Protein 3ENO (pdb70)

Secondary structure (DSSP, 8-state):
-----EEEEEE-SSSEEEEEEEESS---EEEEEE---SS-S--HHHHHHHHHHHHHHHHHHHHHHHT--GGG--EEEEE-SSS-HHHHHHHHHHHHHHHHHHT---EEEPHHHHHHHHHHHHHT-SS-EEEEESSS-EEEEEE-SSBEEEEEEBSS--HHHHHHHHHTTTT--S-HHHHHHTTGGG--S-------EETTEE--HHHHHHHHHHHHTT--HHHHHHHHHHHHHHHHHHHHHHHHHHHT-SEEEEESSGGG-HHHHHHHHHHHHHHTSEEE---TTTTS--THHHHHHHHHHHHTT----GGG----TT--GGGSB----/-----EEEEE-SSSEEEEEEE-SS---EEEEEE---TT-S--HHHHHHHHHHHHHHHHHHHHHHHT--GGG--EEEEE-SSS-HHHHHHHHHHHHHHHHHHT---EEEPHHHHHHHHHHHHHT-SS-EEEEESSS-EEEEEE-SSBEEEEEEBSS--HHHHHHHHHTTTT--S-HHHHHHTTSTT--S-------EETTEE--HHHHHHHHHHHHT---HHHHHHHHHHHHHHHHHHHHHHHHHHH--SEEEEESSGGG-HHHHHHHHHHHHHHTSEE----TTTTS--SHHHHHHHHHHHHTT----GGG----TT--GGGSB----/-EEEEEEEE-SSHHHHHHHHHHHHHHHHH-S--SSEEEEEE-SSEEEEEEEESSHHHHHHHHHHHHHHHHHHHHHH-/-EEEEEEEE-SSHHHHHHHHHHHHHHHHH----SEEEEEEE-SSEEEEEEEESSHHHHHHHHHHHHHHHHHHHHH-/-EEEEEEEE-SSHHHHHHHHHHHHHHHHH----SEEEEEEE-SSEEEEEEEESSHHHHHHHHHHHHHHHHHHHHHH-/--SEEEEEEEE-SSHHHHHHHHHHHHHHHHH----SSEEEEEEETTEEEEEEEESSHHHHHHHHHHHHHHHHHHHHHH-

InterPro domains:
  IPR000905 Gcp-like domain [PF00814] (30-291)
  IPR000905 Gcp-like domain [PTHR11735] (1-324)
  IPR009220 Probable bifunctional tRNA threonylcarbamoyladenosine biosynthesis protein [MF_01447] (1-529)
  IPR009220 Probable bifunctional tRNA threonylcarbamoyladenosine biosynthesis protein [PIRSF036401] (1-529)
  IPR011009 Protein kinase-like domain superfamily [SSF56112] (348-482)
  IPR017861 Kae1/TsaD family [PR00789] (4-17)
  IPR017861 Kae1/TsaD family [PR00789] (72-92)
  IPR017861 Kae1/TsaD family [PR00789] (93-112)
  IPR017861 Kae1/TsaD family [PR00789] (125-137)
  IPR017861 Kae1/TsaD family [PR00789] (147-168)
  IPR017861 Kae1/TsaD family [PR00789] (248-257)
  IPR017861 Kae1/TsaD family [TIGR00329] (4-291)
  IPR018934 RIO-type domain [PF01163] (365-464)
  IPR022495 Serine/threonine-protein kinase Bud32 [TIGR03724] (337-529)
  IPR034680 tRNA N6-adenosine threonylcarbamoyltransferase Kae1, archaeal/eukaryotic [MF_01446] (1-325)
  IPR043129 ATPase, nucleotide binding domain [SSF53067] (1-294)

Radius of gyration: 32.82 Å; Cα contacts (8 Å, |Δi|>4): 2128; chains: 6; bounding box: 67×71×100 Å

CATH classification: 3.30.420.40 (+1 more: 3.30.420.40)

B-factor: mean 84.42, std 15.6, range [34.81, 147.45]

Structure (mmCIF, N/CA/C/O backbone):
data_3ENO
#
_entry.id   3ENO
#
_cell.length_a   66.560
_cell.length_b   66.560
_cell.length_c   435.559
_cell.angle_alpha   90.00
_cell.angle_beta   90.00
_cell.angle_gamma   120.00
#
_symmetry.space_group_name_H-M   'P 65'
#
loop_
_entity.id
_entity.type
_entity.pdbx_description
1 polymer 'Putative O-sialoglycoprotein endopeptidase'
2 polymer 'uncharacterized protein PF2011'
3 non-polymer 'MAGNESIUM ION'
#
loop_
_atom_site.group_PDB
_atom_site.id
_atom_site.type_symbol
_atom_site.label_atom_id
_atom_site.label_alt_id
_atom_site.label_comp_id
_atom_site.label_asym_id
_atom_site.label_entity_id
_atom_site.label_seq_id
_atom_site.pdbx_PDB_ins_code
_atom_site.Cartn_x
_atom_site.Cartn_y
_atom_site.Cartn_z
_atom_site.occupancy
_atom_site.B_iso_or_equiv
_atom_site.auth_seq_id
_atom_site.auth_comp_id
_atom_site.auth_asym_id
_atom_site.auth_atom_id
_atom_site.pdbx_PDB_model_num
ATOM 1 N N . ALA A 1 2 ? -31.954 53.277 87.355 1.00 92.80 -3 ALA A N 1
ATOM 2 C CA . ALA A 1 2 ? -32.789 52.085 87.305 1.00 94.46 -3 ALA A CA 1
ATOM 3 C C . ALA A 1 2 ? -32.670 51.393 85.953 1.00 94.00 -3 ALA A C 1
ATOM 4 O O . ALA A 1 2 ? -32.097 51.943 85.016 1.00 95.99 -3 ALA A O 1
ATOM 6 N N . MET A 1 3 ? -33.210 50.183 85.855 1.00 97.88 -2 MET A N 1
ATOM 7 C CA . MET A 1 3 ? -33.280 49.495 84.572 1.00 102.11 -2 MET A CA 1
ATOM 8 C C . MET A 1 3 ? -34.488 49.994 83.788 1.00 105.82 -2 MET A C 1
ATOM 9 O O . MET A 1 3 ? -35.629 49.646 84.095 1.00 103.33 -2 MET A O 1
ATOM 14 N N . ASP A 1 4 ? -34.225 50.813 82.776 1.00 102.40 -1 ASP A N 1
ATOM 15 C CA . ASP A 1 4 ? -35.272 51.416 81.963 1.00 103.58 -1 ASP A CA 1
ATOM 16 C C . ASP A 1 4 ? -36.228 50.338 81.466 1.00 106.26 -1 ASP A C 1
ATOM 17 O O . ASP A 1 4 ? -35.833 49.180 81.329 1.00 105.07 -1 ASP A O 1
ATOM 22 N N . PRO A 1 5 ? -37.497 50.706 81.208 1.00 110.46 0 PRO A N 1
ATOM 23 C CA . PRO A 1 5 ? -38.424 49.758 80.580 1.00 99.75 0 PRO A CA 1
ATOM 24 C C . PRO A 1 5 ? -37.811 49.118 79.329 1.00 92.98 0 PRO A C 1
ATOM 25 O O . PRO A 1 5 ? -37.588 49.785 78.319 1.00 87.52 0 PRO A O 1
ATOM 29 N N . MET A 1 6 ? -37.540 47.819 79.424 1.00 81.02 1 MET A N 1
ATOM 30 C CA . MET A 1 6 ? -36.834 47.064 78.394 1.00 71.91 1 MET A CA 1
ATOM 31 C C . MET A 1 6 ? -37.682 46.861 77.128 1.00 76.34 1 MET A C 1
ATOM 32 O O . MET A 1 6 ? -38.746 46.247 77.186 1.00 75.61 1 MET A O 1
ATOM 37 N N . ILE A 1 7 ? -37.192 47.356 75.988 1.00 75.07 2 ILE A N 1
ATOM 38 C CA . ILE A 1 7 ? -37.958 47.354 74.735 1.00 62.65 2 ILE A CA 1
ATOM 39 C C . ILE A 1 7 ? -37.468 46.341 73.706 1.00 65.11 2 ILE A C 1
ATOM 40 O O . ILE A 1 7 ? -36.265 46.223 73.461 1.00 70.18 2 ILE A O 1
ATOM 45 N N . VAL A 1 8 ? -38.413 45.633 73.089 1.00 65.01 3 VAL A N 1
ATOM 46 C CA . VAL A 1 8 ? -38.102 44.659 72.044 1.00 62.93 3 VAL A CA 1
ATOM 47 C C . VAL A 1 8 ? -38.844 44.938 70.731 1.00 64.95 3 VAL A C 1
ATOM 48 O O . VAL A 1 8 ? -39.903 45.572 70.724 1.00 69.45 3 VAL A O 1
ATOM 52 N N . LEU A 1 9 ? -38.273 44.468 69.624 1.00 58.36 4 LEU A N 1
ATOM 53 C CA . LEU A 1 9 ? -38.931 44.520 68.320 1.00 64.70 4 LEU A CA 1
ATOM 54 C C . LEU A 1 9 ? -39.020 43.120 67.709 1.00 68.78 4 LEU A C 1
ATOM 55 O O . LEU A 1 9 ? -38.013 42.418 67.608 1.00 64.86 4 LEU A O 1
ATOM 60 N N . GLY A 1 10 ? -40.221 42.724 67.292 1.00 67.60 5 GLY A N 1
ATOM 61 C CA . GLY A 1 10 ? -40.442 41.383 66.780 1.00 64.80 5 GLY A CA 1
ATOM 62 C C . GLY A 1 10 ? -40.710 41.284 65.289 1.00 65.40 5 GLY A C 1
ATOM 63 O O . GLY A 1 10 ? -41.458 42.079 64.722 1.00 59.93 5 GLY A O 1
ATOM 64 N N . LEU A 1 11 ? -40.093 40.291 64.655 1.00 62.10 6 LEU A N 1
ATOM 65 C CA . LEU A 1 11 ? -40.313 40.026 63.239 1.00 62.53 6 LEU A CA 1
ATOM 66 C C . LEU A 1 11 ? -40.894 38.638 62.979 1.00 64.56 6 LEU A C 1
ATOM 6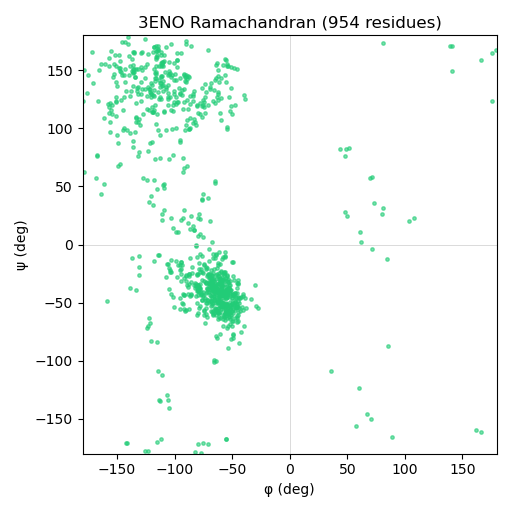7 O O . LEU A 1 11 ? -40.247 37.621 63.224 1.00 66.75 6 LEU A O 1
ATOM 72 N N . GLU A 1 12 ? -42.122 38.613 62.477 1.00 65.49 7 GLU A N 1
ATOM 73 C CA . GLU A 1 12 ? -42.786 37.371 62.112 1.00 62.48 7 GLU A CA 1
ATOM 74 C C . GLU A 1 12 ? -42.817 37.230 60.602 1.00 65.06 7 GLU A C 1
ATOM 75 O O . GLU A 1 12 ? -43.207 38.155 59.896 1.00 66.66 7 GLU A O 1
ATOM 81 N N . GLY A 1 13 ? -42.396 36.069 60.114 1.00 67.97 8 GLY A N 1
ATOM 82 C CA . GLY A 1 13 ? -42.401 35.792 58.690 1.00 69.63 8 GLY A CA 1
ATOM 83 C C . GLY A 1 13 ? -42.155 34.328 58.379 1.00 74.61 8 GLY A C 1
ATOM 84 O O . GLY A 1 13 ? -41.213 33.995 57.657 1.00 73.01 8 GLY A O 1
ATOM 85 N N . THR A 1 14 ? -42.998 33.453 58.923 1.00 76.57 9 THR A N 1
ATOM 86 C CA . THR A 1 14 ? -42.867 32.015 58.701 1.00 70.14 9 THR A CA 1
ATOM 87 C C . THR A 1 14 ? -43.618 31.567 57.456 1.00 72.67 9 THR A C 1
ATOM 88 O O . THR A 1 14 ? -43.115 30.759 56.672 1.00 66.95 9 THR A O 1
ATOM 92 N N . ALA A 1 15 ? -44.830 32.093 57.287 1.00 78.52 10 ALA A N 1
ATOM 93 C CA . ALA A 1 15 ? -45.684 31.728 56.158 1.00 75.43 10 ALA A CA 1
ATOM 94 C C . ALA A 1 15 ? -45.932 32.896 55.205 1.00 73.09 10 ALA A C 1
ATOM 95 O O . ALA A 1 15 ? -45.032 33.320 54.480 1.00 69.76 10 ALA A O 1
ATOM 97 N N . HIS A 1 16 ? -47.158 33.410 55.208 1.00 79.38 11 HIS A N 1
ATOM 98 C CA . HIS A 1 16 ? -47.550 34.448 54.257 1.00 78.08 11 HIS A CA 1
ATOM 99 C C . HIS A 1 16 ? -47.603 35.832 54.897 1.00 75.76 11 HIS A C 1
ATOM 100 O O . HIS A 1 16 ? -47.478 36.850 54.213 1.00 74.06 11 HIS A O 1
ATOM 107 N N . THR A 1 17 ? -47.781 35.865 56.212 1.00 73.79 12 THR A N 1
ATOM 108 C CA . THR A 1 17 ? -47.800 37.126 56.932 1.00 73.72 12 THR A CA 1
ATOM 109 C C . THR A 1 17 ? -46.391 37.588 57.262 1.00 70.99 12 THR A C 1
ATOM 110 O O . THR A 1 17 ? -45.622 36.863 57.895 1.00 68.62 12 THR A O 1
ATOM 114 N N . ILE A 1 18 ? -46.057 38.795 56.814 1.00 69.59 13 ILE A N 1
ATOM 115 C CA . ILE A 1 18 ? -44.857 39.481 57.284 1.00 68.04 13 ILE A CA 1
ATOM 116 C C . ILE A 1 18 ? -45.257 40.667 58.164 1.00 67.04 13 ILE A C 1
ATOM 117 O O . ILE A 1 18 ? -45.873 41.626 57.700 1.00 62.60 13 ILE A O 1
ATOM 122 N N . SER A 1 19 ? -44.918 40.582 59.447 1.00 65.90 14 SER A N 1
ATOM 123 C CA . SER A 1 19 ? -45.304 41.603 60.410 1.00 64.26 14 SER A CA 1
ATOM 124 C C . SER A 1 19 ? -44.151 41.960 61.332 1.00 69.98 14 SER A C 1
ATOM 125 O O . SER A 1 19 ? -43.245 41.159 61.546 1.00 69.44 14 SER A O 1
ATOM 128 N N . CYS A 1 20 ? -44.196 43.175 61.871 1.00 74.18 15 CYS A N 1
ATOM 129 C CA . CYS A 1 20 ? -43.195 43.653 62.823 1.00 68.94 15 CYS A CA 1
ATOM 130 C C . CYS A 1 20 ? -43.849 44.317 64.030 1.00 67.97 15 CYS A C 1
ATOM 131 O O . CYS A 1 20 ? -44.590 45.290 63.891 1.00 67.16 15 CYS A O 1
ATOM 134 N N . GLY A 1 21 ? -43.565 43.786 65.215 1.00 68.39 16 GLY A N 1
ATOM 135 C CA . GLY A 1 21 ? -44.097 44.337 66.449 1.00 66.77 16 GLY A CA 1
ATOM 136 C C . GLY A 1 21 ? -43.049 45.026 67.303 1.00 67.77 16 GLY A C 1
ATOM 137 O O . GLY A 1 21 ? -41.850 44.841 67.101 1.00 70.90 16 GLY A O 1
ATOM 138 N N . ILE A 1 22 ? -43.510 45.834 68.253 1.00 69.17 17 ILE A N 1
ATOM 139 C CA . ILE A 1 22 ? -42.637 46.497 69.221 1.00 65.49 17 ILE A CA 1
ATOM 140 C C . ILE A 1 22 ? -43.355 46.625 70.554 1.00 62.51 17 ILE A C 1
ATOM 141 O O . ILE A 1 22 ? -44.442 47.192 70.636 1.00 60.87 17 ILE A O 1
ATOM 146 N N . ILE A 1 23 ? -42.734 46.099 71.600 1.00 66.02 18 ILE A N 1
ATOM 147 C CA . ILE A 1 23 ? -43.335 46.101 72.921 1.00 66.62 18 ILE A CA 1
ATOM 148 C C . ILE A 1 23 ? -42.284 46.396 73.966 1.00 63.19 18 ILE A C 1
ATOM 149 O O . ILE A 1 23 ? -41.091 46.462 73.667 1.00 61.38 18 ILE A O 1
ATOM 154 N N . ASP A 1 24 ? -42.745 46.573 75.197 1.00 62.05 19 ASP A N 1
ATOM 155 C CA . ASP A 1 24 ? -41.878 46.489 76.358 1.00 65.13 19 ASP A CA 1
ATOM 156 C C . ASP A 1 24 ? -42.674 45.800 77.465 1.00 65.59 19 ASP A C 1
ATOM 157 O O . ASP A 1 24 ? -43.767 45.290 77.207 1.00 58.75 19 ASP A O 1
ATOM 162 N N . GLU A 1 25 ? -42.135 45.783 78.683 1.00 72.72 20 GLU A N 1
ATOM 163 C CA . GLU A 1 25 ? -42.754 45.043 79.788 1.00 71.88 20 GLU A CA 1
ATOM 164 C C . GLU A 1 25 ? -44.244 45.305 79.922 1.00 65.72 20 GLU A C 1
ATOM 165 O O . GLU A 1 25 ? -45.029 44.390 80.163 1.00 68.05 20 GLU A O 1
ATOM 171 N N . SER A 1 26 ? -44.628 46.563 79.770 1.00 63.29 21 SER A N 1
ATOM 172 C CA . SER A 1 26 ? -45.974 46.977 80.104 1.00 64.23 21 SER A CA 1
ATOM 173 C C . SER A 1 26 ? -46.730 47.430 78.861 1.00 69.86 21 SER A C 1
ATOM 174 O O . SER A 1 26 ? -47.941 47.653 78.908 1.00 79.01 21 SER A O 1
ATOM 177 N N . ARG A 1 27 ? -46.027 47.553 77.740 1.00 66.85 22 ARG A N 1
ATOM 178 C CA . ARG A 1 27 ? -46.638 48.153 76.559 1.00 69.85 22 ARG A CA 1
ATOM 179 C C . ARG A 1 27 ? -46.540 47.395 75.238 1.00 66.94 22 ARG A C 1
ATOM 180 O O . ARG A 1 27 ? -45.752 46.466 75.075 1.00 65.87 22 ARG A O 1
ATOM 188 N N . ILE A 1 28 ? -47.368 47.834 74.297 1.00 70.33 23 ILE A N 1
ATOM 189 C CA . ILE A 1 28 ? -47.473 47.229 72.981 1.00 71.13 23 ILE A CA 1
ATOM 190 C C . ILE A 1 28 ? -47.306 48.337 71.941 1.00 66.05 23 ILE A C 1
ATOM 191 O O . ILE A 1 28 ? -48.158 48.546 71.082 1.00 65.12 23 ILE A O 1
ATOM 196 N N . LEU A 1 29 ? -46.179 49.034 72.027 1.00 69.19 24 LEU A N 1
ATOM 197 C CA . LEU A 1 29 ? -45.975 50.304 71.330 1.00 71.22 24 LEU A CA 1
ATOM 198 C C . LEU A 1 29 ? -46.348 50.350 69.843 1.00 67.10 24 LEU A C 1
ATOM 199 O O . LEU A 1 29 ? -46.730 51.403 69.332 1.00 66.46 24 LEU A O 1
ATOM 204 N N . ALA A 1 30 ? -46.231 49.226 69.144 1.00 67.71 25 ALA A N 1
ATOM 205 C CA . ALA A 1 30 ? -46.460 49.227 67.705 1.00 63.12 25 ALA A CA 1
ATOM 206 C C . ALA A 1 30 ? -46.663 47.829 67.146 1.00 61.25 25 ALA A C 1
ATOM 207 O O . ALA A 1 30 ? -46.205 46.851 67.727 1.00 58.02 25 ALA A O 1
ATOM 209 N N . MET A 1 31 ? -47.351 47.744 66.010 1.00 71.86 26 MET A N 1
ATOM 210 C CA . MET A 1 31 ? -47.469 46.478 65.277 1.00 78.22 26 MET A CA 1
ATOM 211 C C . MET A 1 31 ? -48.384 46.500 64.042 1.00 75.12 26 MET A C 1
ATOM 212 O O . MET A 1 31 ? -49.572 46.822 64.135 1.00 66.59 26 MET A O 1
ATOM 217 N N . GLU A 1 32 ? -47.822 46.137 62.891 1.00 72.43 27 GLU A N 1
ATOM 218 C CA . GLU A 1 32 ? -48.609 45.960 61.674 1.00 79.34 27 GLU A CA 1
ATOM 219 C C . GLU A 1 32 ? -48.014 44.870 60.787 1.00 73.67 27 GLU A C 1
ATOM 220 O O . GLU A 1 32 ? -46.808 44.614 60.819 1.00 69.14 27 GLU A O 1
ATOM 226 N N . SER A 1 33 ? -48.873 44.229 59.999 1.00 69.17 28 SER A N 1
ATOM 227 C CA . SER A 1 33 ? -48.446 43.140 59.128 1.00 68.88 28 SER A CA 1
ATOM 228 C C . SER A 1 33 ? -48.691 43.445 57.659 1.00 64.26 28 SER A C 1
ATOM 229 O O . SER A 1 33 ? -49.433 44.363 57.307 1.00 67.23 28 SER A O 1
ATOM 232 N N . SER A 1 34 ? -48.067 42.653 56.801 1.00 60.52 29 SER A N 1
ATOM 233 C CA . SER A 1 34 ? -48.374 42.701 55.388 1.00 67.52 29 SER A CA 1
ATOM 234 C C . SER A 1 34 ? -48.613 41.272 54.933 1.00 72.60 29 SER A C 1
ATOM 235 O O . SER A 1 34 ? -47.675 40.490 54.771 1.00 71.85 29 SER A O 1
ATOM 238 N N . MET A 1 35 ? -49.881 40.926 54.754 1.00 73.15 30 MET A N 1
ATOM 239 C CA . MET A 1 35 ? -50.241 39.573 54.375 1.00 75.07 30 MET A CA 1
ATOM 240 C C . MET A 1 35 ? -50.106 39.398 52.872 1.00 83.52 30 MET A C 1
ATOM 241 O O . MET A 1 35 ? -50.565 40.240 52.094 1.00 89.14 30 MET A O 1
ATOM 246 N N . TYR A 1 36 ? -49.454 38.315 52.463 1.00 83.33 31 TYR A N 1
ATOM 247 C CA . TYR A 1 36 ? -49.415 37.960 51.057 1.00 79.10 31 TYR A CA 1
ATOM 248 C C . TYR A 1 36 ? -50.731 37.290 50.715 1.00 84.67 31 TYR A C 1
ATOM 249 O O . TYR A 1 36 ? -51.032 36.207 51.212 1.00 82.39 31 TYR A O 1
ATOM 258 N N . ARG A 1 37 ? -51.519 37.954 49.878 1.00 92.84 32 ARG A N 1
ATOM 259 C CA . ARG A 1 37 ? -52.828 37.450 49.488 1.00 95.46 32 ARG A CA 1
ATOM 260 C C . ARG A 1 37 ? -52.790 36.828 48.097 1.00 97.64 32 ARG A C 1
ATOM 261 O O . ARG A 1 37 ? -52.815 37.538 47.091 1.00 97.05 32 ARG A O 1
ATOM 269 N N . PRO A 1 38 ? -52.711 35.491 48.040 1.00 101.34 33 PRO A N 1
ATOM 270 C CA . PRO A 1 38 ? -52.731 34.761 46.773 1.00 104.34 33 PRO A CA 1
ATOM 271 C C . PRO A 1 38 ? -54.168 34.484 46.367 1.00 111.65 33 PRO A C 1
ATOM 272 O O . PRO A 1 38 ? -54.776 33.550 46.892 1.00 110.96 33 PRO A O 1
ATOM 276 N N . LYS A 1 39 ? -54.708 35.287 45.457 1.00 118.94 34 LYS A N 1
ATOM 277 C CA . LYS A 1 39 ? -56.073 35.083 44.985 1.00 123.27 34 LYS A CA 1
ATOM 278 C C . LYS A 1 39 ? -56.326 33.610 44.667 1.00 124.04 34 LYS A C 1
ATOM 279 O O . LYS A 1 39 ? -57.435 33.104 44.853 1.00 121.48 34 LYS A O 1
ATOM 285 N N . THR A 1 40 ? -55.282 32.930 44.198 1.00 123.36 35 THR A N 1
ATOM 286 C CA . THR A 1 40 ? -55.344 31.502 43.906 1.00 121.36 35 THR A CA 1
ATOM 287 C C . THR A 1 40 ? -55.837 30.688 45.101 1.00 120.23 35 THR A C 1
ATOM 288 O O . THR A 1 40 ? -57.036 30.446 45.249 1.00 120.24 35 THR A O 1
ATOM 292 N N . GLY A 1 41 ? -54.904 30.264 45.946 1.00 116.68 36 GLY A N 1
ATOM 293 C CA . GLY A 1 41 ? -55.225 29.435 47.090 1.00 115.94 36 GLY A CA 1
ATOM 294 C C . GLY A 1 41 ? -54.174 28.369 47.309 1.00 115.77 36 GLY A C 1
ATOM 295 O O . GLY A 1 41 ? -53.546 27.899 46.360 1.00 116.44 36 GLY A O 1
ATOM 296 N N . GLY A 1 42 ? -53.979 27.988 48.567 1.00 121.56 37 GLY A N 1
ATOM 297 C CA . GLY A 1 42 ? -52.989 26.985 48.917 1.00 121.85 37 GLY A CA 1
ATOM 298 C C . GLY A 1 42 ? -51.584 27.552 49.004 1.00 118.08 37 GLY A C 1
ATOM 299 O O . GLY A 1 42 ? -51.347 28.715 48.675 1.00 117.02 37 GLY A O 1
ATOM 300 N N . ILE A 1 43 ? -50.647 26.721 49.446 1.00 107.61 38 ILE A N 1
ATOM 301 C CA . ILE A 1 43 ? -49.259 27.136 49.605 1.00 103.14 38 ILE A CA 1
ATOM 302 C C . ILE A 1 43 ? -48.668 27.707 48.308 1.00 107.31 38 ILE A C 1
ATOM 303 O O . ILE A 1 43 ? -48.930 27.205 47.211 1.00 111.26 38 ILE A O 1
ATOM 308 N N . ARG A 1 44 ? -47.879 28.768 48.444 1.00 102.63 39 ARG A N 1
ATOM 309 C CA . ARG A 1 44 ? -47.169 29.358 47.311 1.00 104.39 39 ARG A CA 1
ATOM 310 C C . ARG A 1 44 ? -45.845 29.980 47.750 1.00 99.23 39 ARG A C 1
ATOM 311 O O . ARG A 1 44 ? -45.673 31.196 47.680 1.00 96.21 39 ARG A O 1
ATOM 319 N N . PRO A 1 45 ? -44.895 29.129 48.174 1.00 103.47 40 PRO A N 1
ATOM 320 C CA . PRO A 1 45 ? -43.642 29.470 48.867 1.00 96.25 40 PRO A CA 1
ATOM 321 C C . PRO A 1 45 ? -42.810 30.555 48.189 1.00 87.72 40 PRO A C 1
ATOM 322 O O . PRO A 1 45 ? -42.577 31.607 48.786 1.00 80.86 40 PRO A O 1
ATOM 326 N N . LEU A 1 46 ? -42.358 30.288 46.968 1.00 87.67 41 LEU A N 1
ATOM 327 C CA . LEU A 1 46 ? -41.506 31.223 46.238 1.00 81.61 41 LEU A CA 1
ATOM 328 C C . LEU A 1 46 ? -42.174 32.585 46.040 1.00 80.04 41 LEU A C 1
ATOM 329 O O . LEU A 1 46 ? -41.507 33.615 46.058 1.00 71.78 41 LEU A O 1
ATOM 334 N N . ASP A 1 47 ? -43.491 32.582 45.852 1.00 86.40 42 ASP A N 1
ATOM 335 C CA . ASP A 1 47 ? -44.249 33.820 45.703 1.00 85.08 42 ASP A CA 1
ATOM 336 C C . ASP A 1 47 ? -44.312 34.581 47.024 1.00 83.59 42 ASP A C 1
ATOM 337 O O . ASP A 1 47 ? -44.297 35.813 47.049 1.00 76.77 42 ASP A O 1
ATOM 342 N N . ALA A 1 48 ? -44.389 33.833 48.120 1.00 83.13 43 ALA A N 1
ATOM 343 C CA . ALA A 1 48 ? -44.522 34.422 49.444 1.00 72.48 43 ALA A CA 1
ATOM 344 C C . ALA A 1 48 ? -43.291 35.240 49.796 1.00 72.80 43 ALA A C 1
ATOM 345 O O . ALA A 1 48 ? -43.392 36.426 50.112 1.00 74.43 43 ALA A O 1
ATOM 347 N N . ALA A 1 49 ? -42.127 34.601 49.736 1.00 70.52 44 ALA A N 1
ATOM 348 C CA . ALA A 1 49 ? -40.871 35.260 50.071 1.00 63.49 44 ALA A CA 1
ATOM 349 C C . ALA A 1 49 ? -40.739 36.586 49.332 1.00 68.73 44 ALA A C 1
ATOM 350 O O . ALA A 1 49 ? -40.378 37.601 49.922 1.00 68.11 44 ALA A O 1
ATOM 352 N N . VAL A 1 50 ? -41.040 36.569 48.038 1.00 69.95 45 VAL A N 1
ATOM 353 C CA . VAL A 1 50 ? -40.922 37.759 47.210 1.00 70.76 45 VAL A CA 1
ATOM 354 C C . VAL A 1 50 ? -41.868 38.851 47.695 1.00 66.21 45 VAL A C 1
ATOM 355 O O . VAL A 1 50 ? -41.508 40.029 47.724 1.00 61.77 45 VAL A O 1
ATOM 359 N N . HIS A 1 51 ? -43.081 38.464 48.076 1.00 66.87 46 HIS A N 1
ATOM 360 C CA . HIS A 1 51 ? -44.001 39.426 48.662 1.00 67.79 46 HIS A CA 1
ATOM 361 C C . HIS A 1 51 ? -43.256 40.116 49.780 1.00 70.90 46 HIS A C 1
ATOM 362 O O . HIS A 1 51 ? -42.936 41.301 49.688 1.00 74.78 46 HIS A O 1
ATOM 369 N N . HIS A 1 52 ? -42.969 39.346 50.827 1.00 69.41 47 HIS A N 1
ATOM 370 C CA . HIS A 1 52 ? -42.196 39.818 51.969 1.00 70.16 47 HIS A CA 1
ATOM 371 C C . HIS A 1 52 ? -41.046 40.707 51.529 1.00 64.49 47 HIS A C 1
ATOM 372 O O . HIS A 1 52 ? -41.062 41.912 51.759 1.00 60.91 47 HIS A O 1
ATOM 379 N N . SER A 1 53 ? -40.058 40.087 50.891 1.00 67.12 48 SER A N 1
ATOM 380 C CA . SER A 1 53 ? -38.857 40.762 50.406 1.00 66.50 48 SER A CA 1
ATOM 381 C C . SER A 1 53 ? -39.068 42.225 50.001 1.00 66.03 48 SER A C 1
ATOM 382 O O . SER A 1 53 ? -38.178 43.052 50.196 1.00 69.98 48 SER A O 1
ATOM 385 N N . GLU A 1 54 ? -40.236 42.545 49.449 1.00 66.71 49 GLU A N 1
ATOM 386 C CA . GLU A 1 54 ? -40.502 43.903 48.970 1.00 72.42 49 GLU A CA 1
ATOM 387 C C . GLU A 1 54 ? -41.218 44.814 49.980 1.00 75.54 49 GLU A C 1
ATOM 388 O O . GLU A 1 54 ? -41.166 46.038 49.857 1.00 79.13 49 GLU A O 1
ATOM 394 N N . VAL A 1 55 ? -41.892 44.230 50.967 1.00 75.34 50 VAL A N 1
ATOM 395 C CA . VAL A 1 55 ? -42.639 45.028 51.944 1.00 74.25 50 VAL A CA 1
ATOM 396 C C . VAL A 1 55 ? -42.067 44.947 53.359 1.00 71.41 50 VAL A C 1
ATOM 397 O O . VAL A 1 55 ? -42.501 45.677 54.251 1.00 72.03 50 VAL A O 1
ATOM 401 N N . ILE A 1 56 ? -41.109 44.049 53.567 1.00 72.79 51 ILE A N 1
ATOM 402 C CA . ILE A 1 56 ? -40.456 43.926 54.865 1.00 72.09 51 ILE A CA 1
ATOM 403 C C . ILE A 1 56 ? -39.836 45.282 55.179 1.00 73.49 51 ILE A C 1
ATOM 404 O O . ILE A 1 56 ? -39.809 45.731 56.331 1.00 71.81 51 ILE A O 1
ATOM 409 N N . ASP A 1 57 ? -39.367 45.943 54.128 1.00 78.78 52 ASP A N 1
ATOM 410 C CA . ASP A 1 57 ? -38.779 47.261 54.246 1.00 80.97 52 ASP A CA 1
ATOM 411 C C . ASP A 1 57 ? -39.733 48.179 55.002 1.00 78.23 52 ASP A C 1
ATOM 412 O O . ASP A 1 57 ? -39.380 48.741 56.035 1.00 74.84 52 ASP A O 1
ATOM 417 N N . THR A 1 58 ? -40.956 48.283 54.493 1.00 80.45 53 THR A N 1
ATOM 418 C CA . THR A 1 58 ? -41.928 49.256 54.975 1.00 78.67 53 THR A CA 1
ATOM 419 C C . THR A 1 58 ? -42.611 48.882 56.297 1.00 76.68 53 THR A C 1
ATOM 420 O O . THR A 1 58 ? -43.136 49.755 56.987 1.00 76.54 53 THR A O 1
ATOM 424 N N . VAL A 1 59 ? -42.618 47.601 56.654 1.00 71.74 54 VAL A N 1
ATOM 425 C CA . VAL A 1 59 ? -43.271 47.202 57.898 1.00 67.71 54 VAL A CA 1
ATOM 426 C C . VAL A 1 59 ? -42.446 47.591 59.119 1.00 69.43 54 VAL A C 1
ATOM 427 O O . VAL A 1 59 ? -42.918 48.313 59.998 1.00 66.00 54 VAL A O 1
ATOM 431 N N . ILE A 1 60 ? -41.205 47.124 59.164 1.00 73.24 55 ILE A N 1
ATOM 432 C CA . ILE A 1 60 ? -40.343 47.396 60.303 1.00 68.24 55 ILE A CA 1
ATOM 433 C C . ILE A 1 60 ? -40.151 48.897 60.487 1.00 63.99 55 ILE A C 1
ATOM 434 O O . ILE A 1 60 ? -39.845 49.360 61.579 1.00 71.02 55 ILE A O 1
ATOM 439 N N . SER A 1 61 ? -40.342 49.659 59.417 1.00 66.48 56 SER A N 1
ATOM 440 C CA . SER A 1 61 ? -40.073 51.095 59.452 1.00 68.26 56 SER A CA 1
ATOM 441 C C . SER A 1 61 ? -41.315 51.917 59.763 1.00 66.22 56 SER A C 1
ATOM 442 O O . SER A 1 61 ? -41.230 52.983 60.372 1.00 66.94 56 SER A O 1
ATOM 445 N N . ARG A 1 62 ? -42.470 51.428 59.336 1.00 67.47 57 ARG A N 1
ATOM 446 C CA . ARG A 1 62 ? -43.712 52.093 59.675 1.00 69.51 57 ARG A CA 1
ATOM 447 C C . ARG A 1 62 ? -43.947 51.884 61.165 1.00 67.32 57 ARG A C 1
ATOM 448 O O . ARG A 1 62 ? -44.475 52.756 61.858 1.00 65.94 57 ARG A O 1
ATOM 456 N N . ALA A 1 63 ? -43.527 50.716 61.642 1.00 65.00 58 ALA A N 1
ATOM 457 C CA . ALA A 1 63 ? -43.633 50.342 63.049 1.00 66.57 58 ALA A CA 1
ATOM 458 C C . ALA A 1 63 ? -42.951 51.342 63.981 1.00 66.56 58 ALA A C 1
ATOM 459 O O . ALA A 1 63 ? -43.566 51.848 64.915 1.00 66.30 58 ALA A O 1
ATOM 461 N N . LEU A 1 64 ? -41.674 51.608 63.730 1.00 66.02 59 LEU A N 1
ATOM 462 C CA . LEU A 1 64 ? -40.913 52.552 64.536 1.00 64.61 59 LEU A CA 1
ATOM 463 C C . LEU A 1 64 ? -41.711 53.834 64.688 1.00 67.67 59 LEU A C 1
ATOM 464 O O . LEU A 1 64 ? -41.800 54.403 65.777 1.00 70.53 59 LEU A O 1
ATOM 469 N N . GLU A 1 65 ? -42.295 54.277 63.580 1.00 66.42 60 GLU A N 1
ATOM 470 C CA . GLU A 1 65 ? -43.145 55.459 63.571 1.00 71.75 60 GLU A CA 1
ATOM 471 C C . GLU A 1 65 ? -44.341 55.275 64.496 1.00 70.73 60 GLU A C 1
ATOM 472 O O . GLU A 1 65 ? -44.719 56.189 65.230 1.00 72.95 60 GLU A O 1
ATOM 478 N N . LYS A 1 66 ? -44.931 54.085 64.457 1.00 63.71 61 LYS A N 1
ATOM 479 C CA . LYS A 1 66 ? -46.010 53.738 65.370 1.00 66.68 61 LYS A CA 1
ATOM 480 C C . LYS A 1 66 ? -45.580 53.978 66.810 1.00 70.33 61 LYS A C 1
ATOM 481 O O . LYS A 1 66 ? -46.052 54.910 67.463 1.00 69.69 61 LYS A O 1
ATOM 487 N N . ALA A 1 67 ? -44.667 53.138 67.292 1.00 73.53 62 ALA A N 1
ATOM 488 C CA . ALA A 1 67 ? -44.151 53.234 68.653 1.00 72.91 62 ALA A CA 1
ATOM 489 C C . ALA A 1 67 ? -43.694 54.650 68.984 1.00 78.63 62 ALA A C 1
ATOM 490 O O . ALA A 1 67 ? -43.480 54.982 70.153 1.00 81.65 62 ALA A O 1
ATOM 492 N N . LYS A 1 68 ? -43.542 55.475 67.950 1.00 79.09 63 LYS A N 1
ATOM 493 C CA . LYS A 1 68 ? -43.110 56.854 68.121 1.00 81.97 63 LYS A CA 1
ATOM 494 C C . LYS A 1 68 ? -41.893 56.900 69.040 1.00 85.41 63 LYS A C 1
ATOM 495 O O . LYS A 1 68 ? -41.659 57.886 69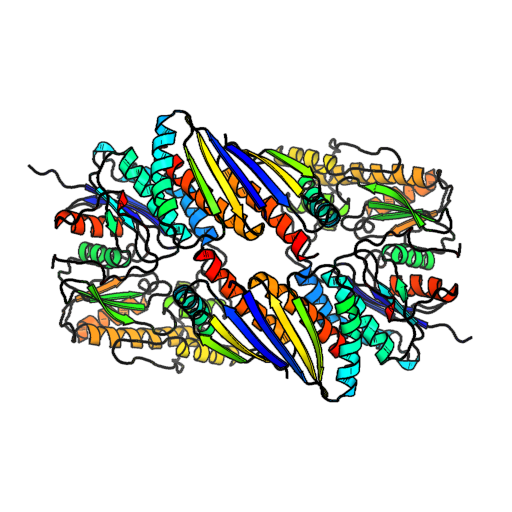.743 1.00 89.58 63 LYS A O 1
ATOM 501 N N . ILE A 1 69 ? -41.126 55.816 69.033 1.00 81.28 64 ILE A N 1
ATOM 502 C CA . ILE A 1 69 ? -39.936 55.716 69.856 1.00 79.40 64 ILE A CA 1
ATOM 503 C C . ILE A 1 69 ? -38.732 55.913 68.956 1.00 82.42 64 ILE A C 1
ATOM 504 O O . ILE A 1 69 ? -38.757 55.538 67.783 1.00 79.68 64 ILE A O 1
ATOM 509 N N . SER A 1 70 ? -37.680 56.509 69.504 1.00 85.26 65 SER A N 1
ATOM 510 C CA . SER A 1 70 ? -36.442 56.705 68.758 1.00 83.36 65 SER A CA 1
ATOM 511 C C . SER A 1 70 ? -35.845 55.347 68.375 1.00 78.96 65 SER A C 1
ATOM 512 O O . SER A 1 70 ? -36.034 54.354 69.080 1.00 79.95 65 SER A O 1
ATOM 515 N N . ILE A 1 71 ? -35.140 55.301 67.251 1.00 71.30 66 ILE A N 1
ATOM 516 C CA . ILE A 1 71 ? -34.586 54.043 66.764 1.00 76.79 66 ILE A CA 1
ATOM 517 C C . ILE A 1 71 ? -33.519 53.487 67.710 1.00 82.98 66 ILE A C 1
ATOM 518 O O . ILE A 1 71 ? -33.335 52.270 67.813 1.00 78.92 66 ILE A O 1
ATOM 523 N N . HIS A 1 72 ? -32.827 54.388 68.403 1.00 87.29 67 HIS A N 1
ATOM 524 C CA . HIS A 1 72 ? -31.852 54.015 69.424 1.00 83.76 67 HIS A CA 1
ATOM 525 C C . HIS A 1 72 ? -32.504 53.239 70.565 1.00 76.26 67 HIS A C 1
ATOM 526 O O . HIS A 1 72 ? -31.841 52.463 71.252 1.00 72.30 67 HIS A O 1
ATOM 533 N N . ASP A 1 73 ? -33.804 53.446 70.758 1.00 77.10 68 ASP A N 1
ATOM 534 C CA . ASP A 1 73 ? -34.498 52.925 71.937 1.00 79.86 68 ASP A CA 1
ATOM 535 C C . ASP A 1 73 ? -34.727 51.415 71.926 1.00 74.48 68 ASP A C 1
ATOM 536 O O . ASP A 1 73 ? -34.944 50.812 72.974 1.00 73.34 68 ASP A O 1
ATOM 541 N N . ILE A 1 74 ? -34.684 50.803 70.749 1.00 72.86 69 ILE A N 1
ATOM 542 C CA . ILE A 1 74 ? -34.865 49.359 70.659 1.00 72.66 69 ILE A CA 1
ATOM 543 C C . ILE A 1 74 ? -33.705 48.639 71.338 1.00 69.19 69 ILE A C 1
ATOM 544 O O . ILE A 1 74 ? -32.540 48.975 71.108 1.00 69.38 69 ILE A O 1
ATOM 549 N N . ASP A 1 75 ? -34.026 47.657 72.176 1.00 66.24 70 ASP A N 1
ATOM 550 C CA . ASP A 1 75 ? -33.008 46.924 72.924 1.00 66.76 70 ASP A CA 1
ATOM 551 C C . ASP A 1 75 ? -32.694 45.581 72.279 1.00 67.25 70 ASP A C 1
ATOM 552 O O . ASP A 1 75 ? -31.540 45.269 71.993 1.00 67.92 70 ASP A O 1
ATOM 557 N N . LEU A 1 76 ? -33.731 44.784 72.058 1.00 64.31 71 LEU A N 1
ATOM 558 C CA . LEU A 1 76 ? -33.555 43.457 71.495 1.00 62.28 71 LEU A CA 1
ATOM 559 C C . LEU A 1 76 ? -34.206 43.372 70.119 1.00 68.09 71 LEU A C 1
ATOM 560 O O . LEU A 1 76 ? -34.985 44.247 69.725 1.00 65.29 71 LEU A O 1
ATOM 565 N N . ILE A 1 77 ? -33.880 42.303 69.398 1.00 71.05 72 ILE A N 1
ATOM 566 C CA . ILE A 1 77 ? -34.441 42.040 68.078 1.00 69.61 72 ILE A CA 1
ATOM 567 C C . ILE A 1 77 ? -34.784 40.560 67.906 1.00 67.55 72 ILE A C 1
ATOM 568 O O . ILE A 1 77 ? -33.924 39.746 67.572 1.00 64.53 72 ILE A O 1
ATOM 573 N N . GLY A 1 78 ? -36.047 40.219 68.141 1.00 67.61 73 GLY A N 1
ATOM 574 C CA . GLY A 1 78 ? -36.498 38.846 68.022 1.00 69.36 73 GLY A CA 1
ATOM 575 C C . GLY A 1 78 ? -37.191 38.577 66.699 1.00 68.64 73 GLY A C 1
ATOM 576 O O . GLY A 1 78 ? -38.191 39.218 66.368 1.00 63.17 73 GLY A O 1
ATOM 577 N N . PHE A 1 79 ? -36.656 37.629 65.936 1.00 67.77 74 PHE A N 1
ATOM 578 C CA . PHE A 1 79 ? -37.302 37.199 64.699 1.00 68.08 74 PHE A CA 1
ATOM 579 C C . PHE A 1 79 ? -37.911 35.811 64.871 1.00 69.39 74 PHE A C 1
ATOM 580 O O . PHE A 1 79 ? -37.668 35.139 65.876 1.00 67.89 74 PHE A O 1
ATOM 588 N N . SER A 1 80 ? -38.706 35.387 63.892 1.00 68.14 75 SER A N 1
ATOM 589 C CA . SER A 1 80 ? -39.326 34.067 63.936 1.00 66.43 75 SER A CA 1
ATOM 590 C C . SER A 1 80 ? -38.497 33.051 63.159 1.00 67.08 75 SER A C 1
ATOM 591 O O . SER A 1 80 ? -38.723 32.844 61.967 1.00 74.65 75 SER A O 1
ATOM 594 N N . MET A 1 81 ? -37.531 32.429 63.830 1.00 65.24 76 MET A N 1
ATOM 595 C CA . MET A 1 81 ? -36.736 31.379 63.207 1.00 71.54 76 MET A CA 1
ATOM 596 C C . MET A 1 81 ? -37.545 30.091 63.178 1.00 72.50 76 MET A C 1
ATOM 597 O O . MET A 1 81 ? -37.149 29.109 62.548 1.00 76.06 76 MET A O 1
ATOM 602 N N . GLY A 1 82 ? -38.691 30.118 63.854 1.00 69.94 77 GLY A N 1
ATOM 603 C CA . GLY A 1 82 ? -39.510 28.938 64.084 1.00 67.57 77 GLY A CA 1
ATOM 604 C C . GLY A 1 82 ? -39.921 28.177 62.842 1.00 75.15 77 GLY A C 1
ATOM 605 O O . GLY A 1 82 ? -39.396 28.417 61.752 1.00 74.67 77 GLY A O 1
ATOM 606 N N . PRO A 1 83 ? -40.874 27.247 63.002 1.00 73.47 78 PRO A N 1
ATOM 607 C CA . PRO A 1 83 ? -41.346 26.376 61.920 1.00 72.04 78 PRO A CA 1
ATOM 608 C C . PRO A 1 83 ? -41.985 27.200 60.802 1.00 77.48 78 PRO A C 1
ATOM 609 O O . PRO A 1 83 ? -42.633 28.212 61.081 1.00 76.81 78 PRO A O 1
ATOM 613 N N . GLY A 1 84 ? -41.815 26.778 59.554 1.00 74.76 79 GLY A N 1
ATOM 614 C CA . GLY A 1 84 ? -42.423 27.502 58.456 1.00 74.14 79 GLY A CA 1
ATOM 615 C C . GLY A 1 84 ? -41.860 27.234 57.074 1.00 72.62 79 GLY A C 1
ATOM 616 O O . GLY A 1 84 ? -41.227 26.207 56.825 1.00 69.19 79 GLY A O 1
ATOM 617 N N . LEU A 1 85 ? -42.107 28.173 56.167 1.00 74.94 80 LEU A N 1
ATOM 618 C CA . LEU A 1 85 ? -41.688 28.026 54.781 1.00 78.76 80 LEU A CA 1
ATOM 619 C C . LEU A 1 85 ? -40.280 28.577 54.586 1.00 78.32 80 LEU A C 1
ATOM 620 O O . LEU A 1 85 ? -39.999 29.733 54.915 1.00 73.17 80 LEU A O 1
ATOM 625 N N . ALA A 1 86 ? -39.399 27.729 54.063 1.00 75.85 81 ALA A N 1
ATOM 626 C CA . ALA A 1 86 ? -37.990 28.075 53.913 1.00 78.16 81 ALA A CA 1
ATOM 627 C C . ALA A 1 86 ? -37.783 29.475 53.331 1.00 76.54 81 ALA A C 1
ATOM 628 O O . ALA A 1 86 ? -37.213 30.336 53.998 1.00 74.37 81 ALA A O 1
ATOM 630 N N . PRO A 1 87 ? -38.262 29.711 52.094 1.00 77.05 82 PRO A N 1
ATOM 631 C CA . PRO A 1 87 ? -38.040 31.009 51.445 1.00 71.26 82 PRO A CA 1
ATOM 632 C C . PRO A 1 87 ? -38.334 32.199 52.367 1.00 70.02 82 PRO A C 1
ATOM 633 O O . PRO A 1 87 ? -37.544 33.146 52.437 1.00 64.03 82 PRO A O 1
ATOM 637 N N . SER A 1 88 ? -39.462 32.137 53.068 1.00 70.79 83 SER A N 1
ATOM 638 C CA . SER A 1 88 ? -39.886 33.210 53.962 1.00 68.00 83 SER A CA 1
ATOM 639 C C . SER A 1 88 ? -38.973 33.339 55.184 1.00 70.90 83 SER A C 1
ATOM 640 O O . SER A 1 88 ? -38.523 34.437 55.523 1.00 64.30 83 SER A O 1
ATOM 643 N N . LEU A 1 89 ? -38.705 32.211 55.841 1.00 72.95 84 LEU A N 1
ATOM 644 C CA . LEU A 1 89 ? -37.880 32.195 57.048 1.00 70.23 84 LEU A CA 1
ATOM 645 C C . LEU A 1 89 ? -36.510 32.835 56.821 1.00 68.12 84 LEU A C 1
ATOM 646 O O . LEU A 1 89 ? -36.032 33.603 57.658 1.00 66.54 84 LEU A O 1
ATOM 651 N N . ARG A 1 90 ? -35.884 32.510 55.693 1.00 71.50 85 ARG A N 1
ATOM 652 C CA . ARG A 1 90 ? -34.566 33.045 55.362 1.00 67.82 85 ARG A CA 1
ATOM 653 C C . ARG A 1 90 ? -34.635 34.544 55.097 1.00 63.96 85 ARG A C 1
ATOM 654 O O . ARG A 1 90 ? -33.701 35.281 55.402 1.00 65.06 85 ARG A O 1
ATOM 662 N N . VAL A 1 91 ? -35.749 34.987 54.526 1.00 64.27 86 VAL A N 1
ATOM 663 C CA . VAL A 1 91 ? -35.969 36.405 54.279 1.00 60.20 86 VAL A CA 1
ATOM 664 C C . VAL A 1 91 ? -36.064 37.141 55.601 1.00 63.71 86 VAL A C 1
ATOM 665 O O . VAL A 1 91 ? -35.442 38.184 55.785 1.00 70.05 86 VAL A O 1
ATOM 669 N N . THR A 1 92 ? -36.845 36.594 56.528 1.00 66.59 87 THR A N 1
ATOM 670 C CA . THR A 1 92 ? -36.981 37.206 57.845 1.00 65.98 87 THR A CA 1
ATOM 671 C C . THR A 1 92 ? -35.636 37.159 58.553 1.00 61.55 87 THR A C 1
ATOM 672 O O . THR A 1 92 ? -35.107 38.189 58.969 1.00 56.81 87 THR A O 1
ATOM 676 N N . ALA A 1 93 ? -35.090 35.950 58.673 1.00 65.66 88 ALA A N 1
ATOM 677 C CA . ALA A 1 93 ? -33.784 35.743 59.288 1.00 66.04 88 ALA A CA 1
ATOM 678 C C . ALA A 1 93 ? -32.783 36.786 58.804 1.00 61.97 88 ALA A C 1
ATOM 679 O O . ALA A 1 93 ? -32.182 37.494 59.610 1.00 57.02 88 ALA A O 1
ATOM 681 N N . THR A 1 94 ? -32.620 36.890 57.489 1.00 62.43 89 THR A N 1
ATOM 682 C CA . THR A 1 94 ? -31.691 37.864 56.913 1.00 66.39 89 THR A CA 1
ATOM 683 C C . THR A 1 94 ? -31.988 39.298 57.347 1.00 64.49 89 THR A C 1
ATOM 684 O O . THR A 1 94 ? -31.134 39.959 57.934 1.00 64.82 89 THR A O 1
ATOM 688 N N . ALA A 1 95 ? -33.197 39.765 57.043 1.00 58.03 90 ALA A N 1
ATOM 689 C CA . ALA A 1 95 ? -33.673 41.084 57.450 1.00 58.92 90 ALA A CA 1
ATOM 690 C C . ALA A 1 95 ? -33.310 41.438 58.894 1.00 64.36 90 ALA A C 1
ATOM 691 O O . ALA A 1 95 ? -32.876 42.555 59.174 1.00 61.00 90 ALA A O 1
ATOM 693 N N . ALA A 1 96 ? -33.505 40.487 59.806 1.00 63.66 91 ALA A N 1
ATOM 694 C CA . ALA A 1 96 ? -33.204 40.697 61.218 1.00 63.45 91 ALA A CA 1
ATOM 695 C C . ALA A 1 96 ? -31.700 40.822 61.433 1.00 63.22 91 ALA A C 1
ATOM 696 O O . ALA A 1 96 ? -31.215 41.822 61.968 1.00 57.59 91 ALA A O 1
ATOM 698 N N . ARG A 1 97 ? -30.967 39.798 61.005 1.00 61.69 92 ARG A N 1
ATOM 699 C CA . ARG A 1 97 ? -29.515 39.805 61.095 1.00 59.12 92 ARG A CA 1
ATOM 700 C C . ARG A 1 97 ? -28.925 41.133 60.649 1.00 60.08 92 ARG A C 1
ATOM 701 O O . ARG A 1 97 ? -27.879 41.544 61.144 1.00 62.50 92 ARG A O 1
ATOM 709 N N . THR A 1 98 ? -29.592 41.803 59.715 1.00 61.83 93 THR A N 1
ATOM 710 C CA . THR A 1 98 ? -29.169 43.142 59.320 1.00 64.57 93 THR A CA 1
ATOM 711 C C . THR A 1 98 ? -29.640 44.237 60.286 1.00 65.12 93 THR A C 1
ATOM 712 O O . THR A 1 98 ? -28.833 45.056 60.729 1.00 63.80 93 THR A O 1
ATOM 716 N N . ILE A 1 99 ? -30.930 44.254 60.622 1.00 65.46 94 ILE A N 1
ATOM 717 C CA . ILE A 1 99 ? -31.440 45.300 61.511 1.00 66.16 94 ILE A CA 1
ATOM 718 C C . ILE A 1 99 ? -30.646 45.321 62.810 1.00 61.83 94 ILE A C 1
ATOM 719 O O . ILE A 1 99 ? -30.348 46.383 63.351 1.00 59.17 94 ILE A O 1
ATOM 724 N N . SER A 1 100 ? -30.311 44.135 63.305 1.00 60.68 95 SER A N 1
ATOM 725 C CA . SER A 1 100 ? -29.549 44.010 64.539 1.00 62.84 95 SER A CA 1
ATOM 726 C C . SER A 1 100 ? -28.254 44.791 64.410 1.00 64.65 95 SER A C 1
ATOM 727 O O . SER A 1 100 ? -27.828 45.475 65.336 1.00 69.89 95 SER A O 1
ATOM 730 N N . VAL A 1 101 ? -27.632 44.678 63.244 1.00 63.34 96 VAL A N 1
ATOM 731 C CA . VAL A 1 101 ? -26.397 45.389 62.964 1.00 62.21 96 VAL A CA 1
ATOM 732 C C . VAL A 1 101 ? -26.684 46.876 62.766 1.00 58.51 96 VAL A C 1
ATOM 733 O O . VAL A 1 101 ? -26.109 47.720 63.443 1.00 53.22 96 VAL A O 1
ATOM 737 N N . LEU A 1 102 ? -27.592 47.186 61.847 1.00 64.01 97 LEU A N 1
ATOM 738 C CA . LEU A 1 102 ? -27.989 48.565 61.563 1.00 64.24 97 LEU A CA 1
ATOM 739 C C . LEU A 1 102 ? -28.264 49.401 62.828 1.00 69.11 97 LEU A C 1
ATOM 740 O O . LEU A 1 102 ? -27.868 50.567 62.896 1.00 69.52 97 LEU A O 1
ATOM 745 N N . THR A 1 103 ? -28.935 48.806 63.818 1.00 65.72 98 THR A N 1
ATOM 746 C CA . THR A 1 103 ? -29.294 49.504 65.055 1.00 67.97 98 THR A CA 1
ATOM 747 C C . THR A 1 103 ? -28.334 49.210 66.214 1.00 64.46 98 THR A C 1
ATOM 748 O O . THR A 1 103 ? -28.355 49.896 67.240 1.00 60.99 98 THR A O 1
ATOM 752 N N . GLY A 1 104 ? -27.510 48.180 66.051 1.00 64.68 99 GLY A N 1
ATOM 753 C CA . GLY A 1 104 ? -26.448 47.879 66.998 1.00 57.48 99 GLY A CA 1
ATOM 754 C C . GLY A 1 104 ? -26.911 47.361 68.345 1.00 64.18 99 GLY A C 1
ATOM 755 O O . GLY A 1 104 ? -26.597 47.944 69.386 1.00 68.97 99 GLY A O 1
ATOM 756 N N . LYS A 1 105 ? -27.656 46.258 68.325 1.00 62.63 100 LYS A N 1
ATOM 757 C CA . LYS A 1 105 ? -28.187 45.637 69.541 1.00 65.61 100 LYS A CA 1
ATOM 758 C C . LYS A 1 105 ? -28.107 44.104 69.432 1.00 63.58 100 LYS A C 1
ATOM 759 O O . LYS A 1 105 ? -27.672 43.576 68.413 1.00 66.82 100 LYS A O 1
ATOM 765 N N . PRO A 1 106 ? -28.522 43.379 70.487 1.00 62.59 101 PRO A N 1
ATOM 766 C CA . PRO A 1 106 ? -28.466 41.908 70.445 1.00 64.19 101 PRO A CA 1
ATOM 767 C C . PRO A 1 106 ? -29.570 41.318 69.571 1.00 66.35 101 PRO A C 1
ATOM 768 O O . PRO A 1 106 ? -30.253 42.066 68.869 1.00 69.73 101 PRO A O 1
ATOM 772 N N . ILE A 1 107 ? -29.741 39.998 69.613 1.00 69.17 102 ILE A N 1
ATOM 773 C CA . ILE A 1 107 ? -30.759 39.334 68.797 1.00 70.26 102 ILE A CA 1
ATOM 774 C C . ILE A 1 107 ? -30.946 37.862 69.156 1.00 72.41 102 ILE A C 1
ATOM 775 O O . ILE A 1 107 ? -29.974 37.146 69.384 1.00 79.12 102 ILE A O 1
ATOM 780 N N . ILE A 1 108 ? -32.197 37.410 69.192 1.00 71.98 103 ILE A N 1
ATOM 781 C CA . ILE A 1 108 ? -32.480 35.991 69.398 1.00 73.82 103 ILE A CA 1
ATOM 782 C C . ILE A 1 108 ? -33.549 35.457 68.448 1.00 70.79 103 ILE A C 1
ATOM 783 O O . ILE A 1 108 ? -34.457 36.180 68.039 1.00 68.62 103 ILE A O 1
ATOM 788 N N . GLY A 1 109 ? -33.422 34.182 68.099 1.00 69.45 104 GLY A N 1
ATOM 789 C CA . GLY A 1 109 ? -34.406 33.510 67.277 1.00 66.65 104 GLY A CA 1
ATOM 790 C C . GLY A 1 109 ? -35.542 32.997 68.136 1.00 76.93 104 GLY A C 1
ATOM 791 O O . GLY A 1 109 ? -35.314 32.339 69.155 1.00 87.09 104 GLY A O 1
ATOM 792 N N . VAL A 1 110 ? -36.770 33.308 67.736 1.00 75.47 105 VAL A N 1
ATOM 793 C CA . VAL A 1 110 ? -37.943 32.872 68.482 1.00 72.77 105 VAL A CA 1
ATOM 794 C C . VAL A 1 110 ? -38.565 31.652 67.808 1.00 65.00 105 VAL A C 1
ATOM 795 O O . VAL A 1 110 ? -38.355 31.422 66.622 1.00 69.40 105 VAL A O 1
ATOM 799 N N . ASN A 1 111 ? -39.299 30.856 68.578 1.00 66.06 106 ASN A N 1
ATOM 800 C CA . ASN A 1 111 ? -40.125 29.799 68.016 1.00 65.86 106 ASN A CA 1
ATOM 801 C C . ASN A 1 111 ? -41.506 30.358 67.693 1.00 63.12 106 ASN A C 1
ATOM 802 O O . ASN A 1 111 ? -42.032 31.183 68.436 1.00 65.83 106 ASN A O 1
ATOM 807 N N . HIS A 1 112 ? -42.094 29.909 66.591 1.00 60.16 107 HIS A N 1
ATOM 808 C CA . HIS A 1 112 ? -43.313 30.534 66.084 1.00 63.03 107 HIS A CA 1
ATOM 809 C C . HIS A 1 112 ? -44.564 30.378 66.958 1.00 62.03 107 HIS A C 1
ATOM 810 O O . HIS A 1 112 ? -45.175 31.380 67.345 1.00 60.66 107 HIS A O 1
ATOM 817 N N . PRO A 1 113 ? -44.966 29.127 67.252 1.00 62.94 108 PRO A N 1
ATOM 818 C CA . PRO A 1 113 ? -46.202 28.909 68.014 1.00 64.70 108 PRO A CA 1
ATOM 819 C C . PRO A 1 113 ? -46.082 29.406 69.458 1.00 64.39 108 PRO A C 1
ATOM 820 O O . PRO A 1 113 ? -47.084 29.751 70.088 1.00 60.77 108 PRO A O 1
ATOM 824 N N . LEU A 1 114 ? -44.856 29.422 69.973 1.00 63.49 109 LEU A N 1
ATOM 825 C CA . LEU A 1 114 ? -44.572 29.978 71.288 1.00 55.87 109 LEU A CA 1
ATOM 826 C C . LEU A 1 114 ? -45.200 31.362 71.381 1.00 56.27 109 LEU A C 1
ATOM 827 O O . LEU A 1 114 ? -45.935 31.664 72.320 1.00 55.01 109 LEU A O 1
ATOM 832 N N . GLY A 1 115 ? -44.900 32.193 70.386 1.00 60.41 110 GLY A N 1
ATOM 833 C CA . GLY A 1 115 ? -45.435 33.537 70.297 1.00 57.72 110 GLY A CA 1
ATOM 834 C C . GLY A 1 115 ? -46.948 33.575 70.390 1.00 57.59 110 GLY A C 1
ATOM 835 O O . GLY A 1 115 ? -47.515 34.490 70.987 1.00 60.05 110 GLY A O 1
ATOM 836 N N . HIS A 1 116 ? -47.606 32.585 69.795 1.00 57.84 111 HIS A N 1
ATOM 837 C CA . HIS A 1 116 ? -49.059 32.496 69.873 1.00 62.43 111 HIS A CA 1
ATOM 838 C C . HIS A 1 116 ? -49.514 32.274 71.314 1.00 59.54 111 HIS A C 1
ATOM 839 O O . HIS A 1 116 ? -50.512 32.842 71.758 1.00 58.87 111 HIS A O 1
ATOM 846 N N . ILE A 1 117 ? -48.781 31.436 72.038 1.00 59.78 112 ILE A N 1
ATOM 847 C CA . ILE A 1 117 ? -49.085 31.184 73.438 1.00 61.98 112 ILE A CA 1
ATOM 848 C C . ILE A 1 117 ? -48.844 32.431 74.265 1.00 63.31 112 ILE A C 1
ATOM 849 O O . ILE A 1 117 ? -49.752 32.943 74.912 1.00 63.52 112 ILE A O 1
ATOM 854 N N . GLU A 1 118 ? -47.608 32.911 74.236 1.00 63.34 113 GLU A N 1
ATOM 855 C CA . GLU A 1 118 ? -47.187 34.009 75.092 1.00 61.93 113 GLU A CA 1
ATOM 856 C C . GLU A 1 118 ? -47.917 35.326 74.836 1.00 58.12 113 GLU A C 1
ATOM 857 O O . GLU A 1 118 ? -48.175 36.082 75.772 1.00 53.64 113 GLU A O 1
ATOM 863 N N . ILE A 1 119 ? -48.246 35.602 73.577 1.00 56.10 114 ILE A N 1
ATOM 864 C CA . ILE A 1 119 ? -48.986 36.818 73.258 1.00 58.64 114 ILE A CA 1
ATOM 865 C C . ILE A 1 119 ? -50.428 36.680 73.728 1.00 60.66 114 ILE A C 1
ATOM 866 O O . ILE A 1 119 ? -51.033 37.647 74.196 1.00 58.57 114 ILE A O 1
ATOM 871 N N . GLY A 1 120 ? -50.975 35.474 73.596 1.00 59.45 115 GLY A N 1
ATOM 872 C CA . GLY A 1 120 ? -52.324 35.198 74.053 1.00 60.62 115 GLY A CA 1
ATOM 873 C C . GLY A 1 120 ? -52.357 35.189 75.565 1.00 66.68 115 GLY A C 1
ATOM 874 O O . GLY A 1 120 ? -53.217 35.809 76.189 1.00 73.24 115 GLY A O 1
ATOM 875 N N . ARG A 1 121 ? -51.402 34.477 76.151 1.00 65.26 116 ARG A N 1
ATOM 876 C CA . ARG A 1 121 ? -51.235 34.440 77.593 1.00 61.53 116 ARG A CA 1
ATOM 877 C C . ARG A 1 121 ? -51.096 35.871 78.113 1.00 62.67 116 ARG A C 1
ATOM 878 O O . ARG A 1 121 ? -51.800 36.269 79.038 1.00 67.26 116 ARG A O 1
ATOM 886 N N . ARG A 1 122 ? -50.193 36.645 77.514 1.00 62.59 117 ARG A N 1
ATOM 887 C CA . ARG A 1 122 ? -50.050 38.054 77.876 1.00 62.49 117 ARG A CA 1
ATOM 888 C C . ARG A 1 122 ? -51.393 38.779 77.841 1.00 62.59 117 ARG A C 1
ATOM 889 O O . ARG A 1 122 ? -51.861 39.296 78.857 1.00 62.13 117 ARG A O 1
ATOM 897 N N . VAL A 1 123 ? -52.006 38.804 76.663 1.00 60.92 118 VAL A N 1
ATOM 898 C CA . VAL A 1 123 ? -53.226 39.575 76.436 1.00 62.78 118 VAL A CA 1
ATOM 899 C C . VAL A 1 123 ? -54.359 39.266 77.421 1.00 63.02 118 VAL A C 1
ATOM 900 O O . VAL A 1 123 ? -55.202 40.123 77.686 1.00 66.38 118 VAL A O 1
ATOM 904 N N . THR A 1 124 ? -54.369 38.060 77.982 1.00 68.26 119 THR A N 1
ATOM 905 C CA . THR A 1 124 ? -55.474 37.635 78.857 1.00 73.77 119 THR A CA 1
ATOM 906 C C . THR A 1 124 ? -55.142 37.628 80.355 1.00 64.52 119 THR A C 1
ATOM 907 O O . THR A 1 124 ? -55.983 37.973 81.185 1.00 60.79 119 THR A O 1
ATOM 911 N N . GLY A 1 125 ? -53.922 37.224 80.691 1.00 65.19 120 GLY A N 1
ATOM 912 C CA . GLY A 1 125 ? -53.492 37.186 82.072 1.00 68.59 120 GLY A CA 1
ATOM 913 C C . GLY A 1 125 ? -53.489 35.774 82.613 1.00 67.35 120 GLY A C 1
ATOM 914 O O . GLY A 1 125 ? -53.524 35.560 83.825 1.00 72.86 120 GLY A O 1
ATOM 915 N N . ALA A 1 126 ? -53.454 34.806 81.706 1.00 62.47 121 ALA A N 1
ATOM 916 C CA . ALA A 1 126 ? -53.409 33.403 82.083 1.00 71.01 121 ALA A CA 1
ATOM 917 C C . ALA A 1 126 ? -52.013 33.058 82.605 1.00 78.62 121 ALA A C 1
ATOM 918 O O . ALA A 1 126 ? -51.009 33.503 82.046 1.00 76.13 121 ALA A O 1
ATOM 920 N N . ILE A 1 127 ? -51.950 32.282 83.685 1.00 80.00 122 ILE A N 1
ATOM 921 C CA . ILE A 1 127 ? -50.673 31.954 84.321 1.00 81.02 122 ILE A CA 1
ATOM 922 C C . ILE A 1 127 ? -50.026 30.697 83.747 1.00 81.43 122 ILE A C 1
ATOM 923 O O . ILE A 1 127 ? -48.804 30.602 83.652 1.00 82.63 122 ILE A O 1
ATOM 928 N N . ASP A 1 128 ? -50.848 29.732 83.365 1.00 80.31 123 ASP A N 1
ATOM 929 C CA . ASP A 1 128 ? -50.338 28.487 82.816 1.00 80.69 123 ASP A CA 1
ATOM 930 C C . ASP A 1 128 ? -51.490 27.719 82.185 1.00 85.76 123 ASP A C 1
ATOM 931 O O . ASP A 1 128 ? -51.994 26.754 82.762 1.00 87.33 123 ASP A O 1
ATOM 936 N N . PRO A 1 129 ? -51.917 28.158 80.992 1.00 84.08 124 PRO A N 1
ATOM 937 C CA . PRO A 1 129 ? -53.103 27.630 80.320 1.00 84.62 124 PRO A CA 1
ATOM 938 C C . PRO A 1 129 ? -52.770 26.460 79.412 1.00 86.56 124 PRO A C 1
ATOM 939 O O . PRO A 1 129 ? -51.598 26.135 79.204 1.00 84.38 124 PRO A O 1
ATOM 943 N N . VAL A 1 130 ? -53.812 25.833 78.879 1.00 87.26 125 VAL A N 1
ATOM 944 C CA . VAL A 1 130 ? -53.657 24.878 77.794 1.00 80.92 125 VAL A CA 1
ATOM 945 C C . VAL A 1 130 ? -53.991 25.616 76.505 1.00 75.92 125 VAL A C 1
ATOM 946 O O . VAL A 1 130 ? -54.901 26.443 76.478 1.00 77.76 125 VAL A O 1
ATOM 950 N N . MET A 1 131 ? -53.248 25.323 75.444 1.00 73.68 126 MET A N 1
ATOM 951 C CA . MET A 1 131 ? -53.385 26.042 74.178 1.00 69.01 126 MET A CA 1
ATOM 952 C C . MET A 1 131 ? -53.994 25.191 73.068 1.00 72.24 126 MET A C 1
ATOM 953 O O . MET A 1 131 ? -53.693 24.001 72.926 1.00 70.25 126 MET A O 1
ATOM 958 N N . LEU A 1 132 ? -54.855 25.823 72.281 1.00 71.54 127 LEU A N 1
ATOM 959 C CA . LEU A 1 132 ? -55.462 25.186 71.124 1.00 70.81 127 LEU A CA 1
ATOM 960 C C . LEU A 1 132 ? -54.961 25.851 69.842 1.00 77.92 127 LEU A C 1
ATOM 961 O O . LEU A 1 132 ? -55.504 26.868 69.402 1.00 78.97 127 LEU A O 1
ATOM 966 N N . TYR A 1 133 ? -53.914 25.277 69.255 1.00 75.14 128 TYR A N 1
ATOM 967 C CA . TYR A 1 133 ? -53.323 25.816 68.033 1.00 75.35 128 TYR A CA 1
ATOM 968 C C . TYR A 1 133 ? -54.044 25.270 66.808 1.00 75.59 128 TYR A C 1
ATOM 969 O O . TYR A 1 133 ? -53.919 24.091 66.475 1.00 74.39 128 TYR A O 1
ATOM 978 N N . VAL A 1 134 ? -54.808 26.131 66.145 1.00 79.69 129 VAL A N 1
ATOM 979 C CA . VAL A 1 134 ? -55.567 25.725 64.968 1.00 81.96 129 VAL A CA 1
ATOM 980 C C . VAL A 1 134 ? -55.348 26.688 63.806 1.00 80.82 129 VAL A C 1
ATOM 981 O O . VAL A 1 134 ? -56.179 27.556 63.540 1.00 81.98 129 VAL A O 1
ATOM 985 N N . SER A 1 135 ? -54.225 26.537 63.113 1.00 80.83 130 SER A N 1
ATOM 986 C CA . SER A 1 135 ? -53.923 27.423 62.000 1.00 83.85 130 SER A CA 1
ATOM 987 C C . SER A 1 135 ? -54.112 26.705 60.663 1.00 81.93 130 SER A C 1
ATOM 988 O O . SER A 1 135 ? -55.119 26.026 60.456 1.00 77.95 130 SER A O 1
ATOM 991 N N . GLY A 1 136 ? -53.140 26.857 59.766 1.00 85.99 131 GLY A N 1
ATOM 992 C CA . GLY A 1 136 ? -53.260 26.347 58.412 1.00 86.82 131 GLY A CA 1
ATOM 993 C C . GLY A 1 136 ? -53.360 24.837 58.339 1.00 81.68 131 GLY A C 1
ATOM 994 O O . GLY A 1 136 ? -54.440 24.271 58.147 1.00 72.73 131 GLY A O 1
ATOM 995 N N . GLY A 1 137 ? -52.214 24.183 58.476 1.00 79.77 132 GLY A N 1
ATOM 996 C CA . GLY A 1 137 ? -52.161 22.735 58.486 1.00 78.00 132 GLY A CA 1
ATOM 997 C C . GLY A 1 137 ? -51.791 22.264 59.872 1.00 80.37 132 GLY A C 1
ATOM 998 O O . GLY A 1 137 ? -51.304 21.146 60.053 1.00 79.30 132 GLY A O 1
ATOM 999 N N . ASN A 1 138 ? -52.014 23.135 60.853 1.00 82.01 133 ASN A N 1
ATOM 1000 C CA . ASN A 1 138 ? -51.711 22.822 62.244 1.00 81.66 133 ASN A CA 1
ATOM 1001 C C . ASN A 1 138 ? -52.957 22.631 63.085 1.00 78.12 133 ASN A C 1
ATOM 1002 O O . ASN A 1 138 ? -53.731 23.564 63.289 1.00 79.96 133 ASN A O 1
ATOM 1007 N N . THR A 1 139 ? -53.150 21.413 63.568 1.00 75.92 134 THR A N 1
ATOM 1008 C CA . THR A 1 139 ? -54.080 21.186 64.658 1.00 74.53 134 THR A CA 1
ATOM 1009 C C . THR A 1 139 ? -53.261 20.671 65.834 1.00 79.95 134 THR A C 1
ATOM 1010 O O . THR A 1 139 ? -52.820 19.519 65.857 1.00 77.41 134 THR A O 1
ATOM 1014 N N . GLN A 1 140 ? -53.033 21.564 66.791 1.00 80.26 135 GLN A N 1
ATOM 1015 C CA . GLN A 1 140 ? -52.165 21.299 67.921 1.00 71.69 135 GLN A CA 1
ATOM 1016 C C . GLN A 1 140 ? -52.922 21.572 69.209 1.00 71.47 135 GLN A C 1
ATOM 1017 O O . GLN A 1 140 ? -53.730 22.496 69.278 1.00 70.34 135 GLN A O 1
ATOM 1023 N N . VAL A 1 141 ? -52.667 20.757 70.225 1.00 71.06 136 VAL A N 1
ATOM 1024 C CA . VAL A 1 141 ? -53.090 21.081 71.583 1.00 72.76 136 VAL A CA 1
ATOM 1025 C C . VAL A 1 141 ? -51.874 20.970 72.498 1.00 74.09 136 VAL A C 1
ATOM 1026 O O . VAL A 1 141 ? -51.328 19.884 72.703 1.00 76.13 136 VAL A O 1
ATOM 1030 N N . ILE A 1 142 ? -51.431 22.108 73.017 1.00 71.97 137 ILE A N 1
ATOM 1031 C CA . ILE A 1 142 ? -50.138 22.169 73.687 1.00 75.60 137 ILE A CA 1
ATOM 1032 C C . ILE A 1 142 ? -50.241 22.734 75.099 1.00 76.28 137 ILE A C 1
ATOM 1033 O O . ILE A 1 142 ? -51.152 23.503 75.404 1.00 76.75 137 ILE A O 1
ATOM 1038 N N . ALA A 1 143 ? -49.306 22.339 75.960 1.00 76.09 138 ALA A N 1
ATOM 1039 C CA . ALA A 1 143 ? -49.300 22.793 77.349 1.00 79.61 138 ALA A CA 1
ATOM 1040 C C . ALA A 1 143 ? -47.896 22.800 77.947 1.00 79.93 138 ALA A C 1
ATOM 1041 O O . ALA A 1 143 ? -47.064 21.960 77.604 1.00 75.86 138 ALA A O 1
ATOM 1043 N N . HIS A 1 144 ? -47.638 23.751 78.842 1.00 82.14 139 HIS A N 1
ATOM 1044 C CA . HIS A 1 144 ? -46.367 23.787 79.555 1.00 79.13 139 HIS A CA 1
ATOM 1045 C C . HIS A 1 144 ? -46.365 22.763 80.676 1.00 79.76 139 HIS A C 1
ATOM 1046 O O . HIS A 1 144 ? -47.099 22.899 81.654 1.00 80.80 139 HIS A O 1
ATOM 1053 N N . VAL A 1 145 ? -45.534 21.738 80.534 1.00 84.51 140 VAL A N 1
ATOM 1054 C CA . VAL A 1 145 ? -45.480 20.669 81.529 1.00 83.64 140 VAL A CA 1
ATOM 1055 C C . VAL A 1 145 ? -44.079 20.461 82.113 1.00 85.46 140 VAL A C 1
ATOM 1056 O O . VAL A 1 145 ? -43.838 20.769 83.279 1.00 90.47 140 VAL A O 1
ATOM 1060 N N . ASN A 1 146 ? -43.156 19.944 81.313 1.00 80.77 141 ASN A N 1
ATOM 1061 C CA . ASN A 1 146 ? -41.806 19.690 81.810 1.00 87.17 141 ASN A CA 1
ATOM 1062 C C . ASN A 1 146 ? -40.832 20.838 81.565 1.00 89.29 141 ASN A C 1
ATOM 1063 O O . ASN A 1 146 ? -39.832 20.675 80.864 1.00 90.51 141 ASN A O 1
ATOM 1068 N N . GLY A 1 147 ? -41.122 21.994 82.152 1.00 88.57 142 GLY A N 1
ATOM 1069 C CA . GLY A 1 147 ? -40.261 23.156 82.009 1.00 86.65 142 GLY A CA 1
ATOM 1070 C C . GLY A 1 147 ? -40.136 23.597 80.565 1.00 85.96 142 GLY A C 1
ATOM 1071 O O . GLY A 1 147 ? -39.297 24.432 80.225 1.00 88.84 142 GLY A O 1
ATOM 1072 N N . ARG A 1 148 ? -40.979 23.018 79.717 1.00 86.05 143 ARG A N 1
ATOM 1073 C CA . ARG A 1 148 ? -41.028 23.345 78.300 1.00 86.12 143 ARG A CA 1
ATOM 1074 C C . ARG A 1 148 ? -42.431 23.063 77.788 1.00 83.60 143 ARG A C 1
ATOM 1075 O O . ARG A 1 148 ? -43.160 22.253 78.366 1.00 82.82 143 ARG A O 1
ATOM 1083 N N . TYR A 1 149 ? -42.811 23.736 76.709 1.00 83.13 144 TYR A N 1
ATOM 1084 C CA . TYR A 1 149 ? -44.134 23.536 76.131 1.00 81.80 144 TYR A CA 1
ATOM 1085 C C . TYR A 1 149 ? -44.189 22.221 75.365 1.00 85.36 144 TYR A C 1
ATOM 1086 O O . TYR A 1 149 ? -43.445 22.010 74.409 1.00 83.83 144 TYR A O 1
ATOM 1095 N N . ARG A 1 150 ? -45.087 21.345 75.794 1.00 88.00 145 ARG A N 1
ATOM 1096 C CA . ARG A 1 150 ? -45.170 19.994 75.268 1.00 83.23 145 ARG A CA 1
ATOM 1097 C C . ARG A 1 150 ? -46.399 19.835 74.370 1.00 79.40 145 ARG A C 1
ATOM 1098 O O . ARG A 1 150 ? -47.495 20.270 74.727 1.00 79.46 145 ARG A O 1
ATOM 1106 N N . VAL A 1 151 ? -46.218 19.221 73.203 1.00 80.14 146 VAL A N 1
ATOM 1107 C CA . VAL A 1 151 ? -47.346 18.939 72.318 1.00 79.31 146 VAL A CA 1
ATOM 1108 C C . VAL A 1 151 ? -47.990 17.610 72.704 1.00 81.80 146 VAL A C 1
ATOM 1109 O O . VAL A 1 151 ? -47.338 16.564 72.686 1.00 85.16 146 VAL A O 1
ATOM 1113 N N . LEU A 1 152 ? -49.274 17.649 73.045 1.00 73.80 147 LEU A N 1
ATOM 1114 C CA . LEU A 1 152 ? -49.951 16.470 73.581 1.00 74.21 147 LEU A CA 1
ATOM 1115 C C . LEU A 1 152 ? -50.692 15.685 72.498 1.00 76.57 147 LEU A C 1
ATOM 1116 O O . LEU A 1 152 ? -50.485 14.480 72.327 1.00 76.96 147 LEU A O 1
ATOM 1121 N N . GLY A 1 153 ? -51.572 16.373 71.784 1.00 74.93 148 GLY A N 1
ATOM 1122 C CA . GLY A 1 153 ? -52.288 15.765 70.686 1.00 76.21 148 GLY A CA 1
ATOM 1123 C C . GLY A 1 153 ? -52.165 16.590 69.430 1.00 76.50 148 GLY A C 1
ATOM 1124 O O . GLY A 1 153 ? -51.747 17.749 69.481 1.00 76.67 148 GLY A O 1
ATOM 1125 N N . GLU A 1 154 ? -52.529 15.986 68.300 1.00 78.49 149 GLU A N 1
ATOM 1126 C CA . GLU A 1 154 ? -52.477 16.678 67.012 1.00 79.58 149 GLU A CA 1
ATOM 1127 C C . GLU A 1 154 ? -53.112 15.890 65.876 1.00 77.23 149 GLU A C 1
ATOM 1128 O O . GLU A 1 154 ? -53.380 14.692 65.997 1.00 71.99 149 GLU A O 1
ATOM 1134 N N . THR A 1 155 ? -53.351 16.584 64.771 1.00 76.06 150 THR A N 1
ATOM 1135 C CA . THR A 1 155 ? -53.900 15.952 63.590 1.00 71.15 150 THR A CA 1
ATOM 1136 C C . THR A 1 155 ? -52.863 15.017 62.979 1.00 71.63 150 THR A C 1
ATOM 1137 O O . THR A 1 155 ? -51.691 15.371 62.846 1.00 72.27 150 THR A O 1
ATOM 1141 N N . LEU A 1 156 ? -53.300 13.812 62.633 1.00 70.18 151 LEU A N 1
ATOM 1142 C CA . LEU A 1 156 ? -52.406 12.795 62.094 1.00 71.87 151 LEU A CA 1
ATOM 1143 C C . LEU A 1 156 ? -52.436 12.829 60.567 1.00 73.82 151 LEU A C 1
ATOM 1144 O O . LEU A 1 156 ? -51.559 12.279 59.896 1.00 71.70 151 LEU A O 1
ATOM 1149 N N . ASP A 1 157 ? -53.445 13.496 60.025 1.00 71.06 152 ASP A N 1
ATOM 1150 C CA . ASP A 1 157 ? -53.558 13.651 58.590 1.00 71.14 152 ASP A CA 1
ATOM 1151 C C . ASP A 1 157 ? -53.553 15.125 58.201 1.00 78.19 152 ASP A C 1
ATOM 1152 O O . ASP A 1 157 ? -52.514 15.668 57.853 1.00 83.11 152 ASP A O 1
ATOM 1157 N N . ILE A 1 158 ? -54.710 15.776 58.279 1.00 80.22 153 ILE A N 1
ATOM 1158 C CA . ILE A 1 158 ? -54.855 17.137 57.762 1.00 77.12 153 ILE A CA 1
ATOM 1159 C C . ILE A 1 158 ? -55.229 18.184 58.817 1.00 74.20 153 ILE A C 1
ATOM 1160 O O . ILE A 1 158 ? -56.183 18.005 59.576 1.00 72.78 153 ILE A O 1
ATOM 1165 N N . GLY A 1 159 ? -54.465 19.275 58.853 1.00 75.17 154 GLY A N 1
ATOM 1166 C CA . GLY A 1 159 ? -54.796 20.416 59.687 1.00 70.35 154 GLY A CA 1
ATOM 1167 C C . GLY A 1 159 ? -56.215 20.868 59.408 1.00 72.84 154 GLY A C 1
ATOM 1168 O O . GLY A 1 159 ? -56.580 21.111 58.260 1.00 79.12 154 GLY A O 1
ATOM 1169 N N . ILE A 1 160 ? -57.017 20.970 60.460 1.00 72.72 155 ILE A N 1
ATOM 1170 C CA . ILE A 1 160 ? -58.439 21.288 60.335 1.00 72.66 155 ILE A CA 1
ATOM 1171 C C . ILE A 1 160 ? -58.729 22.433 59.360 1.00 77.47 155 ILE A C 1
ATOM 1172 O O . ILE A 1 160 ? -59.750 22.431 58.673 1.00 75.77 155 ILE A O 1
ATOM 1177 N N . GLY A 1 161 ? -57.823 23.405 59.301 1.00 81.02 156 GLY A N 1
ATOM 1178 C CA . GLY A 1 161 ? -58.001 24.574 58.454 1.00 81.04 156 GLY A CA 1
ATOM 1179 C C . GLY A 1 161 ? -58.026 24.271 56.967 1.00 78.01 156 GLY A C 1
ATOM 1180 O O . GLY A 1 161 ? -58.770 24.899 56.216 1.00 78.67 156 GLY A O 1
ATOM 1181 N N . ASN A 1 162 ? -57.209 23.311 56.541 1.00 80.66 157 ASN A N 1
ATOM 1182 C CA . ASN A 1 162 ? -57.142 22.921 55.135 1.00 80.92 157 ASN A CA 1
ATOM 1183 C C . ASN A 1 162 ? -58.340 22.086 54.694 1.00 82.98 157 ASN A C 1
ATOM 1184 O O . ASN A 1 162 ? -58.894 22.305 53.619 1.00 84.08 157 ASN A O 1
ATOM 1189 N N . MET A 1 163 ? -58.737 21.128 55.526 1.00 81.73 158 MET A N 1
ATOM 1190 C CA . MET A 1 163 ? -59.928 20.334 55.250 1.00 82.22 158 MET A CA 1
ATOM 1191 C C . MET A 1 163 ? -61.111 21.267 55.003 1.00 83.04 158 MET A C 1
ATOM 1192 O O . MET A 1 163 ? -61.936 21.025 54.121 1.00 81.08 158 MET A O 1
ATOM 1197 N N . ILE A 1 164 ? -61.182 22.337 55.788 1.00 79.91 159 ILE A N 1
ATOM 1198 C CA . ILE A 1 164 ? -62.190 23.365 55.592 1.00 82.61 159 ILE A CA 1
ATOM 1199 C C . ILE A 1 164 ? -62.093 23.974 54.196 1.00 88.29 159 ILE A C 1
ATOM 1200 O O . ILE A 1 164 ? -63.085 24.049 53.471 1.00 91.58 159 ILE A O 1
ATOM 1205 N N . ASP A 1 165 ? -60.890 24.390 53.817 1.00 88.29 160 ASP A N 1
ATOM 1206 C CA . ASP A 1 165 ? -60.690 25.119 52.568 1.00 90.76 160 ASP A CA 1
ATOM 1207 C C . ASP A 1 165 ? -60.723 24.243 51.315 1.00 92.29 160 ASP A C 1
ATOM 1208 O O . ASP A 1 165 ? -61.112 24.708 50.245 1.00 93.26 160 ASP A O 1
ATOM 1213 N N . LYS A 1 166 ? -60.314 22.984 51.440 1.00 88.32 161 LYS A N 1
ATOM 1214 C CA . LYS A 1 166 ? -60.345 22.073 50.298 1.00 89.03 161 LYS A CA 1
ATOM 1215 C C . LYS A 1 166 ? -61.730 21.468 50.059 1.00 91.01 161 LYS A C 1
ATOM 1216 O O . LYS A 1 166 ? -61.937 20.700 49.117 1.00 91.14 161 LYS A O 1
ATOM 1222 N N . PHE A 1 167 ? -62.680 21.832 50.911 1.00 93.54 162 PHE A N 1
ATOM 1223 C CA . PHE A 1 167 ? -64.076 21.528 50.653 1.00 90.38 162 PHE A CA 1
ATOM 1224 C C . PHE A 1 167 ? -64.698 22.716 49.926 1.00 92.04 162 PHE A C 1
ATOM 1225 O O . PHE A 1 167 ? -65.446 22.546 48.966 1.00 94.83 162 PHE A O 1
ATOM 1233 N N . ALA A 1 168 ? -64.375 23.921 50.385 1.00 88.57 163 ALA A N 1
ATOM 1234 C CA . ALA A 1 168 ? -64.810 25.131 49.704 1.00 89.56 163 ALA A CA 1
ATOM 1235 C C . ALA A 1 168 ? -64.284 25.109 48.283 1.00 92.98 163 ALA A C 1
ATOM 1236 O O . ALA A 1 168 ? -64.993 25.452 47.339 1.00 93.39 163 ALA A O 1
ATOM 1238 N N . ARG A 1 169 ? -63.029 24.699 48.143 1.00 98.22 164 ARG A N 1
ATOM 1239 C CA . ARG A 1 169 ? -62.388 24.618 46.836 1.00 99.78 164 ARG A CA 1
ATOM 1240 C C . ARG A 1 169 ? -62.675 23.288 46.148 1.00 97.97 164 ARG A C 1
ATOM 1241 O O . ARG A 1 169 ? -61.911 22.834 45.296 1.00 103.09 164 ARG A O 1
ATOM 1249 N N . GLU A 1 170 ? -63.782 22.668 46.539 1.00 95.56 165 GLU A N 1
ATOM 1250 C CA . GLU A 1 170 ? -64.311 21.508 45.843 1.00 96.58 165 GLU A CA 1
ATOM 1251 C C . GLU A 1 170 ? -65.817 21.707 45.750 1.00 98.36 165 GLU A C 1
ATOM 1252 O O . GLU A 1 170 ? -66.518 20.994 45.033 1.00 101.38 165 GLU A O 1
ATOM 1258 N N . ALA A 1 171 ? -66.302 22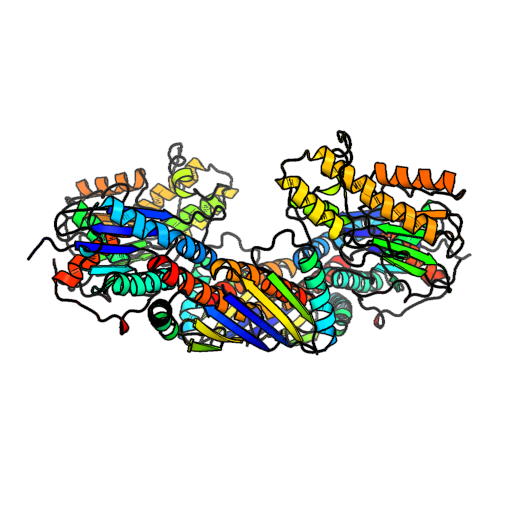.696 46.492 1.00 97.75 166 ALA A N 1
ATOM 1259 C CA . ALA A 1 171 ? -67.697 23.098 46.433 1.00 97.08 166 ALA A CA 1
ATOM 1260 C C . ALA A 1 171 ? -67.792 24.457 45.749 1.00 102.63 166 ALA A C 1
ATOM 1261 O O . ALA A 1 171 ? -68.690 25.245 46.035 1.00 104.95 166 ALA A O 1
ATOM 1263 N N . GLY A 1 172 ? -66.845 24.721 44.853 1.00 99.26 167 GLY A N 1
ATOM 1264 C CA . GLY A 1 172 ? -66.814 25.950 44.081 1.00 95.22 167 GLY A CA 1
ATOM 1265 C C . GLY A 1 172 ? -66.982 27.220 44.895 1.00 101.42 167 GLY A C 1
ATOM 1266 O O . GLY A 1 172 ? -68.074 27.779 44.966 1.00 103.66 167 GLY A O 1
ATOM 1267 N N . ILE A 1 173 ? -65.896 27.686 45.500 1.00 103.30 168 ILE A N 1
ATOM 1268 C CA . ILE A 1 173 ? -65.930 28.909 46.295 1.00 106.77 168 ILE A CA 1
ATOM 1269 C C . ILE A 1 173 ? -64.585 29.624 46.254 1.00 115.06 168 ILE A C 1
ATOM 1270 O O . ILE A 1 173 ? -63.538 28.984 46.366 1.00 113.27 168 ILE A O 1
ATOM 1275 N N . PRO A 1 174 ? -64.608 30.959 46.091 1.00 118.80 169 PRO A N 1
ATOM 1276 C CA . PRO A 1 174 ? -63.385 31.765 46.156 1.00 118.81 169 PRO A CA 1
ATOM 1277 C C . PRO A 1 174 ? -62.542 31.361 47.360 1.00 119.89 169 PRO A C 1
ATOM 1278 O O . PRO A 1 174 ? -63.093 30.909 48.365 1.00 115.57 169 PRO A O 1
ATOM 1282 N N . PHE A 1 175 ? -61.227 31.522 47.263 1.00 119.05 170 PHE A N 1
ATOM 1283 C CA . PHE A 1 175 ? -60.338 31.046 48.322 1.00 118.66 170 PHE A CA 1
ATOM 1284 C C . PHE A 1 175 ? -60.509 31.725 49.694 1.00 118.85 170 PHE A C 1
ATOM 1285 O O . PHE A 1 175 ? -59.903 31.291 50.677 1.00 117.13 170 PHE A O 1
ATOM 1293 N N . PRO A 1 176 ? -61.316 32.798 49.769 1.00 121.35 171 PRO A N 1
ATOM 1294 C CA . PRO A 1 176 ? -61.801 33.174 51.104 1.00 121.18 171 PRO A CA 1
ATOM 1295 C C . PRO A 1 176 ? -62.701 32.070 51.666 1.00 114.63 171 PRO A C 1
ATOM 1296 O O . PRO A 1 176 ? -63.842 32.325 52.054 1.00 109.99 171 PRO A O 1
ATOM 1300 N N . GLY A 1 177 ? -62.169 30.851 51.708 1.00 114.85 172 GLY A N 1
ATOM 1301 C CA . GLY A 1 177 ? -62.935 29.659 52.026 1.00 110.47 172 GLY A CA 1
ATOM 1302 C C . GLY A 1 177 ? -63.561 29.614 53.406 1.00 106.21 172 GLY A C 1
ATOM 1303 O O . GLY A 1 177 ? -64.751 29.334 53.537 1.00 103.82 172 GLY A O 1
ATOM 1304 N N . GLY A 1 178 ? -62.757 29.882 54.431 1.00 107.11 173 GLY A N 1
ATOM 1305 C CA . GLY A 1 178 ? -63.199 29.782 55.811 1.00 100.95 173 GLY A CA 1
ATOM 1306 C C . GLY A 1 178 ? -64.564 30.385 56.081 1.00 103.99 173 GLY A C 1
ATOM 1307 O O . GLY A 1 178 ? -65.569 29.673 56.085 1.00 105.09 173 GLY A O 1
ATOM 1308 N N . PRO A 1 179 ? -64.607 31.705 56.314 1.00 107.44 174 PRO A N 1
ATOM 1309 C CA . PRO A 1 179 ? -65.816 32.465 56.653 1.00 108.09 174 PRO A CA 1
ATOM 1310 C C . PRO A 1 179 ? -66.974 32.237 55.685 1.00 106.82 174 PRO A C 1
ATOM 1311 O O . PRO A 1 179 ? -68.127 32.297 56.106 1.00 104.89 174 PRO A O 1
ATOM 1315 N N . GLU A 1 180 ? -66.677 31.981 54.414 1.00 109.83 175 GLU A N 1
ATOM 1316 C CA . GLU A 1 180 ? -67.722 31.727 53.425 1.00 111.11 175 GLU A CA 1
ATOM 1317 C C . GLU A 1 180 ? -68.549 30.500 53.812 1.00 106.05 175 GLU A C 1
ATOM 1318 O O . GLU A 1 180 ? -69.728 30.405 53.473 1.00 104.96 175 GLU A O 1
ATOM 1324 N N . ILE A 1 181 ? -67.919 29.567 54.523 1.00 104.63 176 ILE A N 1
ATOM 1325 C CA . ILE A 1 181 ? -68.571 28.336 54.969 1.00 98.06 176 ILE A CA 1
ATOM 1326 C C . ILE A 1 181 ? -69.066 28.482 56.401 1.00 99.13 176 ILE A C 1
ATOM 1327 O O . ILE A 1 181 ? -69.899 27.707 56.871 1.00 93.89 176 ILE A O 1
ATOM 1332 N N . GLU A 1 182 ? -68.525 29.480 57.090 1.00 104.10 177 GLU A N 1
ATOM 1333 C CA . GLU A 1 182 ? -68.924 29.802 58.452 1.00 102.19 177 GLU A CA 1
ATOM 1334 C C . GLU A 1 182 ? -70.312 30.426 58.436 1.00 103.71 177 GLU A C 1
ATOM 1335 O O . GLU A 1 182 ? -71.255 29.879 59.004 1.00 100.84 177 GLU A O 1
ATOM 1341 N N . LYS A 1 183 ? -70.423 31.578 57.780 1.00 110.57 178 LYS A N 1
ATOM 1342 C CA . LYS A 1 183 ? -71.714 32.206 57.521 1.00 115.93 178 LYS A CA 1
ATOM 1343 C C . LYS A 1 183 ? -72.432 31.457 56.400 1.00 111.33 178 LYS A C 1
ATOM 1344 O O . LYS A 1 183 ? -72.999 32.058 55.487 1.00 113.14 178 LYS A O 1
ATOM 1350 N N . LEU A 1 184 ? -72.383 30.133 56.479 1.00 104.33 179 LEU A N 1
ATOM 1351 C CA . LEU A 1 184 ? -73.051 29.268 55.526 1.00 98.99 179 LEU A CA 1
ATOM 1352 C C . LEU A 1 184 ? -73.665 28.130 56.321 1.00 104.11 179 LEU A C 1
ATOM 1353 O O . LEU A 1 184 ? -74.765 27.663 56.023 1.00 108.84 179 LEU A O 1
ATOM 1358 N N . ALA A 1 185 ? -72.939 27.696 57.347 1.00 103.84 180 ALA A N 1
ATOM 1359 C CA . ALA A 1 185 ? -73.417 26.671 58.262 1.00 100.62 180 ALA A CA 1
ATOM 1360 C C . ALA A 1 185 ? -74.543 27.222 59.130 1.00 100.14 180 ALA A C 1
ATOM 1361 O O . ALA A 1 185 ? -75.136 26.502 59.930 1.00 100.38 180 ALA A O 1
ATOM 1363 N N . MET A 1 186 ? -74.829 28.509 58.968 1.00 99.51 181 MET A N 1
ATOM 1364 C CA . MET A 1 186 ? -75.921 29.146 59.687 1.00 102.70 181 MET A CA 1
ATOM 1365 C C . MET A 1 186 ? -77.255 28.536 59.261 1.00 104.75 181 MET A C 1
ATOM 1366 O O . MET A 1 186 ? -78.006 28.016 60.087 1.00 102.40 181 MET A O 1
ATOM 1371 N N . LYS A 1 187 ? -77.534 28.593 57.961 1.00 108.88 182 LYS A N 1
ATOM 1372 C CA . LYS A 1 187 ? -78.791 28.095 57.406 1.00 107.33 182 LYS A CA 1
ATOM 1373 C C . LYS A 1 187 ? -78.810 26.566 57.287 1.00 108.14 182 LYS A C 1
ATOM 1374 O O . LYS A 1 187 ? -79.571 25.999 56.504 1.00 112.25 182 LYS A O 1
ATOM 1380 N N . GLY A 1 188 ? -77.973 25.897 58.072 1.00 106.49 183 GLY A N 1
ATOM 1381 C CA . GLY A 1 188 ? -77.969 24.445 58.098 1.00 103.68 183 GLY A CA 1
ATOM 1382 C C . GLY A 1 188 ? -79.166 23.937 58.878 1.00 99.94 183 GLY A C 1
ATOM 1383 O O . GLY A 1 188 ? -79.357 24.318 60.032 1.00 100.64 183 GLY A O 1
ATOM 1384 N N . THR A 1 189 ? -79.982 23.090 58.260 1.00 98.50 184 THR A N 1
ATOM 1385 C CA . THR A 1 189 ? -81.181 22.595 58.937 1.00 104.05 184 THR A CA 1
ATOM 1386 C C . THR A 1 189 ? -80.946 21.277 59.679 1.00 110.53 184 THR A C 1
ATOM 1387 O O . THR A 1 189 ? -81.274 21.160 60.862 1.00 108.53 184 THR A O 1
ATOM 1391 N N . LYS A 1 190 ? -80.381 20.290 58.988 1.00 112.33 185 LYS A N 1
ATOM 1392 C CA . LYS A 1 190 ? -80.122 18.992 59.606 1.00 107.27 185 LYS A CA 1
ATOM 1393 C C . LYS A 1 190 ? -78.631 18.667 59.695 1.00 103.21 185 LYS A C 1
ATOM 1394 O O . LYS A 1 190 ? -77.804 19.279 59.017 1.00 101.67 185 LYS A O 1
ATOM 1400 N N . LEU A 1 191 ? -78.310 17.696 60.545 1.00 105.03 186 LEU A N 1
ATOM 1401 C CA . LEU A 1 191 ? -76.946 17.227 60.744 1.00 104.28 186 LEU A CA 1
ATOM 1402 C C . LEU A 1 191 ? -76.756 15.900 60.018 1.00 103.17 186 LEU A C 1
ATOM 1403 O O . LEU A 1 191 ? -77.398 14.904 60.354 1.00 103.07 186 LEU A O 1
ATOM 1408 N N . LEU A 1 192 ? -75.879 15.887 59.020 1.00 101.22 187 LEU A N 1
ATOM 1409 C CA . LEU A 1 192 ? -75.537 14.650 58.327 1.00 102.97 187 LEU A CA 1
ATOM 1410 C C . LEU A 1 192 ? -74.487 13.902 59.147 1.00 101.11 187 LEU A C 1
ATOM 1411 O O . LEU A 1 192 ? -74.100 14.357 60.221 1.00 102.34 187 LEU A O 1
ATOM 1416 N N . ASP A 1 193 ? -74.024 12.760 58.654 1.00 99.11 188 ASP A N 1
ATOM 1417 C CA . ASP A 1 193 ? -73.118 11.928 59.445 1.00 98.14 188 ASP A CA 1
ATOM 1418 C C . ASP A 1 193 ? -71.666 11.980 58.976 1.00 97.44 188 ASP A C 1
ATOM 1419 O O . ASP A 1 193 ? -71.370 11.752 57.802 1.00 101.06 188 ASP A O 1
ATOM 1424 N N . LEU A 1 194 ? -70.763 12.272 59.908 1.00 87.24 189 LEU A N 1
ATOM 1425 C CA . LEU A 1 194 ? -69.354 12.452 59.581 1.00 82.80 189 LEU A CA 1
ATOM 1426 C C . LEU A 1 194 ? -68.428 11.666 60.504 1.00 81.27 189 LEU A C 1
ATOM 1427 O O . LEU A 1 194 ? -68.609 11.667 61.721 1.00 79.50 189 LEU A O 1
ATOM 1432 N N . PRO A 1 195 ? -67.422 11.000 59.914 1.00 84.82 190 PRO A N 1
ATOM 1433 C CA . PRO A 1 195 ? -66.469 10.131 60.620 1.00 79.73 190 PRO A CA 1
ATOM 1434 C C . PRO A 1 195 ? -65.771 10.838 61.776 1.00 80.25 190 PRO A C 1
ATOM 1435 O O . PRO A 1 195 ? -64.799 11.568 61.563 1.00 75.16 190 PRO A O 1
ATOM 1439 N N . TYR A 1 196 ? -66.263 10.601 62.989 1.00 83.80 191 TYR A N 1
ATOM 1440 C CA . TYR A 1 196 ? -65.723 11.235 64.187 1.00 75.67 191 TYR A CA 1
ATOM 1441 C C . TYR A 1 196 ? -64.508 10.474 64.705 1.00 72.79 191 TYR A C 1
ATOM 1442 O O . TYR A 1 196 ? -64.636 9.409 65.312 1.00 75.78 191 TYR A O 1
ATOM 1451 N N . SER A 1 197 ? -63.329 11.034 64.469 1.00 72.51 192 SER A N 1
ATOM 1452 C CA . SER A 1 197 ? -62.089 10.352 64.812 1.00 74.65 192 SER A CA 1
ATOM 1453 C C . SER A 1 197 ? -61.211 11.099 65.820 1.00 74.33 192 SER A C 1
ATOM 1454 O O . SER A 1 197 ? -60.338 11.889 65.455 1.00 66.66 192 SER A O 1
ATOM 1457 N N . VAL A 1 198 ? -61.469 10.837 67.096 1.00 77.74 193 VAL A N 1
ATOM 1458 C CA . VAL A 1 198 ? -60.541 11.196 68.158 1.00 77.46 193 VAL A CA 1
ATOM 1459 C C . VAL A 1 198 ? -59.953 9.902 68.724 1.00 77.26 193 VAL A C 1
ATOM 1460 O O . VAL A 1 198 ? -60.638 8.879 68.780 1.00 80.27 193 VAL A O 1
ATOM 1464 N N . LYS A 1 199 ? -58.684 9.941 69.118 1.00 73.36 194 LYS A N 1
ATOM 1465 C CA . LYS A 1 199 ? -58.009 8.757 69.634 1.00 78.33 194 LYS A CA 1
ATOM 1466 C C . LYS A 1 199 ? -56.853 9.212 70.512 1.00 75.45 194 LYS A C 1
ATOM 1467 O O . LYS A 1 199 ? -55.821 9.655 70.012 1.00 76.30 194 LYS A O 1
ATOM 1473 N N . GLY A 1 200 ? -57.021 9.099 71.824 1.00 69.08 195 GLY A N 1
ATOM 1474 C CA . GLY A 1 200 ? -56.131 9.794 72.728 1.00 64.87 195 GLY A CA 1
ATOM 1475 C C . GLY A 1 200 ? -56.420 11.267 72.512 1.00 70.10 195 GLY A C 1
ATOM 1476 O O . GLY A 1 200 ? -57.562 11.631 72.234 1.00 71.16 195 GLY A O 1
ATOM 1477 N N . MET A 1 201 ? -55.407 12.120 72.615 1.00 69.92 196 MET A N 1
ATOM 1478 C CA . MET A 1 201 ? -55.607 13.538 72.336 1.00 65.75 196 MET A CA 1
ATOM 1479 C C . MET A 1 201 ? -55.253 13.890 70.896 1.00 74.46 196 MET A C 1
ATOM 1480 O O . MET A 1 201 ? -54.987 15.050 70.583 1.00 75.53 196 MET A O 1
ATOM 1485 N N . ASP A 1 202 ? -55.252 12.889 70.020 1.00 76.58 197 ASP A N 1
ATOM 1486 C CA . ASP A 1 202 ? -54.968 13.121 68.609 1.00 71.67 197 ASP A CA 1
ATOM 1487 C C . ASP A 1 202 ? -56.214 12.947 67.753 1.00 71.87 197 ASP A C 1
ATOM 1488 O O . ASP A 1 202 ? -57.164 12.271 68.150 1.00 68.17 197 ASP A O 1
ATOM 1493 N N . THR A 1 203 ? -56.190 13.564 66.573 1.00 73.78 198 THR A N 1
ATOM 1494 C CA . THR A 1 203 ? -57.343 13.592 65.674 1.00 74.81 198 THR A CA 1
ATOM 1495 C C . THR A 1 203 ? -56.984 13.315 64.206 1.00 76.72 198 THR A C 1
ATOM 1496 O O . THR A 1 203 ? -55.815 13.348 63.812 1.00 72.53 198 THR A O 1
ATOM 1500 N N . ALA A 1 204 ? -58.015 13.032 63.413 1.00 74.92 199 ALA A N 1
ATOM 1501 C CA . ALA A 1 204 ? -57.883 12.803 61.978 1.00 69.85 199 ALA A CA 1
ATOM 1502 C C . ALA A 1 204 ? -58.996 13.552 61.263 1.00 72.06 199 ALA A C 1
ATOM 1503 O O . ALA A 1 204 ? -60.089 13.710 61.802 1.00 73.87 199 ALA A O 1
ATOM 1505 N N . PHE A 1 205 ? -58.727 14.012 60.049 1.00 75.33 200 PHE A N 1
ATOM 1506 C CA . PHE A 1 205 ? -59.703 14.832 59.344 1.00 78.25 200 PHE A CA 1
ATOM 1507 C C . PHE A 1 205 ? -59.980 14.396 57.910 1.00 82.94 200 PHE A C 1
ATOM 1508 O O . PHE A 1 205 ? -61.008 14.768 57.341 1.00 83.04 200 PHE A O 1
ATOM 1516 N N . SER A 1 206 ? -59.075 13.614 57.328 1.00 79.27 201 SER A N 1
ATOM 1517 C CA . SER A 1 206 ? -59.303 13.086 55.989 1.00 78.45 201 SER A CA 1
ATOM 1518 C C . SER A 1 206 ? -60.680 12.452 55.923 1.00 77.07 201 SER A C 1
ATOM 1519 O O . SER A 1 206 ? -61.437 12.675 54.974 1.00 79.79 201 SER A O 1
ATOM 1522 N N . GLY A 1 207 ? -60.996 11.659 56.940 1.00 76.25 202 GLY A N 1
ATOM 1523 C CA . GLY A 1 207 ? -62.273 10.982 57.004 1.00 76.15 202 GLY A CA 1
ATOM 1524 C C . GLY A 1 207 ? -63.430 11.931 56.796 1.00 74.78 202 GLY A C 1
ATOM 1525 O O . GLY A 1 207 ? -64.293 11.684 55.961 1.00 81.13 202 GLY A O 1
ATOM 1526 N N . ILE A 1 208 ? -63.446 13.019 57.556 1.00 75.16 203 ILE A N 1
ATOM 1527 C CA . ILE A 1 208 ? -64.531 13.989 57.476 1.00 76.79 203 ILE A CA 1
ATOM 1528 C C . ILE A 1 208 ? -64.715 14.489 56.049 1.00 85.90 203 ILE A C 1
ATOM 1529 O O . ILE A 1 208 ? -65.828 14.490 55.519 1.00 90.22 203 ILE A O 1
ATOM 1534 N N . LEU A 1 209 ? -63.615 14.910 55.432 1.00 86.69 204 LEU A N 1
ATOM 1535 C CA . LEU A 1 209 ? -63.650 15.512 54.102 1.00 83.34 204 LEU A CA 1
ATOM 1536 C C . LEU A 1 209 ? -64.298 14.615 53.058 1.00 85.69 204 LEU A C 1
ATOM 1537 O O . LEU A 1 209 ? -65.289 14.998 52.435 1.00 86.05 204 LEU A O 1
ATOM 1542 N N . THR A 1 210 ? -63.723 13.429 52.860 1.00 88.00 205 THR A N 1
ATOM 1543 C CA . THR A 1 210 ? -64.173 12.517 51.807 1.00 85.98 205 THR A CA 1
ATOM 1544 C C . THR A 1 210 ? -65.648 12.164 51.969 1.00 85.63 205 THR A C 1
ATOM 1545 O O . THR A 1 210 ? -66.409 12.172 51.000 1.00 81.31 205 THR A O 1
ATOM 1549 N N . ALA A 1 211 ? -66.041 11.859 53.202 1.00 87.06 206 ALA A N 1
ATOM 1550 C CA . ALA A 1 211 ? -67.428 11.547 53.513 1.00 85.74 206 ALA A CA 1
ATOM 1551 C C . ALA A 1 211 ? -68.320 12.754 53.244 1.00 89.06 206 ALA A C 1
ATOM 1552 O O . ALA A 1 211 ? -69.510 12.603 52.983 1.00 93.49 206 ALA A O 1
ATOM 1554 N N . ALA A 1 212 ? -67.734 13.948 53.303 1.00 86.74 207 ALA A N 1
ATOM 1555 C CA . ALA A 1 212 ? -68.456 15.189 53.031 1.00 86.47 207 ALA A CA 1
ATOM 1556 C C . ALA A 1 212 ? -68.590 15.450 51.532 1.00 90.81 207 ALA A C 1
ATOM 1557 O O . ALA A 1 212 ? -69.628 15.915 51.062 1.00 90.42 207 ALA A O 1
ATOM 1559 N N . LEU A 1 213 ? -67.528 15.161 50.788 1.00 91.65 208 LEU A N 1
ATOM 1560 C CA . LEU A 1 213 ? -67.553 15.311 49.340 1.00 90.85 208 LEU A CA 1
ATOM 1561 C C . LEU A 1 213 ? -68.511 14.302 48.720 1.00 98.88 208 LEU A C 1
ATOM 1562 O O . LEU A 1 213 ? -69.222 14.613 47.764 1.00 105.51 208 LEU A O 1
ATOM 1567 N N . GLN A 1 214 ? -68.528 13.090 49.268 1.00 97.62 209 GLN A N 1
ATOM 1568 C CA . GLN A 1 214 ? -69.417 12.045 48.773 1.00 97.39 209 GLN A CA 1
ATOM 1569 C C . GLN A 1 214 ? -70.877 12.406 49.001 1.00 99.42 209 GLN A C 1
ATOM 1570 O O . GLN A 1 214 ? -71.746 12.049 48.206 1.00 100.52 209 GLN A O 1
ATOM 1576 N N . TYR A 1 215 ? -71.137 13.118 50.092 1.00 97.45 210 TYR A N 1
ATOM 1577 C CA . TYR A 1 215 ? -72.469 13.634 50.370 1.00 96.10 210 TYR A CA 1
ATOM 1578 C C . TYR A 1 215 ? -72.801 14.750 49.391 1.00 97.82 210 TYR A C 1
ATOM 1579 O O . TYR A 1 215 ? -73.956 14.948 49.019 1.00 98.60 210 TYR A O 1
ATOM 1588 N N . LEU A 1 216 ? -71.775 15.485 48.981 1.00 98.56 211 LEU A N 1
ATOM 1589 C CA . LEU A 1 216 ? -71.965 16.647 48.124 1.00 104.58 211 LEU A CA 1
ATOM 1590 C C . LEU A 1 216 ? -72.564 16.239 46.782 1.00 108.98 211 LEU A C 1
ATOM 1591 O O . LEU A 1 216 ? -73.643 16.708 46.405 1.00 106.72 211 LEU A O 1
ATOM 1596 N N . LYS A 1 217 ? -71.858 15.364 46.067 1.00 106.76 212 LYS A N 1
ATOM 1597 C CA . LYS A 1 217 ? -72.302 14.905 44.757 1.00 107.71 212 LYS A CA 1
ATOM 1598 C C . LYS A 1 217 ? -73.627 14.171 44.864 1.00 106.02 212 LYS A C 1
ATOM 1599 O O . LYS A 1 217 ? -74.401 14.133 43.910 1.00 106.31 212 LYS A O 1
ATOM 1605 N N . THR A 1 218 ? -73.880 13.579 46.025 1.00 106.41 213 THR A N 1
ATOM 1606 C CA . THR A 1 218 ? -75.159 12.931 46.278 1.00 108.97 213 THR A CA 1
ATOM 1607 C C . THR A 1 218 ? -76.277 13.947 46.053 1.00 108.84 213 THR A C 1
ATOM 1608 O O . THR A 1 218 ? -77.464 13.602 46.022 1.00 107.57 213 THR A O 1
ATOM 1612 N N . GLY A 1 219 ? -75.887 15.209 45.883 1.00 107.88 214 GLY A N 1
ATOM 1613 C CA . GLY A 1 219 ? -76.837 16.304 45.762 1.00 107.65 214 GLY A CA 1
ATOM 1614 C C . GLY A 1 219 ? -77.530 16.708 47.048 1.00 107.15 214 GLY A C 1
ATOM 1615 O O . GLY A 1 219 ? -78.693 17.050 47.048 1.00 102.85 214 GLY A O 1
ATOM 1616 N N . GLN A 1 220 ? -76.810 16.647 48.159 1.00 109.85 215 GLN A N 1
ATOM 1617 C CA . GLN A 1 220 ? -77.349 17.100 49.436 1.00 106.42 215 GLN A CA 1
ATOM 1618 C C . GLN A 1 220 ? -77.322 18.606 49.470 1.00 103.68 215 GLN A C 1
ATOM 1619 O O . GLN A 1 220 ? -76.925 19.248 48.498 1.00 106.43 215 GLN A O 1
ATOM 1625 N N . ALA A 1 221 ? -77.774 19.174 50.576 1.00 99.29 216 ALA A N 1
ATOM 1626 C CA . ALA A 1 221 ? -77.620 20.606 50.771 1.00 104.88 216 ALA A CA 1
ATOM 1627 C C . ALA A 1 221 ? -76.146 20.896 51.019 1.00 106.03 216 ALA A C 1
ATOM 1628 O O . ALA A 1 221 ? -75.342 19.978 51.223 1.00 104.49 216 ALA A O 1
ATOM 1630 N N . ILE A 1 222 ? -75.774 22.169 50.968 1.00 108.44 217 ILE A N 1
ATOM 1631 C CA . ILE A 1 222 ? -74.398 22.569 51.258 1.00 102.11 217 ILE A CA 1
ATOM 1632 C C . ILE A 1 222 ? -74.370 23.151 52.653 1.00 101.38 217 ILE A C 1
ATOM 1633 O O . ILE A 1 222 ? -73.463 22.871 53.433 1.00 95.84 217 ILE A O 1
ATOM 1638 N N . GLU A 1 223 ? -75.374 23.972 52.956 1.00 105.52 218 GLU A N 1
ATOM 1639 C CA . GLU A 1 223 ? -75.518 24.558 54.279 1.00 104.59 218 GLU A CA 1
ATOM 1640 C C . GLU A 1 223 ? -75.608 23.442 55.302 1.00 101.58 218 GLU A C 1
ATOM 1641 O O . GLU A 1 223 ? -75.192 23.604 56.445 1.00 98.15 218 GLU A O 1
ATOM 1647 N N . ASP A 1 224 ? -76.167 22.311 54.881 1.00 101.33 219 ASP A N 1
ATOM 1648 C CA . ASP A 1 224 ? -76.257 21.138 55.741 1.00 102.32 219 ASP A CA 1
ATOM 1649 C C . ASP A 1 224 ? -74.891 20.487 55.913 1.00 95.24 219 ASP A C 1
ATOM 1650 O O . ASP A 1 224 ? -74.462 20.220 57.034 1.00 92.98 219 ASP A O 1
ATOM 1655 N N . ILE A 1 225 ? -74.209 20.234 54.801 1.00 97.46 220 ILE A N 1
ATOM 1656 C CA . ILE A 1 225 ? -72.869 19.659 54.859 1.00 97.48 220 ILE A CA 1
ATOM 1657 C C . ILE A 1 225 ? -71.932 20.597 55.615 1.00 96.92 220 ILE A C 1
ATOM 1658 O O . ILE A 1 225 ? -71.269 20.193 56.573 1.00 93.83 220 ILE A O 1
ATOM 1663 N N . SER A 1 226 ? -71.891 21.854 55.179 1.00 96.80 221 SER A N 1
ATOM 1664 C CA . SER A 1 226 ? -71.070 22.871 55.824 1.00 94.01 221 SER A CA 1
ATOM 1665 C C . SER A 1 226 ? -71.380 22.961 57.317 1.00 93.87 221 SER A C 1
ATOM 1666 O O . SER A 1 226 ? -70.472 23.078 58.136 1.00 90.89 221 SER A O 1
ATOM 1669 N N . TYR A 1 227 ? -72.665 22.902 57.664 1.00 98.19 222 TYR A N 1
ATOM 1670 C CA . TYR A 1 227 ? -73.083 22.949 59.061 1.00 90.30 222 TYR A CA 1
ATOM 1671 C C . TYR A 1 227 ? -72.617 21.723 59.830 1.00 85.53 222 TYR A C 1
ATOM 1672 O O . TYR A 1 227 ? -72.130 21.833 60.951 1.00 88.07 222 TYR A O 1
ATOM 1681 N N . SER A 1 228 ? -72.778 20.553 59.226 1.00 82.99 223 SER A N 1
ATOM 1682 C CA . SER A 1 228 ? -72.446 19.300 59.890 1.00 86.92 223 SER A CA 1
ATOM 1683 C C . SER A 1 228 ? -70.955 19.162 60.176 1.00 84.57 223 SER A C 1
ATOM 1684 O O . SER A 1 228 ? -70.562 18.669 61.234 1.00 80.72 223 SER A O 1
ATOM 1687 N N . ILE A 1 229 ? -70.134 19.597 59.225 1.00 86.46 224 ILE A N 1
ATOM 1688 C CA . ILE A 1 229 ? -68.683 19.489 59.336 1.00 80.96 224 ILE A CA 1
ATOM 1689 C C . ILE A 1 229 ? -68.130 20.253 60.528 1.00 80.68 224 ILE A C 1
ATOM 1690 O O . ILE A 1 229 ? -67.217 19.781 61.204 1.00 80.01 224 ILE A O 1
ATOM 1695 N N . GLN A 1 230 ? -68.683 21.434 60.783 1.00 84.60 225 GLN A N 1
ATOM 1696 C CA . GLN A 1 230 ? -68.259 22.239 61.923 1.00 84.36 225 GLN A CA 1
ATOM 1697 C C . GLN A 1 230 ? -68.548 21.516 63.232 1.00 79.98 225 GLN A C 1
ATOM 1698 O O . GLN A 1 230 ? -67.645 21.271 64.029 1.00 76.60 225 GLN A O 1
ATOM 1704 N N . GLU A 1 231 ? -69.813 21.169 63.434 1.00 82.96 226 GLU A N 1
ATOM 1705 C CA . GLU A 1 231 ? -70.263 20.554 64.675 1.00 81.00 226 GLU A CA 1
ATOM 1706 C C . GLU A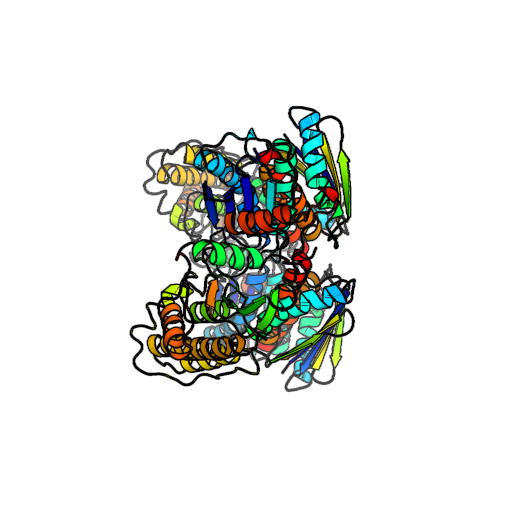 1 231 ? -69.560 19.226 64.922 1.00 77.16 226 GLU A C 1
ATOM 1707 O O . GLU A 1 231 ? -69.337 18.838 66.067 1.00 76.89 226 GLU A O 1
ATOM 1713 N N . THR A 1 232 ? -69.219 18.533 63.841 1.00 73.13 227 THR A N 1
ATOM 1714 C CA . THR A 1 232 ? -68.569 17.231 63.938 1.00 73.84 227 THR A CA 1
ATOM 1715 C C . THR A 1 232 ? -67.090 17.344 64.294 1.00 72.54 227 THR A C 1
ATOM 1716 O O . THR A 1 232 ? -66.584 16.590 65.125 1.00 67.42 227 THR A O 1
ATOM 1720 N N . ALA A 1 233 ? -66.397 18.286 63.662 1.00 75.63 228 ALA A N 1
ATOM 1721 C CA . ALA A 1 233 ? -64.969 18.470 63.909 1.00 71.42 228 ALA A CA 1
ATOM 1722 C C . ALA A 1 233 ? -64.695 19.249 65.192 1.00 71.78 228 ALA A C 1
ATOM 1723 O O . ALA A 1 233 ? -63.765 18.924 65.928 1.00 66.24 228 ALA A O 1
ATOM 1725 N N . PHE A 1 234 ? -65.496 20.279 65.454 1.00 76.24 229 PHE A N 1
ATOM 1726 C CA . PHE A 1 234 ? -65.337 21.062 66.675 1.00 69.11 229 PHE A CA 1
ATOM 1727 C C . PHE A 1 234 ? -65.669 20.186 67.860 1.00 68.06 229 PHE A C 1
ATOM 1728 O O . PHE A 1 234 ? -65.127 20.359 68.948 1.00 74.60 229 PHE A O 1
ATOM 1736 N N . ALA A 1 235 ? -66.581 19.246 67.642 1.00 69.71 230 ALA A N 1
ATOM 1737 C CA . ALA A 1 235 ? -66.884 18.231 68.640 1.00 70.54 230 ALA A CA 1
ATOM 1738 C C . ALA A 1 235 ? -65.597 17.490 68.994 1.00 74.53 230 ALA A C 1
ATOM 1739 O O . ALA A 1 235 ? -65.329 17.203 70.164 1.00 72.01 230 ALA A O 1
ATOM 1741 N N . MET A 1 236 ? -64.795 17.203 67.969 1.00 73.87 231 MET A N 1
ATOM 1742 C CA . MET A 1 236 ? -63.541 16.467 68.124 1.00 66.47 231 MET A CA 1
ATOM 1743 C C . MET A 1 236 ? -62.465 17.258 68.868 1.00 67.60 231 MET A C 1
ATOM 1744 O O . MET A 1 236 ? -61.598 16.675 69.521 1.00 65.84 231 MET A O 1
ATOM 1749 N N . LEU A 1 237 ? -62.522 18.583 68.757 1.00 70.03 232 LEU A N 1
ATOM 1750 C CA . LEU A 1 237 ? -61.586 19.461 69.459 1.00 62.40 232 LEU A CA 1
ATOM 1751 C C . LEU A 1 237 ? -62.040 19.691 70.899 1.00 67.50 232 LEU A C 1
ATOM 1752 O O . LEU A 1 237 ? -61.224 19.782 71.812 1.00 70.96 232 LEU A O 1
ATOM 1757 N N . VAL A 1 238 ? -63.349 19.798 71.096 1.00 65.78 233 VAL A N 1
ATOM 1758 C CA . VAL A 1 238 ? -63.894 20.056 72.417 1.00 65.41 233 VAL A CA 1
ATOM 1759 C C . VAL A 1 238 ? -63.570 18.896 73.349 1.00 72.01 233 VAL A C 1
ATOM 1760 O O . VAL A 1 238 ? -63.281 19.086 74.529 1.00 73.01 233 VAL A O 1
ATOM 1764 N N . GLU A 1 239 ? -63.614 17.688 72.805 1.00 71.84 234 GLU A N 1
ATOM 1765 C CA . GLU A 1 239 ? -63.283 16.497 73.563 1.00 70.19 234 GLU A CA 1
ATOM 1766 C C . GLU A 1 239 ? -61.800 16.484 73.906 1.00 68.57 234 GLU A C 1
ATOM 1767 O O . GLU A 1 239 ? -61.429 16.414 75.080 1.00 71.67 234 GLU A O 1
ATOM 1773 N N . VAL A 1 240 ? -60.959 16.541 72.876 1.00 67.79 235 VAL A N 1
ATOM 1774 C CA . VAL A 1 240 ? -59.509 16.553 73.057 1.00 66.55 235 VAL A CA 1
ATOM 1775 C C . VAL A 1 240 ? -59.083 17.603 74.070 1.00 71.10 235 VAL A C 1
ATOM 1776 O O . VAL A 1 240 ? -58.327 17.305 74.994 1.00 74.44 235 VAL A O 1
ATOM 1780 N N . LEU A 1 241 ? -59.572 18.829 73.896 1.00 70.28 236 LEU A N 1
ATOM 1781 C CA . LEU A 1 241 ? -59.330 19.895 74.865 1.00 69.96 236 LEU A CA 1
ATOM 1782 C C . LEU A 1 241 ? -59.656 19.438 76.279 1.00 74.02 236 LEU A C 1
ATOM 1783 O O . LEU A 1 241 ? -58.757 19.278 77.103 1.00 74.63 236 LEU A O 1
ATOM 1788 N N . GLU A 1 242 ? -60.946 19.247 76.553 1.00 74.41 237 GLU A N 1
ATOM 1789 C CA . GLU A 1 242 ? -61.394 18.764 77.851 1.00 72.69 237 GLU A CA 1
ATOM 1790 C C . GLU A 1 242 ? -60.372 17.805 78.428 1.00 75.09 237 GLU A C 1
ATOM 1791 O O . GLU A 1 242 ? -60.002 17.906 79.598 1.00 79.48 237 GLU A O 1
ATOM 1797 N N . ARG A 1 243 ? -59.921 16.872 77.594 1.00 73.52 238 ARG A N 1
ATOM 1798 C CA . ARG A 1 243 ? -58.966 15.853 78.014 1.00 74.08 238 ARG A CA 1
ATOM 1799 C C . ARG A 1 243 ? -57.587 16.437 78.339 1.00 72.93 238 ARG A C 1
ATOM 1800 O O . ARG A 1 243 ? -57.029 16.157 79.398 1.00 76.45 238 ARG A O 1
ATOM 1808 N N . ALA A 1 244 ? -57.049 17.247 77.432 1.00 71.45 239 ALA A N 1
ATOM 1809 C CA . ALA A 1 244 ? -55.750 17.885 77.621 1.00 69.57 239 ALA A CA 1
ATOM 1810 C C . ALA A 1 244 ? -55.685 18.603 78.951 1.00 74.98 239 ALA A C 1
ATOM 1811 O O . ALA A 1 244 ? -54.669 18.570 79.651 1.00 77.65 239 ALA A O 1
ATOM 1813 N N . LEU A 1 245 ? -56.771 19.280 79.288 1.00 76.99 240 LEU A N 1
ATOM 1814 C CA . LEU A 1 245 ? -56.855 19.973 80.557 1.00 75.34 240 LEU A CA 1
ATOM 1815 C C . LEU A 1 245 ? -56.651 18.967 81.661 1.00 81.46 240 LEU A C 1
ATOM 1816 O O . LEU A 1 245 ? -55.609 18.952 82.312 1.00 82.45 240 LEU A O 1
ATOM 1821 N N . TYR A 1 246 ? -57.645 18.099 81.835 1.00 86.92 241 TYR A N 1
ATOM 1822 C CA . TYR A 1 246 ? -57.626 17.119 82.911 1.00 88.73 241 TYR A CA 1
ATOM 1823 C C . TYR A 1 246 ? -56.683 15.967 82.603 1.00 80.37 241 TYR A C 1
ATOM 1824 O O . TYR A 1 246 ? -56.975 14.816 82.906 1.00 80.74 241 TYR A O 1
ATOM 1833 N N . VAL A 1 247 ? -55.554 16.300 81.982 1.00 77.13 242 VAL A N 1
ATOM 1834 C CA . VAL A 1 247 ? -54.411 15.403 81.896 1.00 75.82 242 VAL A CA 1
ATOM 1835 C C . VAL A 1 247 ? -53.224 16.114 82.520 1.00 82.10 242 VAL A C 1
ATOM 1836 O O . VAL A 1 247 ? -52.691 15.676 83.539 1.00 91.10 242 VAL A O 1
ATOM 1840 N N . SER A 1 248 ? -52.822 17.225 81.910 1.00 80.98 243 SER A N 1
ATOM 1841 C CA . SER A 1 248 ? -51.776 18.069 82.473 1.00 83.06 243 SER A CA 1
ATOM 1842 C C . SER A 1 248 ? -52.334 18.955 83.592 1.00 89.66 243 SER A C 1
ATOM 1843 O O . SER A 1 248 ? -51.643 19.836 84.100 1.00 90.78 243 SER A O 1
ATOM 1846 N N . GLY A 1 249 ? -53.590 18.706 83.964 1.00 91.55 244 GLY A N 1
ATOM 1847 C CA . GLY A 1 249 ? -54.228 19.356 85.099 1.00 86.35 244 GLY A CA 1
ATOM 1848 C C . GLY A 1 249 ? -54.088 20.865 85.194 1.00 88.62 244 GLY A C 1
ATOM 1849 O O . GLY A 1 249 ? -53.310 21.367 86.008 1.00 90.53 244 GLY A O 1
ATOM 1850 N N . LYS A 1 250 ? -54.850 21.588 84.375 1.00 86.43 245 LYS A N 1
ATOM 1851 C CA . LYS A 1 250 ? -54.830 23.052 84.385 1.00 90.34 245 LYS A CA 1
ATOM 1852 C C . LYS A 1 250 ? -56.244 23.641 84.303 1.00 91.02 245 LYS A C 1
ATOM 1853 O O . LYS A 1 250 ? -57.202 22.931 83.983 1.00 85.26 245 LYS A O 1
ATOM 1859 N N . ASP A 1 251 ? -56.370 24.935 84.596 1.00 93.27 246 ASP A N 1
ATOM 1860 C CA . ASP A 1 251 ? -57.686 25.576 84.669 1.00 94.43 246 ASP A CA 1
ATOM 1861 C C . ASP A 1 251 ? -57.866 26.769 83.721 1.00 95.04 246 ASP A C 1
ATOM 1862 O O . ASP A 1 251 ? -58.536 27.747 84.065 1.00 95.91 246 ASP A O 1
ATOM 1867 N N . GLU A 1 252 ? -57.284 26.687 82.528 1.00 90.46 247 GLU A N 1
ATOM 1868 C CA . GLU A 1 252 ? -57.414 27.778 81.564 1.00 87.36 247 GLU A CA 1
ATOM 1869 C C . GLU A 1 252 ? -57.113 27.373 80.115 1.00 87.49 247 GLU A C 1
ATOM 1870 O O . GLU A 1 252 ? -56.388 26.409 79.866 1.00 88.06 247 GLU A O 1
ATOM 1876 N N . ILE A 1 253 ? -57.686 28.119 79.170 1.00 87.27 248 ILE A N 1
ATOM 1877 C CA . ILE A 1 253 ? -57.605 27.803 77.740 1.00 81.58 248 ILE A CA 1
ATOM 1878 C C . ILE A 1 253 ? -57.216 29.003 76.874 1.00 80.80 248 ILE A C 1
ATOM 1879 O O . ILE A 1 253 ? -57.512 30.145 77.216 1.00 79.92 248 ILE A O 1
ATOM 1884 N N . LEU A 1 254 ? -56.559 28.730 75.747 1.00 79.48 249 LEU A N 1
ATOM 1885 C CA . LEU A 1 254 ? -56.267 29.758 74.746 1.00 79.15 249 LEU A CA 1
ATOM 1886 C C . LEU A 1 254 ? -56.391 29.237 73.312 1.00 77.16 249 LEU A C 1
ATOM 1887 O O . LEU A 1 254 ? -55.853 28.183 72.974 1.00 73.69 249 LEU A O 1
ATOM 1892 N N . MET A 1 255 ? -57.092 29.998 72.473 1.00 79.99 250 MET A N 1
ATOM 1893 C CA . MET A 1 255 ? -57.270 29.657 71.059 1.00 73.89 250 MET A CA 1
ATOM 1894 C C . MET A 1 255 ? -56.425 30.542 70.150 1.00 81.96 250 MET A C 1
ATOM 1895 O O . MET A 1 255 ? -56.583 31.765 70.131 1.00 88.34 250 MET A O 1
ATOM 1900 N N . ALA A 1 256 ? -55.541 29.917 69.384 1.00 75.72 251 ALA A N 1
ATOM 1901 C CA . ALA A 1 256 ? -54.691 30.651 68.459 1.00 74.48 251 ALA A CA 1
ATOM 1902 C C . ALA A 1 256 ? -54.746 30.063 67.051 1.00 81.44 251 ALA A C 1
ATOM 1903 O O . ALA A 1 256 ? -54.582 28.857 66.866 1.00 80.38 251 ALA A O 1
ATOM 1905 N N . GLY A 1 257 ? -54.985 30.920 66.063 1.00 80.54 252 GLY A N 1
ATOM 1906 C CA . GLY A 1 257 ? -54.944 30.502 64.675 1.00 79.40 252 GLY A CA 1
ATOM 1907 C C . GLY A 1 257 ? -56.039 31.099 63.816 1.00 80.88 252 GLY A C 1
ATOM 1908 O O . GLY A 1 257 ? -56.967 31.731 64.323 1.00 79.54 252 GLY A O 1
ATOM 1909 N N . GLY A 1 258 ? -55.924 30.892 62.507 1.00 81.45 253 GLY A N 1
ATOM 1910 C CA . GLY A 1 258 ? -56.907 31.386 61.558 1.00 83.78 253 GLY A CA 1
ATOM 1911 C C . GLY A 1 258 ? -58.229 30.660 61.703 1.00 80.34 253 GLY A C 1
ATOM 1912 O O . GLY A 1 258 ? -59.300 31.224 61.470 1.00 82.79 253 GLY A O 1
ATOM 1913 N N . VAL A 1 259 ? -58.146 29.394 62.091 1.00 77.97 254 VAL A N 1
ATOM 1914 C CA . VAL A 1 259 ? -59.326 28.596 62.392 1.00 79.99 254 VAL A CA 1
ATOM 1915 C C . VAL A 1 259 ? -60.010 29.140 63.643 1.00 82.97 254 VAL A C 1
ATOM 1916 O O . VAL A 1 259 ? -61.239 29.153 63.739 1.00 80.98 254 VAL A O 1
ATOM 1920 N N . ALA A 1 260 ? -59.194 29.600 64.589 1.00 86.16 255 ALA A N 1
ATOM 1921 C CA . ALA A 1 260 ? -59.667 30.044 65.899 1.00 86.44 255 ALA A CA 1
ATOM 1922 C C . ALA A 1 260 ? -60.518 31.311 65.839 1.00 85.87 255 ALA A C 1
ATOM 1923 O O . ALA A 1 260 ? -60.956 31.824 66.872 1.00 85.15 255 ALA A O 1
ATOM 1925 N N . LEU A 1 261 ? -60.753 31.809 64.630 1.00 80.31 256 LEU A N 1
ATOM 1926 C CA . LEU A 1 261 ? -61.564 33.005 64.453 1.00 89.37 256 LEU A CA 1
ATOM 1927 C C . LEU A 1 261 ? -63.008 32.648 64.115 1.00 96.65 256 LEU A C 1
ATOM 1928 O O . LEU A 1 261 ? -63.799 33.514 63.742 1.00 103.54 256 LEU A O 1
ATOM 1933 N N . ASN A 1 262 ? -63.349 31.371 64.254 1.00 90.63 257 ASN A N 1
ATOM 1934 C CA . ASN A 1 262 ? -64.697 30.911 63.945 1.00 89.78 257 ASN A CA 1
ATOM 1935 C C . ASN A 1 262 ? -65.697 31.186 65.067 1.00 93.37 257 ASN A C 1
ATOM 1936 O O . ASN A 1 262 ? -65.540 30.708 66.190 1.00 91.50 257 ASN A O 1
ATOM 1941 N N . ARG A 1 263 ? -66.732 31.954 64.737 1.00 99.91 258 ARG A N 1
ATOM 1942 C CA . ARG A 1 263 ? -67.754 32.379 65.695 1.00 103.10 258 ARG A CA 1
ATOM 1943 C C . ARG A 1 263 ? -68.381 31.235 66.489 1.00 97.44 258 ARG A C 1
ATOM 1944 O O . ARG A 1 263 ? -68.662 31.382 67.681 1.00 92.90 258 ARG A O 1
ATOM 1952 N N . ARG A 1 264 ? -68.610 30.105 65.823 1.00 97.04 259 ARG A N 1
ATOM 1953 C CA . ARG A 1 264 ? -69.228 28.943 66.458 1.00 90.50 259 ARG A CA 1
ATOM 1954 C C . ARG A 1 264 ? -68.221 28.127 67.258 1.00 87.40 259 ARG A C 1
ATOM 1955 O O . ARG A 1 264 ? -68.562 27.545 68.287 1.00 85.05 259 ARG A O 1
ATOM 1963 N N . LEU A 1 265 ? -66.983 28.076 66.776 1.00 85.57 260 LEU A N 1
ATOM 1964 C CA . LEU A 1 265 ? -65.918 27.407 67.516 1.00 86.53 260 LEU A CA 1
ATOM 1965 C C . LEU A 1 265 ? -65.671 28.074 68.867 1.00 85.64 260 LEU A C 1
ATOM 1966 O O . LEU A 1 265 ? -65.503 27.393 69.880 1.00 84.64 260 LEU A O 1
ATOM 1971 N N . ARG A 1 266 ? -65.642 29.404 68.873 1.00 84.45 261 ARG A N 1
ATOM 1972 C CA . ARG A 1 266 ? -65.500 30.152 70.116 1.00 85.70 261 ARG A CA 1
ATOM 1973 C C . ARG A 1 266 ? -66.594 29.741 71.096 1.00 83.52 261 ARG A C 1
ATOM 1974 O O . ARG A 1 266 ? -66.329 29.505 72.270 1.00 81.12 261 ARG A O 1
ATOM 1982 N N . ASP A 1 267 ? -67.821 29.638 70.592 1.00 87.31 262 ASP A N 1
ATOM 1983 C CA . ASP A 1 267 ? -68.968 29.229 71.400 1.00 83.05 262 ASP A CA 1
ATOM 1984 C C . ASP A 1 267 ? -68.803 27.846 72.011 1.00 82.78 262 ASP A C 1
ATOM 1985 O O . ASP A 1 267 ? -68.961 27.669 73.219 1.00 83.93 262 ASP A O 1
ATOM 1990 N N . MET A 1 268 ? -68.497 26.867 71.168 1.00 82.64 263 MET A N 1
ATOM 1991 C CA . MET A 1 268 ? -68.355 25.484 71.612 1.00 82.91 263 MET A CA 1
ATOM 1992 C C . MET A 1 268 ? -67.243 25.320 72.645 1.00 87.52 263 MET A C 1
ATOM 1993 O O . MET A 1 268 ? -67.175 24.302 73.338 1.00 85.23 263 MET A O 1
ATOM 1998 N N . VAL A 1 269 ? -66.370 26.322 72.737 1.00 92.57 264 VAL A N 1
ATOM 1999 C CA . VAL A 1 269 ? -65.273 26.315 73.707 1.00 90.39 264 VAL A CA 1
ATOM 2000 C C . VAL A 1 269 ? -65.685 26.963 75.026 1.00 86.44 264 VAL A C 1
ATOM 2001 O O . VAL A 1 269 ? -65.598 26.335 76.083 1.00 85.78 264 VAL A O 1
ATOM 2005 N N . THR A 1 270 ? -66.137 28.213 74.963 1.00 84.79 265 THR A N 1
ATOM 2006 C CA . THR A 1 270 ? -66.581 28.913 76.164 1.00 90.01 265 THR A CA 1
ATOM 2007 C C . THR A 1 270 ? -67.707 28.140 76.840 1.00 91.91 265 THR A C 1
ATOM 2008 O O . THR A 1 270 ? -67.928 28.267 78.045 1.00 90.97 265 THR A O 1
ATOM 2012 N N . ASN A 1 271 ? -68.421 27.345 76.050 1.00 88.19 266 ASN A N 1
ATOM 2013 C CA . ASN A 1 271 ? -69.468 26.480 76.577 1.00 90.89 266 ASN A CA 1
ATOM 2014 C C . ASN A 1 271 ? -68.860 25.344 77.393 1.00 87.81 266 ASN A C 1
ATOM 2015 O O . ASN A 1 271 ? -69.280 25.088 78.521 1.00 85.45 266 ASN A O 1
ATOM 2020 N N . MET A 1 272 ? -67.870 24.665 76.821 1.00 85.20 267 MET A N 1
ATOM 2021 C CA . MET A 1 272 ? -67.151 23.630 77.552 1.00 83.31 267 MET A CA 1
ATOM 2022 C C . MET A 1 272 ? -66.554 24.218 78.823 1.00 87.72 267 MET A C 1
ATOM 2023 O O . MET A 1 272 ? -66.398 23.522 79.826 1.00 84.13 267 MET A O 1
ATOM 2028 N N . ALA A 1 273 ? -66.223 25.506 78.779 1.00 91.55 268 ALA A N 1
ATOM 2029 C CA . ALA A 1 273 ? -65.659 26.179 79.941 1.00 92.18 268 ALA A CA 1
ATOM 2030 C C . ALA A 1 273 ? -66.563 26.015 81.158 1.00 89.43 268 ALA A C 1
ATOM 2031 O O . ALA A 1 273 ? -66.141 25.467 82.175 1.00 90.50 268 ALA A O 1
ATOM 2033 N N . ARG A 1 274 ? -67.804 26.479 81.048 1.00 87.85 269 ARG A N 1
ATOM 2034 C CA . ARG A 1 274 ? -68.764 26.352 82.140 1.00 89.95 269 ARG A CA 1
ATOM 2035 C C . ARG A 1 274 ? -68.819 24.920 82.680 1.00 89.87 269 ARG A C 1
ATOM 2036 O O . ARG A 1 274 ? -68.857 24.705 83.893 1.00 87.96 269 ARG A O 1
ATOM 2044 N N . GLU A 1 275 ? -68.807 23.946 81.778 1.00 88.94 270 GLU A N 1
ATOM 2045 C CA . GLU A 1 275 ? -68.963 22.549 82.167 1.00 85.74 270 GLU A CA 1
ATOM 2046 C C . GLU A 1 275 ? -67.673 21.920 82.685 1.00 82.20 270 GLU A C 1
ATOM 2047 O O . GLU A 1 275 ? -67.691 20.815 83.219 1.00 73.54 270 GLU A O 1
ATOM 2053 N N . ALA A 1 276 ? -66.556 22.619 82.518 1.00 87.94 271 ALA A N 1
ATOM 2054 C CA . ALA A 1 276 ? -65.271 22.121 82.994 1.00 88.80 271 ALA A CA 1
ATOM 2055 C C . ALA A 1 276 ? -64.849 22.873 84.250 1.00 96.87 271 ALA A C 1
ATOM 2056 O O . ALA A 1 276 ? -64.023 22.394 85.027 1.00 103.21 271 ALA A O 1
ATOM 2058 N N . GLY A 1 277 ? -65.431 24.055 84.441 1.00 95.31 272 GLY A N 1
ATOM 2059 C CA . GLY A 1 277 ? -65.184 24.861 85.624 1.00 98.71 272 GLY A CA 1
ATOM 2060 C C . GLY A 1 277 ? -63.886 25.640 85.559 1.00 102.41 272 GLY A C 1
ATOM 2061 O O . GLY A 1 277 ? -63.300 25.973 86.591 1.00 107.72 272 GLY A O 1
ATOM 2062 N N . ILE A 1 278 ? -63.437 25.935 84.342 1.00 104.32 273 ILE A N 1
ATOM 2063 C CA . ILE A 1 278 ? -62.152 26.602 84.144 1.00 105.65 273 ILE A CA 1
ATOM 2064 C C . ILE A 1 278 ? -62.205 27.672 83.047 1.00 100.41 273 ILE A C 1
ATOM 2065 O O . ILE A 1 278 ? -62.927 27.529 82.061 1.00 88.51 273 ILE A O 1
ATOM 2070 N N . ARG A 1 279 ? -61.433 28.742 83.237 1.00 101.62 274 ARG A N 1
ATOM 2071 C CA . ARG A 1 279 ? -61.531 29.950 82.414 1.00 95.40 274 ARG A CA 1
ATOM 2072 C C . ARG A 1 279 ? -61.210 29.767 80.932 1.00 94.86 274 ARG A C 1
ATOM 2073 O O . ARG A 1 279 ? -60.170 29.215 80.575 1.00 88.50 274 ARG A O 1
ATOM 2081 N N . SER A 1 280 ? -62.112 30.258 80.082 1.00 100.43 275 SER A N 1
ATOM 2082 C CA . SER A 1 280 ? -61.926 30.245 78.629 1.00 96.59 275 SER A CA 1
ATOM 2083 C C . SER A 1 280 ? -61.577 31.636 78.104 1.00 99.00 275 SER A C 1
ATOM 2084 O O . SER A 1 280 ? -62.409 32.303 77.487 1.00 102.39 275 SER A O 1
ATOM 2087 N N . TYR A 1 281 ? -60.345 32.069 78.355 1.00 96.83 276 TYR A N 1
ATOM 2088 C CA . TYR A 1 281 ? -59.859 33.350 77.852 1.00 93.06 276 TYR A CA 1
ATOM 2089 C C . TYR A 1 281 ? -59.917 33.393 76.330 1.00 95.08 276 TYR A C 1
ATOM 2090 O O . TYR A 1 281 ? -59.111 32.749 75.659 1.00 97.70 276 TYR A O 1
ATOM 2099 N N . LEU A 1 282 ? -60.860 34.152 75.783 1.00 99.22 277 LEU A N 1
ATOM 2100 C CA . LEU A 1 282 ? -60.910 34.355 74.338 1.00 104.27 277 LEU A CA 1
ATOM 2101 C C . LEU A 1 282 ? -60.030 35.533 73.939 1.00 107.52 277 LEU A C 1
ATOM 2102 O O . LEU A 1 282 ? -60.424 36.694 74.065 1.00 104.99 277 LEU A O 1
ATOM 2107 N N . THR A 1 283 ? -58.831 35.214 73.460 1.00 109.06 278 THR A N 1
ATOM 2108 C CA . THR A 1 283 ? -57.831 36.215 73.103 1.00 108.82 278 THR A CA 1
ATOM 2109 C C . THR A 1 283 ? -58.364 37.246 72.115 1.00 111.25 278 THR A C 1
ATOM 2110 O O . THR A 1 283 ? -59.280 36.963 71.342 1.00 112.31 278 THR A O 1
ATOM 2114 N N . ASP A 1 284 ? -57.779 38.441 72.150 1.00 108.14 279 ASP A N 1
ATOM 2115 C CA . ASP A 1 284 ? -58.121 39.500 71.204 1.00 104.65 279 ASP A CA 1
ATOM 2116 C C . ASP A 1 284 ? -58.344 38.928 69.803 1.00 103.33 279 ASP A C 1
ATOM 2117 O O . ASP A 1 284 ? -57.486 38.234 69.251 1.00 98.66 279 ASP A O 1
ATOM 2122 N N . ARG A 1 285 ? -59.514 39.222 69.246 1.00 99.73 280 ARG A N 1
ATOM 2123 C CA . ARG A 1 285 ? -59.937 38.673 67.964 1.00 101.40 280 ARG A CA 1
ATOM 2124 C C . ARG A 1 285 ? -58.967 38.941 66.814 1.00 98.88 280 ARG A C 1
ATOM 2125 O O . ARG A 1 285 ? -59.106 38.366 65.736 1.00 100.63 280 ARG A O 1
ATOM 2133 N N . GLU A 1 286 ? -57.988 39.810 67.039 1.00 97.30 281 GLU A N 1
ATOM 2134 C CA . GLU A 1 286 ? -57.052 40.178 65.980 1.00 97.76 281 GLU A CA 1
ATOM 2135 C C . GLU A 1 286 ? -55.687 39.507 66.117 1.00 92.55 281 GLU A C 1
ATOM 2136 O O . GLU A 1 286 ? -54.965 39.360 65.134 1.00 85.37 281 GLU A O 1
ATOM 2142 N N . TYR A 1 287 ? -55.329 39.107 67.333 1.00 89.43 282 TYR A N 1
ATOM 2143 C CA . TYR A 1 287 ? -54.028 38.486 67.570 1.00 85.50 282 TYR A CA 1
ATOM 2144 C C . TYR A 1 287 ? -54.038 36.994 67.240 1.00 85.41 282 TYR A C 1
ATOM 2145 O O . TYR A 1 287 ? -53.106 36.258 67.574 1.00 80.51 282 TYR A O 1
ATOM 2154 N N . CYS A 1 288 ? -55.095 36.556 66.566 1.00 87.48 283 CYS A N 1
ATOM 2155 C CA . CYS A 1 288 ? -55.271 35.142 66.263 1.00 86.18 283 CYS A CA 1
ATOM 2156 C C . CYS A 1 288 ? -54.536 34.727 64.990 1.00 82.76 283 CYS A C 1
ATOM 2157 O O . CYS A 1 288 ? -54.192 33.559 64.814 1.00 78.84 283 CYS A O 1
ATOM 2160 N N . MET A 1 289 ? -54.296 35.689 64.108 1.00 79.91 284 MET A N 1
ATOM 2161 C CA . MET A 1 289 ? -53.498 35.441 62.918 1.00 78.83 284 MET A CA 1
ATOM 2162 C C . MET A 1 289 ? -52.037 35.725 63.227 1.00 78.11 284 MET A C 1
ATOM 2163 O O . MET A 1 289 ? -51.697 36.173 64.322 1.00 77.27 284 MET A O 1
ATOM 2168 N N . ASP A 1 290 ? -51.176 35.451 62.254 1.00 80.96 285 ASP A N 1
ATOM 2169 C CA . ASP A 1 290 ? -49.742 35.695 62.385 1.00 75.56 285 ASP A CA 1
ATOM 2170 C C . ASP A 1 290 ? -49.417 37.175 62.575 1.00 74.56 285 ASP A C 1
ATOM 2171 O O . ASP A 1 290 ? -49.803 38.013 61.755 1.00 77.60 285 ASP A O 1
ATOM 2176 N N . ASN A 1 291 ? -48.701 37.490 63.651 1.00 70.56 286 ASN A N 1
ATOM 2177 C CA . ASN A 1 291 ? -48.255 38.861 63.910 1.00 69.80 286 ASN A CA 1
ATOM 2178 C C . ASN A 1 291 ? -46.804 38.925 64.383 1.00 64.96 286 ASN A C 1
ATOM 2179 O O . ASN A 1 291 ? -46.321 38.016 65.057 1.00 67.98 286 ASN A O 1
ATOM 2184 N N . GLY A 1 292 ? -46.110 40.000 64.031 1.00 63.14 287 GLY A N 1
ATOM 2185 C CA . GLY A 1 292 ? -44.702 40.114 64.357 1.00 64.15 287 GLY A CA 1
ATOM 2186 C C . GLY A 1 292 ? -44.466 40.297 65.839 1.00 66.23 287 GLY A C 1
ATOM 2187 O O . GLY A 1 292 ? -43.410 39.948 66.361 1.00 64.24 287 GLY A O 1
ATOM 2188 N N . ILE A 1 293 ? -45.473 40.831 66.519 1.00 66.99 288 ILE A N 1
ATOM 2189 C CA . ILE A 1 293 ? -45.333 41.268 67.900 1.00 61.06 288 ILE A CA 1
ATOM 2190 C C . ILE A 1 293 ? -45.400 40.115 68.895 1.00 62.15 288 ILE A C 1
ATOM 2191 O O . ILE A 1 293 ? -44.865 40.214 70.001 1.00 66.08 288 ILE A O 1
ATOM 2196 N N . MET A 1 294 ? -46.063 39.029 68.501 1.00 59.78 289 MET A N 1
ATOM 2197 C CA . MET A 1 294 ? -46.158 37.831 69.335 1.00 57.17 289 MET A CA 1
ATOM 2198 C C . MET A 1 294 ? -44.780 37.193 69.418 1.00 57.40 289 MET A C 1
ATOM 2199 O O . MET A 1 294 ? -44.474 36.445 70.351 1.00 53.10 289 MET A O 1
ATOM 2204 N N . ILE A 1 295 ? -43.951 37.517 68.429 1.00 62.73 290 ILE A N 1
ATOM 2205 C CA . ILE A 1 295 ? -42.545 37.135 68.424 1.00 65.03 290 ILE A CA 1
ATOM 2206 C C . ILE A 1 295 ? -41.796 37.953 69.471 1.00 66.28 290 ILE A C 1
ATOM 2207 O O . ILE A 1 295 ? -41.072 37.400 70.304 1.00 62.36 290 ILE A O 1
ATOM 2212 N N . ALA A 1 296 ? -41.983 39.272 69.421 1.00 61.96 291 ALA A N 1
ATOM 2213 C CA . ALA A 1 296 ? -41.352 40.187 70.367 1.00 60.60 291 ALA A CA 1
ATOM 2214 C C . ALA A 1 296 ? -41.622 39.775 71.809 1.00 62.20 291 ALA A C 1
ATOM 2215 O O . ALA A 1 296 ? -40.756 39.906 72.675 1.00 64.55 291 ALA A O 1
ATOM 2217 N N . GLN A 1 297 ? -42.830 39.278 72.053 1.00 57.92 292 GLN A N 1
ATOM 2218 C CA . GLN A 1 297 ? -43.249 38.892 73.388 1.00 53.32 292 GLN A CA 1
ATOM 2219 C C . GLN A 1 297 ? -42.545 37.633 73.865 1.00 56.99 292 GLN A C 1
ATOM 2220 O O . GLN A 1 297 ? -42.197 37.510 75.034 1.00 60.70 292 GLN A O 1
ATOM 2226 N N . ALA A 1 298 ? -42.339 36.691 72.954 1.00 66.24 293 ALA A N 1
ATOM 2227 C CA . ALA A 1 298 ? -41.714 35.417 73.305 1.00 69.95 293 ALA A CA 1
ATOM 2228 C C . ALA A 1 298 ? -40.206 35.580 73.418 1.00 71.31 293 ALA A C 1
ATOM 2229 O O . ALA A 1 298 ? -39.522 34.778 74.055 1.00 69.14 293 ALA A O 1
ATOM 2231 N N . ALA A 1 299 ? -39.694 36.626 72.782 1.00 73.70 294 ALA A N 1
ATOM 2232 C CA . ALA A 1 299 ? -38.283 36.958 72.867 1.00 72.88 294 ALA A CA 1
ATOM 2233 C C . ALA A 1 299 ? -38.025 37.648 74.196 1.00 66.89 294 ALA A C 1
ATOM 2234 O O . ALA A 1 299 ? -37.145 37.243 74.956 1.00 68.25 294 ALA A O 1
ATOM 2236 N N . LEU A 1 300 ? -38.803 38.694 74.463 1.00 68.67 295 LEU A N 1
ATOM 2237 C CA . LEU A 1 300 ? -38.723 39.406 75.733 1.00 72.75 295 LEU A CA 1
ATOM 2238 C C . LEU A 1 300 ? -38.493 38.408 76.852 1.00 68.05 295 LEU A C 1
ATOM 2239 O O . LEU A 1 300 ? -37.527 38.516 77.605 1.00 66.77 295 LEU A O 1
ATOM 2244 N N . LEU A 1 301 ? -39.379 37.422 76.933 1.00 68.13 296 LEU A N 1
ATOM 2245 C CA . LEU A 1 301 ? -39.327 36.414 77.981 1.00 66.02 296 LEU A CA 1
ATOM 2246 C C . LEU A 1 301 ? -38.032 35.614 77.962 1.00 65.95 296 LEU A C 1
ATOM 2247 O O . LEU A 1 301 ? -37.439 35.367 79.008 1.00 67.11 296 LEU A O 1
ATOM 2252 N N . MET A 1 302 ? -37.589 35.219 76.773 1.00 69.34 297 MET A N 1
ATOM 2253 C CA . MET A 1 302 ? -36.335 34.480 76.652 1.00 72.46 297 MET A CA 1
ATOM 2254 C C . MET A 1 302 ? -35.163 35.296 77.205 1.00 71.52 297 MET A C 1
ATOM 2255 O O . MET A 1 302 ? -34.439 34.840 78.091 1.00 69.95 297 MET A O 1
ATOM 2260 N N . TYR A 1 303 ? -34.985 36.506 76.685 1.00 72.41 298 TYR A N 1
ATOM 2261 C CA . TYR A 1 303 ? -33.873 37.356 77.100 1.00 77.94 298 TYR A CA 1
ATOM 2262 C C . TYR A 1 303 ? -33.915 37.646 78.594 1.00 73.62 298 TYR A C 1
ATOM 2263 O O . TYR A 1 303 ? -32.888 37.608 79.271 1.00 72.86 298 TYR A O 1
ATOM 2272 N N . LYS A 1 304 ? -35.104 37.948 79.103 1.00 72.86 299 LYS A N 1
ATOM 2273 C CA . LYS A 1 304 ? -35.255 38.286 80.512 1.00 74.85 299 LYS A CA 1
ATOM 2274 C C . LYS A 1 304 ? -34.837 37.140 81.427 1.00 75.58 299 LYS A C 1
ATOM 2275 O O . LYS A 1 304 ? -34.370 37.365 82.547 1.00 70.79 299 LYS A O 1
ATOM 2281 N N . SER A 1 305 ? -34.992 35.912 80.948 1.00 75.14 300 SER A N 1
ATOM 2282 C CA . SER A 1 305 ? -34.533 34.763 81.714 1.00 76.78 300 SER A CA 1
ATOM 2283 C C . SER A 1 305 ? -33.107 34.382 81.317 1.00 77.61 300 SER A C 1
ATOM 2284 O O . SER A 1 305 ? -32.682 33.242 81.503 1.00 81.65 300 SER A O 1
ATOM 2287 N N . GLY A 1 306 ? -32.375 35.347 80.764 1.00 77.33 301 GLY A N 1
ATOM 2288 C CA . GLY A 1 306 ? -30.950 35.191 80.523 1.00 77.03 301 GLY A CA 1
ATOM 2289 C C . GLY A 1 306 ? -30.554 34.488 79.240 1.00 73.91 301 GLY A C 1
ATOM 2290 O O . GLY A 1 306 ? -29.384 34.515 78.850 1.00 79.71 301 GLY A O 1
ATOM 2291 N N . VAL A 1 307 ? -31.513 33.849 78.579 1.00 78.63 302 VAL A N 1
ATOM 2292 C CA . VAL A 1 307 ? -31.209 33.163 77.327 1.00 84.11 302 VAL A CA 1
ATOM 2293 C C . VAL A 1 307 ? -30.785 34.158 76.254 1.00 86.10 302 VAL A C 1
ATOM 2294 O O . VAL A 1 307 ? -31.532 35.079 75.913 1.00 83.79 302 VAL A O 1
ATOM 2298 N N . ARG A 1 308 ? -29.582 33.963 75.723 1.00 94.34 303 ARG A N 1
ATOM 2299 C CA . ARG A 1 308 ? -29.049 34.845 74.692 1.00 99.50 303 ARG A CA 1
ATOM 2300 C C . ARG A 1 308 ? -28.305 34.064 73.614 1.00 97.73 303 ARG A C 1
ATOM 2301 O O . ARG A 1 308 ? -27.912 32.915 73.825 1.00 98.79 303 ARG A O 1
ATOM 2309 N N . MET A 1 309 ? -28.104 34.689 72.458 1.00 89.74 304 MET A N 1
ATOM 2310 C CA . MET A 1 309 ? -27.357 34.037 71.387 1.00 99.19 304 MET A CA 1
ATOM 2311 C C . MET A 1 309 ? -26.703 35.025 70.425 1.00 101.22 304 MET A C 1
ATOM 2312 O O . MET A 1 309 ? -27.380 35.783 69.731 1.00 97.44 304 MET A O 1
ATOM 2317 N N . SER A 1 310 ? -25.375 35.011 70.397 1.00 101.54 305 SER A N 1
ATOM 2318 C CA . SER A 1 310 ? -24.627 35.823 69.451 1.00 94.84 305 SER A CA 1
ATOM 2319 C C . SER A 1 310 ? -25.121 35.535 68.037 1.00 96.18 305 SER A C 1
ATOM 2320 O O . SER A 1 310 ? -25.635 34.449 67.760 1.00 97.20 305 SER A O 1
ATOM 2323 N N . VAL A 1 311 ? -24.963 36.508 67.148 1.00 93.98 306 VAL A N 1
ATOM 2324 C CA . VAL A 1 311 ? -25.556 36.438 65.815 1.00 88.43 306 VAL A CA 1
ATOM 2325 C C . VAL A 1 311 ? -25.244 35.156 65.045 1.00 90.49 306 VAL A C 1
ATOM 2326 O O . VAL A 1 311 ? -26.132 34.576 64.427 1.00 92.78 306 VAL A O 1
ATOM 2330 N N . GLU A 1 312 ? -23.990 34.715 65.082 1.00 94.22 307 GLU A N 1
ATOM 2331 C CA . GLU A 1 312 ? -23.565 33.577 64.262 1.00 99.07 307 GLU A CA 1
ATOM 2332 C C . GLU A 1 312 ? -24.396 32.310 64.482 1.00 101.29 307 GLU A C 1
ATOM 2333 O O . GLU A 1 312 ? -24.665 31.562 63.537 1.00 101.92 307 GLU A O 1
ATOM 2339 N N . GLU A 1 313 ? -24.802 32.079 65.725 1.00 97.13 308 GLU A N 1
ATOM 2340 C CA . GLU A 1 313 ? -25.532 30.869 66.079 1.00 95.27 308 GLU A CA 1
ATOM 2341 C C . GLU A 1 313 ? -26.886 30.810 65.378 1.00 94.16 308 GLU A C 1
ATOM 2342 O O . GLU A 1 313 ? -27.401 29.730 65.086 1.00 92.93 308 GLU A O 1
ATOM 2348 N N . THR A 1 314 ? -27.452 31.981 65.107 1.00 91.60 309 THR A N 1
ATOM 2349 C CA . THR A 1 314 ? -28.791 32.073 64.536 1.00 90.87 309 THR A CA 1
ATOM 2350 C C . THR A 1 314 ? -28.878 31.484 63.137 1.00 91.67 309 THR A C 1
ATOM 2351 O O . THR A 1 314 ? -27.963 31.630 62.322 1.00 93.25 309 THR A O 1
ATOM 2355 N N . ALA A 1 315 ? -29.998 30.824 62.871 1.00 88.69 310 ALA A N 1
ATOM 2356 C CA . ALA A 1 315 ? -30.289 30.265 61.559 1.00 85.23 310 ALA A CA 1
ATOM 2357 C C . ALA A 1 315 ? -31.700 29.699 61.587 1.00 82.95 310 ALA A C 1
ATOM 2358 O O . ALA A 1 315 ? -32.150 29.194 62.615 1.00 87.98 310 ALA A O 1
ATOM 2360 N N . VAL A 1 316 ? -32.400 29.794 60.465 1.00 77.24 311 VAL A N 1
ATOM 2361 C CA . VAL A 1 316 ? -33.766 29.299 60.378 1.00 79.05 311 VAL A CA 1
ATOM 2362 C C . VAL A 1 316 ? -33.883 27.827 60.763 1.00 79.56 311 VAL A C 1
ATOM 2363 O O . VAL A 1 316 ? -32.907 27.074 60.719 1.00 80.36 311 VAL A O 1
ATOM 2367 N N . ASN A 1 317 ? -35.092 27.427 61.136 1.00 75.76 312 ASN A N 1
ATOM 2368 C CA . ASN A 1 317 ? -35.409 26.019 61.321 1.00 74.68 312 ASN A CA 1
ATOM 2369 C C . ASN A 1 317 ? -36.877 25.735 61.026 1.00 76.18 312 ASN A C 1
ATOM 2370 O O . ASN A 1 317 ? -37.734 25.879 61.900 1.00 71.09 312 ASN A O 1
ATOM 2375 N N . PRO A 1 318 ? -37.166 25.325 59.781 1.00 81.13 313 PRO A N 1
ATOM 2376 C CA . PRO A 1 318 ? -38.525 25.039 59.298 1.00 79.06 313 PRO A CA 1
ATOM 2377 C C . PRO A 1 318 ? -39.159 23.888 60.066 1.00 79.06 313 PRO A C 1
ATOM 2378 O O . PRO A 1 318 ? -40.373 23.695 60.016 1.00 74.65 313 PRO A O 1
ATOM 2382 N N . ARG A 1 319 ? -38.328 23.131 60.774 1.00 82.54 314 ARG A N 1
ATOM 2383 C CA . ARG A 1 319 ? -38.796 21.989 61.546 1.00 82.03 314 ARG A CA 1
ATOM 2384 C C . ARG A 1 319 ? -38.581 22.188 63.040 1.00 81.92 314 ARG A C 1
ATOM 2385 O O . ARG A 1 319 ? -38.093 21.294 63.728 1.00 87.64 314 ARG A O 1
ATOM 2393 N N . PHE A 1 320 ? -38.969 23.358 63.537 1.00 76.97 315 PHE A N 1
ATOM 2394 C CA . PHE A 1 320 ? -38.671 23.759 64.910 1.00 78.73 315 PHE A CA 1
ATOM 2395 C C . PHE A 1 320 ? -39.725 23.295 65.925 1.00 78.11 315 PHE A C 1
ATOM 2396 O O . PHE A 1 320 ? -40.781 23.913 66.073 1.00 74.37 315 PHE A O 1
ATOM 2404 N N . ARG A 1 321 ? -39.427 22.204 66.626 1.00 80.69 316 ARG A N 1
ATOM 2405 C CA . ARG A 1 321 ? -40.294 21.724 67.699 1.00 82.11 316 ARG A CA 1
ATOM 2406 C C . ARG A 1 321 ? -40.415 22.767 68.808 1.00 82.21 316 ARG A C 1
ATOM 2407 O O . ARG A 1 321 ? -39.430 23.404 69.178 1.00 82.67 316 ARG A O 1
ATOM 2415 N N . ILE A 1 322 ? -41.619 22.929 69.344 1.00 81.49 317 ILE A N 1
ATOM 2416 C CA . ILE A 1 322 ? -41.860 23.910 70.394 1.00 73.56 317 ILE A CA 1
ATOM 2417 C C . ILE A 1 322 ? -41.301 23.408 71.719 1.00 80.49 317 ILE A C 1
ATOM 2418 O O . ILE A 1 322 ? -40.976 24.197 72.607 1.00 85.50 317 ILE A O 1
ATOM 2423 N N . ASP A 1 323 ? -41.189 22.089 71.844 1.00 83.40 318 ASP A N 1
ATOM 2424 C CA . ASP A 1 323 ? -40.616 21.483 73.036 1.00 87.68 318 ASP A CA 1
ATOM 2425 C C . ASP A 1 323 ? -39.101 21.386 72.910 1.00 89.37 318 ASP A C 1
ATOM 2426 O O . ASP A 1 323 ? -38.445 20.689 73.684 1.00 92.04 318 ASP A O 1
ATOM 2431 N N . GLU A 1 324 ? -38.553 22.086 71.923 1.00 90.85 319 GLU A N 1
ATOM 2432 C CA . GLU A 1 324 ? -37.111 22.137 71.734 1.00 92.14 319 GLU A CA 1
ATOM 2433 C C . GLU A 1 324 ? -36.561 23.311 72.532 1.00 95.53 319 GLU A C 1
ATOM 2434 O O . GLU A 1 324 ? -35.399 23.317 72.943 1.00 97.21 319 GLU A O 1
ATOM 2440 N N . VAL A 1 325 ? -37.422 24.301 72.753 1.00 93.24 320 VAL A N 1
ATOM 2441 C CA . VAL A 1 325 ? -37.070 25.505 73.499 1.00 95.12 320 VAL A CA 1
ATOM 2442 C C . VAL A 1 325 ? -37.458 25.396 74.973 1.00 95.75 320 VAL A C 1
ATOM 2443 O O . VAL A 1 325 ? -38.597 25.058 75.304 1.00 97.42 320 VAL A O 1
ATOM 2447 N N . ASP A 1 326 ? -36.506 25.683 75.856 1.00 93.03 321 ASP A N 1
ATOM 2448 C CA . ASP A 1 326 ? -36.791 25.718 77.284 1.00 88.83 321 ASP A CA 1
ATOM 2449 C C . ASP A 1 326 ? -37.593 26.958 77.639 1.00 84.88 321 ASP A C 1
ATOM 2450 O O . ASP A 1 326 ? -37.200 28.077 77.312 1.00 88.89 321 ASP A O 1
ATOM 2455 N N . ALA A 1 327 ? -38.718 26.753 78.312 1.00 78.61 322 ALA A N 1
ATOM 2456 C CA . ALA A 1 327 ? -39.564 27.860 78.734 1.00 80.03 322 ALA A CA 1
ATOM 2457 C C . ALA A 1 327 ? -39.650 27.916 80.253 1.00 76.15 322 ALA A C 1
ATOM 2458 O O . ALA A 1 327 ? -40.678 27.567 80.832 1.00 77.94 322 ALA A O 1
ATOM 2460 N N . PRO A 1 328 ? -38.566 28.359 80.905 1.00 78.50 323 PRO A N 1
ATOM 2461 C CA . PRO A 1 328 ? -38.466 28.330 82.368 1.00 83.92 323 PRO A CA 1
ATOM 2462 C C . PRO A 1 328 ? -39.014 29.594 83.032 1.00 83.32 323 PRO A C 1
ATOM 2463 O O . PRO A 1 328 ? -38.226 30.341 83.609 1.00 82.67 323 PRO A O 1
ATOM 2467 N N . TRP A 1 329 ? -40.322 29.831 82.965 1.00 82.14 324 TRP A N 1
ATOM 2468 C CA . TRP A 1 329 ? -40.885 31.046 83.554 1.00 83.36 324 TRP A CA 1
ATOM 2469 C C . TRP A 1 329 ? -42.390 30.981 83.807 1.00 86.45 324 TRP A C 1
ATOM 2470 O O . TRP A 1 329 ? -43.133 31.875 83.398 1.00 90.18 324 TRP A O 1
ATOM 2481 N N . ILE A 1 330 ? -42.834 29.935 84.498 1.00 82.87 325 ILE A N 1
ATOM 2482 C CA . ILE A 1 330 ? -44.249 29.791 84.823 1.00 85.60 325 ILE A CA 1
ATOM 2483 C C . ILE A 1 330 ? -44.454 29.340 86.274 1.00 88.38 325 ILE A C 1
ATOM 2484 O O . ILE A 1 330 ? -45.585 29.252 86.766 1.00 81.64 325 ILE A O 1
ATOM 2489 N N . MET B 1 3 ? -59.320 4.059 -13.525 1.00 81.09 -2 MET B N 1
ATOM 2490 C CA . MET B 1 3 ? -59.246 4.011 -12.071 1.00 89.65 -2 MET B CA 1
ATOM 2491 C C . MET B 1 3 ? -60.386 4.784 -11.408 1.00 103.46 -2 MET B C 1
ATOM 2492 O O . MET B 1 3 ? -60.747 5.880 -11.842 1.00 103.64 -2 MET B O 1
ATOM 2494 N N . ASP B 1 4 ? -60.947 4.195 -10.356 1.00 101.97 -1 ASP B N 1
ATOM 2495 C CA . ASP B 1 4 ? -62.042 4.791 -9.601 1.00 104.34 -1 ASP B CA 1
ATOM 2496 C C . ASP B 1 4 ? -61.619 6.170 -9.110 1.00 107.68 -1 ASP B C 1
ATOM 2497 O O . ASP B 1 4 ? -60.426 6.466 -9.052 1.00 106.57 -1 ASP B O 1
ATOM 2502 N N . PRO B 1 5 ? -62.593 7.032 -8.771 1.00 113.38 0 PRO B N 1
ATOM 2503 C CA . PRO B 1 5 ? -62.255 8.295 -8.104 1.00 107.35 0 PRO B CA 1
ATOM 2504 C C . PRO B 1 5 ? -61.377 8.062 -6.869 1.00 97.62 0 PRO B C 1
ATOM 2505 O O . PRO B 1 5 ? -61.811 7.443 -5.898 1.00 95.98 0 PRO B O 1
ATOM 2509 N N . MET B 1 6 ? -60.146 8.562 -6.926 1.00 85.58 1 MET B N 1
ATOM 2510 C CA . MET B 1 6 ? -59.132 8.314 -5.900 1.00 78.11 1 MET B CA 1
ATOM 2511 C C . MET B 1 6 ? -59.385 9.117 -4.612 1.00 77.33 1 MET B C 1
ATOM 2512 O O . MET B 1 6 ? -59.375 10.346 -4.632 1.00 77.69 1 MET B O 1
ATOM 2517 N N . ILE B 1 7 ? -59.601 8.412 -3.497 1.00 75.72 2 ILE B N 1
ATOM 2518 C CA . ILE B 1 7 ? -60.003 9.036 -2.229 1.00 66.96 2 ILE B CA 1
ATOM 2519 C C . ILE B 1 7 ? -58.891 9.144 -1.189 1.00 63.32 2 ILE B C 1
ATOM 2520 O O . ILE B 1 7 ? -58.258 8.147 -0.837 1.00 61.21 2 ILE B O 1
ATOM 2525 N N . VAL B 1 8 ? -58.685 10.358 -0.680 1.00 65.08 3 VAL B N 1
ATOM 2526 C CA . VAL B 1 8 ? -57.706 10.608 0.380 1.00 60.50 3 VAL B CA 1
ATOM 2527 C C . VAL B 1 8 ? -58.325 11.144 1.683 1.00 63.32 3 VAL B C 1
ATOM 2528 O O . VAL B 1 8 ? -59.358 11.818 1.664 1.00 66.03 3 VAL B O 1
ATOM 2532 N N . LEU B 1 9 ? -57.680 10.831 2.808 1.00 59.71 4 LEU B N 1
ATOM 2533 C CA . LEU B 1 9 ? -58.052 11.362 4.120 1.00 59.69 4 LEU B CA 1
ATOM 2534 C C . LEU B 1 9 ? -56.877 12.126 4.728 1.00 62.63 4 LEU B C 1
ATOM 2535 O O . LEU B 1 9 ? -55.766 11.603 4.807 1.00 55.47 4 LEU B O 1
ATOM 2540 N N . GLY B 1 10 ? -57.131 13.354 5.174 1.00 65.06 5 GLY B N 1
ATOM 2541 C CA . GLY B 1 10 ? -56.076 14.213 5.676 1.00 59.59 5 GLY B CA 1
ATOM 2542 C C . GLY B 1 10 ? -56.112 14.509 7.163 1.00 61.81 5 GLY B C 1
ATOM 2543 O O . GLY B 1 10 ? -57.175 14.749 7.740 1.00 55.15 5 GLY B O 1
ATOM 2544 N N . LEU B 1 11 ? -54.931 14.498 7.777 1.00 57.55 6 LEU B N 1
ATOM 2545 C CA . LEU B 1 11 ? -54.785 14.870 9.175 1.00 55.24 6 LEU B CA 1
ATOM 2546 C C . LEU B 1 11 ? -53.900 16.101 9.369 1.00 59.04 6 LEU B C 1
ATOM 2547 O O . LEU B 1 11 ? -52.729 16.108 8.995 1.00 59.89 6 LEU B O 1
ATOM 2552 N N . GLU B 1 12 ? -54.479 17.143 9.955 1.00 61.52 7 GLU B N 1
ATOM 2553 C CA . GLU B 1 12 ? -53.738 18.343 10.300 1.00 58.14 7 GLU B CA 1
ATOM 2554 C C . GLU B 1 12 ? -53.626 18.439 11.809 1.00 53.67 7 GLU B C 1
ATOM 2555 O O . GLU B 1 12 ? -54.591 18.186 12.520 1.00 56.62 7 GLU B O 1
ATOM 2561 N N . GLY B 1 13 ? -52.440 18.793 12.288 1.00 57.16 8 GLY B N 1
ATOM 2562 C CA . GLY B 1 13 ? -52.206 18.941 13.710 1.00 60.55 8 GLY B CA 1
ATOM 2563 C C . GLY B 1 13 ? -50.789 19.386 14.009 1.00 64.93 8 GLY B C 1
ATOM 2564 O O . GLY B 1 13 ? -50.029 18.669 14.658 1.00 67.83 8 GLY B O 1
ATOM 2565 N N . THR B 1 14 ? -50.434 20.573 13.525 1.00 65.62 9 THR B N 1
ATOM 2566 C CA . THR B 1 14 ? -49.116 21.144 13.776 1.00 63.80 9 THR B CA 1
ATOM 2567 C C . THR B 1 14 ? -49.157 22.022 15.016 1.00 72.96 9 THR B C 1
ATOM 2568 O O . THR B 1 14 ? -48.253 21.976 15.855 1.00 66.62 9 THR B O 1
ATOM 2572 N N . ALA B 1 15 ? -50.214 22.825 15.120 1.00 77.59 10 ALA B N 1
ATOM 2573 C CA . ALA B 1 15 ? -50.380 23.744 16.243 1.00 71.89 10 ALA B CA 1
ATOM 2574 C C . ALA B 1 15 ? -51.531 23.338 17.162 1.00 75.33 10 ALA B C 1
ATOM 2575 O O . ALA B 1 15 ? -51.459 22.315 17.844 1.00 75.40 10 ALA B O 1
ATOM 2577 N N . HIS B 1 16 ? -52.590 24.140 17.181 1.00 79.88 11 HIS B N 1
ATOM 2578 C CA . HIS B 1 16 ? -53.667 23.953 18.152 1.00 77.75 11 HIS B CA 1
ATOM 2579 C C . HIS B 1 16 ? -54.911 23.350 17.524 1.00 74.94 11 HIS B C 1
ATOM 2580 O O . HIS B 1 16 ? -55.791 22.844 18.219 1.00 75.27 11 HIS B O 1
ATOM 2587 N N . THR B 1 17 ? -54.978 23.403 16.201 1.00 77.58 12 THR B N 1
ATOM 2588 C CA . THR B 1 17 ? -56.091 22.795 15.493 1.00 74.95 12 THR B CA 1
ATOM 2589 C C . THR B 1 17 ? -55.764 21.372 15.077 1.00 67.64 12 THR B C 1
ATOM 2590 O O . THR B 1 17 ? -54.843 21.135 14.297 1.00 59.62 12 THR B O 1
ATOM 2594 N N . ILE B 1 18 ? -56.515 20.428 15.632 1.00 68.62 13 ILE B N 1
ATOM 2595 C CA . ILE B 1 18 ? -56.557 19.071 15.106 1.00 64.61 13 ILE B CA 1
ATOM 2596 C C . ILE B 1 18 ? -57.794 18.939 14.218 1.00 59.44 13 ILE B C 1
ATOM 2597 O O . ILE B 1 18 ? -58.917 19.197 14.649 1.00 55.81 13 ILE B O 1
ATOM 2602 N N . SER B 1 19 ? -57.574 18.565 12.964 1.00 60.07 14 SER B N 1
ATOM 2603 C CA . SER B 1 19 ? -58.659 18.451 12.008 1.00 58.44 14 SER B CA 1
ATOM 2604 C C . SER B 1 19 ? -58.424 17.279 11.073 1.00 66.63 14 SER B C 1
ATOM 2605 O O . SER B 1 19 ? -57.280 16.910 10.799 1.00 62.34 14 SER B O 1
ATOM 2608 N N . CYS B 1 20 ? -59.519 16.704 10.584 1.00 71.60 15 CYS B N 1
ATOM 2609 C CA . CYS B 1 20 ? -59.463 15.577 9.664 1.00 63.50 15 CYS B CA 1
ATOM 2610 C C . CYS B 1 20 ? -60.336 15.835 8.440 1.00 61.24 15 CYS B C 1
ATOM 2611 O O . CYS B 1 20 ? -61.534 16.088 8.564 1.00 58.86 15 CYS B O 1
ATOM 2614 N N . GLY B 1 21 ? -59.728 15.763 7.259 1.00 65.66 16 GLY B N 1
ATOM 2615 C CA . GLY B 1 21 ? -60.448 15.966 6.012 1.00 66.49 16 GLY B CA 1
ATOM 2616 C C . GLY B 1 21 ? -60.517 14.746 5.109 1.00 64.99 16 GLY B C 1
ATOM 2617 O O . GLY B 1 21 ? -59.734 13.808 5.249 1.00 65.69 16 GLY B O 1
ATOM 2618 N N . ILE B 1 22 ? -61.466 14.765 4.177 1.00 66.71 17 ILE B N 1
ATOM 2619 C CA . ILE B 1 22 ? -61.608 13.706 3.180 1.00 65.11 17 ILE B CA 1
ATOM 2620 C C . ILE B 1 22 ? -62.041 14.288 1.840 1.00 64.67 17 ILE B C 1
ATOM 2621 O O . ILE B 1 22 ? -63.031 15.015 1.754 1.00 62.87 17 ILE B O 1
ATOM 2626 N N . ILE B 1 23 ? -61.294 13.961 0.794 1.00 69.31 18 ILE B N 1
ATOM 2627 C CA . ILE B 1 23 ? -61.580 14.473 -0.538 1.00 70.13 18 ILE B CA 1
ATOM 2628 C C . ILE B 1 23 ? -61.237 13.440 -1.589 1.00 66.13 18 ILE B C 1
ATOM 2629 O O . ILE B 1 23 ? -60.679 12.383 -1.292 1.00 63.39 18 ILE B O 1
ATOM 2634 N N . ASP B 1 24 ? -61.574 13.769 -2.827 1.00 65.09 19 ASP B N 1
ATOM 2635 C CA . ASP B 1 24 ? -61.069 13.049 -3.982 1.00 69.48 19 ASP B CA 1
ATOM 2636 C C . ASP B 1 24 ? -60.827 14.088 -5.070 1.00 67.98 19 ASP B C 1
ATOM 2637 O O . ASP B 1 24 ? -60.896 15.287 -4.799 1.00 65.86 19 ASP B O 1
ATOM 2642 N N . GLU B 1 25 ? -60.544 13.643 -6.289 1.00 73.65 20 GLU B N 1
ATOM 2643 C CA . GLU B 1 25 ? -60.266 14.571 -7.382 1.00 77.36 20 GLU B CA 1
ATOM 2644 C C . GLU B 1 25 ? -61.275 15.710 -7.411 1.00 74.61 20 GLU B C 1
ATOM 2645 O O . GLU B 1 25 ? -60.908 16.886 -7.474 1.00 72.99 20 GLU B O 1
ATOM 2651 N N . SER B 1 26 ? -62.549 15.348 -7.342 1.00 70.30 21 SER B N 1
ATOM 2652 C CA . SER B 1 26 ? -63.625 16.277 -7.633 1.00 67.86 21 SER B CA 1
ATOM 2653 C C . SER B 1 26 ? -64.369 16.738 -6.381 1.00 68.66 21 SER B C 1
ATOM 2654 O O . SER B 1 26 ? -65.077 17.748 -6.408 1.00 70.78 21 SER B O 1
ATOM 2657 N N . ARG B 1 27 ? -64.199 16.014 -5.280 1.00 70.03 22 ARG B N 1
ATOM 2658 C CA . ARG B 1 27 ? -65.023 16.263 -4.101 1.00 74.53 22 ARG B CA 1
ATOM 2659 C C . ARG B 1 27 ? -64.325 16.595 -2.785 1.00 71.62 22 ARG B C 1
ATOM 2660 O O . ARG B 1 27 ? -63.127 16.374 -2.610 1.00 68.62 22 ARG B O 1
ATOM 2668 N N . ILE B 1 28 ? -65.123 17.126 -1.865 1.00 73.83 23 ILE B N 1
ATOM 2669 C CA . ILE B 1 28 ? -64.673 17.492 -0.532 1.00 76.69 23 ILE B CA 1
ATOM 2670 C C . ILE B 1 28 ? -65.542 16.761 0.501 1.00 70.64 23 ILE B C 1
ATOM 2671 O O . ILE B 1 28 ? -66.141 17.371 1.382 1.00 70.02 23 ILE B O 1
ATOM 2676 N N . LEU B 1 29 ? -65.581 15.438 0.385 1.00 72.43 24 LEU B N 1
ATOM 2677 C CA . LEU B 1 29 ? -66.540 14.608 1.116 1.00 69.45 24 LEU B CA 1
ATOM 2678 C C . LEU B 1 29 ? -66.747 14.928 2.604 1.00 66.67 24 LEU B C 1
ATOM 2679 O O . LEU B 1 29 ? -67.853 14.765 3.120 1.00 69.37 24 LEU B O 1
ATOM 2684 N N . ALA B 1 30 ? -65.703 15.375 3.295 1.00 66.21 25 ALA B N 1
ATOM 2685 C CA . ALA B 1 30 ? -65.807 15.569 4.740 1.00 64.54 25 ALA B CA 1
ATOM 2686 C C . ALA B 1 30 ? -64.675 16.398 5.336 1.00 62.68 25 ALA B C 1
ATOM 2687 O O . ALA B 1 30 ? -63.559 16.386 4.829 1.00 58.76 25 ALA B O 1
ATOM 2689 N N . MET B 1 31 ? -64.970 17.110 6.423 1.00 73.09 26 MET B N 1
ATOM 2690 C CA . MET B 1 31 ? -63.926 17.816 7.179 1.00 79.47 26 MET B CA 1
ATOM 2691 C C . MET B 1 31 ? -64.380 18.606 8.419 1.00 75.06 26 MET B C 1
ATOM 2692 O O . MET B 1 31 ? -65.216 19.509 8.329 1.00 71.56 26 MET B O 1
ATOM 2697 N N . GLU B 1 32 ? -63.793 18.283 9.570 1.00 67.66 27 GLU B N 1
ATOM 2698 C CA . GLU B 1 32 ? -64.041 19.046 10.791 1.00 74.64 27 GLU B CA 1
ATOM 2699 C C . GLU B 1 32 ? -62.823 19.096 11.713 1.00 66.18 27 GLU B C 1
ATOM 2700 O O . GLU B 1 32 ? -62.009 18.172 11.741 1.00 60.75 27 GLU B O 1
ATOM 2706 N N . SER B 1 33 ? -62.711 20.190 12.461 1.00 63.15 28 SER B N 1
ATOM 2707 C CA . SER B 1 33 ? -61.590 20.391 13.377 1.00 65.54 28 SER B CA 1
ATOM 2708 C C . SER B 1 33 ? -62.025 20.426 14.837 1.00 59.28 28 SER B C 1
ATOM 2709 O O . SER B 1 33 ? -63.208 20.554 15.154 1.00 54.67 28 SER B O 1
ATOM 2712 N N . SER B 1 34 ? -61.043 20.323 15.722 1.00 57.90 29 SER B N 1
ATOM 2713 C CA . SER B 1 34 ? -61.255 20.590 17.131 1.00 64.22 29 SER B CA 1
ATOM 2714 C C . SER B 1 34 ? -60.135 21.506 17.591 1.00 69.82 29 SER B C 1
ATOM 2715 O O . SER B 1 34 ? -58.989 21.080 17.746 1.00 68.10 29 SER B O 1
ATOM 2718 N N . MET B 1 35 ? -60.467 22.775 17.787 1.00 72.68 30 MET B N 1
ATOM 2719 C CA . MET B 1 35 ? -59.469 23.770 18.137 1.00 75.88 30 MET B CA 1
ATOM 2720 C C . MET B 1 35 ? -59.207 23.771 19.634 1.00 80.36 30 MET B C 1
ATOM 2721 O O . MET B 1 35 ? -60.141 23.852 20.432 1.00 85.93 30 MET B O 1
ATOM 2726 N N . TYR B 1 36 ? -57.938 23.665 20.018 1.00 83.63 31 TYR B N 1
ATOM 2727 C CA . TYR B 1 36 ? -57.576 23.795 21.421 1.00 79.71 31 TYR B CA 1
ATOM 2728 C C . TYR B 1 36 ? -57.628 25.263 21.782 1.00 86.83 31 TYR B C 1
ATOM 2729 O O . TYR B 1 36 ? -56.800 26.051 21.331 1.00 88.59 31 TYR B O 1
ATOM 2738 N N . ARG B 1 37 ? -58.619 25.622 22.589 1.00 92.21 32 ARG B N 1
ATOM 2739 C CA . ARG B 1 37 ? -58.827 27.005 22.990 1.00 93.51 32 ARG B CA 1
ATOM 2740 C C . ARG B 1 37 ? -58.254 27.280 24.379 1.00 100.07 32 ARG B C 1
ATOM 2741 O O . ARG B 1 37 ? -58.866 26.936 25.392 1.00 101.07 32 ARG B O 1
ATOM 2749 N N . PRO B 1 38 ? -57.062 27.894 24.426 1.00 101.51 33 PRO B N 1
ATOM 2750 C CA . PRO B 1 38 ? -56.421 28.291 25.682 1.00 104.20 33 PRO B CA 1
ATOM 2751 C C . PRO B 1 38 ? -56.860 29.698 26.080 1.00 112.19 33 PRO B C 1
ATOM 2752 O O . PRO B 1 38 ? -56.419 30.657 25.449 1.00 111.16 33 PRO B O 1
ATOM 2756 N N . LYS B 1 39 ? -57.704 29.819 27.101 1.00 121.29 34 LYS B N 1
ATOM 2757 C CA . LYS B 1 39 ? -58.177 31.122 27.553 1.00 125.04 34 LYS B CA 1
ATOM 2758 C C . LYS B 1 39 ? -56.987 31.992 27.961 1.00 123.88 34 LYS B C 1
ATOM 2759 O O . LYS B 1 39 ? -57.121 33.212 28.139 1.00 120.59 34 LYS B O 1
ATOM 2765 N N . THR B 1 40 ? -55.826 31.356 28.077 1.00 124.96 35 THR B N 1
ATOM 2766 C CA . THR B 1 40 ? -54.618 32.017 28.518 1.00 122.31 35 THR B CA 1
ATOM 2767 C C . THR B 1 40 ? -53.917 32.770 27.381 1.00 117.73 35 THR B C 1
ATOM 2768 O O . THR B 1 40 ? -53.357 33.855 27.595 1.00 116.35 35 THR B O 1
ATOM 2772 N N . GLY B 1 41 ? -54.025 32.217 26.174 1.00 114.52 36 GLY B N 1
ATOM 2773 C CA . GLY B 1 41 ? -53.416 32.800 24.995 1.00 114.34 36 GLY B CA 1
ATOM 2774 C C . GLY B 1 41 ? -52.003 32.288 24.802 1.00 115.16 36 GLY B C 1
ATOM 2775 O O . GLY B 1 41 ? -51.619 31.316 25.425 1.00 115.26 36 GLY B O 1
ATOM 2776 N N . GLY B 1 42 ? -51.224 32.936 23.943 1.00 117.57 37 GLY B N 1
ATOM 2777 C CA . GLY B 1 42 ? -49.847 32.535 23.702 1.00 117.43 37 GLY B CA 1
ATOM 2778 C C . GLY B 1 42 ? -49.686 31.098 23.238 1.00 114.07 37 GLY B C 1
ATOM 2779 O O . GLY B 1 42 ? -50.589 30.496 22.649 1.00 112.04 37 GLY B O 1
ATOM 2780 N N . ILE B 1 43 ? -48.502 30.553 23.482 1.00 109.14 38 ILE B N 1
ATOM 2781 C CA . ILE B 1 43 ? -48.209 29.178 23.106 1.00 104.47 38 ILE B CA 1
ATOM 2782 C C . ILE B 1 43 ? -48.323 28.285 24.343 1.00 106.43 38 ILE B C 1
ATOM 2783 O O . ILE B 1 43 ? -47.938 28.676 25.449 1.00 107.44 38 ILE B O 1
ATOM 2788 N N . ARG B 1 44 ? -48.862 27.086 24.149 1.00 104.50 39 ARG B N 1
ATOM 2789 C CA . ARG B 1 44 ? -49.019 26.121 25.237 1.00 105.38 39 ARG B CA 1
ATOM 2790 C C . ARG B 1 44 ? -48.889 24.680 24.747 1.00 99.29 39 ARG B C 1
ATOM 2791 O O . ARG B 1 44 ? -49.865 23.928 24.749 1.00 97.07 39 ARG B O 1
ATOM 2799 N N . PRO B 1 45 ? -47.665 24.291 24.349 1.00 101.92 40 PRO B N 1
ATOM 2800 C CA . PRO B 1 45 ? -47.338 23.059 23.613 1.00 95.83 40 PRO B CA 1
ATOM 2801 C C . PRO B 1 45 ? -47.856 21.786 24.272 1.00 89.13 40 PRO B C 1
ATOM 2802 O O . PRO B 1 45 ? -48.628 21.047 23.659 1.00 82.60 40 PRO B O 1
ATOM 2806 N N . LEU B 1 46 ? -47.411 21.532 25.498 1.00 91.54 41 LEU B N 1
ATOM 2807 C CA . LEU B 1 46 ? -47.821 20.346 26.240 1.00 87.65 41 LEU B CA 1
ATOM 2808 C C . LEU B 1 46 ? -49.343 20.248 26.380 1.00 83.71 41 LEU B C 1
ATOM 2809 O O . LEU B 1 46 ? -49.908 19.164 26.264 1.00 78.43 41 LEU B O 1
ATOM 2814 N N . ASP B 1 47 ? -49.997 21.382 26.619 1.00 86.01 42 ASP B N 1
ATOM 2815 C CA . ASP B 1 47 ? -51.451 21.422 26.750 1.00 86.33 42 ASP B CA 1
ATOM 2816 C C . ASP B 1 47 ? -52.156 21.093 25.435 1.00 84.27 42 ASP B C 1
ATOM 2817 O O . ASP B 1 47 ? -53.195 20.433 25.420 1.00 77.87 42 ASP B O 1
ATOM 2822 N N . ALA B 1 48 ? -51.589 21.573 24.334 1.00 85.02 43 ALA B N 1
ATOM 2823 C CA . ALA B 1 48 ? -52.166 21.348 23.018 1.00 76.85 43 ALA B CA 1
ATOM 2824 C C . ALA B 1 48 ? -52.191 19.859 22.701 1.00 77.69 43 ALA B C 1
ATOM 2825 O O . ALA B 1 48 ? -53.222 19.315 22.308 1.00 75.98 43 ALA B O 1
ATOM 2827 N N . ALA B 1 49 ? -51.051 19.203 22.887 1.00 77.09 44 ALA B N 1
ATOM 2828 C CA . ALA B 1 49 ? -50.924 17.783 22.578 1.00 70.29 44 ALA B CA 1
ATOM 2829 C C . ALA B 1 49 ? -51.942 16.936 23.337 1.00 70.81 44 ALA B C 1
ATOM 2830 O O . ALA B 1 49 ? -52.490 15.980 22.792 1.00 71.38 44 ALA B O 1
ATOM 2832 N N . VAL B 1 50 ? -52.185 17.284 24.596 1.00 68.09 45 VAL B N 1
ATOM 2833 C CA . VAL B 1 50 ? -53.168 16.570 25.399 1.00 70.38 45 VAL B CA 1
ATOM 2834 C C . VAL B 1 50 ? -54.546 16.772 24.789 1.00 66.31 45 VAL B C 1
ATOM 2835 O O . VAL B 1 50 ? -55.362 15.856 24.744 1.00 67.89 45 VAL B O 1
ATOM 2839 N N . HIS B 1 51 ? -54.798 17.984 24.314 1.00 63.73 46 HIS B N 1
ATOM 2840 C CA . HIS B 1 51 ? -56.041 18.273 23.623 1.00 67.82 46 HIS B CA 1
ATOM 2841 C C . HIS B 1 51 ? -56.178 17.300 22.467 1.00 72.29 46 HIS B C 1
ATOM 2842 O O . HIS B 1 51 ? -57.081 16.456 22.464 1.00 77.04 46 HIS B O 1
ATOM 2849 N N . HIS B 1 52 ? -55.270 17.407 21.496 1.00 68.58 47 HIS B N 1
ATOM 2850 C CA . HIS B 1 52 ? -55.285 16.508 20.348 1.00 69.45 47 HIS B CA 1
ATOM 2851 C C . HIS B 1 52 ? -55.393 15.055 20.799 1.00 69.51 47 HIS B C 1
ATOM 2852 O O . HIS B 1 52 ? -56.126 14.270 20.210 1.00 71.35 47 HIS B O 1
ATOM 2859 N N . SER B 1 53 ? -54.653 14.701 21.842 1.00 71.05 48 SER B N 1
ATOM 2860 C CA . SER B 1 53 ? -54.625 13.328 22.342 1.00 70.74 48 SER B CA 1
ATOM 2861 C C . SER B 1 53 ? -56.016 12.776 22.640 1.00 72.06 48 SER B C 1
ATOM 2862 O O . SER B 1 53 ? -56.262 11.581 22.479 1.00 78.62 48 SER B O 1
ATOM 2865 N N . GLU B 1 54 ? -56.927 13.644 23.067 1.00 68.87 49 GLU B N 1
ATOM 2866 C CA . GLU B 1 54 ? -58.231 13.187 23.533 1.00 76.89 49 GLU B CA 1
ATOM 2867 C C . GLU B 1 54 ? -59.386 13.387 22.542 1.00 75.75 49 GLU B C 1
ATOM 2868 O O . GLU B 1 54 ? -60.465 12.826 22.729 1.00 78.44 49 GLU B O 1
ATOM 2874 N N . VAL B 1 55 ? -59.176 14.177 21.495 1.00 72.27 50 VAL B N 1
ATOM 2875 C CA . VAL B 1 55 ? -60.247 14.419 20.525 1.00 75.99 50 VAL B CA 1
ATOM 2876 C C . VAL B 1 55 ? -59.915 13.941 19.111 1.00 69.72 50 VAL B C 1
ATOM 2877 O O . VAL B 1 55 ? -60.798 13.851 18.259 1.00 67.09 50 VAL B O 1
ATOM 2881 N N . ILE B 1 56 ? -58.644 13.642 18.865 1.00 71.01 51 ILE B N 1
ATOM 2882 C CA . ILE B 1 56 ? -58.218 13.125 17.569 1.00 70.90 51 ILE B CA 1
ATOM 2883 C C . ILE B 1 56 ? -59.052 11.891 17.235 1.00 69.10 51 ILE B C 1
ATOM 2884 O O . ILE B 1 56 ? -59.281 11.564 16.068 1.00 67.24 51 ILE B O 1
ATOM 2889 N N . ASP B 1 57 ? -59.523 11.226 18.283 1.00 76.15 52 ASP B N 1
ATOM 2890 C CA . ASP B 1 57 ? -60.311 10.013 18.153 1.00 75.64 52 ASP B CA 1
ATOM 2891 C C . ASP B 1 57 ? -61.642 10.320 17.482 1.00 70.12 52 ASP B C 1
ATOM 2892 O O . ASP B 1 57 ? -62.071 9.614 16.577 1.00 66.08 52 ASP B O 1
ATOM 2897 N N . THR B 1 58 ? -62.269 11.403 17.925 1.00 73.32 53 THR B N 1
ATOM 2898 C CA . THR B 1 58 ? -63.614 11.764 17.500 1.00 72.67 53 THR B CA 1
ATOM 2899 C C . THR B 1 58 ? -63.650 12.561 16.195 1.00 71.09 53 THR B C 1
ATOM 2900 O O . THR B 1 58 ? -64.689 12.632 15.540 1.00 70.99 53 THR B O 1
ATOM 2904 N N . VAL B 1 59 ? -62.532 13.172 15.817 1.00 68.42 54 VAL B N 1
ATOM 2905 C CA . VAL B 1 59 ? -62.494 13.882 14.544 1.00 62.77 54 VAL B CA 1
ATOM 2906 C C . VAL B 1 59 ? -62.437 12.895 13.384 1.00 65.65 54 VAL B C 1
ATOM 2907 O O . VAL B 1 59 ? -63.341 12.847 12.549 1.00 66.87 54 VAL B O 1
ATOM 2911 N N . ILE B 1 60 ? -61.386 12.084 13.348 1.00 67.16 55 ILE B N 1
ATOM 2912 C CA . ILE B 1 60 ? -61.170 11.191 12.221 1.00 66.25 55 ILE B CA 1
ATOM 2913 C C . ILE B 1 60 ? -62.370 10.276 11.997 1.00 63.23 55 ILE B C 1
ATOM 2914 O O . ILE B 1 60 ? -62.585 9.792 10.890 1.00 66.57 55 ILE B O 1
ATOM 2919 N N . SER B 1 61 ? -63.159 10.044 13.041 1.00 62.89 56 SER B N 1
ATOM 2920 C CA . SER B 1 61 ? -64.267 9.096 12.935 1.00 64.54 56 SER B CA 1
ATOM 2921 C C . SER B 1 61 ? -65.599 9.783 12.674 1.00 66.19 56 SER B C 1
ATOM 2922 O O . SER B 1 61 ? -66.506 9.196 12.083 1.00 67.65 56 SER B O 1
ATOM 2925 N N . ARG B 1 62 ? -65.724 11.023 13.120 1.00 64.24 57 ARG B N 1
ATOM 2926 C CA . ARG B 1 62 ? -66.910 11.789 12.802 1.00 66.37 57 ARG B CA 1
ATOM 2927 C C . ARG B 1 62 ? -66.836 12.153 11.322 1.00 67.46 57 ARG B C 1
ATOM 2928 O O . ARG B 1 62 ? -67.859 12.324 10.656 1.00 67.62 57 ARG B O 1
ATOM 2936 N N . ALA B 1 63 ? -65.608 12.234 10.816 1.00 66.72 58 ALA B N 1
ATOM 2937 C CA . ALA B 1 63 ? -65.335 12.570 9.420 1.00 66.42 58 ALA B CA 1
ATOM 2938 C C . ALA B 1 63 ? -65.779 11.484 8.437 1.00 60.46 58 ALA B C 1
ATOM 2939 O O . ALA B 1 63 ? -66.234 11.784 7.337 1.00 59.43 58 ALA B O 1
ATOM 2941 N N . LEU B 1 64 ? -65.620 10.225 8.831 1.00 60.27 59 LEU B N 1
ATOM 2942 C CA . LEU B 1 64 ? -65.990 9.109 7.974 1.00 61.97 59 LEU B CA 1
ATOM 2943 C C . LEU B 1 64 ? -67.497 9.118 7.783 1.00 68.13 59 LEU B C 1
ATOM 2944 O O . LEU B 1 64 ? -68.002 8.879 6.683 1.00 70.90 59 LEU B O 1
ATOM 2949 N N . GLU B 1 65 ? -68.208 9.392 8.871 1.00 65.42 60 GLU B N 1
ATOM 2950 C CA . GLU B 1 65 ? -69.654 9.539 8.831 1.00 65.75 60 GLU B CA 1
ATOM 2951 C C . GLU B 1 65 ? -70.034 10.645 7.851 1.00 70.33 60 GLU B C 1
ATOM 2952 O O . GLU B 1 65 ? -70.882 10.451 6.975 1.00 71.22 60 GLU B O 1
ATOM 2958 N N . LYS B 1 66 ? -69.395 11.801 8.002 1.00 64.53 61 LYS B N 1
ATOM 2959 C CA . LYS B 1 66 ? -69.560 12.907 7.066 1.00 66.12 61 LYS B CA 1
ATOM 2960 C C . LYS B 1 66 ? -69.564 12.399 5.628 1.00 69.10 61 LYS B C 1
ATOM 2961 O O . LYS B 1 66 ? -70.613 12.315 4.990 1.00 72.13 61 LYS B O 1
ATOM 2967 N N . ALA B 1 67 ? -68.380 12.048 5.132 1.00 71.13 62 ALA B N 1
ATOM 2968 C CA . ALA B 1 67 ? -68.213 11.565 3.767 1.00 71.70 62 ALA B CA 1
ATOM 2969 C C . ALA B 1 67 ? -69.210 10.465 3.430 1.00 78.49 62 ALA B C 1
ATOM 2970 O O . ALA B 1 67 ? -69.397 10.125 2.260 1.00 80.31 62 ALA B O 1
ATOM 2972 N N . LYS B 1 68 ? -69.839 9.907 4.461 1.00 81.63 63 LYS B N 1
ATOM 2973 C CA . LYS B 1 68 ? -70.816 8.840 4.286 1.00 84.09 63 LYS B CA 1
ATOM 2974 C C . LYS B 1 68 ? -70.241 7.745 3.392 1.00 81.71 63 LYS B C 1
ATOM 2975 O O . LYS B 1 68 ? -70.974 6.993 2.748 1.00 80.38 63 LYS B O 1
ATOM 2981 N N . ILE B 1 69 ? -68.914 7.673 3.358 1.00 80.35 64 ILE B N 1
ATOM 2982 C CA . ILE B 1 69 ? -68.213 6.689 2.554 1.00 80.38 64 ILE B CA 1
ATOM 2983 C C . ILE B 1 69 ? -67.740 5.582 3.483 1.00 83.89 64 ILE B C 1
ATOM 2984 O O . ILE B 1 69 ? -67.407 5.839 4.642 1.00 81.64 64 ILE B O 1
ATOM 2989 N N . SER B 1 70 ? -67.719 4.350 2.985 1.00 85.54 65 SER B N 1
ATOM 2990 C CA . SER B 1 70 ? -67.256 3.224 3.793 1.00 85.91 65 SER B CA 1
ATOM 2991 C C . SER B 1 70 ? -65.780 3.390 4.167 1.00 79.16 65 SER B C 1
ATOM 2992 O O . SER B 1 70 ? -65.028 4.093 3.492 1.00 79.15 65 SER B O 1
ATOM 2995 N N . ILE B 1 71 ? -65.377 2.741 5.252 1.00 76.54 66 ILE B N 1
ATOM 2996 C CA . ILE B 1 71 ? -64.017 2.875 5.761 1.00 77.88 66 ILE B CA 1
ATOM 2997 C C . ILE B 1 71 ? -62.990 2.178 4.863 1.00 80.62 66 ILE B C 1
ATOM 2998 O O . ILE B 1 71 ? -61.815 2.553 4.837 1.00 73.88 66 ILE B O 1
ATOM 3003 N N . HIS B 1 72 ? -63.444 1.162 4.131 1.00 86.23 67 HIS B N 1
ATOM 3004 C CA . HIS B 1 72 ? -62.623 0.501 3.119 1.00 82.09 67 HIS B CA 1
ATOM 3005 C C . HIS B 1 72 ? -62.262 1.467 1.995 1.00 74.38 67 HIS B C 1
ATOM 3006 O O . HIS B 1 72 ? -61.241 1.302 1.331 1.00 67.16 67 HIS B O 1
ATOM 3013 N N . ASP B 1 73 ? -63.107 2.476 1.793 1.00 77.49 68 ASP B N 1
ATOM 3014 C CA . ASP B 1 73 ? -63.005 3.354 0.625 1.00 79.47 68 ASP B CA 1
ATOM 3015 C C . ASP B 1 73 ? -61.818 4.317 0.649 1.00 70.31 68 ASP B C 1
ATOM 3016 O O . ASP B 1 73 ? -61.408 4.825 -0.395 1.00 70.49 68 ASP B O 1
ATOM 3021 N N . ILE B 1 74 ? -61.268 4.569 1.831 1.00 65.49 69 ILE B N 1
ATOM 3022 C CA . ILE B 1 74 ? -60.098 5.435 1.932 1.00 67.29 69 ILE B CA 1
ATOM 3023 C C . ILE B 1 74 ? -58.887 4.782 1.274 1.00 64.15 69 ILE B C 1
ATOM 3024 O O . ILE B 1 74 ? -58.509 3.660 1.623 1.00 61.75 69 ILE B O 1
ATOM 3029 N N . ASP B 1 75 ? -58.291 5.486 0.316 1.00 64.40 70 ASP B N 1
ATOM 3030 C CA . ASP B 1 75 ? -57.139 4.971 -0.412 1.00 61.41 70 ASP B CA 1
ATOM 3031 C C . ASP B 1 75 ? -55.841 5.397 0.255 1.00 57.90 70 ASP B C 1
ATOM 3032 O O . ASP B 1 75 ? -55.000 4.572 0.595 1.00 57.15 70 ASP B O 1
ATOM 3037 N N . LEU B 1 76 ? -55.686 6.702 0.437 1.00 58.46 71 LEU B N 1
ATOM 3038 C CA . LEU B 1 76 ? -54.451 7.256 0.965 1.00 54.55 71 LEU B CA 1
ATOM 3039 C C . LEU B 1 76 ? -54.698 7.897 2.323 1.00 60.84 71 LEU B C 1
ATOM 3040 O O . LEU B 1 76 ? -55.845 8.096 2.735 1.00 58.02 71 LEU B O 1
ATOM 3045 N N . ILE B 1 77 ? -53.604 8.218 3.008 1.00 65.79 72 ILE B N 1
ATOM 3046 C CA . ILE B 1 77 ? -53.646 8.918 4.286 1.00 62.67 72 ILE B CA 1
ATOM 3047 C C . ILE B 1 77 ? -52.475 9.893 4.407 1.00 54.20 72 ILE B C 1
ATOM 3048 O O . ILE B 1 77 ? -51.353 9.492 4.702 1.00 51.25 72 ILE B O 1
ATOM 3053 N N . GLY B 1 78 ? -52.744 11.172 4.167 1.00 53.71 73 GLY B N 1
ATOM 3054 C CA . GLY B 1 78 ? -51.734 12.204 4.310 1.00 53.33 73 GLY B CA 1
ATOM 3055 C C . GLY B 1 78 ? -51.887 12.967 5.615 1.00 54.67 73 GLY B C 1
ATOM 3056 O O . GLY B 1 78 ? -52.928 13.583 5.864 1.00 52.71 73 GLY B O 1
ATOM 3057 N N . PHE B 1 79 ? -50.854 12.921 6.453 1.00 55.83 74 PHE B N 1
ATOM 3058 C CA . PHE B 1 79 ? -50.841 13.684 7.698 1.00 56.45 74 PHE B CA 1
ATOM 3059 C C . PHE B 1 79 ? -49.947 14.913 7.564 1.00 59.12 74 PHE B C 1
ATOM 3060 O O . PHE B 1 79 ? -49.252 15.076 6.558 1.00 57.08 74 PHE B O 1
ATOM 3068 N N . SER B 1 80 ? -49.963 15.774 8.577 1.00 59.92 75 SER B N 1
ATOM 3069 C CA . SER B 1 80 ? -49.130 16.971 8.560 1.00 57.43 75 SER B CA 1
ATOM 3070 C C . SER B 1 80 ? -47.829 16.721 9.308 1.00 57.78 75 SER B C 1
ATOM 3071 O O . SER B 1 80 ? -47.755 16.933 10.514 1.00 66.42 75 SER B O 1
ATOM 3074 N N . MET B 1 81 ? -46.811 16.254 8.596 1.00 51.97 76 MET B N 1
ATOM 3075 C CA . MET B 1 81 ? -45.504 16.058 9.195 1.00 59.81 76 MET B CA 1
ATOM 3076 C C . MET B 1 81 ? -44.793 17.399 9.299 1.00 67.07 76 MET B C 1
ATOM 3077 O O . MET B 1 81 ? -43.821 17.543 10.042 1.00 68.97 76 MET B O 1
ATOM 3082 N N . GLY B 1 82 ? -45.304 18.379 8.554 1.00 68.76 77 GLY B N 1
ATOM 3083 C CA . GLY B 1 82 ? -44.643 19.657 8.341 1.00 62.96 77 GLY B CA 1
ATOM 3084 C C . GLY B 1 82 ? -44.279 20.420 9.593 1.00 68.05 77 GLY B C 1
ATOM 3085 O O . GLY B 1 82 ? -44.334 19.872 10.696 1.00 69.00 77 GLY B O 1
ATOM 3086 N N . PRO B 1 83 ? -43.910 21.699 9.428 1.00 69.88 78 PRO B N 1
ATOM 3087 C CA . PRO B 1 83 ? -43.443 22.560 10.521 1.00 66.32 78 PRO B CA 1
ATOM 3088 C C . PRO B 1 83 ? -44.515 22.705 11.601 1.00 66.94 78 PRO B C 1
ATOM 3089 O O . PRO B 1 83 ? -45.701 22.775 11.270 1.00 67.17 78 PRO B O 1
ATOM 3093 N N . GLY B 1 84 ? -44.108 22.757 12.866 1.00 65.24 79 GLY B N 1
ATOM 3094 C CA . GLY B 1 84 ? -45.064 22.888 13.949 1.00 66.63 79 GLY B CA 1
ATOM 3095 C C . GLY B 1 84 ? -44.525 22.606 15.340 1.00 68.81 79 GLY B C 1
ATOM 3096 O O . GLY B 1 84 ? -43.316 22.629 15.571 1.00 66.46 79 GLY B O 1
ATOM 3097 N N . LEU B 1 85 ? -45.438 22.344 16.271 1.00 72.80 80 LEU B N 1
ATOM 3098 C CA . LEU B 1 85 ? -45.072 22.085 17.658 1.00 74.81 80 LEU B CA 1
ATOM 3099 C C . LEU B 1 85 ? -44.881 20.588 17.886 1.00 74.82 80 LEU B C 1
ATOM 3100 O O . LEU B 1 85 ? -45.789 19.789 17.639 1.00 71.89 80 LEU B O 1
ATOM 3105 N N . ALA B 1 86 ? -43.688 20.221 18.346 1.00 73.28 81 ALA B N 1
ATOM 3106 C CA . ALA B 1 86 ? -43.321 18.819 18.528 1.00 73.66 81 ALA B CA 1
ATOM 3107 C C . ALA B 1 86 ? -44.435 17.983 19.159 1.00 72.79 81 ALA B C 1
ATOM 3108 O O . ALA B 1 86 ? -44.877 17.002 18.566 1.00 71.68 81 ALA B O 1
ATOM 3110 N N . PRO B 1 87 ? -44.905 18.380 20.355 1.00 72.79 82 PRO B N 1
ATOM 3111 C CA . PRO B 1 87 ? -45.949 17.607 21.043 1.00 71.73 82 PRO B CA 1
ATOM 3112 C C . PRO B 1 87 ? -47.196 17.349 20.181 1.00 66.66 82 PRO B C 1
ATOM 3113 O O . PRO B 1 87 ? -47.869 16.330 20.356 1.00 64.11 82 PRO B O 1
ATOM 3117 N N . SER B 1 88 ? -47.492 18.268 19.265 1.00 67.39 83 SER B N 1
ATOM 3118 C CA . SER B 1 88 ? -48.628 18.120 18.356 1.00 68.71 83 SER B CA 1
ATOM 3119 C C . SER B 1 88 ? -48.309 17.169 17.200 1.00 68.79 83 SER B C 1
ATOM 3120 O O . SER B 1 88 ? -49.028 16.193 16.967 1.00 63.36 83 SER B O 1
ATOM 3123 N N . LEU B 1 89 ? -47.227 17.467 16.481 1.00 69.29 84 LEU B N 1
ATOM 3124 C CA . LEU B 1 89 ? -46.810 16.668 15.330 1.00 66.38 84 LEU B CA 1
ATOM 3125 C C . LEU B 1 89 ? -46.712 15.176 15.656 1.00 64.20 84 LEU B C 1
ATOM 3126 O O . LEU B 1 89 ? -47.246 14.340 14.927 1.00 63.29 84 LEU B O 1
ATOM 3131 N N . ARG B 1 90 ? -46.020 14.848 16.746 1.00 66.55 85 ARG B N 1
ATOM 3132 C CA . ARG B 1 90 ? -45.824 13.458 17.148 1.00 66.85 85 ARG B CA 1
ATOM 3133 C C . ARG B 1 90 ? -47.159 12.747 17.318 1.00 63.62 85 ARG B C 1
ATOM 3134 O O . ARG B 1 90 ? -47.324 11.594 16.921 1.00 62.81 85 ARG B O 1
ATOM 3142 N N . VAL B 1 91 ? -48.108 13.454 17.920 1.00 64.60 86 VAL B N 1
ATOM 3143 C CA . VAL B 1 91 ? -49.449 12.934 18.139 1.00 62.05 86 VAL B CA 1
ATOM 3144 C C . VAL B 1 91 ? -50.138 12.609 16.815 1.00 63.98 86 VAL B C 1
ATOM 3145 O O . VAL B 1 91 ? -50.750 11.554 16.672 1.00 65.66 86 VAL B O 1
ATOM 3149 N N . THR B 1 92 ? -50.026 13.516 15.846 1.00 66.02 87 THR B N 1
ATOM 3150 C CA . THR B 1 92 ? -50.690 13.347 14.553 1.00 62.65 87 THR B CA 1
ATOM 3151 C C . THR B 1 92 ? -49.969 12.310 13.699 1.00 60.73 87 THR B C 1
ATOM 3152 O O . THR B 1 92 ? -50.602 11.502 13.018 1.00 53.33 87 THR B O 1
ATOM 3156 N N . ALA B 1 93 ? -48.640 12.359 13.728 1.00 65.61 88 ALA B N 1
ATOM 3157 C CA . ALA B 1 93 ? -47.822 11.345 13.081 1.00 63.91 88 ALA B CA 1
ATOM 3158 C C . ALA B 1 93 ? -48.272 9.971 13.563 1.00 60.24 88 ALA B C 1
ATOM 3159 O O . ALA B 1 93 ? -48.709 9.143 12.769 1.00 54.00 88 ALA B O 1
ATOM 3161 N N . THR B 1 94 ? -48.187 9.746 14.871 1.00 62.31 89 THR B N 1
ATOM 3162 C CA . THR B 1 94 ? -48.611 8.479 15.472 1.00 61.46 89 THR B CA 1
ATOM 3163 C C . THR B 1 94 ? -50.008 8.035 15.033 1.00 58.41 89 THR B C 1
ATOM 3164 O O . THR B 1 94 ? -50.154 7.008 14.373 1.00 59.94 89 THR B O 1
ATOM 3168 N N . ALA B 1 95 ? -51.025 8.804 15.414 1.00 54.14 90 ALA B N 1
ATOM 3169 C CA . ALA B 1 95 ? -52.407 8.527 15.022 1.00 54.24 90 ALA B CA 1
ATOM 3170 C C . ALA B 1 95 ? -52.531 8.075 13.565 1.00 64.54 90 ALA B C 1
ATOM 3171 O O . ALA B 1 95 ? -53.265 7.134 13.262 1.00 61.19 90 ALA B O 1
ATOM 3173 N N . ALA B 1 96 ? -51.819 8.755 12.667 1.00 63.74 91 ALA B N 1
ATOM 3174 C CA . ALA B 1 96 ? -51.859 8.420 11.248 1.00 59.30 91 ALA B CA 1
ATOM 3175 C C . ALA B 1 96 ? -51.210 7.062 11.000 1.00 60.51 91 ALA B C 1
ATOM 3176 O O . ALA B 1 96 ? -51.806 6.184 10.372 1.00 59.55 91 ALA B O 1
ATOM 3178 N N . ARG B 1 97 ? -49.988 6.897 11.501 1.00 59.40 92 ARG B N 1
ATOM 3179 C CA . ARG B 1 97 ? -49.273 5.628 11.409 1.00 55.68 92 ARG B CA 1
ATOM 3180 C C . ARG B 1 97 ? -50.130 4.454 11.864 1.00 53.72 92 ARG B C 1
ATOM 3181 O O . ARG B 1 97 ? -49.924 3.326 11.426 1.00 51.67 92 ARG B O 1
ATOM 3189 N N . THR B 1 98 ? -51.087 4.717 12.747 1.00 56.87 93 THR B N 1
ATOM 3190 C CA . THR B 1 98 ? -52.012 3.672 13.171 1.00 59.40 93 THR B CA 1
ATOM 3191 C C . THR B 1 98 ? -53.249 3.556 12.275 1.00 56.86 93 THR B C 1
ATOM 3192 O O . THR B 1 98 ? -53.739 2.456 12.039 1.00 55.44 93 THR B O 1
ATOM 3196 N N . ILE B 1 99 ? -53.753 4.682 11.777 1.00 57.82 94 ILE B N 1
ATOM 3197 C CA . ILE B 1 99 ? -54.899 4.644 10.869 1.00 61.81 94 ILE B CA 1
ATOM 3198 C C . ILE B 1 99 ? -54.516 3.977 9.551 1.00 57.06 94 ILE B C 1
ATOM 3199 O O . ILE B 1 99 ? -55.304 3.236 8.966 1.00 55.55 94 ILE B O 1
ATOM 3204 N N . SER B 1 100 ? -53.302 4.250 9.088 1.00 52.20 95 SER B N 1
ATOM 3205 C CA . SER B 1 100 ? -52.807 3.651 7.861 1.00 54.62 95 SER B CA 1
ATOM 3206 C C . SER B 1 100 ? -52.933 2.141 7.954 1.00 60.19 95 SER B C 1
ATOM 3207 O O . SER B 1 100 ? -53.378 1.481 7.020 1.00 66.77 95 SER B O 1
ATOM 3210 N N . VAL B 1 101 ? -52.532 1.607 9.100 1.00 58.42 96 VAL B N 1
ATOM 3211 C CA . VAL B 1 101 ? -52.549 0.175 9.341 1.00 52.78 96 VAL B CA 1
ATOM 3212 C C . VAL B 1 101 ? -53.966 -0.315 9.609 1.00 54.87 96 VAL B C 1
ATOM 3213 O O . VAL B 1 101 ? -54.408 -1.301 9.032 1.00 51.33 96 VAL B O 1
ATOM 3217 N N . LEU B 1 102 ? -54.677 0.384 10.484 1.00 64.65 97 LEU B N 1
ATOM 3218 C CA . LEU B 1 102 ? -56.051 0.027 10.829 1.00 64.13 97 LEU B CA 1
ATOM 3219 C C . LEU B 1 102 ? -56.911 -0.210 9.580 1.00 67.70 97 LEU B C 1
ATOM 3220 O O . LEU B 1 102 ? -57.678 -1.175 9.520 1.00 73.66 97 LEU B O 1
ATOM 3225 N N . THR B 1 103 ? -56.769 0.671 8.591 1.00 65.95 98 THR B N 1
ATOM 3226 C CA . THR B 1 103 ? -57.531 0.594 7.345 1.00 70.34 98 THR B CA 1
ATOM 3227 C C . THR B 1 103 ? -56.775 -0.156 6.236 1.00 64.09 98 THR B C 1
ATOM 3228 O O . THR B 1 103 ? -57.362 -0.541 5.221 1.00 56.19 98 THR B O 1
ATOM 3232 N N . GLY B 1 104 ? -55.473 -0.347 6.437 1.00 64.53 99 GLY B N 1
ATOM 3233 C CA . GLY B 1 104 ? -54.646 -1.121 5.526 1.00 60.60 99 GLY B CA 1
ATOM 3234 C C . GLY B 1 104 ? -54.374 -0.446 4.197 1.00 70.60 99 GLY B C 1
ATOM 3235 O O . GLY B 1 104 ? -54.685 -0.997 3.138 1.00 74.64 99 GLY B O 1
ATOM 3236 N N . LYS B 1 105 ? -53.785 0.747 4.254 1.00 66.88 100 LYS B N 1
ATOM 3237 C CA . LYS B 1 105 ? -53.545 1.571 3.067 1.00 67.79 100 LYS B CA 1
ATOM 3238 C C . LYS B 1 105 ? -52.204 2.320 3.160 1.00 64.96 100 LYS B C 1
ATOM 3239 O O . LYS B 1 105 ? -51.534 2.267 4.188 1.00 63.95 100 LYS B O 1
ATOM 3245 N N . PRO B 1 106 ? -51.806 3.019 2.079 1.00 63.99 101 PRO B N 1
ATOM 3246 C CA . PRO B 1 106 ? -50.531 3.759 2.038 1.00 65.80 101 PRO B CA 1
ATOM 3247 C C . PRO B 1 106 ? -50.538 5.004 2.927 1.00 65.37 101 PRO B C 1
ATOM 3248 O O . PRO B 1 106 ? -51.480 5.191 3.694 1.00 68.12 101 PRO B O 1
ATOM 3252 N N . ILE B 1 107 ? -49.505 5.839 2.827 1.00 65.87 102 ILE B N 1
ATOM 3253 C CA . ILE B 1 107 ? -49.401 7.031 3.675 1.00 67.10 102 ILE B CA 1
ATOM 3254 C C . ILE B 1 107 ? -48.196 7.923 3.351 1.00 69.28 102 ILE B C 1
ATOM 3255 O O . ILE B 1 107 ? -47.064 7.446 3.266 1.00 75.79 102 ILE B O 1
ATOM 3260 N N . ILE B 1 108 ? -48.439 9.221 3.191 1.00 64.45 103 ILE B N 1
ATOM 3261 C CA . ILE B 1 108 ? -47.349 10.177 3.004 1.00 68.55 103 ILE B CA 1
ATOM 3262 C C . ILE B 1 108 ? -47.438 11.353 3.970 1.00 67.71 103 ILE B C 1
ATOM 3263 O O . ILE B 1 108 ? -48.523 11.745 4.395 1.00 65.08 103 ILE B O 1
ATOM 3268 N N . GLY B 1 109 ? -46.283 11.906 4.320 1.00 63.81 104 GLY B N 1
ATOM 3269 C CA . GLY B 1 109 ? -46.229 13.099 5.141 1.00 58.94 104 GLY B CA 1
ATOM 3270 C C . GLY B 1 109 ? -46.317 14.345 4.280 1.00 58.98 104 GLY B C 1
ATOM 3271 O O . GLY B 1 109 ? -45.569 14.494 3.312 1.00 67.86 104 GLY B O 1
ATOM 3272 N N . VAL B 1 110 ? -47.241 15.238 4.619 1.00 55.16 105 VAL B N 1
ATOM 3273 C CA . VAL B 1 110 ? -47.413 16.476 3.865 1.00 55.80 105 VAL B CA 1
ATOM 3274 C C . VAL B 1 110 ? -46.689 17.633 4.555 1.00 52.38 105 VAL B C 1
ATOM 3275 O O . VAL B 1 110 ? -46.394 17.565 5.743 1.00 57.94 105 VAL B O 1
ATOM 3279 N N . ASN B 1 111 ? -46.391 18.683 3.801 1.00 55.82 106 ASN B N 1
ATOM 3280 C CA . ASN B 1 111 ? -45.848 19.911 4.367 1.00 58.17 106 ASN B CA 1
ATOM 3281 C C . ASN B 1 111 ? -46.982 20.896 4.666 1.00 57.66 106 ASN B C 1
ATOM 3282 O O . ASN B 1 111 ? -47.859 21.099 3.831 1.00 61.41 106 ASN B O 1
ATOM 3287 N N . HIS B 1 112 ? -46.971 21.494 5.858 1.00 56.89 107 HIS B N 1
ATOM 3288 C CA . HIS B 1 112 ? -48.124 22.261 6.344 1.00 57.98 107 HIS B CA 1
ATOM 3289 C C . HIS B 1 112 ? -48.572 23.411 5.439 1.00 61.73 107 HIS B C 1
ATOM 3290 O O . HIS B 1 112 ? -49.705 23.404 4.953 1.00 64.50 107 HIS B O 1
ATOM 3297 N N . PRO B 1 113 ? -47.695 24.408 5.223 1.00 62.68 108 PRO B N 1
ATOM 3298 C CA . PRO B 1 113 ? -48.095 25.588 4.446 1.00 65.81 108 PRO B CA 1
ATOM 3299 C C . PRO B 1 113 ? -48.560 25.211 3.041 1.00 64.75 108 PRO B C 1
ATOM 3300 O O . PRO B 1 113 ? -49.518 25.788 2.526 1.00 62.34 108 PRO B O 1
ATOM 3304 N N . LEU B 1 114 ? -47.865 24.257 2.429 1.00 62.00 109 LEU B N 1
ATOM 3305 C CA . LEU B 1 114 ? -48.253 23.709 1.137 1.00 58.42 109 LEU B CA 1
ATOM 3306 C C . LEU B 1 114 ? -49.753 23.421 1.127 1.00 61.23 109 LEU B C 1
ATOM 3307 O O . LEU B 1 114 ? -50.455 23.745 0.165 1.00 62.13 109 LEU B O 1
ATOM 3312 N N . GLY B 1 115 ? -50.234 22.811 2.208 1.00 60.52 110 GLY B N 1
ATOM 3313 C CA . GLY B 1 115 ? -51.645 22.517 2.366 1.00 59.47 110 GLY B CA 1
ATOM 3314 C C . GLY B 1 115 ? -52.497 23.760 2.202 1.00 61.60 110 GLY B C 1
ATOM 3315 O O . GLY B 1 115 ? -53.580 23.704 1.621 1.00 65.12 110 GLY B O 1
ATOM 3316 N N . HIS B 1 116 ? -52.005 24.886 2.711 1.00 59.92 111 HIS B N 1
ATOM 3317 C CA . HIS B 1 116 ? -52.724 26.151 2.591 1.00 64.70 111 HIS B CA 1
ATOM 3318 C C . HIS B 1 116 ? -52.763 26.626 1.138 1.00 63.91 111 HIS B C 1
ATOM 3319 O O . HIS B 1 116 ? -53.786 27.123 0.662 1.00 60.15 111 HIS B O 1
ATOM 3326 N N . ILE B 1 117 ? -51.640 26.465 0.444 1.00 65.71 112 ILE B N 1
ATOM 3327 C CA . ILE B 1 117 ? -51.537 26.840 -0.962 1.00 62.48 112 ILE B CA 1
ATOM 3328 C C . ILE B 1 117 ? -52.489 26.026 -1.801 1.00 62.29 112 ILE B C 1
ATOM 3329 O O . ILE B 1 117 ? -53.341 26.566 -2.498 1.00 62.55 112 ILE B O 1
ATOM 3334 N N . GLU B 1 118 ? -52.322 24.711 -1.729 1.00 61.97 113 GLU B N 1
ATOM 3335 C CA . GLU B 1 118 ? -53.018 23.797 -2.620 1.00 63.13 113 GLU B CA 1
ATOM 3336 C C . GLU B 1 118 ? -54.520 23.746 -2.399 1.00 59.78 113 GLU B C 1
ATOM 3337 O O . GLU B 1 118 ? -55.278 23.534 -3.343 1.00 56.22 113 GLU B O 1
ATOM 3343 N N . ILE B 1 119 ? -54.949 23.944 -1.158 1.00 59.45 114 ILE B N 1
ATOM 3344 C CA . ILE B 1 119 ? -56.374 23.972 -0.865 1.00 57.98 114 ILE B CA 1
ATOM 3345 C C . ILE B 1 119 ? -56.968 25.281 -1.372 1.00 63.23 114 ILE B C 1
ATOM 3346 O O . ILE B 1 119 ? -58.013 25.288 -2.022 1.00 59.87 114 ILE B O 1
ATOM 3351 N N . GLY B 1 120 ? -56.288 26.388 -1.080 1.00 63.40 115 GLY B N 1
ATOM 3352 C CA . GLY B 1 120 ? -56.693 27.687 -1.583 1.00 63.96 115 GLY B CA 1
ATOM 3353 C C . GLY B 1 120 ? -56.656 27.710 -3.098 1.00 67.46 115 GLY B C 1
ATOM 3354 O O . GLY B 1 120 ? -57.593 28.166 -3.752 1.00 74.45 115 GLY B O 1
ATOM 3355 N N . ARG B 1 121 ? -55.562 27.207 -3.658 1.00 64.39 116 ARG B N 1
ATOM 3356 C CA . ARG B 1 121 ? -55.418 27.093 -5.101 1.00 64.63 116 ARG B CA 1
ATOM 3357 C C . ARG B 1 121 ? -56.586 26.293 -5.677 1.00 66.46 116 ARG B C 1
ATOM 3358 O O . ARG B 1 121 ? -57.254 26.738 -6.607 1.00 69.60 116 ARG B O 1
ATOM 3366 N N . ARG B 1 122 ? -56.830 25.113 -5.114 1.00 65.15 117 ARG B N 1
ATOM 3367 C CA . ARG B 1 122 ? -57.961 24.285 -5.523 1.00 67.23 117 ARG B CA 1
ATOM 3368 C C . ARG B 1 122 ? -59.283 25.053 -5.477 1.00 67.24 117 ARG B C 1
ATOM 3369 O O . ARG B 1 122 ? -59.985 25.170 -6.484 1.00 62.90 117 ARG B O 1
ATOM 3377 N N . VAL B 1 123 ? -59.606 25.580 -4.300 1.00 66.15 118 VAL B N 1
ATOM 3378 C CA . VAL B 1 123 ? -60.888 26.235 -4.059 1.00 66.88 118 VAL B CA 1
ATOM 3379 C C . VAL B 1 123 ? -61.181 27.399 -5.014 1.00 66.50 118 VAL B C 1
ATOM 3380 O O . VAL B 1 123 ? -62.343 27.718 -5.271 1.00 69.69 118 VAL B O 1
ATOM 3384 N N . THR B 1 124 ? -60.134 28.025 -5.546 1.00 69.66 119 THR B N 1
ATOM 3385 C CA . THR B 1 124 ? -60.306 29.218 -6.381 1.00 75.71 119 THR B CA 1
ATOM 3386 C C . THR B 1 124 ? -60.194 28.949 -7.883 1.00 71.78 119 THR B C 1
ATOM 3387 O O . THR B 1 124 ? -61.000 29.444 -8.674 1.00 69.20 119 THR B O 1
ATOM 3391 N N . GLY B 1 125 ? -59.191 28.172 -8.270 1.00 71.16 120 GLY B N 1
ATOM 3392 C CA . GLY B 1 125 ? -58.966 27.885 -9.669 1.00 72.65 120 GLY B CA 1
ATOM 3393 C C . GLY B 1 125 ? -57.740 28.617 -10.166 1.00 72.91 120 GLY B C 1
ATOM 3394 O O . GLY B 1 125 ? -57.594 28.878 -11.361 1.00 79.55 120 GLY B O 1
ATOM 3395 N N . ALA B 1 126 ? -56.857 28.956 -9.236 1.00 67.22 121 ALA B N 1
ATOM 3396 C CA . ALA B 1 126 ? -55.600 29.601 -9.576 1.00 73.68 121 ALA B CA 1
ATOM 3397 C C . ALA B 1 126 ? -54.640 28.560 -10.148 1.00 77.41 121 ALA B C 1
ATOM 3398 O O . ALA B 1 126 ? -54.521 27.461 -9.609 1.00 75.48 121 ALA B O 1
ATOM 3400 N N . ILE B 1 127 ? -53.965 28.898 -11.244 1.00 76.61 122 ILE B N 1
ATOM 3401 C CA . ILE B 1 127 ? -53.052 27.957 -11.896 1.00 76.83 122 ILE B CA 1
ATOM 3402 C C . ILE B 1 127 ? -51.638 28.016 -11.318 1.00 75.27 122 ILE B C 1
ATOM 3403 O O . ILE B 1 127 ? -50.947 27.004 -11.235 1.00 74.10 122 ILE B O 1
ATOM 3408 N N . ASP B 1 128 ? -51.218 29.203 -10.906 1.00 74.45 123 ASP B N 1
ATOM 3409 C CA . ASP B 1 128 ? -49.881 29.387 -10.366 1.00 73.25 123 ASP B CA 1
ATOM 3410 C C . ASP B 1 128 ? -49.804 30.755 -9.699 1.00 79.68 123 ASP B C 1
ATOM 3411 O O . ASP B 1 128 ? -49.249 31.699 -10.266 1.00 77.57 123 ASP B O 1
ATOM 3416 N N . PRO B 1 129 ? -50.370 30.866 -8.485 1.00 83.18 124 PRO B N 1
ATOM 3417 C CA . PRO B 1 129 ? -50.533 32.143 -7.786 1.00 82.97 124 PRO B CA 1
ATOM 3418 C C . PRO B 1 129 ? -49.391 32.435 -6.827 1.00 85.28 124 PRO B C 1
ATOM 3419 O O . PRO B 1 129 ? -48.613 31.538 -6.487 1.00 80.95 124 PRO B O 1
ATOM 3423 N N . VAL B 1 130 ? -49.298 33.692 -6.401 1.00 85.79 125 VAL B N 1
ATOM 3424 C CA . VAL B 1 130 ? -48.404 34.063 -5.315 1.00 76.43 125 VAL B CA 1
ATOM 3425 C C . VAL B 1 130 ? -49.197 33.943 -4.025 1.00 75.38 125 VAL B C 1
ATOM 3426 O O . VAL B 1 130 ? -50.391 34.238 -3.998 1.00 77.96 125 VAL B O 1
ATOM 3430 N N . MET B 1 131 ? -48.535 33.509 -2.958 1.00 72.77 126 MET B N 1
ATOM 3431 C CA . MET B 1 131 ? -49.219 33.175 -1.714 1.00 66.78 126 MET B CA 1
ATOM 3432 C C . MET B 1 131 ? -48.776 34.043 -0.540 1.00 71.95 126 MET B C 1
ATOM 3433 O O . MET B 1 131 ? -47.585 34.251 -0.311 1.00 71.89 126 MET B O 1
ATOM 3438 N N . LEU B 1 132 ? -49.757 34.551 0.197 1.00 72.23 127 LEU B N 1
ATOM 3439 C CA . LEU B 1 132 ? -49.502 35.357 1.382 1.00 70.16 127 LEU B CA 1
ATOM 3440 C C . LEU B 1 132 ? -49.839 34.570 2.646 1.00 78.30 127 LEU B C 1
ATOM 3441 O O . LEU B 1 132 ? -51.000 34.482 3.048 1.00 79.44 127 LEU B O 1
ATOM 3446 N N . TYR B 1 133 ? -48.814 33.993 3.265 1.00 76.71 128 TYR B N 1
ATOM 3447 C CA . TYR B 1 133 ? -48.994 33.203 4.478 1.00 75.74 128 TYR B CA 1
ATOM 3448 C C . TYR B 1 133 ? -48.881 34.084 5.715 1.00 76.13 128 TYR B C 1
ATOM 3449 O O . TYR B 1 133 ? -47.786 34.469 6.116 1.00 76.04 128 TYR B O 1
ATOM 3458 N N . VAL B 1 134 ? -50.024 34.409 6.310 1.00 81.53 129 VAL B N 1
ATOM 3459 C CA . VAL B 1 134 ? -50.051 35.247 7.503 1.00 78.89 129 VAL B CA 1
ATOM 3460 C C . VAL B 1 134 ? -50.753 34.545 8.658 1.00 78.58 129 VAL B C 1
ATOM 3461 O O . VAL B 1 134 ? -51.928 34.794 8.926 1.00 79.29 129 VAL B O 1
ATOM 3465 N N . SER B 1 135 ? -50.036 33.659 9.338 1.00 81.06 130 SER B N 1
ATOM 3466 C CA . SER B 1 135 ? -50.618 32.952 10.466 1.00 80.93 130 SER B CA 1
ATOM 3467 C C . SER B 1 135 ? -50.074 33.522 11.773 1.00 80.92 130 SER B C 1
ATOM 3468 O O . SER B 1 135 ? -49.904 34.738 11.901 1.00 78.66 130 SER B O 1
ATOM 3471 N N . GLY B 1 136 ? -49.798 32.645 12.735 1.00 85.99 131 GLY B N 1
ATOM 3472 C CA . GLY B 1 136 ? -49.366 33.069 14.054 1.00 82.85 131 GLY B CA 1
ATOM 3473 C C . GLY B 1 136 ? -48.041 33.803 14.047 1.00 72.48 131 GLY B C 1
ATOM 3474 O O . GLY B 1 136 ? -47.986 35.034 14.101 1.00 67.19 131 GLY B O 1
ATOM 3475 N N . GLY B 1 137 ? -46.962 33.034 13.992 1.00 66.20 132 GLY B N 1
ATOM 3476 C CA . GLY B 1 137 ? -45.629 33.599 13.960 1.00 70.74 132 GLY B CA 1
ATOM 3477 C C . GLY B 1 137 ? -45.052 33.558 12.565 1.00 72.63 132 GLY B C 1
ATOM 3478 O O . GLY B 1 137 ? -43.834 33.591 12.386 1.00 66.53 132 GLY B O 1
ATOM 3479 N N . ASN B 1 138 ? -45.937 33.481 11.574 1.00 77.11 133 ASN B N 1
ATOM 3480 C CA . ASN B 1 138 ? -45.529 33.377 10.175 1.00 77.62 133 ASN B CA 1
ATOM 3481 C C . ASN B 1 138 ? -46.015 34.529 9.316 1.00 74.22 133 ASN B C 1
ATOM 3482 O O . ASN B 1 138 ? -47.212 34.685 9.096 1.00 75.50 133 ASN B O 1
ATOM 3487 N N . THR B 1 139 ? -45.079 35.330 8.825 1.00 73.15 134 THR B N 1
ATOM 3488 C CA . THR B 1 139 ? -45.378 36.257 7.745 1.00 72.20 134 THR B CA 1
ATOM 3489 C C . THR B 1 139 ? -44.575 35.801 6.531 1.00 79.02 134 THR B C 1
ATOM 3490 O O . THR B 1 139 ? -43.378 36.072 6.417 1.00 79.16 134 THR B O 1
ATOM 3494 N N . GLN B 1 140 ? -45.248 35.075 5.645 1.00 77.80 135 GLN B N 1
ATOM 3495 C CA . GLN B 1 140 ? -44.603 34.436 4.515 1.00 66.86 135 GLN B CA 1
ATOM 3496 C C . GLN B 1 140 ? -45.187 34.965 3.215 1.00 70.66 135 GLN B C 1
ATOM 3497 O O . GLN B 1 140 ? -46.397 35.146 3.100 1.00 71.35 135 GLN B O 1
ATOM 3503 N N . VAL B 1 141 ? -44.319 35.230 2.245 1.00 70.82 136 VAL B N 1
ATOM 3504 C CA . VAL B 1 141 ? -44.754 35.418 0.864 1.00 71.94 136 VAL B CA 1
ATOM 3505 C C . VAL B 1 141 ? -44.018 34.401 -0.008 1.00 72.64 136 VAL B C 1
ATOM 3506 O O . VAL B 1 141 ? -42.791 34.422 -0.113 1.00 72.52 136 VAL B O 1
ATOM 3510 N N . ILE B 1 142 ? -44.774 33.488 -0.604 1.00 69.92 137 ILE B N 1
ATOM 3511 C CA . ILE B 1 142 ? -44.180 32.329 -1.254 1.00 70.72 137 ILE B CA 1
ATOM 3512 C C . ILE B 1 142 ? -44.781 32.093 -2.630 1.00 70.53 137 ILE B C 1
ATOM 3513 O O . ILE B 1 142 ? -45.937 32.427 -2.872 1.00 74.82 137 ILE B O 1
ATOM 3518 N N . ALA B 1 143 ? -43.989 31.519 -3.530 1.00 69.53 138 ALA B N 1
ATOM 3519 C CA . ALA B 1 143 ? -44.441 31.287 -4.900 1.00 75.83 138 ALA B CA 1
ATOM 3520 C C . ALA B 1 143 ? -43.718 30.120 -5.560 1.00 76.63 138 ALA B C 1
ATOM 3521 O O . ALA B 1 143 ? -42.529 29.905 -5.329 1.00 75.13 138 ALA B O 1
ATOM 3523 N N . HIS B 1 144 ? -44.440 29.369 -6.385 1.00 75.40 139 HIS B N 1
ATOM 3524 C CA . HIS B 1 144 ? -43.822 28.265 -7.102 1.00 76.95 139 HIS B CA 1
ATOM 3525 C C . HIS B 1 144 ? -42.947 28.787 -8.230 1.00 81.32 139 HIS B C 1
ATOM 3526 O O . HIS B 1 144 ? -43.446 29.360 -9.200 1.00 82.52 139 HIS B O 1
ATOM 3533 N N . VAL B 1 145 ? -41.640 28.581 -8.104 1.00 81.95 140 VAL B N 1
ATOM 3534 C CA . VAL B 1 145 ? -40.694 29.071 -9.105 1.00 82.16 140 VAL B CA 1
ATOM 3535 C C . VAL B 1 145 ? -39.815 27.965 -9.695 1.00 85.26 140 VAL B C 1
ATOM 3536 O O . VAL B 1 145 ? -39.985 27.579 -10.852 1.00 87.37 140 VAL B O 1
ATOM 3540 N N . ASN B 1 146 ? -38.872 27.460 -8.909 1.00 84.98 141 ASN B N 1
ATOM 3541 C CA . ASN B 1 146 ? -37.989 26.402 -9.393 1.00 92.52 141 ASN B CA 1
ATOM 3542 C C . ASN B 1 146 ? -38.510 25.000 -9.091 1.00 91.78 141 ASN B C 1
ATOM 3543 O O . ASN B 1 146 ? -37.903 24.257 -8.319 1.00 94.16 141 ASN B O 1
ATOM 3548 N N . GLY B 1 147 ? -39.635 24.644 -9.705 1.00 88.15 142 GLY B N 1
ATOM 3549 C CA . GLY B 1 147 ? -40.216 23.323 -9.538 1.00 82.73 142 GLY B CA 1
ATOM 3550 C C . GLY B 1 147 ? -40.616 23.028 -8.107 1.00 83.06 142 GLY B C 1
ATOM 3551 O O . GLY B 1 147 ? -41.083 21.932 -7.793 1.00 87.16 142 GLY B O 1
ATOM 3552 N N . ARG B 1 148 ? -40.428 24.017 -7.239 1.00 82.30 143 ARG B N 1
ATOM 3553 C CA . ARG B 1 148 ? -40.755 23.900 -5.825 1.00 81.58 143 ARG B CA 1
ATOM 3554 C C . ARG B 1 148 ? -41.200 25.258 -5.309 1.00 80.43 143 ARG B C 1
ATOM 3555 O O . ARG B 1 148 ? -40.870 26.294 -5.893 1.00 78.61 143 ARG B O 1
ATOM 3563 N N . TYR B 1 149 ? -41.949 25.253 -4.212 1.00 83.11 144 TYR B N 1
ATOM 3564 C CA . TYR B 1 149 ? -42.435 26.499 -3.631 1.00 78.43 144 TYR B CA 1
ATOM 3565 C C . TYR B 1 149 ? -41.327 27.189 -2.850 1.00 79.24 144 TYR B C 1
ATOM 3566 O O . TYR B 1 149 ? -40.765 26.634 -1.909 1.00 75.18 144 TYR B O 1
ATOM 3575 N N . ARG B 1 150 ? -41.030 28.415 -3.256 1.00 85.02 145 ARG B N 1
ATOM 3576 C CA . ARG B 1 150 ? -39.899 29.159 -2.739 1.00 79.39 145 ARG B CA 1
ATOM 3577 C C . ARG B 1 150 ? -40.382 30.256 -1.789 1.00 71.13 145 ARG B C 1
ATOM 3578 O O . ARG B 1 150 ? -41.368 30.935 -2.070 1.00 69.29 145 ARG B O 1
ATOM 3586 N N . VAL B 1 151 ? -39.699 30.419 -0.660 1.00 71.62 146 VAL B N 1
ATOM 3587 C CA . VAL B 1 151 ? -40.005 31.522 0.249 1.00 75.33 146 VAL B CA 1
ATOM 3588 C C . VAL B 1 151 ? -39.191 32.753 -0.148 1.00 75.78 146 VAL B C 1
ATOM 3589 O O . VAL B 1 151 ? -37.959 32.745 -0.090 1.00 73.69 146 VAL B O 1
ATOM 3593 N N . LEU B 1 152 ? -39.885 33.814 -0.546 1.00 69.47 147 LEU B N 1
ATOM 3594 C CA . LEU B 1 152 ? -39.222 34.992 -1.099 1.00 71.24 147 LEU B CA 1
ATOM 3595 C C . LEU B 1 152 ? -38.883 36.016 -0.020 1.00 71.73 147 LEU B C 1
ATOM 3596 O O . LEU B 1 152 ? -37.726 36.413 0.148 1.00 69.76 147 LEU B O 1
ATOM 3601 N N . GLY B 1 153 ? -39.908 36.452 0.699 1.00 74.76 148 GLY B N 1
ATOM 3602 C CA . GLY B 1 153 ? -39.717 37.360 1.808 1.00 77.83 148 GLY B CA 1
ATOM 3603 C C . GLY B 1 153 ? -40.335 36.796 3.061 1.00 76.50 148 GLY B C 1
ATOM 3604 O O . GLY B 1 153 ? -40.954 35.730 3.028 1.00 75.32 148 GLY B O 1
ATOM 3605 N N . GLU B 1 154 ? -40.167 37.518 4.165 1.00 78.86 149 GLU B N 1
ATOM 3606 C CA . GLU B 1 154 ? -40.719 37.093 5.448 1.00 82.29 149 GLU B CA 1
ATOM 3607 C C . GLU B 1 154 ? -40.330 38.012 6.597 1.00 81.29 149 GLU B C 1
ATOM 3608 O O . GLU B 1 154 ? -39.413 38.826 6.478 1.00 79.40 149 GLU B O 1
ATOM 3614 N N . THR B 1 155 ? -41.041 37.878 7.708 1.00 74.22 150 THR B N 1
ATOM 3615 C CA . THR B 1 155 ? -40.745 38.681 8.874 1.00 67.47 150 THR B CA 1
ATOM 3616 C C . THR B 1 155 ? -39.406 38.255 9.453 1.00 68.49 150 THR B C 1
ATOM 3617 O O . THR B 1 155 ? -39.085 37.068 9.490 1.00 72.34 150 THR B O 1
ATOM 3621 N N . LEU B 1 156 ? -38.615 39.234 9.876 1.00 68.45 151 LEU B N 1
ATOM 3622 C CA . LEU B 1 156 ? -37.294 38.968 10.436 1.00 71.40 151 LEU B CA 1
ATOM 3623 C C . LEU B 1 156 ? -37.388 38.908 11.961 1.00 71.17 151 LEU B C 1
ATOM 3624 O O . LEU B 1 156 ? -36.550 38.299 12.630 1.00 69.49 151 LEU B O 1
ATOM 3629 N N . ASP B 1 157 ? -38.430 39.529 12.501 1.00 68.77 152 ASP B N 1
ATOM 3630 C CA . ASP B 1 157 ? -38.635 39.546 13.937 1.00 70.86 152 ASP B CA 1
ATOM 3631 C C . ASP B 1 157 ? -39.909 38.809 14.340 1.00 76.48 152 ASP B C 1
ATOM 3632 O O . ASP B 1 157 ? -39.864 37.638 14.699 1.00 77.07 152 ASP B O 1
ATOM 3637 N N . ILE B 1 158 ? -41.044 39.496 14.271 1.00 79.49 153 ILE B N 1
ATOM 3638 C CA . ILE B 1 158 ? -42.296 38.967 14.805 1.00 75.89 153 ILE B CA 1
ATOM 3639 C C . ILE B 1 158 ? -43.395 38.774 13.760 1.00 75.42 153 ILE B C 1
ATOM 3640 O O . ILE B 1 158 ? -43.720 39.694 13.006 1.00 72.81 153 ILE B O 1
ATOM 3645 N N . GLY B 1 159 ? -43.962 37.568 13.727 1.00 74.80 154 GLY B N 1
ATOM 3646 C CA . GLY B 1 159 ? -45.120 37.282 12.901 1.00 68.71 154 GLY B CA 1
ATOM 3647 C C . GLY B 1 159 ? -46.197 38.321 13.137 1.00 71.10 154 GLY B C 1
ATOM 3648 O O . GLY B 1 159 ? -46.487 38.678 14.278 1.00 78.37 154 GLY B O 1
ATOM 3649 N N . ILE B 1 160 ? -46.789 38.813 12.058 1.00 72.50 155 ILE B N 1
ATOM 3650 C CA . ILE B 1 160 ? -47.749 39.908 12.147 1.00 74.62 155 ILE B CA 1
ATOM 3651 C C . ILE B 1 160 ? -48.899 39.616 13.113 1.00 75.72 155 ILE B C 1
ATOM 3652 O O . ILE B 1 160 ? -49.387 40.511 13.802 1.00 71.48 155 ILE B O 1
ATOM 3657 N N . GLY B 1 161 ? -49.322 38.357 13.161 1.00 79.39 156 GLY B N 1
ATOM 3658 C CA . GLY B 1 161 ? -50.434 37.951 14.004 1.00 78.36 156 GLY B CA 1
ATOM 3659 C C . GLY B 1 161 ? -50.147 38.039 15.490 1.00 75.57 156 GLY B C 1
ATOM 3660 O O . GLY B 1 161 ? -51.063 38.188 16.294 1.00 77.82 156 GLY B O 1
ATOM 3661 N N . ASN B 1 162 ? -48.872 37.938 15.854 1.00 76.86 157 ASN B N 1
ATOM 3662 C CA . ASN B 1 162 ? -48.457 38.056 17.247 1.00 75.52 157 ASN B CA 1
ATOM 3663 C C . ASN B 1 162 ? -48.349 39.510 17.689 1.00 79.00 157 ASN B C 1
ATOM 3664 O O . ASN B 1 162 ? -48.812 39.878 18.767 1.00 81.66 157 ASN B O 1
ATOM 3669 N N . MET B 1 163 ? -47.741 40.333 16.843 1.00 80.32 158 MET B N 1
ATOM 3670 C CA . MET B 1 163 ? -47.631 41.762 17.110 1.00 83.29 158 MET B CA 1
ATOM 3671 C C . MET B 1 163 ? -49.019 42.354 17.365 1.00 79.41 158 MET B C 1
ATOM 3672 O O . MET B 1 163 ? -49.198 43.209 18.234 1.00 73.96 158 MET B O 1
ATOM 3677 N N . ILE B 1 164 ? -49.996 41.878 16.602 1.00 78.52 159 ILE B N 1
ATOM 3678 C CA . ILE B 1 164 ? -51.392 42.219 16.824 1.00 81.57 159 ILE B CA 1
ATOM 3679 C C . ILE B 1 164 ? -51.851 41.809 18.223 1.00 85.71 159 ILE B C 1
ATOM 3680 O O . ILE B 1 164 ? -52.380 42.625 18.977 1.00 90.83 159 ILE B O 1
ATOM 3685 N N . ASP B 1 165 ? -51.630 40.543 18.569 1.00 84.44 160 ASP B N 1
ATOM 3686 C CA . ASP B 1 165 ? -52.144 39.980 19.816 1.00 88.81 160 ASP B CA 1
ATOM 3687 C C . ASP B 1 165 ? -51.417 40.457 21.077 1.00 90.11 160 ASP B C 1
ATOM 3688 O O . ASP B 1 165 ? -52.030 40.576 22.137 1.00 92.93 160 ASP B O 1
ATOM 3693 N N . LYS B 1 166 ? -50.117 40.722 20.974 1.00 86.34 161 LYS B N 1
ATOM 3694 C CA . LYS B 1 166 ? -49.353 41.174 22.136 1.00 87.77 161 LYS B CA 1
ATOM 3695 C C . LYS B 1 166 ? -49.521 42.671 22.401 1.00 92.77 161 LYS B C 1
ATOM 3696 O O . LYS B 1 166 ? -48.959 43.219 23.353 1.00 94.88 161 LYS B O 1
ATOM 3702 N N . PHE B 1 167 ? -50.311 43.320 21.557 1.00 92.78 162 PHE B N 1
ATOM 3703 C CA . PHE B 1 167 ? -50.729 44.688 21.805 1.00 91.66 162 PHE B CA 1
ATOM 3704 C C . PHE B 1 167 ? -52.057 44.654 22.556 1.00 92.44 162 PHE B C 1
ATOM 3705 O O . PHE B 1 167 ? -52.257 45.390 23.520 1.00 95.07 162 PHE B O 1
ATOM 3713 N N . ALA B 1 168 ? -52.956 43.780 22.112 1.00 88.36 163 ALA B N 1
ATOM 3714 C CA . ALA B 1 168 ? -54.221 43.565 22.797 1.00 89.64 163 ALA B CA 1
ATOM 3715 C C . ALA B 1 168 ? -53.952 43.090 24.209 1.00 93.69 163 ALA B C 1
ATOM 3716 O O . ALA B 1 168 ? -54.659 43.454 25.146 1.00 95.56 163 ALA B O 1
ATOM 3718 N N . ARG B 1 169 ? -52.923 42.262 24.351 1.00 97.11 164 ARG B N 1
ATOM 3719 C CA . ARG B 1 169 ? -52.539 41.734 25.654 1.00 99.51 164 ARG B CA 1
ATOM 3720 C C . ARG B 1 169 ? -51.556 42.659 26.363 1.00 101.63 164 ARG B C 1
ATOM 3721 O O . ARG B 1 169 ? -50.861 42.254 27.296 1.00 107.45 164 ARG B O 1
ATOM 3729 N N . GLU B 1 170 ? -51.504 43.904 25.904 1.00 98.00 165 GLU B N 1
ATOM 3730 C CA . GLU B 1 170 ? -50.781 44.956 26.598 1.00 96.37 165 GLU B CA 1
ATOM 3731 C C . GLU B 1 170 ? -51.716 46.152 26.708 1.00 97.24 165 GLU B C 1
ATOM 3732 O O . GLU B 1 170 ? -51.435 47.124 27.408 1.00 98.04 165 GLU B O 1
ATOM 3738 N N . ALA B 1 171 ? -52.835 46.064 25.999 1.00 99.51 166 ALA B N 1
ATOM 3739 C CA . ALA B 1 171 ? -53.876 47.075 26.062 1.00 97.75 166 ALA B CA 1
ATOM 3740 C C . ALA B 1 171 ? -55.097 46.479 26.751 1.00 103.30 166 ALA B C 1
ATOM 3741 O O . ALA B 1 171 ? -56.225 46.907 26.516 1.00 107.15 166 ALA B O 1
ATOM 3743 N N . GLY B 1 172 ? -54.857 45.478 27.593 1.00 97.74 167 GLY B N 1
ATOM 3744 C CA . GLY B 1 172 ? -55.910 44.841 28.361 1.00 98.68 167 GLY B CA 1
ATOM 3745 C C . GLY B 1 172 ? -57.104 44.388 27.542 1.00 105.00 167 GLY B C 1
ATOM 3746 O O . GLY B 1 172 ? -58.112 45.087 27.459 1.00 106.57 167 GLY B O 1
ATOM 3747 N N . ILE B 1 173 ? -56.995 43.207 26.944 1.00 105.67 168 ILE B N 1
ATOM 3748 C CA . ILE B 1 173 ? -58.081 42.638 26.156 1.00 108.04 168 ILE B CA 1
ATOM 3749 C C . ILE B 1 173 ? -58.014 41.117 26.200 1.00 116.05 168 ILE B C 1
ATOM 3750 O O . ILE B 1 173 ? -56.925 40.542 26.155 1.00 114.34 168 ILE B O 1
ATOM 3755 N N . PRO B 1 174 ? -59.181 40.458 26.298 1.00 119.17 169 PRO B N 1
ATOM 3756 C CA . PRO B 1 174 ? -59.258 38.996 26.242 1.00 118.15 169 PRO B CA 1
ATOM 3757 C C . PRO B 1 174 ? -58.455 38.465 25.061 1.00 118.27 169 PRO B C 1
ATOM 3758 O O . PRO B 1 174 ? -58.308 39.165 24.057 1.00 114.69 169 PRO B O 1
ATOM 3762 N N . PHE B 1 175 ? -57.947 37.242 25.170 1.00 116.84 170 PHE B N 1
ATOM 3763 C CA . PHE B 1 175 ? -57.090 36.702 24.118 1.00 117.61 170 PHE B CA 1
ATOM 3764 C C . PHE B 1 175 ? -57.755 36.511 22.743 1.00 117.67 170 PHE B C 1
ATOM 3765 O O . PHE B 1 175 ? -57.071 36.205 21.763 1.00 115.28 170 PHE B O 1
ATOM 3773 N N . PRO B 1 176 ? -59.088 36.670 22.661 1.00 120.26 171 PRO B N 1
ATOM 3774 C CA . PRO B 1 176 ? -59.652 36.881 21.320 1.00 120.12 171 PRO B CA 1
ATOM 3775 C C . PRO B 1 176 ? -59.145 38.202 20.733 1.00 115.25 171 PRO B C 1
ATOM 3776 O O . PRO B 1 176 ? -59.936 39.035 20.288 1.00 112.34 171 PRO B O 1
ATOM 3780 N N . GLY B 1 177 ? -57.824 38.369 20.730 1.00 115.86 172 GLY B N 1
ATOM 3781 C CA . GLY B 1 177 ? -57.177 39.635 20.426 1.00 112.78 172 GLY B CA 1
ATOM 3782 C C . GLY B 1 177 ? -57.409 40.220 19.047 1.00 106.05 172 GLY B C 1
ATOM 3783 O O . GLY B 1 177 ? -57.667 41.415 18.916 1.00 101.17 172 GLY B O 1
ATOM 3784 N N . GLY B 1 178 ? -57.306 39.382 18.021 1.00 109.52 173 GLY B N 1
ATOM 3785 C CA . GLY B 1 178 ? -57.425 39.828 16.644 1.00 105.88 173 GLY B CA 1
ATOM 3786 C C . GLY B 1 178 ? -58.639 40.697 16.372 1.00 107.79 173 GLY B C 1
ATOM 3787 O O . GLY B 1 178 ? -58.528 41.923 16.320 1.00 106.61 173 GLY B O 1
ATOM 3788 N N . PRO B 1 179 ? -59.810 40.062 16.196 1.00 112.06 174 PRO B N 1
ATOM 3789 C CA . PRO B 1 179 ? -61.080 40.713 15.851 1.00 111.33 174 PRO B CA 1
ATOM 3790 C C . PRO B 1 179 ? -61.466 41.835 16.812 1.00 107.82 174 PRO B C 1
ATOM 3791 O O . PRO B 1 179 ? -62.108 42.796 16.390 1.00 105.08 174 PRO B O 1
ATOM 3795 N N . GLU B 1 180 ? -61.084 41.714 18.079 1.00 107.78 175 GLU B N 1
ATOM 3796 C CA . GLU B 1 180 ? -61.388 42.746 19.063 1.00 110.56 175 GLU B CA 1
ATOM 3797 C C . GLU B 1 180 ? -60.764 44.079 18.657 1.00 107.26 175 GLU B C 1
ATOM 3798 O O . GLU B 1 180 ? -61.302 45.145 18.956 1.00 106.59 175 GLU B O 1
ATOM 3804 N N . ILE B 1 181 ? -59.625 44.005 17.972 1.00 106.16 176 ILE B N 1
ATOM 3805 C CA . ILE B 1 181 ? -58.889 45.188 17.534 1.00 99.71 176 ILE B CA 1
ATOM 3806 C C . ILE B 1 181 ? -59.249 45.551 16.100 1.00 101.17 176 ILE B C 1
ATOM 3807 O O . ILE B 1 181 ? -58.996 46.665 15.638 1.00 96.18 176 ILE B O 1
ATOM 3812 N N . GLU B 1 182 ? -59.832 44.588 15.397 1.00 105.22 177 GLU B N 1
ATOM 3813 C CA . GLU B 1 182 ? -60.283 44.785 14.030 1.00 101.42 177 GLU B CA 1
ATOM 3814 C C . GLU B 1 182 ? -61.531 45.654 14.033 1.00 103.62 177 GLU B C 1
ATOM 3815 O O . GLU B 1 182 ? -61.549 46.733 13.444 1.00 101.47 177 GLU B O 1
ATOM 3821 N N . LYS B 1 183 ? -62.573 45.175 14.705 1.00 109.97 178 LYS B N 1
ATOM 3822 C CA . LYS B 1 183 ? -63.781 45.964 14.922 1.00 114.85 178 LYS B CA 1
ATOM 3823 C C . LYS B 1 183 ? -63.532 46.999 16.016 1.00 111.31 178 LYS B C 1
ATOM 3824 O O . LYS B 1 183 ? -64.395 47.262 16.855 1.00 114.28 178 LYS B O 1
ATOM 3830 N N . LEU B 1 184 ? -62.336 47.573 15.999 1.00 105.78 179 LEU B N 1
ATOM 3831 C CA . LEU B 1 184 ? -61.955 48.605 16.946 1.00 100.92 179 LEU B CA 1
ATOM 3832 C C . LEU B 1 184 ? -61.292 49.719 16.154 1.00 104.31 179 LEU B C 1
ATOM 3833 O O . LEU B 1 184 ? -61.496 50.903 16.427 1.00 107.25 179 LEU B O 1
ATOM 3838 N N . ALA B 1 185 ? -60.500 49.320 15.164 1.00 103.38 180 ALA B N 1
ATOM 3839 C CA . ALA B 1 185 ? -59.844 50.259 14.264 1.00 99.35 180 ALA B CA 1
ATOM 3840 C C . ALA B 1 185 ? -60.881 50.983 13.410 1.00 102.39 180 ALA B C 1
ATOM 3841 O O . ALA B 1 185 ? -60.560 51.922 12.682 1.00 102.03 180 ALA B O 1
ATOM 3843 N N . MET B 1 186 ? -62.128 50.538 13.505 1.00 102.83 181 MET B N 1
ATOM 3844 C CA . MET B 1 186 ? -63.228 51.186 12.808 1.00 103.72 181 MET B CA 1
ATOM 3845 C C . MET B 1 186 ? -63.327 52.647 13.237 1.00 102.90 181 MET B C 1
ATOM 3846 O O . MET B 1 186 ? -63.124 53.558 12.435 1.00 99.52 181 MET B O 1
ATOM 3851 N N . LYS B 1 187 ? -63.627 52.856 14.516 1.00 106.47 182 LYS B N 1
ATOM 3852 C CA . LYS B 1 187 ? -63.798 54.195 15.074 1.00 107.09 182 LYS B CA 1
ATOM 3853 C C . LYS B 1 187 ? -62.478 54.972 15.152 1.00 107.99 182 LYS B C 1
ATOM 3854 O O . LYS B 1 187 ? -62.355 55.939 15.903 1.00 108.59 182 LYS B O 1
ATOM 3860 N N . GLY B 1 188 ? -61.489 54.553 14.369 1.00 106.12 183 GLY B N 1
ATOM 3861 C CA . GLY B 1 188 ? -60.220 55.259 14.317 1.00 102.37 183 GLY B CA 1
ATOM 3862 C C . GLY B 1 188 ? -60.364 56.551 13.539 1.00 100.14 183 GLY B C 1
ATOM 3863 O O . GLY B 1 188 ? -60.772 56.532 12.380 1.00 103.83 183 GLY B O 1
ATOM 3864 N N . THR B 1 189 ? -60.043 57.678 14.168 1.00 99.92 184 THR B N 1
ATOM 3865 C CA . THR B 1 189 ? -60.210 58.973 13.504 1.00 105.02 184 THR B CA 1
ATOM 3866 C C . THR B 1 189 ? -58.944 59.459 12.795 1.00 110.81 184 THR B C 1
ATOM 3867 O O . THR B 1 189 ? -58.992 59.839 11.623 1.00 107.21 184 THR B O 1
ATOM 3871 N N . LYS B 1 190 ? -57.816 59.452 13.503 1.00 111.84 185 LYS B N 1
ATOM 3872 C CA . LYS B 1 190 ? -56.554 59.883 12.908 1.00 107.06 185 LYS B CA 1
ATOM 3873 C C . LYS B 1 190 ? -55.515 58.765 12.833 1.00 104.76 185 LYS B C 1
ATOM 3874 O O . LYS B 1 190 ? -55.600 57.765 13.549 1.00 100.88 185 LYS B O 1
ATOM 3880 N N . LEU B 1 191 ? -54.537 58.959 11.951 1.00 107.58 186 LEU B N 1
ATOM 3881 C CA . LEU B 1 191 ? -53.442 58.020 11.750 1.00 105.11 186 LEU B CA 1
ATOM 3882 C C . LEU B 1 191 ? -52.187 58.529 12.454 1.00 104.95 186 LEU B C 1
ATOM 3883 O O . LEU B 1 191 ? -51.634 59.568 12.085 1.00 103.11 186 LEU B O 1
ATOM 3888 N N . LEU B 1 192 ? -51.739 57.794 13.466 1.00 103.35 187 LEU B N 1
ATOM 3889 C CA . LEU B 1 192 ? -50.501 58.127 14.158 1.00 101.59 187 LEU B CA 1
ATOM 3890 C C . LEU B 1 192 ? -49.323 57.624 13.325 1.00 100.52 187 LEU B C 1
ATOM 3891 O O . LEU B 1 192 ? -49.510 57.188 12.191 1.00 100.81 187 LEU B O 1
ATOM 3896 N N . ASP B 1 193 ? -48.115 57.679 13.874 1.00 100.38 188 ASP B N 1
ATOM 3897 C CA . ASP B 1 193 ? -46.935 57.317 13.092 1.00 98.21 188 ASP B CA 1
ATOM 3898 C C . ASP B 1 193 ? -46.239 56.045 13.581 1.00 97.15 188 ASP B C 1
ATOM 3899 O O . ASP B 1 193 ? -45.889 55.923 14.756 1.00 96.40 188 ASP B O 1
ATOM 3904 N N . LEU B 1 194 ? -46.040 55.104 12.661 1.00 90.01 189 LEU B N 1
ATOM 3905 C CA . LEU B 1 194 ? -45.479 53.801 12.996 1.00 82.88 189 LEU B CA 1
ATOM 3906 C C . LEU B 1 194 ? -44.364 53.398 12.043 1.00 82.37 189 LEU B C 1
ATOM 3907 O O . LEU B 1 194 ? -44.500 53.534 10.826 1.00 81.23 189 LEU B O 1
ATOM 3912 N N . PRO B 1 195 ? -43.257 52.885 12.602 1.00 87.13 190 PRO B N 1
ATOM 3913 C CA . PRO B 1 195 ? -42.037 52.521 11.867 1.00 85.93 190 PRO B CA 1
ATOM 3914 C C . PRO B 1 195 ? -42.305 51.561 10.709 1.00 85.40 190 PRO B C 1
ATOM 3915 O O . PRO B 1 195 ? -42.457 50.354 10.919 1.00 86.19 190 PRO B O 1
ATOM 3919 N N . TYR B 1 196 ? -42.346 52.102 9.496 1.00 86.54 191 TYR B N 1
ATOM 3920 C CA . TYR B 1 196 ? -42.630 51.317 8.301 1.00 82.01 191 TYR B CA 1
ATOM 3921 C C . TYR B 1 196 ? -41.361 50.630 7.812 1.00 81.74 191 TYR B C 1
ATOM 3922 O O . TYR B 1 196 ? -40.458 51.271 7.273 1.00 83.83 191 TYR B O 1
ATOM 3931 N N . SER B 1 197 ? -41.297 49.318 7.996 1.00 80.89 192 SER B N 1
ATOM 3932 C CA . SER B 1 197 ? -40.076 48.586 7.689 1.00 84.80 192 SER B CA 1
ATOM 3933 C C . SER B 1 197 ? -40.254 47.475 6.652 1.00 84.66 192 SER B C 1
ATOM 3934 O O . SER B 1 197 ? -40.501 46.317 6.986 1.00 76.62 192 SER B O 1
ATOM 3937 N N . VAL B 1 198 ? -40.127 47.852 5.386 1.00 84.97 193 VAL B N 1
ATOM 3938 C CA . VAL B 1 198 ? -39.959 46.883 4.314 1.00 81.90 193 VAL B CA 1
ATOM 3939 C C . VAL B 1 198 ? -38.543 47.034 3.753 1.00 83.24 193 VAL B C 1
ATOM 3940 O O . VAL B 1 198 ? -38.000 48.140 3.718 1.00 85.18 193 VAL B O 1
ATOM 3944 N N . LYS B 1 199 ? -37.942 45.921 3.346 1.00 79.35 194 LYS B N 1
ATOM 3945 C CA . LYS B 1 199 ? -36.578 45.926 2.832 1.00 77.75 194 LYS B CA 1
ATOM 3946 C C . LYS B 1 199 ? -36.399 44.714 1.932 1.00 76.00 194 LYS B C 1
ATOM 3947 O O . LYS B 1 199 ? -36.122 43.614 2.406 1.00 77.93 194 LYS B O 1
ATOM 3953 N N . GLY B 1 200 ? -36.553 44.917 0.629 1.00 71.64 195 GLY B N 1
ATOM 3954 C CA . GLY B 1 200 ? -36.703 43.798 -0.277 1.00 68.17 195 GLY B CA 1
ATOM 3955 C C . GLY B 1 200 ? -38.078 43.220 -0.004 1.00 74.99 195 GLY B C 1
ATOM 3956 O O . GLY B 1 200 ? -38.979 43.948 0.412 1.00 75.34 195 GLY B O 1
ATOM 3957 N N . MET B 1 201 ? -38.252 41.920 -0.215 1.00 76.07 196 MET B N 1
ATOM 3958 C CA . MET B 1 201 ? -39.546 41.295 0.041 1.00 68.99 196 MET B CA 1
ATOM 3959 C C . MET B 1 201 ? -39.721 40.908 1.505 1.00 78.05 196 MET B C 1
ATOM 3960 O O . MET B 1 201 ? -40.614 40.131 1.844 1.00 78.79 196 MET B O 1
ATOM 3965 N N . ASP B 1 202 ? -38.879 41.460 2.373 1.00 81.31 197 ASP B N 1
ATOM 3966 C CA . ASP B 1 202 ? -38.926 41.114 3.788 1.00 78.03 197 ASP B CA 1
ATOM 3967 C C . ASP B 1 202 ? -39.435 42.251 4.659 1.00 75.69 197 ASP B C 1
ATOM 3968 O O . ASP B 1 202 ? -39.363 43.421 4.280 1.00 72.15 197 ASP B O 1
ATOM 3973 N N . THR B 1 203 ? -39.943 41.885 5.834 1.00 75.03 198 THR B N 1
ATOM 3974 C CA . THR B 1 203 ? -40.543 42.841 6.762 1.00 78.55 198 THR B CA 1
ATOM 3975 C C . THR B 1 203 ? -40.106 42.648 8.218 1.00 75.52 198 THR B C 1
ATOM 3976 O O . THR B 1 203 ? -39.545 41.615 8.592 1.00 72.17 198 THR B O 1
ATOM 3980 N N . ALA B 1 204 ? -40.369 43.673 9.022 1.00 72.22 199 ALA B N 1
ATOM 3981 C CA . ALA B 1 204 ? -40.098 43.659 10.450 1.00 73.14 199 ALA B CA 1
ATOM 3982 C C . ALA B 1 204 ? -41.311 44.252 11.150 1.00 77.49 199 ALA B C 1
ATOM 3983 O O . ALA B 1 204 ? -42.010 45.090 10.578 1.00 81.06 199 ALA B O 1
ATOM 3985 N N . PHE B 1 205 ? -41.568 43.824 12.380 1.00 76.64 200 PHE B N 1
ATOM 3986 C CA . PHE B 1 205 ? -42.767 44.271 13.076 1.00 76.03 200 PHE B CA 1
ATOM 3987 C C . PHE B 1 205 ? -42.509 44.762 14.492 1.00 83.66 200 PHE B C 1
ATOM 3988 O O . PHE B 1 205 ? -43.269 45.582 15.006 1.00 85.55 200 PHE B O 1
ATOM 3996 N N . SER B 1 206 ? -41.448 44.267 15.123 1.00 81.36 201 SER B N 1
ATOM 3997 C CA . SER B 1 206 ? -41.089 44.736 16.456 1.00 79.10 201 SER B CA 1
ATOM 3998 C C . SER B 1 206 ? -41.217 46.250 16.516 1.00 77.39 201 SER B C 1
ATOM 3999 O O . SER B 1 206 ? -41.784 46.800 17.462 1.00 80.43 201 SER B O 1
ATOM 4002 N N . GLY B 1 207 ? -40.689 46.914 15.493 1.00 80.17 202 GLY B N 1
ATOM 4003 C CA . GLY B 1 207 ? -40.715 48.361 15.418 1.00 82.62 202 GLY B CA 1
ATOM 4004 C C . GLY B 1 207 ? -42.095 48.925 15.660 1.00 82.25 202 GLY B C 1
ATOM 4005 O O . GLY B 1 207 ? -42.288 49.735 16.564 1.00 86.16 202 GLY B O 1
ATOM 4006 N N . ILE B 1 208 ? -43.056 48.492 14.852 1.00 82.05 203 ILE B N 1
ATOM 4007 C CA . ILE B 1 208 ? -44.437 48.948 14.979 1.00 81.14 203 ILE B CA 1
ATOM 4008 C C . ILE B 1 208 ? -44.932 48.846 16.421 1.00 90.06 203 ILE B C 1
ATOM 4009 O O . ILE B 1 208 ? -45.336 49.844 17.020 1.00 92.74 203 ILE B O 1
ATOM 4014 N N . LEU B 1 209 ? -44.900 47.633 16.968 1.00 90.24 204 LEU B N 1
ATOM 4015 C CA . LEU B 1 209 ? -45.366 47.373 18.330 1.00 85.11 204 LEU B CA 1
ATOM 4016 C C . LEU B 1 209 ? -44.870 48.392 19.352 1.00 87.18 204 LEU B C 1
ATOM 4017 O O . LEU B 1 209 ? -45.669 49.095 19.972 1.00 87.96 204 LEU B O 1
ATOM 4022 N N . THR B 1 210 ? -43.552 48.454 19.533 1.00 88.80 205 THR B N 1
ATOM 4023 C CA . THR B 1 210 ? -42.955 49.294 20.573 1.00 89.61 205 THR B CA 1
ATOM 4024 C C . THR B 1 210 ? -43.371 50.755 20.434 1.00 87.22 205 THR B C 1
ATOM 4025 O O . THR B 1 210 ? -43.710 51.412 21.420 1.00 80.69 205 THR B O 1
ATOM 4029 N N . ALA B 1 211 ? -43.345 51.253 19.202 1.00 88.28 206 ALA B N 1
ATOM 4030 C CA . ALA B 1 211 ? -43.745 52.624 18.922 1.00 87.33 206 ALA B CA 1
ATOM 4031 C C . ALA B 1 211 ? -45.249 52.786 19.101 1.00 89.90 206 ALA B C 1
ATOM 4032 O O . ALA B 1 211 ? -45.753 53.902 19.170 1.00 95.18 206 ALA B O 1
ATOM 4034 N N . ALA B 1 212 ? -45.959 51.664 19.172 1.00 88.32 207 ALA B N 1
ATOM 4035 C CA . ALA B 1 212 ? -47.397 51.672 19.421 1.00 90.04 207 ALA B CA 1
ATOM 4036 C C . ALA B 1 212 ? -47.685 51.705 20.921 1.00 93.17 207 ALA B C 1
ATOM 4037 O O . ALA B 1 212 ? -48.562 52.437 21.384 1.00 90.32 207 ALA B O 1
ATOM 4039 N N . LEU B 1 213 ? -46.941 50.904 21.676 1.00 93.55 208 LEU B N 1
ATOM 4040 C CA . LEU B 1 213 ? -47.082 50.870 23.126 1.00 93.76 208 LEU B CA 1
ATOM 4041 C C . LEU B 1 213 ? -46.697 52.209 23.740 1.00 98.71 208 LEU B C 1
ATOM 4042 O O . LEU B 1 213 ? -47.348 52.689 24.666 1.00 100.97 208 LEU B O 1
ATOM 4047 N N . GLN B 1 214 ? -45.630 52.808 23.223 1.00 100.17 209 GLN B N 1
ATOM 4048 C CA . GLN B 1 214 ? -45.171 54.098 23.722 1.00 99.20 209 GLN B CA 1
ATOM 4049 C C . GLN B 1 214 ? -46.215 55.179 23.485 1.00 99.32 209 GLN B C 1
ATOM 4050 O O . GLN B 1 214 ? -46.361 56.099 24.289 1.00 100.75 209 GLN B O 1
ATOM 4056 N N . TYR B 1 215 ? -46.941 55.057 22.380 1.00 97.02 210 TYR B N 1
ATOM 4057 C CA . TYR B 1 215 ? -48.069 55.934 22.103 1.00 95.80 210 TYR B CA 1
ATOM 4058 C C . TYR B 1 215 ? -49.194 55.645 23.086 1.00 95.50 210 TYR B C 1
ATOM 4059 O O . TYR B 1 215 ? -49.944 56.538 23.474 1.00 95.00 210 TYR B O 1
ATOM 4068 N N . LEU B 1 216 ? -49.310 54.382 23.477 1.00 97.16 211 LEU B N 1
ATOM 4069 C CA . LEU B 1 216 ? -50.410 53.948 24.325 1.00 101.14 211 LEU B CA 1
ATOM 4070 C C . LEU B 1 216 ? -50.393 54.673 25.667 1.00 106.00 211 LEU B C 1
ATOM 4071 O O . LEU B 1 216 ? -51.387 55.291 26.057 1.00 103.38 211 LEU B O 1
ATOM 4076 N N . LYS B 1 217 ? -49.260 54.593 26.364 1.00 106.48 212 LYS B N 1
ATOM 4077 C CA . LYS B 1 217 ? -49.116 55.192 27.688 1.00 106.62 212 LYS B CA 1
ATOM 4078 C C . LYS B 1 217 ? -49.166 56.710 27.613 1.00 104.44 212 LYS B C 1
ATOM 4079 O O . LYS B 1 217 ? -49.569 57.377 28.566 1.00 107.60 212 LYS B O 1
ATOM 4085 N N . THR B 1 218 ? -48.744 57.253 26.476 1.00 103.32 213 THR B N 1
ATOM 4086 C CA . THR B 1 218 ? -48.963 58.662 26.185 1.00 102.08 213 THR B CA 1
ATOM 4087 C C . THR B 1 218 ? -50.463 58.920 26.275 1.00 101.45 213 THR B C 1
ATOM 4088 O O . THR B 1 218 ? -50.926 60.058 26.206 1.00 99.58 213 THR B O 1
ATOM 4092 N N . GLY B 1 219 ? -51.217 57.841 26.445 1.00 103.48 214 GLY B N 1
ATOM 4093 C CA . GLY B 1 219 ? -52.661 57.910 26.448 1.00 103.68 214 GLY B CA 1
ATOM 4094 C C . GLY B 1 219 ? -53.156 57.826 25.021 1.00 100.30 214 GLY B C 1
ATOM 4095 O O . GLY B 1 219 ? -53.447 56.738 24.519 1.00 97.63 214 GLY B O 1
ATOM 4096 N N . GLN B 1 220 ? -53.229 58.983 24.367 1.00 100.03 215 GLN B N 1
ATOM 4097 C CA . GLN B 1 220 ? -53.683 59.072 22.986 1.00 100.59 215 GLN B CA 1
ATOM 4098 C C . GLN B 1 220 ? -55.106 58.556 22.869 1.00 97.07 215 GLN B C 1
ATOM 4099 O O . GLN B 1 220 ? -56.020 59.041 23.537 1.00 96.87 215 GLN B O 1
ATOM 4105 N N . ALA B 1 221 ? -55.274 57.565 22.002 1.00 90.55 216 ALA B N 1
ATOM 4106 C CA . ALA B 1 221 ? -56.525 56.839 21.858 1.00 96.77 216 ALA B CA 1
ATOM 4107 C C . ALA B 1 221 ? -56.170 55.416 21.454 1.00 100.39 216 ALA B C 1
ATOM 4108 O O . ALA B 1 221 ? -55.046 55.160 21.026 1.00 102.33 216 ALA B O 1
ATOM 4110 N N . ILE B 1 222 ? -57.112 54.490 21.594 1.00 104.30 217 ILE B N 1
ATOM 4111 C CA . ILE B 1 222 ? -56.852 53.095 21.253 1.00 100.84 217 ILE B CA 1
ATOM 4112 C C . ILE B 1 222 ? -57.314 52.802 19.834 1.00 98.49 217 ILE B C 1
ATOM 4113 O O . ILE B 1 222 ? -56.605 52.166 19.057 1.00 93.28 217 ILE B O 1
ATOM 4118 N N . GLU B 1 223 ? -58.520 53.262 19.519 1.00 102.20 218 GLU B N 1
ATOM 4119 C CA . GLU B 1 223 ? -59.096 53.111 18.191 1.00 102.61 218 GLU B CA 1
ATOM 4120 C C . GLU B 1 223 ? -58.189 53.765 17.162 1.00 99.46 218 GLU B C 1
ATOM 4121 O O . GLU B 1 223 ? -58.158 53.359 16.001 1.00 95.49 218 GLU B O 1
ATOM 4127 N N . ASP B 1 224 ? -57.454 54.785 17.595 1.00 99.72 219 ASP B N 1
ATOM 4128 C CA . ASP B 1 224 ? -56.497 55.457 16.724 1.00 103.85 219 ASP B CA 1
ATOM 4129 C C . ASP B 1 224 ? -55.229 54.626 16.551 1.00 97.04 219 ASP B C 1
ATOM 4130 O O . ASP B 1 224 ? -54.758 54.431 15.429 1.00 89.58 219 ASP B O 1
ATOM 4135 N N . ILE B 1 225 ? -54.679 54.139 17.662 1.00 97.58 220 ILE B N 1
ATOM 4136 C CA . ILE B 1 225 ? -53.496 53.284 17.606 1.00 96.41 220 ILE B CA 1
ATOM 4137 C C . ILE B 1 225 ? -53.811 51.981 16.878 1.00 95.83 220 ILE B C 1
ATOM 4138 O O . ILE B 1 225 ? -53.088 51.576 15.968 1.00 93.03 220 ILE B O 1
ATOM 4143 N N . SER B 1 226 ? -54.898 51.331 17.287 1.00 96.00 221 SER B N 1
ATOM 4144 C CA . SER B 1 226 ? -55.363 50.114 16.635 1.00 94.30 221 SER B CA 1
ATOM 4145 C C . SER B 1 226 ? -55.600 50.344 15.143 1.00 92.70 221 SER B C 1
ATOM 4146 O O . SER B 1 226 ? -55.226 49.513 14.316 1.00 87.90 221 SER B O 1
ATOM 4149 N N . TYR B 1 227 ? -56.215 51.475 14.805 1.00 95.38 222 TYR B N 1
ATOM 4150 C CA . TYR B 1 227 ? -56.453 51.820 13.408 1.00 89.99 222 TYR B CA 1
ATOM 4151 C C . TYR B 1 227 ? -55.143 52.039 12.661 1.00 84.47 222 TYR B C 1
ATOM 4152 O O . TYR B 1 227 ? -54.986 51.602 11.523 1.00 87.99 222 TYR B O 1
ATOM 4161 N N . SER B 1 228 ? -54.207 52.720 13.309 1.00 81.71 223 SER B N 1
ATOM 4162 C CA . SER B 1 228 ? -52.942 53.082 12.683 1.00 86.10 223 SER B CA 1
ATOM 4163 C C . SER B 1 228 ? -52.055 51.879 12.379 1.00 84.47 223 SER B C 1
ATOM 4164 O O . SER B 1 228 ? -51.365 51.849 11.358 1.00 83.83 223 SER B O 1
ATOM 4167 N N . ILE B 1 229 ? -52.075 50.892 13.270 1.00 85.11 224 ILE B N 1
ATOM 4168 C CA . ILE B 1 229 ? -51.245 49.699 13.126 1.00 79.47 224 ILE B CA 1
ATOM 4169 C C . ILE B 1 229 ? -51.677 48.836 11.951 1.00 79.25 224 ILE B C 1
ATOM 4170 O O . ILE B 1 229 ? -50.840 48.280 11.244 1.00 81.52 224 ILE B O 1
ATOM 4175 N N . GLN B 1 230 ? -52.984 48.727 11.745 1.00 81.01 225 GLN B N 1
ATOM 4176 C CA . GLN B 1 230 ? -53.511 48.011 10.590 1.00 82.53 225 GLN B CA 1
ATOM 4177 C C . GLN B 1 230 ? -53.033 48.664 9.302 1.00 81.79 225 GLN B C 1
ATOM 4178 O O . GLN B 1 230 ? -52.377 48.029 8.477 1.00 83.94 225 GLN B O 1
ATOM 4184 N N . GLU B 1 231 ? -53.359 49.942 9.147 1.00 82.13 226 GLU B N 1
ATOM 4185 C CA . GLU B 1 231 ? -53.049 50.677 7.929 1.00 82.80 226 GLU B CA 1
ATOM 4186 C C . GLU B 1 231 ? -51.545 50.721 7.681 1.00 81.39 226 GLU B C 1
ATOM 4187 O O . GLU B 1 231 ? -51.098 50.704 6.535 1.00 86.65 226 GLU B O 1
ATOM 4193 N N . THR B 1 232 ? -50.768 50.771 8.758 1.00 73.40 227 THR B N 1
ATOM 4194 C CA . THR B 1 232 ? -49.311 50.810 8.648 1.00 77.65 227 THR B CA 1
ATOM 4195 C C . THR B 1 232 ? -48.702 49.451 8.316 1.00 78.42 227 THR B C 1
ATOM 4196 O O . THR B 1 232 ? -47.767 49.365 7.519 1.00 77.66 227 THR B O 1
ATOM 4200 N N . ALA B 1 233 ? -49.227 48.394 8.927 1.00 77.32 228 ALA B N 1
ATOM 4201 C CA . ALA B 1 233 ? -48.684 47.051 8.724 1.00 78.40 228 ALA B CA 1
ATOM 4202 C C . ALA B 1 233 ? -49.152 46.397 7.425 1.00 79.72 228 ALA B C 1
ATOM 4203 O O . ALA B 1 233 ? -48.377 45.712 6.756 1.00 76.50 228 ALA B O 1
ATOM 4205 N N . PHE B 1 234 ? -50.422 46.595 7.079 1.00 77.93 229 PHE B N 1
ATOM 4206 C CA . PHE B 1 234 ? -50.973 46.013 5.861 1.00 72.40 229 PHE B CA 1
ATOM 4207 C C . PHE B 1 234 ? -50.370 46.692 4.646 1.00 74.69 229 PHE B C 1
ATOM 4208 O O . PHE B 1 234 ? -50.269 46.095 3.575 1.00 78.14 229 PHE B O 1
ATOM 4216 N N . ALA B 1 235 ? -49.977 47.949 4.818 1.00 75.28 230 ALA B N 1
ATOM 4217 C CA . ALA B 1 235 ? -49.266 48.677 3.774 1.00 75.00 230 ALA B CA 1
ATOM 4218 C C . ALA B 1 235 ? -47.993 47.917 3.400 1.00 73.10 230 ALA B C 1
ATOM 4219 O O . ALA B 1 235 ? -47.669 47.757 2.222 1.00 63.73 230 ALA B O 1
ATOM 4221 N N . MET B 1 236 ? -47.291 47.444 4.428 1.00 78.39 231 MET B N 1
ATOM 4222 C CA . MET B 1 236 ? -46.035 46.708 4.282 1.00 72.24 231 MET B CA 1
ATOM 4223 C C . MET B 1 236 ? -46.198 45.433 3.454 1.00 72.28 231 MET B C 1
ATOM 4224 O O . MET B 1 236 ? -45.294 45.038 2.714 1.00 67.43 231 MET B O 1
ATOM 4229 N N . LEU B 1 237 ? -47.358 44.794 3.591 1.00 75.64 232 LEU B N 1
ATOM 4230 C CA . LEU B 1 237 ? -47.664 43.553 2.880 1.00 66.27 232 LEU B CA 1
ATOM 4231 C C . LEU B 1 237 ? -48.088 43.827 1.438 1.00 71.76 232 LEU B C 1
ATOM 4232 O O . LEU B 1 237 ? -47.727 43.088 0.525 1.00 74.14 232 LEU B O 1
ATOM 4237 N N . VAL B 1 238 ? -48.868 44.884 1.236 1.00 72.63 233 VAL B N 1
ATOM 4238 C CA . VAL B 1 238 ? -49.334 45.234 -0.098 1.00 67.93 233 VAL B CA 1
ATOM 4239 C C . VAL B 1 238 ? -48.156 45.525 -1.024 1.00 71.01 233 VAL B C 1
ATOM 4240 O O . VAL B 1 238 ? -48.148 45.123 -2.184 1.00 72.04 233 VAL B O 1
ATOM 4244 N N . GLU B 1 239 ? -47.161 46.228 -0.497 1.00 72.15 234 GLU B N 1
ATOM 4245 C CA . GLU B 1 239 ? -45.945 46.525 -1.238 1.00 70.89 234 GLU B CA 1
ATOM 4246 C C . GLU B 1 239 ? -45.152 45.251 -1.504 1.00 70.41 234 GLU B C 1
ATOM 4247 O O . GLU B 1 239 ? -44.735 44.990 -2.634 1.00 68.56 234 GLU B O 1
ATOM 4253 N N . VAL B 1 240 ? -44.932 44.474 -0.446 1.00 72.40 235 VAL B N 1
ATOM 4254 C CA . VAL B 1 240 ? -44.204 43.213 -0.540 1.00 71.49 235 VAL B CA 1
ATOM 4255 C C . VAL B 1 240 ? -44.883 42.257 -1.512 1.00 73.73 235 VAL B C 1
ATOM 4256 O O . VAL B 1 240 ? -44.214 41.565 -2.276 1.00 77.21 235 VAL B O 1
ATOM 4260 N N . LEU B 1 241 ? -46.215 42.231 -1.482 1.00 72.54 236 LEU B N 1
ATOM 4261 C CA . LEU B 1 241 ? -47.007 41.436 -2.420 1.00 72.60 236 LEU B CA 1
ATOM 4262 C C . LEU B 1 241 ? -46.800 41.886 -3.861 1.00 74.03 236 LEU B C 1
ATOM 4263 O O . LEU B 1 241 ? -46.306 41.122 -4.690 1.00 73.39 236 LEU B O 1
ATOM 4268 N N . GLU B 1 242 ? -47.203 43.123 -4.148 1.00 75.78 237 GLU B N 1
ATOM 4269 C CA . GLU B 1 242 ? -47.008 43.721 -5.463 1.00 73.47 237 GLU B CA 1
ATOM 4270 C C . GLU B 1 242 ? -45.658 43.319 -6.019 1.00 70.37 237 GLU B C 1
ATOM 4271 O O . GLU B 1 242 ? -45.540 42.928 -7.178 1.00 71.75 237 GLU B O 1
ATOM 4277 N N . ARG B 1 243 ? -44.641 43.418 -5.170 1.00 69.66 238 ARG B N 1
ATOM 4278 C CA . ARG B 1 243 ? -43.270 43.115 -5.558 1.00 73.42 238 ARG B CA 1
ATOM 4279 C C . ARG B 1 243 ? -43.041 41.631 -5.847 1.00 74.36 238 ARG B C 1
ATOM 4280 O O . ARG B 1 243 ? -42.537 41.280 -6.912 1.00 75.53 238 ARG B O 1
ATOM 4288 N N . ALA B 1 244 ? -43.415 40.766 -4.907 1.00 71.18 239 ALA B N 1
ATOM 4289 C CA . ALA B 1 244 ? -43.269 39.324 -5.089 1.00 66.53 239 ALA B CA 1
ATOM 4290 C C . ALA B 1 244 ? -43.904 38.881 -6.400 1.00 75.01 239 ALA B C 1
ATOM 4291 O O . ALA B 1 244 ? -43.417 37.964 -7.064 1.00 80.88 239 ALA B O 1
ATOM 4293 N N . LEU B 1 245 ? -45.001 39.536 -6.763 1.00 74.02 240 LEU B N 1
ATOM 4294 C CA . LEU B 1 245 ? -45.662 39.283 -8.032 1.00 74.25 240 LEU B CA 1
ATOM 4295 C C . LEU B 1 245 ? -44.720 39.576 -9.177 1.00 78.12 240 LEU B C 1
ATOM 4296 O O . LEU B 1 245 ? -44.162 38.670 -9.787 1.00 79.30 240 LEU B O 1
ATOM 4301 N N . TYR B 1 246 ? -44.551 40.862 -9.459 1.00 84.50 241 TYR B N 1
ATOM 4302 C CA . TYR B 1 246 ? -43.694 41.302 -10.548 1.00 86.60 241 TYR B CA 1
ATOM 4303 C C . TYR B 1 246 ? -42.225 41.082 -10.229 1.00 79.78 241 TYR B C 1
ATOM 4304 O O . TYR B 1 246 ? -41.381 41.922 -10.528 1.00 83.39 241 TYR B O 1
ATOM 4313 N N . VAL B 1 247 ? -41.942 39.947 -9.601 1.00 74.88 242 VAL B N 1
ATOM 4314 C CA . VAL B 1 247 ? -40.589 39.427 -9.481 1.00 73.32 242 VAL B CA 1
ATOM 4315 C C . VAL B 1 247 ? -40.592 38.056 -10.131 1.00 79.08 242 VAL B C 1
ATOM 4316 O O . VAL B 1 247 ? -39.981 37.849 -11.182 1.00 81.20 242 VAL B O 1
ATOM 4320 N N . SER B 1 248 ? -41.301 37.124 -9.500 1.00 81.13 243 SER B N 1
ATOM 4321 C CA . SER B 1 248 ? -41.509 35.795 -10.061 1.00 81.95 243 SER B CA 1
ATOM 4322 C C . SER B 1 248 ? -42.584 35.845 -11.148 1.00 86.00 243 SER B C 1
ATOM 4323 O O . SER B 1 248 ? -43.045 34.809 -11.629 1.00 83.50 243 SER B O 1
ATOM 4326 N N . GLY B 1 249 ? -42.978 37.065 -11.513 1.00 87.46 244 GLY B N 1
ATOM 4327 C CA . GLY B 1 249 ? -43.933 37.312 -12.579 1.00 80.98 244 GLY B CA 1
ATOM 4328 C C . GLY B 1 249 ? -45.149 36.406 -12.605 1.00 80.58 244 GLY B C 1
ATOM 4329 O O . GLY B 1 249 ? -45.181 35.430 -13.357 1.00 83.53 244 GLY B O 1
ATOM 4330 N N . LYS B 1 250 ? -46.155 36.729 -11.796 1.00 79.26 245 LYS B N 1
ATOM 4331 C CA . LYS B 1 250 ? -47.398 35.960 -11.777 1.00 86.02 245 LYS B CA 1
ATOM 4332 C C . LYS B 1 250 ? -48.618 36.884 -11.719 1.00 86.15 245 LYS B C 1
ATOM 4333 O O . LYS B 1 250 ? -48.500 38.051 -11.340 1.00 82.01 245 LYS B O 1
ATOM 4339 N N . ASP B 1 251 ? -49.783 36.365 -12.104 1.00 87.91 246 ASP B N 1
ATOM 4340 C CA . ASP B 1 251 ? -50.990 37.190 -12.185 1.00 89.56 246 ASP B CA 1
ATOM 4341 C C . ASP B 1 251 ? -52.121 36.740 -11.258 1.00 90.47 246 ASP B C 1
ATOM 4342 O O . ASP B 1 251 ? -53.300 36.870 -11.595 1.00 94.16 246 ASP B O 1
ATOM 4347 N N . GLU B 1 252 ? -51.768 36.222 -10.089 1.00 86.13 247 GLU B N 1
ATOM 4348 C CA . GLU B 1 252 ? -52.787 35.798 -9.134 1.00 86.23 247 GLU B CA 1
ATOM 4349 C C . GLU B 1 252 ? -52.298 35.755 -7.679 1.00 87.61 247 GLU B C 1
ATOM 4350 O O . GLU B 1 252 ? -51.107 35.582 -7.416 1.00 87.12 247 GLU B O 1
ATOM 4356 N N . ILE B 1 253 ? -53.234 35.926 -6.747 1.00 85.44 248 ILE B N 1
ATOM 4357 C CA . ILE B 1 253 ? -52.929 36.007 -5.320 1.00 81.23 248 ILE B CA 1
ATOM 4358 C C . ILE B 1 253 ? -53.797 35.065 -4.483 1.00 82.13 248 ILE B C 1
ATOM 4359 O O . ILE B 1 253 ? -54.918 34.735 -4.870 1.00 80.52 248 ILE B O 1
ATOM 4364 N N . LEU B 1 254 ? -53.265 34.634 -3.339 1.00 81.79 249 LEU B N 1
ATOM 4365 C CA . LEU B 1 254 ? -54.027 33.865 -2.355 1.00 80.84 249 LEU B CA 1
ATOM 4366 C C . LEU B 1 254 ? -53.636 34.238 -0.927 1.00 81.11 249 LEU B C 1
ATOM 4367 O O . LEU B 1 254 ? -52.456 34.421 -0.627 1.00 81.67 249 LEU B O 1
ATOM 4372 N N . MET B 1 255 ? -54.632 34.328 -0.048 1.00 83.80 250 MET B N 1
ATOM 4373 C CA . MET B 1 255 ? -54.400 34.637 1.365 1.00 80.25 250 MET B CA 1
ATOM 4374 C C . MET B 1 255 ? -54.756 33.464 2.275 1.00 85.67 250 MET B C 1
ATOM 4375 O O . MET B 1 255 ? -55.879 32.951 2.246 1.00 87.12 250 MET B O 1
ATOM 4380 N N . ALA B 1 256 ? -53.793 33.054 3.092 1.00 81.06 251 ALA B N 1
ATOM 4381 C CA . ALA B 1 256 ? -54.006 31.975 4.043 1.00 73.50 251 ALA B CA 1
ATOM 4382 C C . ALA B 1 256 ? -53.491 32.357 5.422 1.00 78.78 251 ALA B C 1
ATOM 4383 O O . ALA B 1 256 ? -52.371 32.844 5.562 1.00 80.76 251 ALA B O 1
ATOM 4385 N N . GLY B 1 257 ? -54.315 32.133 6.440 1.00 75.48 252 GLY B N 1
ATOM 4386 C CA . GLY B 1 257 ? -53.895 32.346 7.809 1.00 69.75 252 GLY B CA 1
ATOM 4387 C C . GLY B 1 257 ? -54.977 32.953 8.670 1.00 71.36 252 GLY B C 1
ATOM 4388 O O . GLY B 1 257 ? -56.024 33.360 8.171 1.00 69.24 252 GLY B O 1
ATOM 4389 N N . GLY B 1 258 ? -54.723 33.004 9.974 1.00 78.42 253 GLY B N 1
ATOM 4390 C CA . GLY B 1 258 ? -55.647 33.627 10.906 1.00 80.83 253 GLY B CA 1
ATOM 4391 C C . GLY B 1 258 ? -55.669 35.129 10.710 1.00 70.91 253 GLY B C 1
ATOM 4392 O O . GLY B 1 258 ? -56.694 35.785 10.891 1.00 69.72 253 GLY B O 1
ATOM 4393 N N . VAL B 1 259 ? -54.518 35.669 10.330 1.00 70.88 254 VAL B N 1
ATOM 4394 C CA . VAL B 1 259 ? -54.392 37.085 10.013 1.00 75.71 254 VAL B CA 1
ATOM 4395 C C . VAL B 1 259 ? -55.164 37.436 8.741 1.00 78.55 254 VAL B C 1
ATOM 4396 O O . VAL B 1 259 ? -55.664 38.553 8.598 1.00 80.51 254 VAL B O 1
ATOM 4400 N N . ALA B 1 260 ? -55.262 36.471 7.828 1.00 78.78 255 ALA B N 1
ATOM 4401 C CA . ALA B 1 260 ? -55.887 36.688 6.524 1.00 80.81 255 ALA B CA 1
ATOM 4402 C C . ALA B 1 260 ? -57.413 36.748 6.588 1.00 79.68 255 ALA B C 1
ATOM 4403 O O . ALA B 1 260 ? -58.084 36.815 5.556 1.00 81.39 255 ALA B O 1
ATOM 4405 N N . LEU B 1 261 ? -57.953 36.730 7.802 1.00 76.80 256 LEU B N 1
ATOM 4406 C CA . LEU B 1 261 ? -59.395 36.817 7.995 1.00 86.48 256 LEU B CA 1
ATOM 4407 C C . LEU B 1 261 ? -59.813 38.242 8.335 1.00 92.74 256 LEU B C 1
ATOM 4408 O O . LEU B 1 261 ? -60.955 38.486 8.722 1.00 99.78 256 LEU B O 1
ATOM 4413 N N . ASN B 1 262 ? -58.882 39.180 8.192 1.00 87.99 257 ASN B N 1
ATOM 4414 C CA . ASN B 1 262 ? -59.152 40.577 8.509 1.00 87.62 257 ASN B CA 1
ATOM 4415 C C . ASN B 1 262 ? -59.893 41.312 7.396 1.00 92.76 257 ASN B C 1
ATOM 4416 O O . ASN B 1 262 ? -59.391 41.441 6.281 1.00 92.39 257 ASN B O 1
ATOM 4421 N N . ARG B 1 263 ? -61.085 41.804 7.725 1.00 98.55 258 ARG B N 1
ATOM 4422 C CA . ARG B 1 263 ? -61.973 42.472 6.771 1.00 101.67 258 ARG B CA 1
ATOM 4423 C C . ARG B 1 263 ? -61.313 43.589 5.966 1.00 97.84 258 ARG B C 1
ATOM 4424 O O . ARG B 1 263 ? -61.593 43.753 4.775 1.00 90.56 258 ARG B O 1
ATOM 4432 N N . ARG B 1 264 ? -60.449 44.358 6.625 1.00 97.83 259 ARG B N 1
ATOM 4433 C CA . ARG B 1 264 ? -59.760 45.478 5.990 1.00 91.40 259 ARG B CA 1
ATOM 4434 C C . ARG B 1 264 ? -58.574 45.009 5.156 1.00 89.33 259 ARG B C 1
ATOM 4435 O O . ARG B 1 264 ? -58.266 45.593 4.116 1.00 86.09 259 ARG B O 1
ATOM 4443 N N . LEU B 1 265 ? -57.906 43.957 5.621 1.00 88.50 260 LEU B N 1
ATOM 4444 C CA . LEU B 1 265 ? -56.774 43.389 4.893 1.00 87.47 260 LEU B CA 1
ATOM 4445 C C . LEU B 1 265 ? -57.204 42.756 3.573 1.00 86.16 260 LEU B C 1
ATOM 4446 O O . LEU B 1 265 ? -56.461 42.789 2.593 1.00 82.27 260 LEU B O 1
ATOM 4451 N N . ARG B 1 266 ? -58.400 42.170 3.561 1.00 88.89 261 ARG B N 1
ATOM 4452 C CA . ARG B 1 266 ? -58.967 41.619 2.334 1.00 89.25 261 ARG B CA 1
ATOM 4453 C C . ARG B 1 266 ? -59.220 42.755 1.351 1.00 87.26 261 ARG B C 1
ATOM 4454 O O . ARG B 1 266 ? -58.994 42.613 0.151 1.00 87.29 261 ARG B O 1
ATOM 4462 N N . ASP B 1 267 ? -59.682 43.885 1.880 1.00 90.57 262 ASP B N 1
ATOM 4463 C CA . ASP B 1 267 ? -59.921 45.086 1.084 1.00 87.31 262 ASP B CA 1
ATOM 4464 C C . ASP B 1 267 ? -58.642 45.623 0.460 1.00 85.40 262 ASP B C 1
ATOM 4465 O O . ASP B 1 267 ? -58.592 45.891 -0.739 1.00 85.55 262 ASP B O 1
ATOM 4470 N N . MET B 1 268 ? -57.615 45.788 1.286 1.00 84.76 263 MET B N 1
ATOM 4471 C CA . MET B 1 268 ? -56.352 46.362 0.836 1.00 86.31 263 MET B CA 1
ATOM 4472 C C . MET B 1 268 ? -55.663 45.497 -0.219 1.00 89.00 263 MET B C 1
ATOM 4473 O O . MET B 1 268 ? -54.803 45.978 -0.959 1.00 89.54 263 MET B O 1
ATOM 4478 N N . VAL B 1 269 ? -56.041 44.222 -0.281 1.00 90.52 264 VAL B N 1
ATOM 4479 C CA . VAL B 1 269 ? -55.455 43.284 -1.241 1.00 90.38 264 VAL B CA 1
ATOM 4480 C C . VAL B 1 269 ? -56.190 43.306 -2.577 1.00 88.52 264 VAL B C 1
ATOM 4481 O O . VAL B 1 269 ? -55.577 43.519 -3.624 1.00 88.86 264 VAL B O 1
ATOM 4485 N N . THR B 1 270 ? -57.501 43.085 -2.535 1.00 87.32 265 THR B N 1
ATOM 4486 C CA . THR B 1 270 ? -58.318 43.117 -3.744 1.00 90.32 265 THR B CA 1
ATOM 4487 C C . THR B 1 270 ? -58.226 44.481 -4.418 1.00 90.78 265 THR B C 1
ATOM 4488 O O . THR B 1 270 ? -58.463 44.611 -5.620 1.00 87.68 265 THR B O 1
ATOM 4492 N N . ASN B 1 271 ? -57.889 45.496 -3.629 1.00 89.88 266 ASN B N 1
ATOM 4493 C CA . ASN B 1 271 ? -57.706 46.846 -4.142 1.00 90.49 266 ASN B CA 1
ATOM 4494 C C . ASN B 1 271 ? -56.425 46.929 -4.957 1.00 88.39 266 ASN B C 1
ATOM 4495 O O . ASN B 1 271 ? -56.416 47.460 -6.066 1.00 88.22 266 ASN B O 1
ATOM 4500 N N . MET B 1 272 ? -55.339 46.405 -4.399 1.00 86.40 267 MET B N 1
ATOM 4501 C CA . MET B 1 272 ? -54.086 46.330 -5.132 1.00 85.12 267 MET B CA 1
ATOM 4502 C C . MET B 1 272 ? -54.288 45.512 -6.398 1.00 87.04 267 MET B C 1
ATOM 4503 O O . MET B 1 272 ? -53.627 45.747 -7.410 1.00 83.76 267 MET B O 1
ATOM 4508 N N . ALA B 1 273 ? -55.205 44.551 -6.340 1.00 91.63 268 ALA B N 1
ATOM 4509 C CA . ALA B 1 273 ? -55.520 43.743 -7.511 1.00 93.71 268 ALA B CA 1
ATOM 4510 C C . ALA B 1 273 ? -55.789 44.646 -8.710 1.00 86.97 268 ALA B C 1
ATOM 4511 O O . ALA B 1 273 ? -55.021 44.644 -9.670 1.00 85.14 268 ALA B O 1
ATOM 4513 N N . ARG B 1 274 ? -56.862 45.430 -8.637 1.00 83.92 269 ARG B N 1
ATOM 4514 C CA . ARG B 1 274 ? -57.222 46.343 -9.720 1.00 87.92 269 ARG B CA 1
ATOM 4515 C C . ARG B 1 274 ? -56.025 47.142 -10.241 1.00 90.25 269 ARG B C 1
ATOM 4516 O O . ARG B 1 274 ? -55.909 47.395 -11.442 1.00 88.16 269 ARG B O 1
ATOM 4524 N N . GLU B 1 275 ? -55.132 47.531 -9.339 1.00 89.41 270 GLU B N 1
ATOM 4525 C CA . GLU B 1 275 ? -54.019 48.394 -9.709 1.00 87.32 270 GLU B CA 1
ATOM 4526 C C . GLU B 1 275 ? -52.812 47.618 -10.231 1.00 83.68 270 GLU B C 1
ATOM 4527 O O . GLU B 1 275 ? -51.882 48.208 -10.775 1.00 79.77 270 GLU B O 1
ATOM 4533 N N . ALA B 1 276 ? -52.826 46.301 -10.058 1.00 87.81 271 ALA B N 1
ATOM 4534 C CA . ALA B 1 276 ? -51.739 45.458 -10.544 1.00 87.21 271 ALA B CA 1
ATOM 4535 C C . ALA B 1 276 ? -52.175 44.727 -11.807 1.00 93.63 271 ALA B C 1
ATOM 4536 O O . ALA B 1 276 ? -51.344 44.295 -12.607 1.00 96.99 271 ALA B O 1
ATOM 4538 N N . GLY B 1 277 ? -53.487 44.595 -11.977 1.00 93.09 272 GLY B N 1
ATOM 4539 C CA . GLY B 1 277 ? -54.057 43.981 -13.163 1.00 94.92 272 GLY B CA 1
ATOM 4540 C C . GLY B 1 277 ? -54.044 42.467 -13.109 1.00 100.31 272 GLY B C 1
ATOM 4541 O O . GLY B 1 277 ? -53.930 41.803 -14.142 1.00 105.75 272 GLY B O 1
ATOM 4542 N N . ILE B 1 278 ? -54.166 41.918 -11.903 1.00 102.97 273 ILE B N 1
ATOM 4543 C CA . ILE B 1 278 ? -54.094 40.472 -11.712 1.00 100.96 273 ILE B CA 1
ATOM 4544 C C . ILE B 1 278 ? -55.020 39.985 -10.591 1.00 96.77 273 ILE B C 1
ATOM 4545 O O . ILE B 1 278 ? -55.222 40.678 -9.593 1.00 85.74 273 ILE B O 1
ATOM 4550 N N . ARG B 1 279 ? -55.571 38.785 -10.772 1.00 100.00 274 ARG B N 1
ATOM 4551 C CA . ARG B 1 279 ? -56.662 38.272 -9.937 1.00 98.25 274 ARG B CA 1
ATOM 4552 C C . ARG B 1 279 ? -56.338 38.067 -8.456 1.00 94.90 274 ARG B C 1
ATOM 4553 O O . ARG B 1 279 ? -55.381 37.376 -8.105 1.00 85.57 274 ARG B O 1
ATOM 4561 N N . SER B 1 280 ? -57.167 38.662 -7.598 1.00 99.34 275 SER B N 1
ATOM 4562 C CA . SER B 1 280 ? -57.074 38.484 -6.150 1.00 93.51 275 SER B CA 1
ATOM 4563 C C . SER B 1 280 ? -58.131 37.499 -5.665 1.00 98.09 275 SER B C 1
ATOM 4564 O O . SER B 1 280 ? -59.153 37.900 -5.105 1.00 102.31 275 SER B O 1
ATOM 4567 N N . TYR B 1 281 ? -57.889 36.211 -5.887 1.00 95.25 276 TYR B N 1
ATOM 4568 C CA . TYR B 1 281 ? -58.780 35.173 -5.382 1.00 92.07 276 TYR B CA 1
ATOM 4569 C C . TYR B 1 281 ? -58.854 35.238 -3.862 1.00 93.06 276 TYR B C 1
ATOM 4570 O O . TYR B 1 281 ? -57.868 34.967 -3.178 1.00 93.49 276 TYR B O 1
ATOM 4579 N N . LEU B 1 282 ? -60.020 35.596 -3.333 1.00 98.30 277 LEU B N 1
ATOM 4580 C CA . LEU B 1 282 ? -60.233 35.546 -1.890 1.00 104.53 277 LEU B CA 1
ATOM 4581 C C . LEU B 1 282 ? -60.807 34.192 -1.496 1.00 109.27 277 LEU B C 1
ATOM 4582 O O . LEU B 1 282 ? -62.010 33.950 -1.621 1.00 108.01 277 LEU B O 1
ATOM 4587 N N . THR B 1 283 ? -59.928 33.315 -1.022 1.00 109.82 278 THR B N 1
ATOM 4588 C CA . THR B 1 283 ? -60.295 31.951 -0.659 1.00 109.48 278 THR B CA 1
ATOM 4589 C C . THR B 1 283 ? -61.446 31.900 0.343 1.00 111.42 278 THR B C 1
ATOM 4590 O O . THR B 1 283 ? -61.673 32.850 1.094 1.00 110.46 278 THR B O 1
ATOM 4594 N N . ASP B 1 284 ? -62.165 30.779 0.342 1.00 108.33 279 ASP B N 1
ATOM 4595 C CA . ASP B 1 284 ? -63.246 30.547 1.296 1.00 104.61 279 ASP B CA 1
ATOM 4596 C C . ASP B 1 284 ? -62.878 31.064 2.687 1.00 102.28 279 ASP B C 1
ATOM 4597 O O . ASP B 1 284 ? -61.813 30.746 3.223 1.00 97.92 279 ASP B O 1
ATOM 4602 N N . ARG B 1 285 ? -63.771 31.867 3.256 1.00 98.15 280 ARG B N 1
ATOM 4603 C CA . ARG B 1 285 ? -63.524 32.548 4.521 1.00 98.55 280 ARG B CA 1
ATOM 4604 C C . ARG B 1 285 ? -63.292 31.604 5.698 1.00 96.27 280 ARG B C 1
ATOM 4605 O O . ARG B 1 285 ? -62.963 32.047 6.797 1.00 97.36 280 ARG B O 1
ATOM 4613 N N . GLU B 1 286 ? -63.464 30.308 5.471 1.00 94.67 281 GLU B N 1
ATOM 4614 C CA . GLU B 1 286 ? -63.283 29.331 6.538 1.00 96.11 281 GLU B CA 1
ATOM 4615 C C . GLU B 1 286 ? -62.010 28.504 6.369 1.00 90.26 281 GLU B C 1
ATOM 4616 O O . GLU B 1 286 ? -61.445 28.026 7.350 1.00 87.66 281 GLU B O 1
ATOM 4622 N N . TYR B 1 287 ? -61.564 28.332 5.129 1.00 89.03 282 TYR B N 1
ATOM 4623 C CA . TYR B 1 287 ? -60.349 27.565 4.860 1.00 85.65 282 TYR B CA 1
ATOM 4624 C C . TYR B 1 287 ? -59.096 28.398 5.117 1.00 84.62 282 TYR B C 1
ATOM 4625 O O . TYR B 1 287 ? -58.022 28.116 4.581 1.00 82.06 282 TYR B O 1
ATOM 4634 N N . CYS B 1 288 ? -59.242 29.425 5.946 1.00 84.87 283 CYS B N 1
ATOM 4635 C CA . CYS B 1 288 ? -58.134 30.310 6.269 1.00 81.24 283 CYS B CA 1
ATOM 4636 C C . CYS B 1 288 ? -57.376 29.800 7.486 1.00 78.82 283 CYS B C 1
ATOM 4637 O O . CYS B 1 288 ? -56.168 29.993 7.607 1.00 73.05 283 CYS B O 1
ATOM 4640 N N . MET B 1 289 ? -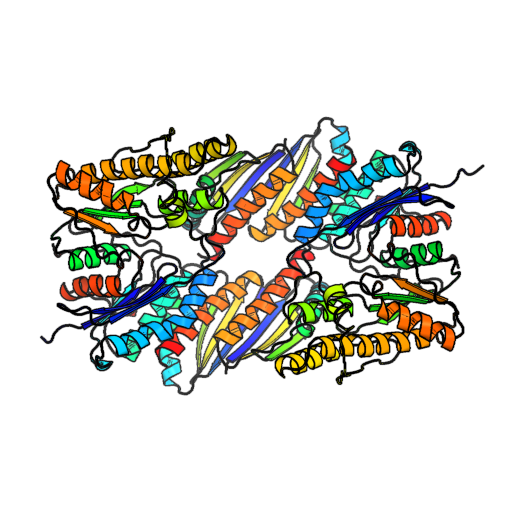58.097 29.145 8.386 1.00 76.89 284 MET B N 1
ATOM 4641 C CA . MET B 1 289 ? -57.475 28.536 9.546 1.00 78.20 284 MET B CA 1
ATOM 4642 C C . MET B 1 289 ? -56.980 27.140 9.203 1.00 76.99 284 MET B C 1
ATOM 4643 O O . MET B 1 289 ? -57.257 26.612 8.126 1.00 72.94 284 MET B O 1
ATOM 4648 N N . ASP B 1 290 ? -56.234 26.556 10.132 1.00 81.65 285 ASP B N 1
ATOM 4649 C CA . ASP B 1 290 ? -55.714 25.204 9.979 1.00 71.25 285 ASP B CA 1
ATOM 4650 C C . ASP B 1 290 ? -56.829 24.187 9.806 1.00 69.08 285 ASP B C 1
ATOM 4651 O O . ASP B 1 290 ? -57.751 24.116 10.622 1.00 70.79 285 ASP B O 1
ATOM 4656 N N . ASN B 1 291 ? -56.741 23.398 8.742 1.00 68.52 286 ASN B N 1
ATOM 4657 C CA . ASN B 1 291 ? -57.678 22.299 8.530 1.00 68.29 286 ASN B CA 1
ATOM 4658 C C . ASN B 1 291 ? -56.982 21.024 8.051 1.00 62.57 286 ASN B C 1
ATOM 4659 O O . ASN B 1 291 ? -55.951 21.079 7.376 1.00 58.62 286 ASN B O 1
ATOM 4664 N N . GLY B 1 292 ? -57.548 19.878 8.413 1.00 63.20 287 GLY B N 1
ATOM 4665 C CA . GLY B 1 292 ? -56.962 18.600 8.065 1.00 59.88 287 GLY B CA 1
ATOM 4666 C C . GLY B 1 292 ? -57.165 18.254 6.607 1.00 61.70 287 GLY B C 1
ATOM 4667 O O . GLY B 1 292 ? -56.476 17.397 6.060 1.00 64.00 287 GLY B O 1
ATOM 4668 N N . ILE B 1 293 ? -58.110 18.929 5.967 1.00 63.53 288 ILE B N 1
ATOM 4669 C CA . ILE B 1 293 ? -58.443 18.613 4.587 1.00 62.45 288 ILE B CA 1
ATOM 4670 C C . ILE B 1 293 ? -57.433 19.203 3.606 1.00 60.60 288 ILE B C 1
ATOM 4671 O O . ILE B 1 293 ? -57.111 18.578 2.595 1.00 62.55 288 ILE B O 1
ATOM 4676 N N . MET B 1 294 ? -56.931 20.397 3.918 1.00 57.67 289 MET B N 1
ATOM 4677 C CA . MET B 1 294 ? -55.907 21.045 3.104 1.00 58.02 289 MET B CA 1
ATOM 4678 C C . MET B 1 294 ? -54.705 20.118 3.009 1.00 59.27 289 MET B C 1
ATOM 4679 O O . MET B 1 294 ? -53.920 20.182 2.056 1.00 57.18 289 MET B O 1
ATOM 4684 N N . ILE B 1 295 ? -54.581 19.249 4.010 1.00 59.07 290 ILE B N 1
ATOM 4685 C CA . ILE B 1 295 ? -53.539 18.224 4.036 1.00 62.01 290 ILE B CA 1
ATOM 4686 C C . ILE B 1 295 ? -53.827 17.111 3.027 1.00 59.79 290 ILE B C 1
ATOM 4687 O O . ILE B 1 295 ? -52.920 16.627 2.348 1.00 54.99 290 ILE B O 1
ATOM 4692 N N . ALA B 1 296 ? -55.095 16.711 2.946 1.00 58.86 291 ALA B N 1
ATOM 4693 C CA . ALA B 1 296 ? -55.529 15.647 2.038 1.00 61.15 291 ALA B CA 1
ATOM 4694 C C . ALA B 1 296 ? -55.387 16.056 0.574 1.00 59.52 291 ALA B C 1
ATOM 4695 O O . ALA B 1 296 ? -55.276 15.212 -0.319 1.00 53.10 291 ALA B O 1
ATOM 4697 N N . GLN B 1 297 ? -55.404 17.364 0.345 1.00 61.67 292 GLN B N 1
ATOM 4698 C CA . GLN B 1 297 ? -55.291 17.915 -0.992 1.00 54.59 292 GLN B CA 1
ATOM 4699 C C . GLN B 1 297 ? -53.845 17.930 -1.457 1.00 50.81 292 GLN B C 1
ATOM 4700 O O . GLN B 1 297 ? -53.549 17.587 -2.594 1.00 55.87 292 GLN B O 1
ATOM 4706 N N . ALA B 1 298 ? -52.942 18.328 -0.571 1.00 55.57 293 ALA B N 1
ATOM 4707 C CA . ALA B 1 298 ? -51.532 18.435 -0.934 1.00 63.68 293 ALA B CA 1
ATOM 4708 C C . ALA B 1 298 ? -50.899 17.059 -1.084 1.00 56.80 293 ALA B C 1
ATOM 4709 O O . ALA B 1 298 ? -49.849 16.910 -1.703 1.00 55.55 293 ALA B O 1
ATOM 4711 N N . ALA B 1 299 ? -51.546 16.055 -0.507 1.00 52.58 294 ALA B N 1
ATOM 4712 C CA . ALA B 1 299 ? -51.051 14.695 -0.580 1.00 48.25 294 ALA B CA 1
ATOM 4713 C C . ALA B 1 299 ? -51.549 14.032 -1.852 1.00 50.99 294 ALA B C 1
ATOM 4714 O O . ALA B 1 299 ? -50.789 13.353 -2.540 1.00 52.07 294 ALA B O 1
ATOM 4716 N N . LEU B 1 300 ? -52.831 14.232 -2.154 1.00 61.50 295 LEU B N 1
ATOM 4717 C CA . LEU B 1 300 ? -53.416 13.777 -3.415 1.00 62.00 295 LEU B CA 1
ATOM 4718 C C . LEU B 1 300 ? -52.459 14.135 -4.533 1.00 57.68 295 LEU B C 1
ATOM 4719 O O . LEU B 1 300 ? -51.949 13.267 -5.242 1.00 57.80 295 LEU B O 1
ATOM 4724 N N . LEU B 1 301 ? -52.210 15.431 -4.664 1.00 56.36 296 LEU B N 1
ATOM 4725 C CA . LEU B 1 301 ? -51.235 15.948 -5.608 1.00 54.25 296 LEU B CA 1
ATOM 4726 C C . LEU B 1 301 ? -49.914 15.189 -5.579 1.00 55.12 296 LEU B C 1
ATOM 4727 O O . LEU B 1 301 ? -49.431 14.747 -6.616 1.00 60.62 296 LEU B O 1
ATOM 4732 N N . MET B 1 302 ? -49.340 15.022 -4.393 1.00 54.91 297 MET B N 1
ATOM 4733 C CA . MET B 1 302 ? -48.110 14.247 -4.250 1.00 57.04 297 MET B CA 1
ATOM 4734 C C . MET B 1 302 ? -48.246 12.840 -4.821 1.00 60.08 297 MET B C 1
ATOM 4735 O O . MET B 1 302 ? -47.530 12.463 -5.748 1.00 62.45 297 MET B O 1
ATOM 4740 N N . TYR B 1 303 ? -49.166 12.063 -4.259 1.00 63.04 298 TYR B N 1
ATOM 4741 C CA . TYR B 1 303 ? -49.324 10.669 -4.654 1.00 69.08 298 TYR B CA 1
ATOM 4742 C C . TYR B 1 303 ? -49.597 10.533 -6.141 1.00 64.71 298 TYR B C 1
ATOM 4743 O O . TYR B 1 303 ? -49.052 9.651 -6.803 1.00 68.29 298 TYR B O 1
ATOM 4752 N N . LYS B 1 304 ? -50.457 11.402 -6.658 1.00 67.79 299 LYS B N 1
ATOM 4753 C CA . LYS B 1 304 ? -50.810 11.377 -8.072 1.00 68.17 299 LYS B CA 1
ATOM 4754 C C . LYS B 1 304 ? -49.593 11.595 -8.967 1.00 64.14 299 LYS B C 1
ATOM 4755 O O . LYS B 1 304 ? -49.538 11.092 -10.090 1.00 57.62 299 LYS B O 1
ATOM 4761 N N . SER B 1 305 ? -48.615 12.341 -8.466 1.00 64.83 300 SER B N 1
ATOM 4762 C CA . SER B 1 305 ? -47.372 12.522 -9.200 1.00 65.79 300 SER B CA 1
ATOM 4763 C C . SER B 1 305 ? -46.350 11.466 -8.790 1.00 63.74 300 SER B C 1
ATOM 4764 O O . SER B 1 305 ? -45.144 11.710 -8.808 1.00 65.73 300 SER B O 1
ATOM 4767 N N . GLY B 1 306 ? -46.845 10.295 -8.405 1.00 66.43 301 GLY B N 1
ATOM 4768 C CA . GLY B 1 306 ? -45.997 9.135 -8.196 1.00 67.24 301 GLY B CA 1
ATOM 4769 C C . GLY B 1 306 ? -45.095 9.167 -6.982 1.00 63.27 301 GLY B C 1
ATOM 4770 O O . GLY B 1 306 ? -44.389 8.197 -6.712 1.00 69.81 301 GLY B O 1
ATOM 4771 N N . VAL B 1 307 ? -45.100 10.275 -6.251 1.00 70.20 302 VAL B N 1
ATOM 4772 C CA . VAL B 1 307 ? -44.338 10.340 -5.008 1.00 77.70 302 VAL B CA 1
ATOM 4773 C C . VAL B 1 307 ? -44.984 9.425 -3.974 1.00 79.42 302 VAL B C 1
ATOM 4774 O O . VAL B 1 307 ? -46.208 9.404 -3.830 1.00 76.53 302 VAL B O 1
ATOM 4778 N N . ARG B 1 308 ? -44.158 8.660 -3.265 1.00 89.28 303 ARG B N 1
ATOM 4779 C CA . ARG B 1 308 ? -44.648 7.751 -2.232 1.00 96.24 303 ARG B CA 1
ATOM 4780 C C . ARG B 1 308 ? -43.600 7.520 -1.144 1.00 96.03 303 ARG B C 1
ATOM 4781 O O . ARG B 1 308 ? -42.416 7.799 -1.339 1.00 99.06 303 ARG B O 1
ATOM 4789 N N . MET B 1 309 ? -44.035 7.004 0.002 1.00 91.25 304 MET B N 1
ATOM 4790 C CA . MET B 1 309 ? -43.098 6.677 1.075 1.00 100.19 304 MET B CA 1
ATOM 4791 C C . MET B 1 309 ? -43.632 5.621 2.044 1.00 101.03 304 MET B C 1
ATOM 4792 O O . MET B 1 309 ? -44.650 5.820 2.705 1.00 97.67 304 MET B O 1
ATOM 4797 N N . SER B 1 310 ? -42.930 4.494 2.121 1.00 103.94 305 SER B N 1
ATOM 4798 C CA . SER B 1 310 ? -43.276 3.440 3.067 1.00 99.46 305 SER B CA 1
ATOM 4799 C C . SER B 1 310 ? -43.255 3.986 4.494 1.00 96.26 305 SER B C 1
ATOM 4800 O O . SER B 1 310 ? -42.551 4.954 4.789 1.00 96.57 305 SER B O 1
ATOM 4803 N N . VAL B 1 311 ? -44.023 3.356 5.377 1.00 93.55 306 VAL B N 1
ATOM 4804 C CA . VAL B 1 311 ? -44.265 3.897 6.715 1.00 90.01 306 VAL B CA 1
ATOM 4805 C C . VAL B 1 311 ? -43.004 4.229 7.513 1.00 91.63 306 VAL B C 1
ATOM 4806 O O . VAL B 1 311 ? -42.964 5.243 8.205 1.00 95.19 306 VAL B O 1
ATOM 4810 N N . GLU B 1 312 ? -41.979 3.388 7.421 1.00 93.93 307 GLU B N 1
ATOM 4811 C CA . GLU B 1 312 ? -40.778 3.580 8.238 1.00 96.22 307 GLU B CA 1
ATOM 4812 C C . GLU B 1 312 ? -40.099 4.932 8.019 1.00 97.82 307 GLU B C 1
ATOM 4813 O O . GLU B 1 312 ? -39.572 5.535 8.957 1.00 98.05 307 GLU B O 1
ATOM 4819 N N . GLU B 1 313 ? -40.119 5.408 6.780 1.00 95.51 308 GLU B N 1
ATOM 4820 C CA . GLU B 1 313 ? -39.439 6.648 6.434 1.00 96.02 308 GLU B CA 1
ATOM 4821 C C . GLU B 1 313 ? -40.066 7.837 7.154 1.00 91.97 308 GLU B C 1
ATOM 4822 O O . GLU B 1 313 ? -39.368 8.764 7.570 1.00 88.00 308 GLU B O 1
ATOM 4828 N N . THR B 1 314 ? -41.385 7.797 7.305 1.00 90.47 309 THR B N 1
ATOM 4829 C CA . THR B 1 314 ? -42.129 8.914 7.879 1.00 88.47 309 THR B CA 1
ATOM 4830 C C . THR B 1 314 ? -41.619 9.298 9.259 1.00 88.87 309 THR B C 1
ATOM 4831 O O . THR B 1 314 ? -41.190 8.444 10.039 1.00 91.67 309 THR B O 1
ATOM 4835 N N . ALA B 1 315 ? -41.681 10.593 9.550 1.00 84.71 310 ALA B N 1
ATOM 4836 C CA . ALA B 1 315 ? -41.289 11.122 10.851 1.00 82.69 310 ALA B CA 1
ATOM 4837 C C . ALA B 1 315 ? -41.499 12.630 10.864 1.00 83.15 310 ALA B C 1
ATOM 4838 O O . ALA B 1 315 ? -41.401 13.289 9.827 1.00 82.31 310 ALA B O 1
ATOM 4840 N N . VAL B 1 316 ? -41.787 13.172 12.041 1.00 82.24 311 VAL B N 1
ATOM 4841 C CA . VAL B 1 316 ? -42.064 14.597 12.178 1.00 82.65 311 VAL B CA 1
ATOM 4842 C C . VAL B 1 316 ? -40.860 15.470 11.827 1.00 82.36 311 VAL B C 1
ATOM 4843 O O . VAL B 1 316 ? -39.706 15.046 11.930 1.00 80.84 311 VAL B O 1
ATOM 4847 N N . ASN B 1 317 ? -41.146 16.700 11.420 1.00 75.71 312 ASN B N 1
ATOM 4848 C CA . ASN B 1 317 ? -40.106 17.691 11.192 1.00 73.47 312 ASN B CA 1
ATOM 4849 C C . ASN B 1 317 ? -40.604 19.099 11.483 1.00 72.43 312 ASN B C 1
ATOM 4850 O O . ASN B 1 317 ? -41.071 19.805 10.587 1.00 68.53 312 ASN B O 1
ATOM 4855 N N . PRO B 1 318 ? -40.494 19.514 12.752 1.00 77.40 313 PRO B N 1
ATOM 4856 C CA . PRO B 1 318 ? -40.928 20.833 13.229 1.00 77.16 313 PRO B CA 1
ATOM 4857 C C . PRO B 1 318 ? -40.230 21.956 12.473 1.00 76.49 313 PRO B C 1
ATOM 4858 O O . PRO B 1 318 ? -40.611 23.122 12.592 1.00 72.82 313 PRO B O 1
ATOM 4862 N N . ARG B 1 319 ? -39.212 21.596 11.700 1.00 76.45 314 ARG B N 1
ATOM 4863 C CA . ARG B 1 319 ? -38.431 22.580 10.965 1.00 78.19 314 ARG B CA 1
ATOM 4864 C C . ARG B 1 319 ? -38.480 22.336 9.462 1.00 79.99 314 ARG B C 1
ATOM 4865 O O . ARG B 1 319 ? -37.473 22.467 8.766 1.00 80.36 314 ARG B O 1
ATOM 4873 N N . PHE B 1 320 ? -39.669 22.002 8.970 1.00 77.24 315 PHE B N 1
ATOM 4874 C CA . PHE B 1 320 ? -39.854 21.584 7.583 1.00 77.97 315 PHE B CA 1
ATOM 4875 C C . PHE B 1 320 ? -39.953 22.763 6.607 1.00 76.05 315 PHE B C 1
ATOM 4876 O O . PHE B 1 320 ? -40.986 23.424 6.515 1.00 74.13 315 PHE B O 1
ATOM 4884 N N . ARG B 1 321 ? -38.867 23.025 5.884 1.00 81.04 316 ARG B N 1
ATOM 4885 C CA . ARG B 1 321 ? -38.887 24.018 4.812 1.00 82.36 316 ARG B CA 1
ATOM 4886 C C . ARG B 1 321 ? -39.844 23.579 3.708 1.00 82.89 316 ARG B C 1
ATOM 4887 O O . ARG B 1 321 ? -39.933 22.394 3.392 1.00 83.52 316 ARG B O 1
ATOM 4895 N N . ILE B 1 322 ? -40.550 24.535 3.115 1.00 81.49 317 ILE B N 1
ATOM 4896 C CA . ILE B 1 322 ? -41.531 24.232 2.079 1.00 72.95 317 ILE B CA 1
ATOM 4897 C C . ILE B 1 322 ? -40.847 24.014 0.734 1.00 76.80 317 ILE B C 1
ATOM 4898 O O . ILE B 1 322 ? -41.369 23.318 -0.138 1.00 78.49 317 ILE B O 1
ATOM 4903 N N . ASP B 1 323 ? -39.673 24.615 0.577 1.00 81.49 318 ASP B N 1
ATOM 4904 C CA . ASP B 1 323 ? -38.870 24.429 -0.621 1.00 85.43 318 ASP B CA 1
ATOM 4905 C C . ASP B 1 323 ? -38.045 23.153 -0.507 1.00 87.65 318 ASP B C 1
ATOM 4906 O O . ASP B 1 323 ? -37.124 22.916 -1.290 1.00 86.61 318 ASP B O 1
ATOM 4911 N N . GLU B 1 324 ? -38.380 22.339 0.486 1.00 92.03 319 GLU B N 1
ATOM 4912 C CA . GLU B 1 324 ? -37.725 21.053 0.679 1.00 94.11 319 GLU B CA 1
ATOM 4913 C C . GLU B 1 324 ? -38.492 20.001 -0.111 1.00 96.20 319 GLU B C 1
ATOM 4914 O O . GLU B 1 324 ? -37.933 18.987 -0.531 1.00 100.80 319 GLU B O 1
ATOM 4920 N N . VAL B 1 325 ? -39.781 20.265 -0.312 1.00 91.15 320 VAL B N 1
ATOM 4921 C CA . VAL B 1 325 ? -40.669 19.368 -1.048 1.00 90.20 320 VAL B CA 1
ATOM 4922 C C . VAL B 1 325 ? -40.765 19.744 -2.526 1.00 91.75 320 VAL B C 1
ATOM 4923 O O . VAL B 1 325 ? -41.039 20.896 -2.865 1.00 97.55 320 VAL B O 1
ATOM 4927 N N . ASP B 1 326 ? -40.544 18.767 -3.401 1.00 88.89 321 ASP B N 1
ATOM 4928 C CA . ASP B 1 326 ? -40.655 18.989 -4.839 1.00 85.00 321 ASP B CA 1
ATOM 4929 C C . ASP B 1 326 ? -42.106 19.048 -5.281 1.00 76.51 321 ASP B C 1
ATOM 4930 O O . ASP B 1 326 ? -42.845 18.077 -5.130 1.00 80.44 321 ASP B O 1
ATOM 4935 N N . ALA B 1 327 ? -42.505 20.182 -5.843 1.00 72.65 322 ALA B N 1
ATOM 4936 C CA . ALA B 1 327 ? -43.879 20.369 -6.297 1.00 76.35 322 ALA B CA 1
ATOM 4937 C C . ALA B 1 327 ? -43.971 20.475 -7.818 1.00 70.70 322 ALA B C 1
ATOM 4938 O O . ALA B 1 327 ? -44.181 21.560 -8.356 1.00 68.97 322 ALA B O 1
ATOM 4940 N N . PRO B 1 328 ? -43.824 19.338 -8.515 1.00 74.11 323 PRO B N 1
ATOM 4941 C CA . PRO B 1 328 ? -43.778 19.295 -9.980 1.00 79.39 323 PRO B CA 1
ATOM 4942 C C . PRO B 1 328 ? -45.150 19.056 -10.612 1.00 78.34 323 PRO B C 1
ATOM 4943 O O . PRO B 1 328 ? -45.392 17.950 -11.096 1.00 77.26 323 PRO B O 1
ATOM 4947 N N . TRP B 1 329 ? -46.022 20.063 -10.624 1.00 75.86 324 TRP B N 1
ATOM 4948 C CA . TRP B 1 329 ? -47.374 19.884 -11.159 1.00 74.37 324 TRP B CA 1
ATOM 4949 C C . TRP B 1 329 ? -48.106 21.191 -11.448 1.00 77.43 324 TRP B C 1
ATOM 4950 O O . TRP B 1 329 ? -49.295 21.323 -11.148 1.00 78.64 324 TRP B O 1
ATOM 4961 N N . ILE B 1 330 ? -47.400 22.147 -12.044 1.00 78.34 325 ILE B N 1
ATOM 4962 C CA . ILE B 1 330 ? -47.985 23.447 -12.361 1.00 84.01 325 ILE B CA 1
ATOM 4963 C C . ILE B 1 330 ? -47.714 23.854 -13.819 1.00 84.47 325 ILE B C 1
ATOM 4964 O O . ILE B 1 330 ? -48.275 24.830 -14.333 1.00 71.29 325 ILE B O 1
ATOM 4969 N N . ARG C 2 10 ? -23.971 22.040 31.900 1.00 117.11 5 ARG C N 1
ATOM 4970 C CA . ARG C 2 10 ? -23.806 22.916 33.058 1.00 109.46 5 ARG C CA 1
ATOM 4971 C C . ARG C 2 10 ? -23.918 24.391 32.664 1.00 104.28 5 ARG C C 1
ATOM 4972 O O . ARG C 2 10 ? -23.437 24.806 31.607 1.00 98.60 5 ARG C O 1
ATOM 4980 N N . VAL C 2 11 ? -24.581 25.172 33.511 1.00 100.16 6 VAL C N 1
ATOM 4981 C CA . VAL C 2 11 ? -24.678 26.610 33.302 1.00 95.27 6 VAL C CA 1
ATOM 4982 C C . VAL C 2 11 ? -23.622 27.307 34.148 1.00 90.90 6 VAL C C 1
ATOM 4983 O O . VAL C 2 11 ? -23.042 26.706 35.053 1.00 89.11 6 VAL C O 1
ATOM 4987 N N . GLN C 2 12 ? -23.371 28.575 33.843 1.00 88.91 7 GLN C N 1
ATOM 4988 C CA . GLN C 2 12 ? -22.417 29.371 34.600 1.00 86.76 7 GLN C CA 1
ATOM 4989 C C . GLN C 2 12 ? -23.004 30.756 34.860 1.00 86.43 7 GLN C C 1
ATOM 4990 O O . GLN C 2 12 ? -23.599 31.362 33.968 1.00 83.35 7 GLN C O 1
ATOM 4996 N N . ALA C 2 13 ? -22.842 31.251 36.084 1.00 89.84 8 ALA C N 1
ATOM 4997 C CA . ALA C 2 13 ? -23.403 32.546 36.462 1.00 85.75 8 ALA C CA 1
ATOM 4998 C C . ALA C 2 13 ? -22.420 33.403 37.251 1.00 84.59 8 ALA C C 1
ATOM 4999 O O . ALA C 2 13 ? -21.558 32.890 37.961 1.00 84.05 8 ALA C O 1
ATOM 5001 N N . LYS C 2 14 ? -22.563 34.717 37.122 1.00 84.06 9 LYS C N 1
ATOM 5002 C CA . LYS C 2 14 ? -21.702 35.655 37.825 1.00 84.68 9 LYS C CA 1
ATOM 5003 C C . LYS C 2 14 ? -22.399 36.999 37.971 1.00 87.51 9 LYS C C 1
ATOM 5004 O O . LYS C 2 14 ? -22.649 37.689 36.982 1.00 84.86 9 LYS C O 1
ATOM 5010 N N . ILE C 2 15 ? -22.716 37.366 39.208 1.00 92.47 10 ILE C N 1
ATOM 5011 C CA . ILE C 2 15 ? -23.410 38.621 39.470 1.00 92.32 10 ILE C CA 1
ATOM 5012 C C . ILE C 2 15 ? -22.565 39.564 40.314 1.00 88.93 10 ILE C C 1
ATOM 5013 O O . ILE C 2 15 ? -21.834 39.132 41.205 1.00 86.71 10 ILE C O 1
ATOM 5018 N N . GLU C 2 16 ? -22.671 40.855 40.016 1.00 92.61 11 GLU C N 1
ATOM 5019 C CA . GLU C 2 16 ? -21.974 41.885 40.772 1.00 98.12 11 GLU C CA 1
ATOM 5020 C C . GLU C 2 16 ? -22.884 43.086 41.000 1.00 98.07 11 GLU C C 1
ATOM 5021 O O . GLU C 2 16 ? -23.459 43.628 40.054 1.00 100.24 11 GLU C O 1
ATOM 5027 N N . MET C 2 17 ? -23.018 43.505 42.252 1.00 92.62 12 MET C N 1
ATOM 5028 C CA . MET C 2 17 ? -23.757 44.726 42.547 1.00 97.64 12 MET C CA 1
ATOM 5029 C C . MET C 2 17 ? -22.924 45.651 43.423 1.00 97.46 12 MET C C 1
ATOM 5030 O O . MET C 2 17 ? -22.316 45.223 44.404 1.00 95.21 12 MET C O 1
ATOM 5035 N N . GLU C 2 18 ? -22.892 46.923 43.047 1.00 97.27 13 GLU C N 1
ATOM 5036 C CA . GLU C 2 18 ? -22.116 47.913 43.770 1.00 94.24 13 GLU C CA 1
ATOM 5037 C C . GLU C 2 18 ? -22.999 48.638 44.769 1.00 91.91 13 GLU C C 1
ATOM 5038 O O . GLU C 2 18 ? -24.173 48.895 44.509 1.00 88.85 13 GLU C O 1
ATOM 5044 N N . PHE C 2 19 ? -22.423 48.957 45.921 1.00 92.82 14 PHE C N 1
ATOM 5045 C CA . PHE C 2 19 ? -23.115 49.723 46.940 1.00 92.32 14 PHE C CA 1
ATOM 5046 C C . PHE C 2 19 ? -22.465 51.093 47.029 1.00 97.48 14 PHE C C 1
ATOM 5047 O O . PHE C 2 19 ? -21.298 51.247 46.671 1.00 97.36 14 PHE C O 1
ATOM 5055 N N . PRO C 2 20 ? -23.226 52.100 47.485 1.00 98.90 15 PRO C N 1
ATOM 5056 C CA . PRO C 2 20 ? -22.728 53.469 47.652 1.00 97.88 15 PRO C CA 1
ATOM 5057 C C . PRO C 2 20 ? -21.379 53.533 48.364 1.00 98.63 15 PRO C C 1
ATOM 5058 O O . PRO C 2 20 ? -20.443 54.121 47.822 1.00 99.69 15 PRO C O 1
ATOM 5062 N N . SER C 2 21 ? -21.280 52.942 49.553 1.00 94.18 16 SER C N 1
ATOM 5063 C CA . SER C 2 21 ? -20.022 52.948 50.295 1.00 93.27 16 SER C CA 1
ATOM 5064 C C . SER C 2 21 ? -19.492 51.538 50.513 1.00 93.60 16 SER C C 1
ATOM 5065 O O . SER C 2 21 ? -20.180 50.552 50.251 1.00 94.13 16 SER C O 1
ATOM 5068 N N . GLU C 2 22 ? -18.259 51.452 50.998 1.00 90.44 17 GLU C N 1
ATOM 5069 C CA . GLU C 2 22 ? -17.609 50.165 51.196 1.00 90.77 17 GLU C CA 1
ATOM 5070 C C . GLU C 2 22 ? -18.122 49.438 52.436 1.00 94.63 17 GLU C C 1
ATOM 5071 O O . GLU C 2 22 ? -18.034 48.212 52.527 1.00 90.65 17 GLU C O 1
ATOM 5077 N N . ASP C 2 23 ? -18.659 50.194 53.389 1.00 97.42 18 ASP C N 1
ATOM 5078 C CA . ASP C 2 23 ? -19.137 49.600 54.632 1.00 95.90 18 ASP C CA 1
ATOM 5079 C C . ASP C 2 23 ? -20.528 48.994 54.476 1.00 94.37 18 ASP C C 1
ATOM 5080 O O . ASP C 2 23 ? -20.836 47.975 55.089 1.00 94.92 18 ASP C O 1
ATOM 5085 N N . VAL C 2 24 ? -21.371 49.628 53.667 1.00 92.59 19 VAL C N 1
ATOM 5086 C CA . VAL C 2 24 ? -22.675 49.059 53.358 1.00 91.97 19 VAL C CA 1
ATOM 5087 C C . VAL C 2 24 ? -22.445 47.664 52.787 1.00 91.16 19 VAL C C 1
ATOM 5088 O O . VAL C 2 24 ? -23.130 46.707 53.149 1.00 88.30 19 VAL C O 1
ATOM 5092 N N . ALA C 2 25 ? -21.461 47.565 51.899 1.00 87.17 20 ALA C N 1
ATOM 5093 C CA . ALA C 2 25 ? -21.038 46.290 51.347 1.00 83.06 20 ALA C CA 1
ATOM 5094 C C . ALA C 2 25 ? -20.746 45.289 52.464 1.00 84.10 20 ALA C C 1
ATOM 5095 O O . ALA C 2 25 ? -21.268 44.174 52.466 1.00 82.02 20 ALA C O 1
ATOM 5097 N N . LYS C 2 26 ? -19.898 45.693 53.405 1.00 88.12 21 LYS C N 1
ATOM 5098 C CA . LYS C 2 26 ? -19.570 44.867 54.563 1.00 91.04 21 LYS C CA 1
ATOM 5099 C C . LYS C 2 26 ? -20.830 44.302 55.205 1.00 89.11 21 LYS C C 1
ATOM 5100 O O . LYS C 2 26 ? -20.977 43.091 55.358 1.00 87.50 21 LYS C O 1
ATOM 5106 N N . VAL C 2 27 ? -21.736 45.199 55.579 1.00 88.89 22 VAL C N 1
ATOM 5107 C CA . VAL C 2 27 ? -22.953 44.827 56.289 1.00 86.51 22 VAL C CA 1
ATOM 5108 C C . VAL C 2 27 ? -23.764 43.776 55.531 1.00 86.66 22 VAL C C 1
ATOM 5109 O O . VAL C 2 27 ? -24.051 42.700 56.062 1.00 84.15 22 VAL C O 1
ATOM 5113 N N . VAL C 2 28 ? -24.133 44.092 54.293 1.00 84.47 23 VAL C N 1
ATOM 5114 C CA . VAL C 2 28 ? -24.943 43.185 53.484 1.00 81.76 23 VAL C CA 1
ATOM 5115 C C . VAL C 2 28 ? -24.267 41.822 53.357 1.00 79.84 23 VAL C C 1
ATOM 5116 O O . VAL C 2 28 ? -24.912 40.780 53.487 1.00 80.92 23 VAL C O 1
ATOM 5120 N N . TYR C 2 29 ? -22.962 41.837 53.112 1.00 81.99 24 TYR C N 1
ATOM 5121 C CA . TYR C 2 29 ? -22.202 40.602 53.001 1.00 84.06 24 TYR C CA 1
ATOM 5122 C C . TYR C 2 29 ? -22.467 39.745 54.223 1.00 80.54 24 TYR C C 1
ATOM 5123 O O . TYR C 2 29 ? -22.882 38.593 54.121 1.00 75.19 24 TYR C O 1
ATOM 5132 N N . GLU C 2 30 ? -22.227 40.342 55.383 1.00 87.60 25 GLU C N 1
ATOM 5133 C CA . GLU C 2 30 ? -22.375 39.673 56.669 1.00 90.32 25 GLU C CA 1
ATOM 5134 C C . GLU C 2 30 ? -23.764 39.072 56.799 1.00 87.78 25 GLU C C 1
ATOM 5135 O O . GLU C 2 30 ? -23.917 37.864 56.987 1.00 86.40 25 GLU C O 1
ATOM 5141 N N . ALA C 2 31 ? -24.771 39.934 56.692 1.00 85.04 26 ALA C N 1
ATOM 5142 C CA . ALA C 2 31 ? -26.166 39.529 56.820 1.00 80.85 26 ALA C CA 1
ATOM 5143 C C . ALA C 2 31 ? -26.459 38.285 55.990 1.00 82.39 26 ALA C C 1
ATOM 5144 O O . ALA C 2 31 ? -26.968 37.284 56.500 1.00 81.63 26 ALA C O 1
ATOM 5146 N N . VAL C 2 32 ? -26.119 38.360 54.709 1.00 79.58 27 VAL C N 1
ATOM 5147 C CA . VAL C 2 32 ? -26.387 37.281 53.773 1.00 77.42 27 VAL C CA 1
ATOM 5148 C C . VAL C 2 32 ? -25.430 36.112 53.973 1.00 80.98 27 VAL C C 1
ATOM 5149 O O . VAL C 2 32 ? -25.790 34.959 53.742 1.00 80.45 27 VAL C O 1
ATOM 5153 N N . LEU C 2 33 ? -24.209 36.416 54.400 1.00 82.76 28 LEU C N 1
ATOM 5154 C CA . LEU C 2 33 ? -23.198 35.383 54.592 1.00 83.03 28 LEU C CA 1
ATOM 5155 C C . LEU C 2 33 ? -23.710 34.349 55.579 1.00 79.62 28 LEU C C 1
ATOM 5156 O O . LEU C 2 33 ? -23.523 33.149 55.390 1.00 77.83 28 LEU C O 1
ATOM 5161 N N . TYR C 2 34 ? -24.366 34.821 56.632 1.00 77.87 29 TYR C N 1
ATOM 5162 C CA . TYR C 2 34 ? -24.950 33.918 57.609 1.00 85.10 29 TYR C CA 1
ATOM 5163 C C . TYR C 2 34 ? -25.958 32.992 56.941 1.00 84.90 29 TYR C C 1
ATOM 5164 O O . TYR C 2 34 ? -26.067 31.816 57.296 1.00 80.82 29 TYR C O 1
ATOM 5173 N N . GLU C 2 35 ? -26.684 33.521 55.961 1.00 83.30 30 GLU C N 1
ATOM 5174 C CA . GLU C 2 35 ? -27.663 32.719 55.235 1.00 79.55 30 GLU C CA 1
ATOM 5175 C C . GLU C 2 35 ? -27.006 31.721 54.308 1.00 81.40 30 GLU C C 1
ATOM 5176 O O . GLU C 2 35 ? -27.457 30.583 54.194 1.00 83.42 30 GLU C O 1
ATOM 5182 N N . HIS C 2 36 ? -25.948 32.158 53.636 1.00 83.81 31 HIS C N 1
ATOM 5183 C CA . HIS C 2 36 ? -25.180 31.277 52.769 1.00 85.27 31 HIS C CA 1
ATOM 5184 C C . HIS C 2 36 ? -24.833 30.005 53.525 1.00 83.93 31 HIS C C 1
ATOM 5185 O O . HIS C 2 36 ? -25.106 28.895 53.065 1.00 82.44 31 HIS C O 1
ATOM 5192 N N . LEU C 2 37 ? -24.230 30.184 54.695 1.00 83.72 32 LEU C N 1
ATOM 5193 C CA . LEU C 2 37 ? -23.756 29.067 55.497 1.00 84.12 32 LEU C CA 1
ATOM 5194 C C . LEU C 2 37 ? -24.914 28.239 56.040 1.00 85.75 32 LEU C C 1
ATOM 5195 O O . LEU C 2 37 ? -24.814 27.016 56.155 1.00 86.85 32 LEU C O 1
ATOM 5200 N N . SER C 2 38 ? -26.013 28.919 56.354 1.00 83.20 33 SER C N 1
ATOM 5201 C CA . SER C 2 38 ? -27.192 28.285 56.937 1.00 82.47 33 SER C CA 1
ATOM 5202 C C . SER C 2 38 ? -27.732 27.116 56.116 1.00 82.02 33 SER C C 1
ATOM 5203 O O . SER C 2 38 ? -28.113 26.083 56.663 1.00 79.48 33 SER C O 1
ATOM 5206 N N . VAL C 2 39 ? -27.746 27.288 54.800 1.00 83.97 34 VAL C N 1
ATOM 5207 C CA . VAL C 2 39 ? -28.383 26.332 53.907 1.00 85.80 34 VAL C CA 1
ATOM 5208 C C . VAL C 2 39 ? -27.758 24.946 53.941 1.00 89.36 34 VAL C C 1
ATOM 5209 O O . VAL C 2 39 ? -26.542 24.807 53.862 1.00 89.56 34 VAL C O 1
ATOM 5213 N N . PRO C 2 40 ? -28.606 23.915 54.071 1.00 96.63 35 PRO C N 1
ATOM 5214 C CA . PRO C 2 40 ? -28.227 22.500 54.040 1.00 93.35 35 PRO C CA 1
ATOM 5215 C C . PRO C 2 40 ? -28.048 22.019 52.606 1.00 97.12 35 PRO C C 1
ATOM 5216 O O . PRO C 2 40 ? -26.955 21.600 52.228 1.00 97.01 35 PRO C O 1
ATOM 5220 N N . TYR C 2 41 ? -29.112 22.095 51.811 1.00 99.45 36 TYR C N 1
ATOM 5221 C CA . TYR C 2 41 ? -29.085 21.532 50.464 1.00 99.01 36 TYR C CA 1
ATOM 5222 C C . TYR C 2 41 ? -28.979 22.555 49.335 1.00 101.11 36 TYR C C 1
ATOM 5223 O O . TYR C 2 41 ? -29.785 23.481 49.227 1.00 102.53 36 TYR C O 1
ATOM 5232 N N . ARG C 2 42 ? -27.969 22.364 48.493 1.00 102.42 37 ARG C N 1
ATOM 5233 C CA . ARG C 2 42 ? -27.759 23.203 47.330 1.00 97.93 37 ARG C CA 1
ATOM 5234 C C . ARG C 2 42 ? -28.519 22.571 46.183 1.00 91.53 37 ARG C C 1
ATOM 5235 O O . ARG C 2 42 ? -28.541 21.347 46.050 1.00 91.00 37 ARG C O 1
ATOM 5243 N N . ARG C 2 43 ? -29.157 23.394 45.364 1.00 86.63 38 ARG C N 1
ATOM 5244 C CA . ARG C 2 43 ? -29.639 22.910 44.085 1.00 87.70 38 ARG C CA 1
ATOM 5245 C C . ARG C 2 43 ? -28.637 23.387 43.036 1.00 89.13 38 ARG C C 1
ATOM 5246 O O . ARG C 2 43 ? -28.901 23.346 41.833 1.00 89.12 38 ARG C O 1
ATOM 5254 N N . SER C 2 44 ? -27.478 23.830 43.523 1.00 90.96 39 SER C N 1
ATOM 5255 C CA . SER C 2 44 ? -26.372 24.282 42.682 1.00 89.13 39 SER C CA 1
ATOM 5256 C C . SER C 2 44 ? -25.209 24.739 43.561 1.00 90.56 39 SER C C 1
ATOM 5257 O O . SER C 2 44 ? -25.372 24.912 44.769 1.00 94.59 39 SER C O 1
ATOM 5260 N N . GLU C 2 45 ? -24.041 24.940 42.953 1.00 93.38 40 GLU C N 1
ATOM 5261 C CA . GLU C 2 45 ? -22.850 25.379 43.685 1.00 91.72 40 GLU C CA 1
ATOM 5262 C C . GLU C 2 45 ? -22.586 26.875 43.518 1.00 87.32 40 GLU C C 1
ATOM 5263 O O . GLU C 2 45 ? -22.416 27.359 42.399 1.00 86.23 40 GLU C O 1
ATOM 5269 N N . ILE C 2 46 ? -22.534 27.596 44.635 1.00 91.76 41 ILE C N 1
ATOM 5270 C CA . ILE C 2 46 ? -22.326 29.041 44.612 1.00 91.75 41 ILE C CA 1
ATOM 5271 C C . ILE C 2 46 ? -21.028 29.425 45.314 1.00 94.68 41 ILE C C 1
ATOM 5272 O O . ILE C 2 46 ? -20.623 28.782 46.283 1.00 94.40 41 ILE C O 1
ATOM 5277 N N . ASP C 2 47 ? -20.390 30.486 44.826 1.00 94.81 42 ASP C N 1
ATOM 5278 C CA . ASP C 2 47 ? -19.166 31.003 45.434 1.00 100.16 42 ASP C CA 1
ATOM 5279 C C . ASP C 2 47 ? -19.373 32.444 45.905 1.00 98.01 42 ASP C C 1
ATOM 5280 O O . ASP C 2 47 ? -19.568 33.350 45.096 1.00 93.87 42 ASP C O 1
ATOM 5285 N N . PHE C 2 48 ? -19.324 32.649 47.218 1.00 96.63 43 PHE C N 1
ATOM 5286 C CA . PHE C 2 48 ? -19.592 33.959 47.807 1.00 89.81 43 PHE C CA 1
ATOM 5287 C C . PHE C 2 48 ? -18.306 34.738 48.070 1.00 91.52 43 PHE C C 1
ATOM 5288 O O . PHE C 2 48 ? -17.340 34.194 48.609 1.00 89.98 43 PHE C O 1
ATOM 5296 N N . LYS C 2 49 ? -18.301 36.017 47.698 1.00 90.10 44 LYS C N 1
ATOM 5297 C CA . LYS C 2 49 ? -17.127 36.866 47.892 1.00 87.59 44 LYS C CA 1
ATOM 5298 C C . LYS C 2 49 ? -17.488 38.331 48.088 1.00 87.05 44 LYS C C 1
ATOM 5299 O O . LYS C 2 49 ? -18.523 38.798 47.616 1.00 83.74 44 LYS C O 1
ATOM 5305 N N . LEU C 2 50 ? -16.612 39.054 48.777 1.00 90.94 45 LEU C N 1
ATOM 5306 C CA . LEU C 2 50 ? -16.747 40.497 48.900 1.00 91.62 45 LEU C CA 1
ATOM 5307 C C . LEU C 2 50 ? -15.589 41.153 48.161 1.00 92.36 45 LEU C C 1
ATOM 5308 O O . LEU C 2 50 ? -14.464 40.657 48.188 1.00 87.06 45 LEU C O 1
ATOM 5313 N N . GLU C 2 51 ? -15.873 42.262 47.488 1.00 98.04 46 GLU C N 1
ATOM 5314 C CA . GLU C 2 51 ? -14.848 42.990 46.753 1.00 96.96 46 GLU C CA 1
ATOM 5315 C C . GLU C 2 51 ? -14.623 44.343 47.408 1.00 94.56 46 GLU C C 1
ATOM 5316 O O . GLU C 2 51 ? -14.504 44.433 48.628 1.00 93.30 46 GLU C O 1
ATOM 5322 N N . GLY C 2 52 ? -14.562 45.394 46.597 1.00 97.52 47 GLY C N 1
ATOM 5323 C CA . GLY C 2 52 ? -14.468 46.744 47.121 1.00 103.23 47 GLY C CA 1
ATOM 5324 C C . GLY C 2 52 ? -15.748 47.093 47.856 1.00 101.13 47 GLY C C 1
ATOM 5325 O O . GLY C 2 52 ? -15.936 46.715 49.014 1.00 102.98 47 GLY C O 1
ATOM 5326 N N . LYS C 2 53 ? -16.629 47.819 47.177 1.00 94.99 48 LYS C N 1
ATOM 5327 C CA . LYS C 2 53 ? -17.976 48.057 47.678 1.00 93.95 48 LYS C CA 1
ATOM 5328 C C . LYS C 2 53 ? -18.952 47.274 46.812 1.00 93.63 48 LYS C C 1
ATOM 5329 O O . LYS C 2 53 ? -19.959 47.805 46.354 1.00 94.60 48 LYS C O 1
ATOM 5335 N N . LYS C 2 54 ? -18.642 45.999 46.596 1.00 91.72 49 LYS C N 1
ATOM 5336 C CA . LYS C 2 54 ? -19.329 45.210 45.583 1.00 92.72 49 LYS C CA 1
ATOM 5337 C C . LYS C 2 54 ? -19.227 43.718 45.868 1.00 89.39 49 LYS C C 1
ATOM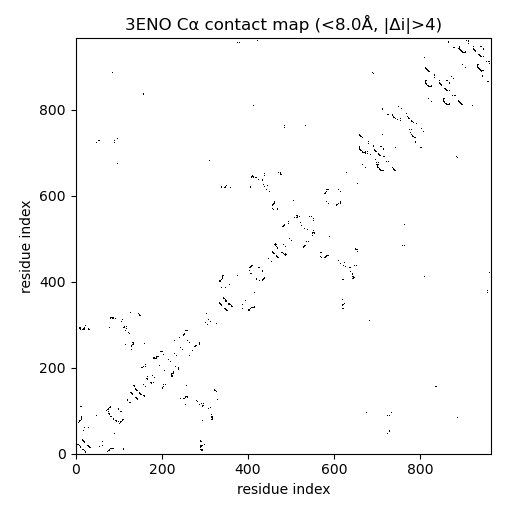 5338 O O . LYS C 2 54 ? -18.132 43.168 45.943 1.00 90.20 49 LYS C O 1
ATOM 5344 N N . ILE C 2 55 ? -20.376 43.068 46.014 1.00 88.64 50 ILE C N 1
ATOM 5345 C CA . ILE C 2 55 ? -20.425 41.637 46.303 1.00 89.50 50 ILE C CA 1
ATOM 5346 C C . ILE C 2 55 ? -20.428 40.807 45.017 1.00 86.23 50 ILE C C 1
ATOM 5347 O O . ILE C 2 55 ? -21.002 41.215 44.010 1.00 87.56 50 ILE C O 1
ATOM 5352 N N . ILE C 2 56 ? -19.783 39.645 45.052 1.00 83.81 51 ILE C N 1
ATOM 5353 C CA . ILE C 2 56 ? -19.644 38.824 43.853 1.00 84.28 51 ILE C CA 1
ATOM 5354 C C . ILE C 2 56 ? -20.253 37.432 43.998 1.00 84.58 51 ILE C C 1
ATOM 5355 O O . ILE C 2 56 ? -19.986 36.727 44.971 1.00 86.46 51 ILE C O 1
ATOM 5360 N N . LEU C 2 57 ? -21.066 37.044 43.019 1.00 86.64 52 LEU C N 1
ATOM 5361 C CA . LEU C 2 57 ? -21.684 35.721 43.002 1.00 88.21 52 LEU C CA 1
ATOM 5362 C C . LEU C 2 57 ? -21.147 34.870 41.855 1.00 88.70 52 LEU C C 1
ATOM 5363 O O . LEU C 2 57 ? -21.026 35.343 40.725 1.00 87.99 52 LEU C O 1
ATOM 5368 N N . ASP C 2 58 ? -20.840 33.609 42.151 1.00 90.17 53 ASP C N 1
ATOM 5369 C CA . ASP C 2 58 ? -20.290 32.688 41.156 1.00 91.37 53 ASP C CA 1
ATOM 5370 C C . ASP C 2 58 ? -20.996 31.331 41.219 1.00 88.91 53 ASP C C 1
ATOM 5371 O O . ASP C 2 58 ? -20.646 30.481 42.037 1.00 90.37 53 ASP C O 1
ATOM 5376 N N . ILE C 2 59 ? -21.984 31.130 40.349 1.00 90.92 54 ILE C N 1
ATOM 5377 C CA . ILE C 2 59 ? -22.811 29.924 40.399 1.00 90.96 54 ILE C CA 1
ATOM 5378 C C . ILE C 2 59 ? -22.497 28.903 39.300 1.00 85.30 54 ILE C C 1
ATOM 5379 O O . ILE C 2 59 ? -22.129 29.259 38.181 1.00 80.51 54 ILE C O 1
ATOM 5384 N N . LYS C 2 60 ? -22.649 27.629 39.649 1.00 84.54 55 LYS C N 1
ATOM 5385 C CA . LYS C 2 60 ? -22.508 26.525 38.712 1.00 88.31 55 LYS C CA 1
ATOM 5386 C C . LYS C 2 60 ? -23.668 25.551 38.882 1.00 89.42 55 LYS C C 1
ATOM 5387 O O . LYS C 2 60 ? -23.702 24.787 39.846 1.00 90.95 55 LYS C O 1
ATOM 5393 N N . ALA C 2 61 ? -24.611 25.571 37.947 1.00 90.08 56 ALA C N 1
ATOM 5394 C CA . ALA C 2 61 ? -25.773 24.694 38.038 1.00 95.78 56 ALA C CA 1
ATOM 5395 C C . ALA C 2 61 ? -25.825 23.686 36.888 1.00 101.56 56 ALA C C 1
ATOM 5396 O O . ALA C 2 61 ? -25.176 23.869 35.855 1.00 98.35 56 ALA C O 1
ATOM 5398 N N . THR C 2 62 ? -26.598 22.620 37.079 1.00 101.52 57 THR C N 1
ATOM 5399 C CA . THR C 2 62 ? -26.735 21.583 36.063 1.00 98.91 57 THR C CA 1
ATOM 5400 C C . THR C 2 62 ? -27.617 22.075 34.924 1.00 97.95 57 THR C C 1
ATOM 5401 O O . THR C 2 62 ? -27.199 22.087 33.765 1.00 100.59 57 THR C O 1
ATOM 5405 N N . ASP C 2 63 ? -28.839 22.479 35.256 1.00 94.02 58 ASP C N 1
ATOM 5406 C CA . ASP C 2 63 ? -29.749 23.039 34.264 1.00 88.75 58 ASP C CA 1
ATOM 5407 C C . ASP C 2 63 ? -30.070 24.499 34.562 1.00 84.61 58 ASP C C 1
ATOM 5408 O O . ASP C 2 63 ? -29.447 25.122 35.424 1.00 84.08 58 ASP C O 1
ATOM 5413 N N . SER C 2 64 ? -31.048 25.034 33.837 1.00 88.89 59 SER C N 1
ATOM 5414 C CA . SER C 2 64 ? -31.422 26.441 33.942 1.00 85.19 59 SER C CA 1
ATOM 5415 C C . SER C 2 64 ? -32.560 26.671 34.940 1.00 80.73 59 SER C C 1
ATOM 5416 O O . SER C 2 64 ? -32.779 27.793 35.395 1.00 77.25 59 SER C O 1
ATOM 5419 N N . SER C 2 65 ? -33.282 25.608 35.279 1.00 82.14 60 SER C N 1
ATOM 5420 C CA . SER C 2 65 ? -34.348 25.708 36.267 1.00 83.27 60 SER C CA 1
ATOM 5421 C C . SER C 2 65 ? -33.733 25.695 37.666 1.00 84.03 60 SER C C 1
ATOM 5422 O O . SER C 2 65 ? -34.216 26.369 38.577 1.00 82.33 60 SER C O 1
ATOM 5425 N N . ALA C 2 66 ? -32.651 24.937 37.818 1.00 84.98 61 ALA C N 1
ATOM 5426 C CA . ALA C 2 66 ? -31.919 24.874 39.074 1.00 76.32 61 ALA C CA 1
ATOM 5427 C C . ALA C 2 66 ? -31.256 26.211 39.374 1.00 74.90 61 ALA C C 1
ATOM 5428 O O . ALA C 2 66 ? -31.540 26.838 40.391 1.00 79.72 61 ALA C O 1
ATOM 5430 N N . LEU C 2 67 ? -30.370 26.639 38.482 1.00 76.50 62 LEU C N 1
ATOM 5431 C CA . LEU C 2 67 ? -29.678 27.913 38.643 1.00 78.93 62 LEU C CA 1
ATOM 5432 C C . LEU C 2 67 ? -30.636 29.043 38.996 1.00 76.45 62 LEU C C 1
ATOM 5433 O O . LEU C 2 67 ? -30.334 29.887 39.838 1.00 71.13 62 LEU C O 1
ATOM 5438 N N . ARG C 2 68 ? -31.787 29.060 38.334 1.00 78.88 63 ARG C N 1
ATOM 5439 C CA . ARG C 2 68 ? -32.751 30.137 38.506 1.00 75.35 63 ARG C CA 1
ATOM 5440 C C . ARG C 2 68 ? -33.177 30.263 39.959 1.00 78.66 63 ARG C C 1
ATOM 5441 O O . ARG C 2 68 ? -33.054 31.329 40.554 1.00 79.66 63 ARG C O 1
ATOM 5449 N N . GLY C 2 69 ? -33.678 29.169 40.525 1.00 78.81 64 GLY C N 1
ATOM 5450 C CA . GLY C 2 69 ? -34.111 29.155 41.912 1.00 80.94 64 GLY C CA 1
ATOM 5451 C C . GLY C 2 69 ? -33.049 29.624 42.895 1.00 81.08 64 GLY C C 1
ATOM 5452 O O . GLY C 2 69 ? -33.355 30.345 43.846 1.00 82.68 64 GLY C O 1
ATOM 5453 N N . THR C 2 70 ? -31.803 29.211 42.669 1.00 78.52 65 THR C N 1
ATOM 5454 C CA . THR C 2 70 ? -30.684 29.619 43.517 1.00 78.45 65 THR C CA 1
ATOM 5455 C C . THR C 2 70 ? -30.505 31.132 43.483 1.00 71.99 65 THR C C 1
ATOM 5456 O O . THR C 2 70 ? -30.355 31.783 44.521 1.00 68.81 65 THR C O 1
ATOM 5460 N N . VAL C 2 71 ? -30.511 31.682 42.274 1.00 76.33 66 VAL C N 1
ATOM 5461 C CA . VAL C 2 71 ? -30.379 33.117 42.079 1.00 76.81 66 VAL C CA 1
ATOM 5462 C C . VAL C 2 71 ? -31.475 33.846 42.841 1.00 75.95 66 VAL C C 1
ATOM 5463 O O . VAL C 2 71 ? -31.207 34.740 43.646 1.00 73.12 66 VAL C O 1
ATOM 5467 N N . ASN C 2 72 ? -32.715 33.449 42.576 1.00 78.14 67 ASN C N 1
ATOM 5468 C CA . ASN C 2 72 ? -33.870 34.033 43.238 1.00 76.16 67 ASN C CA 1
ATOM 5469 C C . ASN C 2 72 ? -33.656 34.124 44.741 1.00 73.69 67 ASN C C 1
ATOM 5470 O O . ASN C 2 72 ? -33.949 35.147 45.360 1.00 70.94 67 ASN C O 1
ATOM 5475 N N . SER C 2 73 ? -33.140 33.048 45.322 1.00 75.44 68 SER C N 1
ATOM 5476 C CA . SER C 2 73 ? -32.865 33.014 46.750 1.00 73.83 68 SER C CA 1
ATOM 5477 C C . SER C 2 73 ? -31.968 34.178 47.150 1.00 73.22 68 SER C C 1
ATOM 5478 O O . SER C 2 73 ? -32.412 35.134 47.789 1.00 71.78 68 SER C O 1
ATOM 5481 N N . TYR C 2 74 ? -30.702 34.083 46.757 1.00 71.42 69 TYR C N 1
ATOM 5482 C CA . TYR C 2 74 ? -29.690 35.069 47.111 1.00 69.69 69 TYR C CA 1
ATOM 5483 C C . TYR C 2 74 ? -30.109 36.499 46.781 1.00 67.84 69 TYR C C 1
ATOM 5484 O O . TYR C 2 74 ? -30.051 37.377 47.636 1.00 70.21 69 TYR C O 1
ATOM 5493 N N . LEU C 2 75 ? -30.532 36.728 45.543 1.00 74.16 70 LEU C N 1
ATOM 5494 C CA . LEU C 2 75 ? -30.959 38.061 45.118 1.00 74.89 70 LEU C CA 1
ATOM 5495 C C . LEU C 2 75 ? -32.066 38.608 46.019 1.00 73.11 70 LEU C C 1
ATOM 5496 O O . LEU C 2 75 ? -32.205 39.822 46.197 1.00 74.27 70 LEU C O 1
ATOM 5501 N N . ARG C 2 76 ? -32.849 37.701 46.588 1.00 72.23 71 ARG C N 1
ATOM 5502 C CA . ARG C 2 76 ? -33.929 38.078 47.482 1.00 70.05 71 ARG C CA 1
ATOM 5503 C C . ARG C 2 76 ? -33.335 38.429 48.844 1.00 71.74 71 ARG C C 1
ATOM 5504 O O . ARG C 2 76 ? -33.781 39.367 49.511 1.00 73.53 71 ARG C O 1
ATOM 5512 N N . TRP C 2 77 ? -32.313 37.675 49.240 1.00 68.20 72 TRP C N 1
ATOM 5513 C CA . TRP C 2 77 ? -31.606 37.924 50.490 1.00 67.52 72 TRP C CA 1
ATOM 5514 C C . TRP C 2 77 ? -30.930 39.294 50.483 1.00 66.98 72 TRP C C 1
ATOM 5515 O O . TRP C 2 77 ? -31.079 40.078 51.413 1.00 71.93 72 TRP C O 1
ATOM 5526 N N . ILE C 2 78 ? -30.195 39.588 49.424 1.00 65.01 73 ILE C N 1
ATOM 5527 C CA . ILE C 2 78 ? -29.493 40.859 49.341 1.00 70.36 73 ILE C CA 1
ATOM 5528 C C . ILE C 2 78 ? -30.441 42.056 49.305 1.00 71.63 73 ILE C C 1
ATOM 5529 O O . ILE C 2 78 ? -30.130 43.116 49.853 1.00 69.03 73 ILE C O 1
ATOM 5534 N N . LYS C 2 79 ? -31.593 41.894 48.661 1.00 72.16 74 LYS C N 1
ATOM 5535 C CA . LYS C 2 79 ? -32.562 42.981 48.610 1.00 73.83 74 LYS C CA 1
ATOM 5536 C C . LYS C 2 79 ? -33.164 43.185 49.990 1.00 73.07 74 LYS C C 1
ATOM 5537 O O . LYS C 2 79 ? -33.629 44.273 50.328 1.00 73.37 74 LYS C O 1
ATOM 5543 N N . ALA C 2 80 ? -33.158 42.119 50.781 1.00 69.35 75 ALA C N 1
ATOM 5544 C CA . ALA C 2 80 ? -33.594 42.197 52.165 1.00 73.04 75 ALA C CA 1
ATOM 5545 C C . ALA C 2 80 ? -32.632 43.087 52.950 1.00 77.01 75 ALA C C 1
ATOM 5546 O O . ALA C 2 80 ? -33.036 44.100 53.524 1.00 77.39 75 ALA C O 1
ATOM 5548 N N . ALA C 2 81 ? -31.357 42.707 52.962 1.00 77.42 76 ALA C N 1
ATOM 5549 C CA . ALA C 2 81 ? -30.325 43.464 53.666 1.00 73.28 76 ALA C CA 1
ATOM 5550 C C . ALA C 2 81 ? -30.298 44.926 53.227 1.00 74.93 76 ALA C C 1
ATOM 5551 O O . ALA C 2 81 ? -30.372 45.831 54.056 1.00 78.35 76 ALA C O 1
ATOM 5553 N N . ILE C 2 82 ? -30.187 45.147 51.922 1.00 73.89 77 ILE C N 1
ATOM 5554 C CA . ILE C 2 82 ? -30.185 46.491 51.362 1.00 74.51 77 ILE C CA 1
ATOM 5555 C C . ILE C 2 82 ? -31.315 47.344 51.917 1.00 78.37 77 ILE C C 1
ATOM 5556 O O . ILE C 2 82 ? -31.089 48.455 52.395 1.00 83.93 77 ILE C O 1
ATOM 5561 N N . ASP C 2 83 ? -32.532 46.819 51.851 1.00 78.54 78 ASP C N 1
ATOM 5562 C CA . ASP C 2 83 ? -33.716 47.581 52.225 1.00 83.73 78 ASP C CA 1
ATOM 5563 C C . ASP C 2 83 ? -33.802 47.871 53.719 1.00 83.31 78 ASP C C 1
ATOM 5564 O O . ASP C 2 83 ? -34.302 48.921 54.125 1.00 84.80 78 ASP C O 1
ATOM 5569 N N . VAL C 2 84 ? -33.320 46.946 54.539 1.00 82.82 79 VAL C N 1
ATOM 5570 C CA . VAL C 2 84 ? -33.271 47.189 55.972 1.00 81.15 79 VAL C CA 1
ATOM 5571 C C . VAL C 2 84 ? -32.377 48.388 56.257 1.00 78.80 79 VAL C C 1
ATOM 5572 O O . VAL C 2 84 ? -32.817 49.378 56.838 1.00 81.12 79 VAL C O 1
ATOM 5576 N N . ILE C 2 85 ? -31.118 48.280 55.845 1.00 78.25 80 ILE C N 1
ATOM 5577 C CA . ILE C 2 85 ? -30.153 49.366 55.974 1.00 80.10 80 ILE C CA 1
ATOM 5578 C C . ILE C 2 85 ? -30.769 50.702 55.569 1.00 85.59 80 ILE C C 1
ATOM 5579 O O . ILE C 2 85 ? -30.620 51.705 56.272 1.00 93.55 80 ILE C O 1
ATOM 5584 N N . GLU C 2 86 ? -31.469 50.705 54.438 1.00 83.48 81 GLU C N 1
ATOM 5585 C CA . GLU C 2 86 ? -32.193 51.884 53.976 1.00 86.38 81 GLU C CA 1
ATOM 5586 C C . GLU C 2 86 ? -33.499 52.082 54.747 1.00 90.13 81 GLU C C 1
ATOM 5587 O O . GLU C 2 86 ? -33.518 52.092 55.980 1.00 84.96 81 GLU C O 1
ATOM 5593 N N . ARG D 2 10 ? -26.163 49.973 40.759 1.00 88.60 5 ARG D N 1
ATOM 5594 C CA . ARG D 2 10 ? -26.549 49.130 39.632 1.00 95.31 5 ARG D CA 1
ATOM 5595 C C . ARG D 2 10 ? -25.919 47.742 39.726 1.00 99.35 5 ARG D C 1
ATOM 5596 O O . ARG D 2 10 ? -24.834 47.573 40.287 1.00 91.33 5 ARG D O 1
ATOM 5604 N N . VAL D 2 11 ? -26.611 46.748 39.177 1.00 100.15 6 VAL D N 1
ATOM 5605 C CA . VAL D 2 11 ? -26.130 45.374 39.222 1.00 96.52 6 VAL D CA 1
ATOM 5606 C C . VAL D 2 11 ? -25.708 44.890 37.840 1.00 96.58 6 VAL D C 1
ATOM 5607 O O . VAL D 2 11 ? -26.203 45.372 36.817 1.00 94.72 6 VAL D O 1
ATOM 5611 N N . GLN D 2 12 ? -24.789 43.931 37.825 1.00 97.73 7 GLN D N 1
ATOM 5612 C CA . GLN D 2 12 ? -24.282 43.362 36.585 1.00 98.21 7 GLN D CA 1
ATOM 5613 C C . GLN D 2 12 ? -24.507 41.855 36.589 1.00 95.87 7 GLN D C 1
ATOM 5614 O O . GLN D 2 12 ? -24.263 41.188 37.594 1.00 91.09 7 GLN D O 1
ATOM 5620 N N . ALA D 2 13 ? -24.974 41.320 35.465 1.00 98.28 8 ALA D N 1
ATOM 5621 C CA . ALA D 2 13 ? -25.261 39.893 35.365 1.00 89.99 8 ALA D CA 1
ATOM 5622 C C . ALA D 2 13 ? -24.713 39.294 34.074 1.00 86.22 8 ALA D C 1
ATOM 5623 O O . ALA D 2 13 ? -24.731 39.934 33.022 1.00 88.52 8 ALA D O 1
ATOM 5625 N N . LYS D 2 14 ? -24.236 38.056 34.162 1.00 83.17 9 LYS D N 1
ATOM 5626 C CA . LYS D 2 14 ? -23.706 37.352 32.999 1.00 85.76 9 LYS D CA 1
ATOM 5627 C C . LYS D 2 14 ? -23.872 35.838 33.118 1.00 83.09 9 LYS D C 1
ATOM 5628 O O . LYS D 2 14 ? -23.215 35.200 33.937 1.00 81.75 9 LYS D O 1
ATOM 5634 N N . ILE D 2 15 ? -24.748 35.270 32.293 1.00 79.00 10 ILE D N 1
ATOM 5635 C CA . ILE D 2 15 ? -25.009 33.833 32.320 1.00 80.97 10 ILE D CA 1
ATOM 5636 C C . ILE D 2 15 ? -24.599 33.155 31.011 1.00 86.16 10 ILE D C 1
ATOM 5637 O O . ILE D 2 15 ? -24.562 33.790 29.954 1.00 87.39 10 ILE D O 1
ATOM 5642 N N . GLU D 2 16 ? -24.281 31.865 31.096 1.00 87.41 11 GLU D N 1
ATOM 5643 C CA . GLU D 2 16 ? -23.941 31.058 29.927 1.00 84.13 11 GLU D CA 1
ATOM 5644 C C . GLU D 2 16 ? -24.324 29.606 30.171 1.00 86.79 11 GLU D C 1
ATOM 5645 O O . GLU D 2 16 ? -23.873 28.994 31.137 1.00 90.16 11 GLU D O 1
ATOM 5651 N N . MET D 2 17 ? -25.144 29.046 29.294 1.00 86.18 12 MET D N 1
ATOM 5652 C CA . MET D 2 17 ? -25.450 27.627 29.382 1.00 90.95 12 MET D CA 1
ATOM 5653 C C . MET D 2 17 ? -25.051 26.916 28.098 1.00 94.25 12 MET D C 1
ATOM 5654 O O . MET D 2 17 ? -25.380 27.362 26.997 1.00 94.23 12 MET D O 1
ATOM 5659 N N . GLU D 2 18 ? -24.332 25.810 28.244 1.00 100.54 13 GLU D N 1
ATOM 5660 C CA . GLU D 2 18 ? -23.919 25.025 27.090 1.00 103.94 13 GLU D CA 1
ATOM 5661 C C . GLU D 2 18 ? -24.962 23.962 26.762 1.00 102.74 13 GLU D C 1
ATOM 5662 O O . GLU D 2 18 ? -25.617 23.423 27.655 1.00 99.13 13 GLU D O 1
ATOM 5668 N N . PHE D 2 19 ? -25.113 23.672 25.475 1.00 102.59 14 PHE D N 1
ATOM 5669 C CA . PHE D 2 19 ? -26.057 22.661 25.012 1.00 106.55 14 PHE D CA 1
ATOM 5670 C C . PHE D 2 19 ? -25.299 21.466 24.430 1.00 107.98 14 PHE D C 1
ATOM 5671 O O . PHE D 2 19 ? -24.092 21.552 24.191 1.00 105.09 14 PHE D O 1
ATOM 5679 N N . PRO D 2 20 ? -26.000 20.337 24.226 1.00 108.24 15 PRO D N 1
ATOM 5680 C CA . PRO D 2 20 ? -25.370 19.141 23.652 1.00 108.26 15 PRO D CA 1
ATOM 5681 C C . PRO D 2 20 ? -24.696 19.425 22.310 1.00 107.33 15 PRO D C 1
ATOM 5682 O O . PRO D 2 20 ? -23.496 19.182 22.167 1.00 106.00 15 PRO D O 1
ATOM 5686 N N . SER D 2 21 ? -25.461 19.927 21.344 1.00 108.56 16 SER D N 1
ATOM 5687 C CA . SER D 2 21 ? -24.914 20.263 20.031 1.00 106.63 16 SER D CA 1
ATOM 5688 C C . SER D 2 21 ? -25.054 21.754 19.744 1.00 100.86 16 SER D C 1
ATOM 5689 O O . SER D 2 21 ? -25.738 22.481 20.468 1.00 96.99 16 SER D O 1
ATOM 5692 N N . GLU D 2 22 ? -24.403 22.203 18.679 1.00 101.30 17 GLU D N 1
ATOM 5693 C CA . GLU D 2 22 ? -24.458 23.606 18.298 1.00 99.23 17 GLU D CA 1
ATOM 5694 C C . GLU D 2 22 ? -25.795 23.974 17.669 1.00 95.76 17 GLU D C 1
ATOM 5695 O O . GLU D 2 22 ? -26.135 25.153 17.571 1.00 94.00 17 GLU D O 1
ATOM 5701 N N . ASP D 2 23 ? -26.557 22.969 17.247 1.00 96.08 18 ASP D N 1
ATOM 5702 C CA . ASP D 2 23 ? -27.835 23.235 16.601 1.00 96.64 18 ASP D CA 1
ATOM 5703 C C . ASP D 2 23 ? -28.968 23.360 17.615 1.00 91.03 18 ASP D C 1
ATOM 5704 O O . ASP D 2 23 ? -29.976 24.016 17.350 1.00 87.74 18 ASP D O 1
ATOM 5709 N N . VAL D 2 24 ? -28.803 22.737 18.776 1.00 90.38 19 VAL D N 1
ATOM 5710 C CA . VAL D 2 24 ? -29.778 22.900 19.847 1.00 91.28 19 VAL D CA 1
ATOM 5711 C C . VAL D 2 24 ? -29.725 24.343 20.324 1.00 90.06 19 VAL D C 1
ATOM 5712 O O . VAL D 2 24 ? -30.755 24.957 20.606 1.00 87.98 19 VAL D O 1
ATOM 5716 N N . ALA D 2 25 ? -28.510 24.879 20.407 1.00 88.58 20 ALA D N 1
ATOM 5717 C CA . ALA D 2 25 ? -28.310 26.287 20.722 1.00 87.13 20 ALA D CA 1
ATOM 5718 C C . ALA D 2 25 ? -29.052 27.142 19.704 1.00 84.65 20 ALA D C 1
ATOM 5719 O O . ALA D 2 25 ? -29.813 28.039 20.067 1.00 81.13 20 ALA D O 1
ATOM 5721 N N . LYS D 2 26 ? -28.817 26.851 18.427 1.00 90.36 21 LYS D N 1
ATOM 5722 C CA . LYS D 2 26 ? -29.507 27.512 17.324 1.00 89.07 21 LYS D CA 1
ATOM 5723 C C . LYS D 2 26 ? -31.007 27.605 17.588 1.00 88.41 21 LYS D C 1
ATOM 5724 O O . LYS D 2 26 ? -31.554 28.695 17.771 1.00 86.28 21 LYS D O 1
ATOM 5730 N N . VAL D 2 27 ? -31.662 26.448 17.607 1.00 83.64 22 VAL D N 1
ATOM 5731 C CA . VAL D 2 27 ? -33.105 26.376 17.790 1.00 81.66 22 VAL D CA 1
ATOM 5732 C C . VAL D 2 27 ? -33.568 27.207 18.976 1.00 84.35 22 VAL D C 1
ATOM 5733 O O . VAL D 2 27 ? -34.434 28.069 18.840 1.00 84.38 22 VAL D O 1
ATOM 5737 N N . VAL D 2 28 ? -32.986 26.931 20.140 1.00 87.19 23 VAL D N 1
ATOM 5738 C CA . VAL D 2 28 ? -33.340 27.619 21.379 1.00 82.31 23 VAL D CA 1
ATOM 5739 C C . VAL D 2 28 ? -33.234 29.130 21.245 1.00 82.44 23 VAL D C 1
ATOM 5740 O O . VAL D 2 28 ? -34.232 29.838 21.370 1.00 77.98 23 VAL D O 1
ATOM 5744 N N . TYR D 2 29 ? -32.019 29.616 21.003 1.00 85.82 24 TYR D N 1
ATOM 5745 C CA . TYR D 2 29 ? -31.785 31.047 20.848 1.00 79.75 24 TYR D CA 1
ATOM 5746 C C . TYR D 2 29 ? -32.907 31.668 20.035 1.00 77.76 24 TYR D C 1
ATOM 5747 O O . TYR D 2 29 ? -33.405 32.742 20.362 1.00 77.88 24 TYR D O 1
ATOM 5756 N N . GLU D 2 30 ? -33.299 30.975 18.974 1.00 80.14 25 GLU D N 1
ATOM 5757 C CA . GLU D 2 30 ? -34.377 31.427 18.107 1.00 84.51 25 GLU D CA 1
ATOM 5758 C C . GLU D 2 30 ? -35.684 31.567 18.886 1.00 84.02 25 GLU D C 1
ATOM 5759 O O . GLU D 2 30 ? -36.370 32.588 18.793 1.00 80.76 25 GLU D O 1
ATOM 5765 N N . ALA D 2 31 ? -36.020 30.535 19.655 1.00 84.01 26 ALA D N 1
ATOM 5766 C CA . ALA D 2 31 ? -37.246 30.525 20.451 1.00 83.87 26 ALA D CA 1
ATOM 5767 C C . ALA D 2 31 ? -37.293 31.684 21.440 1.00 78.77 26 ALA D C 1
ATOM 5768 O O . ALA D 2 31 ? -38.334 32.323 21.619 1.00 75.21 26 ALA D O 1
ATOM 5770 N N . VAL D 2 32 ? -36.164 31.949 22.087 1.00 74.81 27 VAL D N 1
ATOM 5771 C CA . VAL D 2 32 ? -36.095 33.018 23.071 1.00 74.92 27 VAL D CA 1
ATOM 5772 C C . VAL D 2 32 ? -35.979 34.377 22.400 1.00 79.55 27 VAL D C 1
ATOM 5773 O O . VAL D 2 32 ? -36.546 35.362 22.869 1.00 77.46 27 VAL D O 1
ATOM 5777 N N . LEU D 2 33 ? -35.233 34.419 21.301 1.00 80.70 28 LEU D N 1
ATOM 5778 C CA . LEU D 2 33 ? -34.993 35.660 20.581 1.00 80.06 28 LEU D CA 1
ATOM 5779 C C . LEU D 2 33 ? -36.305 36.259 20.080 1.00 85.05 28 LEU D C 1
ATOM 5780 O O . LEU D 2 33 ? -36.485 37.478 20.101 1.00 82.90 28 LEU D O 1
ATOM 5785 N N . TYR D 2 34 ? -37.219 35.401 19.632 1.00 84.52 29 TYR D N 1
ATOM 5786 C CA . TYR D 2 34 ? -38.555 35.848 19.253 1.00 86.75 29 TYR D CA 1
ATOM 5787 C C . TYR D 2 34 ? -39.270 36.472 20.454 1.00 82.95 29 TYR D C 1
ATOM 5788 O O . TYR D 2 34 ? -40.057 37.408 20.302 1.00 78.44 29 TYR D O 1
ATOM 5797 N N . GLU D 2 35 ? -38.984 35.951 21.644 1.00 79.59 30 GLU D N 1
ATOM 5798 C CA . GLU D 2 35 ? -39.545 36.498 22.874 1.00 76.86 30 GLU D CA 1
ATOM 5799 C C . GLU D 2 35 ? -38.842 37.775 23.314 1.00 77.56 30 GLU D C 1
ATOM 5800 O O . GLU D 2 35 ? -39.487 38.734 23.737 1.00 76.25 30 GLU D O 1
ATOM 5806 N N . HIS D 2 36 ? -37.518 37.776 23.225 1.00 75.53 31 HIS D N 1
ATOM 5807 C CA . HIS D 2 36 ? -36.741 38.972 23.506 1.00 80.46 31 HIS D CA 1
ATOM 5808 C C . HIS D 2 36 ? -37.363 40.155 22.773 1.00 84.33 31 HIS D C 1
ATOM 5809 O O . HIS D 2 36 ? -37.618 41.206 23.364 1.00 85.77 31 HIS D O 1
ATOM 5816 N N . LEU D 2 37 ? -37.614 39.960 21.480 1.00 86.26 32 LEU D N 1
ATOM 5817 C CA . LEU D 2 37 ? -38.095 41.019 20.595 1.00 88.50 32 LEU D CA 1
ATOM 5818 C C . LEU D 2 37 ? -39.537 41.401 20.889 1.00 84.08 32 LEU D C 1
ATOM 5819 O O . LEU D 2 37 ? -39.967 42.516 20.589 1.00 81.63 32 LEU D O 1
ATOM 5824 N N . SER D 2 38 ? -40.288 40.465 21.459 1.00 85.05 33 SER D N 1
ATOM 5825 C CA . SER D 2 38 ? -41.686 40.719 21.790 1.00 91.10 33 SER D CA 1
ATOM 5826 C C . SER D 2 38 ? -41.787 41.651 22.995 1.00 94.82 33 SER D C 1
ATOM 5827 O O . SER D 2 38 ? -42.705 42.466 23.094 1.00 94.96 33 SER D O 1
ATOM 5830 N N . VAL D 2 39 ? -40.820 41.533 23.900 1.00 98.12 34 VAL D N 1
ATOM 5831 C CA . VAL D 2 39 ? -40.837 42.262 25.165 1.00 100.21 34 VAL D CA 1
ATOM 5832 C C . VAL D 2 39 ? -41.072 43.765 24.996 1.00 101.06 34 VAL D C 1
ATOM 5833 O O . VAL D 2 39 ? -40.297 44.457 24.331 1.00 97.80 34 VAL D O 1
ATOM 5837 N N . PRO D 2 40 ? -42.166 44.265 25.592 1.00 111.61 35 PRO D N 1
ATOM 5838 C CA . PRO D 2 40 ? -42.527 45.689 25.657 1.00 122.89 35 PRO D CA 1
ATOM 5839 C C . PRO D 2 40 ? -41.703 46.506 26.661 1.00 126.39 35 PRO D C 1
ATOM 5840 O O . PRO D 2 40 ? -41.277 47.617 26.339 1.00 129.00 35 PRO D O 1
ATOM 5844 N N . TYR D 2 41 ? -41.497 45.962 27.858 1.00 124.42 36 TYR D N 1
ATOM 5845 C CA . TYR D 2 41 ? -40.853 46.690 28.951 1.00 124.26 36 TYR D CA 1
ATOM 5846 C C . TYR D 2 41 ? -39.413 46.256 29.198 1.00 116.00 36 TYR D C 1
ATOM 5847 O O . TYR D 2 41 ? -39.026 45.142 28.861 1.00 108.03 36 TYR D O 1
ATOM 5856 N N . ARG D 2 42 ? -38.627 47.136 29.807 1.00 118.11 37 ARG D N 1
ATOM 5857 C CA . ARG D 2 42 ? -37.261 46.796 30.177 1.00 117.87 37 ARG D CA 1
ATOM 5858 C C . ARG D 2 42 ? -36.939 47.293 31.584 1.00 117.61 37 ARG D C 1
ATOM 5859 O O . ARG D 2 42 ? -36.376 48.375 31.748 1.00 115.68 37 ARG D O 1
ATOM 5867 N N . ARG D 2 43 ? -37.298 46.508 32.599 1.00 113.05 38 ARG D N 1
ATOM 5868 C CA . ARG D 2 43 ? -36.955 46.869 33.971 1.00 110.59 38 ARG D CA 1
ATOM 5869 C C . ARG D 2 43 ? -35.442 46.788 34.128 1.00 111.13 38 ARG D C 1
ATOM 5870 O O . ARG D 2 43 ? -34.872 47.235 35.126 1.00 109.93 38 ARG D O 1
ATOM 5878 N N . SER D 2 44 ? -34.804 46.202 33.121 1.00 111.21 39 SER D N 1
ATOM 5879 C CA . SER D 2 44 ? -33.354 46.178 33.012 1.00 106.72 39 SER D CA 1
ATOM 5880 C C . SER D 2 44 ? -32.977 46.016 31.540 1.00 109.28 39 SER D C 1
ATOM 5881 O O . SER D 2 44 ? -33.831 45.699 30.707 1.00 108.96 39 SER D O 1
ATOM 5884 N N . GLU D 2 45 ? -31.708 46.254 31.220 1.00 105.14 40 GLU D N 1
ATOM 5885 C CA . GLU D 2 45 ? -31.217 46.095 29.853 1.00 103.46 40 GLU D CA 1
ATOM 5886 C C . GLU D 2 45 ? -30.579 44.729 29.645 1.00 98.56 40 GLU D C 1
ATOM 5887 O O . GLU D 2 45 ? -29.731 44.304 30.430 1.00 97.09 40 GLU D O 1
ATOM 5893 N N . ILE D 2 46 ? -30.984 44.046 28.580 1.00 98.06 41 ILE D N 1
ATOM 5894 C CA . ILE D 2 46 ? -30.467 42.713 28.298 1.00 98.70 41 ILE D CA 1
ATOM 5895 C C . ILE D 2 46 ? -29.696 42.674 26.984 1.00 96.10 41 ILE D C 1
ATOM 5896 O O . ILE D 2 46 ? -30.087 43.305 26.000 1.00 92.26 41 ILE D O 1
ATOM 5901 N N . ASP D 2 47 ? -28.593 41.932 26.982 1.00 93.34 42 ASP D N 1
ATOM 5902 C CA . ASP D 2 47 ? -27.847 41.672 25.759 1.00 97.57 42 ASP D CA 1
ATOM 5903 C C . ASP D 2 47 ? -27.849 40.172 25.466 1.00 94.76 42 ASP D C 1
ATOM 5904 O O . ASP D 2 47 ? -27.305 39.373 26.229 1.00 93.23 42 ASP D O 1
ATOM 5909 N N . PHE D 2 48 ? -28.473 39.810 24.352 1.00 88.70 43 PHE D N 1
ATOM 5910 C CA . PHE D 2 48 ? -28.673 38.424 23.966 1.00 85.44 43 PHE D CA 1
ATOM 5911 C C . PHE D 2 48 ? -27.635 38.045 22.909 1.00 92.02 43 PHE D C 1
ATOM 5912 O O . PHE D 2 48 ? -27.476 38.758 21.918 1.00 98.97 43 PHE D O 1
ATOM 5920 N N . LYS D 2 49 ? -26.927 36.935 23.102 1.00 86.79 44 LYS D N 1
ATOM 5921 C CA . LYS D 2 49 ? -25.925 36.517 22.119 1.00 85.67 44 LYS D CA 1
ATOM 5922 C C . LYS D 2 49 ? -25.804 35.006 21.988 1.00 87.90 44 LYS D C 1
ATOM 5923 O O . LYS D 2 49 ? -25.994 34.272 22.957 1.00 91.27 44 LYS D O 1
ATOM 5929 N N . LEU D 2 50 ? -25.465 34.549 20.784 1.00 90.10 45 LEU D N 1
ATOM 5930 C CA . LEU D 2 50 ? -25.241 33.126 20.528 1.00 94.03 45 LEU D CA 1
ATOM 5931 C C . LEU D 2 50 ? -23.756 32.845 20.271 1.00 92.03 45 LEU D C 1
ATOM 5932 O O . LEU D 2 50 ? -23.113 33.535 19.480 1.00 85.62 45 LEU D O 1
ATOM 5937 N N . GLU D 2 51 ? -23.220 31.826 20.939 1.00 93.95 46 GLU D N 1
ATOM 5938 C CA . GLU D 2 51 ? -21.801 31.496 20.835 1.00 94.82 46 GLU D CA 1
ATOM 5939 C C . GLU D 2 51 ? -21.604 30.156 20.128 1.00 97.80 46 GLU D C 1
ATOM 5940 O O . GLU D 2 51 ? -22.224 29.897 19.097 1.00 101.34 46 GLU D O 1
ATOM 5946 N N . GLY D 2 52 ? -20.738 29.308 20.679 1.00 93.00 47 GLY D N 1
ATOM 5947 C CA . GLY D 2 52 ? -20.520 27.987 20.117 1.00 98.68 47 GLY D CA 1
ATOM 5948 C C . GLY D 2 52 ? -21.786 27.158 20.217 1.00 100.70 47 GLY D C 1
ATOM 5949 O O . GLY D 2 52 ? -22.701 27.294 19.403 1.00 100.86 47 GLY D O 1
ATOM 5950 N N . LYS D 2 53 ? -21.832 26.283 21.213 1.00 98.79 48 LYS D N 1
ATOM 5951 C CA . LYS D 2 53 ? -23.076 25.626 21.593 1.00 96.51 48 LYS D CA 1
ATOM 5952 C C . LYS D 2 53 ? -23.501 26.191 22.942 1.00 103.10 48 LYS D C 1
ATOM 5953 O O . LYS D 2 53 ? -23.782 25.458 23.893 1.00 100.87 48 LYS D O 1
ATOM 5959 N N . LYS D 2 54 ? -23.549 27.518 23.002 1.00 102.77 49 LYS D N 1
ATOM 5960 C CA . LYS D 2 54 ? -23.666 28.230 24.262 1.00 95.36 49 LYS D CA 1
ATOM 5961 C C . LYS D 2 54 ? -24.311 29.594 24.058 1.00 91.03 49 LYS D C 1
ATOM 5962 O O . LYS D 2 54 ? -23.792 30.426 23.318 1.00 94.40 49 LYS D O 1
ATOM 5968 N N . ILE D 2 55 ? -25.447 29.814 24.709 1.00 89.40 50 ILE D N 1
ATOM 5969 C CA . ILE D 2 55 ? -26.111 31.112 24.683 1.00 92.88 50 ILE D CA 1
ATOM 5970 C C . ILE D 2 55 ? -25.566 32.002 25.800 1.00 92.34 50 ILE D C 1
ATOM 5971 O O . ILE D 2 55 ? -25.257 31.516 26.889 1.00 90.24 50 ILE D O 1
ATOM 5976 N N . ILE D 2 56 ? -25.445 33.300 25.533 1.00 90.80 51 ILE D N 1
ATOM 5977 C CA . ILE D 2 56 ? -24.906 34.229 26.524 1.00 91.52 51 ILE D CA 1
ATOM 5978 C C . ILE D 2 56 ? -25.873 35.365 26.862 1.00 90.63 51 ILE D C 1
ATOM 5979 O O . ILE D 2 56 ? -26.455 35.987 25.969 1.00 89.39 51 ILE D O 1
ATOM 5984 N N . LEU D 2 57 ? -26.034 35.626 28.158 1.00 85.20 52 LEU D N 1
ATOM 5985 C CA . LEU D 2 57 ? -26.845 36.742 28.646 1.00 84.96 52 LEU D CA 1
ATOM 5986 C C . LEU D 2 57 ? -25.967 37.800 29.310 1.00 86.07 52 LEU D C 1
ATOM 5987 O O . LEU D 2 57 ? -24.980 37.471 29.966 1.00 85.22 52 LEU D O 1
ATOM 5992 N N . ASP D 2 58 ? -26.334 39.068 29.148 1.00 87.33 53 ASP D N 1
ATOM 5993 C CA . ASP D 2 58 ? -25.629 40.158 29.818 1.00 88.75 53 ASP D CA 1
ATOM 5994 C C . ASP D 2 58 ? -26.606 41.232 30.302 1.00 90.39 53 ASP D C 1
ATOM 5995 O O . ASP D 2 58 ? -27.035 42.096 29.534 1.00 85.14 53 ASP D O 1
ATOM 6000 N N . ILE D 2 59 ? -26.948 41.174 31.587 1.00 89.07 54 ILE D N 1
ATOM 6001 C CA . ILE D 2 59 ? -27.961 42.061 32.154 1.00 87.44 54 ILE D CA 1
ATOM 6002 C C . ILE D 2 59 ? -27.362 43.201 32.973 1.00 88.30 54 ILE D C 1
ATOM 6003 O O . ILE D 2 59 ? -26.345 43.035 33.650 1.00 82.93 54 ILE D O 1
ATOM 6008 N N . LYS D 2 60 ? -28.013 44.357 32.894 1.00 89.37 55 LYS D N 1
ATOM 6009 C CA . LYS D 2 60 ? -27.674 45.523 33.699 1.00 91.49 55 LYS D CA 1
ATOM 6010 C C . LYS D 2 60 ? -28.932 46.089 34.336 1.00 91.53 55 LYS D C 1
ATOM 6011 O O . LYS D 2 60 ? -29.763 46.687 33.654 1.00 97.69 55 LYS D O 1
ATOM 6017 N N . ALA D 2 61 ? -29.075 45.907 35.642 1.00 89.70 56 ALA D N 1
ATOM 6018 C CA . ALA D 2 61 ? -30.264 46.385 36.332 1.00 91.93 56 ALA D CA 1
ATOM 6019 C C . ALA D 2 61 ? -29.936 47.549 37.251 1.00 92.65 56 ALA D C 1
ATOM 6020 O O . ALA D 2 61 ? -28.793 47.725 37.671 1.00 90.20 56 ALA D O 1
ATOM 6022 N N . THR D 2 62 ? -30.947 48.355 37.545 1.00 96.90 57 THR D N 1
ATOM 6023 C CA . THR D 2 62 ? -30.799 49.416 38.522 1.00 100.97 57 THR D CA 1
ATOM 6024 C C . THR D 2 62 ? -30.628 48.766 39.885 1.00 101.16 57 THR D C 1
ATOM 6025 O O . THR D 2 62 ? -29.716 49.105 40.640 1.00 102.52 57 THR D O 1
ATOM 6029 N N . ASP D 2 63 ? -31.506 47.815 40.185 1.00 95.43 58 ASP D N 1
ATOM 6030 C CA . ASP D 2 63 ? -31.481 47.138 41.472 1.00 95.71 58 ASP D CA 1
ATOM 6031 C C . ASP D 2 63 ? -31.417 45.619 41.330 1.00 92.16 58 ASP D C 1
ATOM 6032 O O . ASP D 2 63 ? -31.342 45.089 40.219 1.00 84.89 58 ASP D O 1
ATOM 6037 N N . SER D 2 64 ? -31.439 44.931 42.470 1.00 97.75 59 SER D N 1
ATOM 6038 C CA . SER D 2 64 ? -31.314 43.477 42.516 1.00 92.32 59 SER D CA 1
ATOM 6039 C C . SER D 2 64 ? -32.656 42.789 42.327 1.00 89.53 59 SER D C 1
ATOM 6040 O O . SER D 2 64 ? -32.731 41.691 41.778 1.00 86.49 59 SER D O 1
ATOM 6043 N N . SER D 2 65 ? -33.714 43.436 42.799 1.00 87.11 60 SER D N 1
ATOM 6044 C CA . SER D 2 65 ? -35.057 42.911 42.622 1.00 89.77 60 SER D CA 1
ATOM 6045 C C . SER D 2 65 ? -35.426 42.976 41.137 1.00 89.82 60 SER D C 1
ATOM 6046 O O . SER D 2 65 ? -35.964 42.020 40.573 1.00 85.85 60 SER D O 1
ATOM 6049 N N . ALA D 2 66 ? -35.117 44.107 40.510 1.00 87.93 61 ALA D N 1
ATOM 6050 C CA . ALA D 2 66 ? -35.329 44.286 39.079 1.00 89.96 61 ALA D CA 1
ATOM 6051 C C . ALA D 2 66 ? -34.509 43.286 38.268 1.00 85.80 61 ALA D C 1
ATOM 6052 O O . ALA D 2 66 ? -34.999 42.706 37.301 1.00 86.74 61 ALA D O 1
ATOM 6054 N N . LEU D 2 67 ? -33.256 43.091 38.660 1.00 81.10 62 LEU D N 1
ATOM 6055 C CA . LEU D 2 67 ? -32.411 42.100 38.015 1.00 79.54 62 LEU D CA 1
ATOM 6056 C C . LEU D 2 67 ? -33.042 40.717 38.125 1.00 84.22 62 LEU D C 1
ATOM 6057 O O . LEU D 2 67 ? -33.066 39.949 37.160 1.00 79.53 62 LEU D O 1
ATOM 6062 N N . ARG D 2 68 ? -33.553 40.412 39.313 1.00 85.49 63 ARG D N 1
ATOM 6063 C CA . ARG D 2 68 ? -34.135 39.107 39.603 1.00 81.33 63 ARG D CA 1
ATOM 6064 C C . ARG D 2 68 ? -35.236 38.731 38.615 1.00 79.90 63 ARG D C 1
ATOM 6065 O O . ARG D 2 68 ? -35.145 37.712 37.933 1.00 75.70 63 ARG D O 1
ATOM 6073 N N . GLY D 2 69 ? -36.272 39.559 38.541 1.00 81.23 64 GLY D N 1
ATOM 6074 C CA . GLY D 2 69 ? -37.397 39.288 37.669 1.00 79.43 64 GLY D CA 1
ATOM 6075 C C . GLY D 2 69 ? -37.022 39.116 36.209 1.00 81.80 64 GLY D C 1
ATOM 6076 O O . GLY D 2 69 ? -37.684 38.374 35.479 1.00 81.45 64 GLY D O 1
ATOM 6077 N N . THR D 2 70 ? -35.975 39.809 35.768 1.00 82.59 65 THR D N 1
ATOM 6078 C CA . THR D 2 70 ? -35.534 39.683 34.387 1.00 78.22 65 THR D CA 1
ATOM 6079 C C . THR D 2 70 ? -35.036 38.267 34.161 1.00 71.30 65 THR D C 1
ATOM 6080 O O . THR D 2 70 ? -35.503 37.563 33.265 1.00 74.55 65 THR D O 1
ATOM 6084 N N . VAL D 2 71 ? -34.094 37.852 34.995 1.00 71.10 66 VAL D N 1
ATOM 6085 C CA . VAL D 2 71 ? -33.502 36.526 34.890 1.00 73.84 66 VAL D CA 1
ATOM 6086 C C . VAL D 2 71 ? -34.556 35.420 34.887 1.00 71.15 66 VAL D C 1
ATOM 6087 O O . VAL D 2 71 ? -34.432 34.438 34.159 1.00 72.52 66 VAL D O 1
ATOM 6091 N N . ASN D 2 72 ? -35.590 35.583 35.702 1.00 75.09 67 ASN D N 1
ATOM 6092 C CA . ASN D 2 72 ? -36.686 34.624 35.735 1.00 75.52 67 ASN D CA 1
ATOM 6093 C C . ASN D 2 72 ? -37.370 34.500 34.388 1.00 66.00 67 ASN D C 1
ATOM 6094 O O . ASN D 2 72 ? -37.767 33.416 33.987 1.00 65.93 67 ASN D O 1
ATOM 6099 N N . SER D 2 73 ? -37.509 35.622 33.697 1.00 68.47 68 SER D N 1
ATOM 6100 C CA . SER D 2 73 ? -38.156 35.643 32.393 1.00 71.21 68 SER D CA 1
ATOM 6101 C C . SER D 2 73 ? -37.346 34.833 31.394 1.00 69.37 68 SER D C 1
ATOM 6102 O O . SER D 2 73 ? -37.826 33.842 30.834 1.00 67.86 68 SER D O 1
ATOM 6105 N N . TYR D 2 74 ? -36.108 35.255 31.175 1.00 64.34 69 TYR D N 1
ATOM 6106 C CA . TYR D 2 74 ? -35.265 34.586 30.202 1.00 64.50 69 TYR D CA 1
ATOM 6107 C C . TYR D 2 74 ? -35.009 33.137 30.586 1.00 63.79 69 TYR D C 1
ATOM 6108 O O . TYR D 2 74 ? -35.290 32.234 29.804 1.00 67.91 69 TYR D O 1
ATOM 6117 N N . LEU D 2 75 ? -34.511 32.913 31.797 1.00 65.06 70 LEU D N 1
ATOM 6118 C CA . LEU D 2 75 ? -34.252 31.555 32.277 1.00 66.56 70 LEU D CA 1
ATOM 6119 C C . LEU D 2 75 ? -35.506 30.672 32.252 1.00 64.53 70 LEU D C 1
ATOM 6120 O O . LEU D 2 75 ? -35.407 29.445 32.191 1.00 61.64 70 LEU D O 1
ATOM 6125 N N . ARG D 2 76 ? -36.682 31.291 32.291 1.00 66.83 71 ARG D N 1
ATOM 6126 C CA . ARG D 2 76 ? -37.925 30.525 32.228 1.00 72.31 71 ARG D CA 1
ATOM 6127 C C . ARG D 2 76 ? -38.346 30.289 30.774 1.00 72.56 71 ARG D C 1
ATOM 6128 O O . ARG D 2 76 ? -39.044 29.316 30.465 1.00 69.61 71 ARG D O 1
ATOM 6136 N N . TRP D 2 77 ? -37.914 31.180 29.885 1.00 70.74 72 TRP D N 1
ATOM 6137 C CA . TRP D 2 77 ? -38.113 30.984 28.454 1.00 66.69 72 TRP D CA 1
ATOM 6138 C C . TRP D 2 77 ? -37.229 29.853 27.952 1.00 63.71 72 TRP D C 1
ATOM 6139 O O . TRP D 2 77 ? -37.646 29.043 27.131 1.00 70.83 72 TRP D O 1
ATOM 6150 N N . ILE D 2 78 ? -35.995 29.815 28.438 1.00 59.99 73 ILE D N 1
ATOM 6151 C CA . ILE D 2 78 ? -35.015 28.867 27.934 1.00 63.16 73 ILE D CA 1
ATOM 6152 C C . ILE D 2 78 ? -35.381 27.436 28.299 1.00 64.51 73 ILE D C 1
ATOM 6153 O O . ILE D 2 78 ? -35.333 26.541 27.459 1.00 63.06 73 ILE D O 1
ATOM 6158 N N . LYS D 2 79 ? -35.761 27.223 29.552 1.00 72.40 74 LYS D N 1
ATOM 6159 C CA . LYS D 2 79 ? -36.171 25.892 29.982 1.00 75.43 74 LYS D CA 1
ATOM 6160 C C . LYS D 2 79 ? -37.395 25.463 29.179 1.00 78.10 74 LYS D C 1
ATOM 6161 O O . LYS D 2 79 ? -37.635 24.270 28.974 1.00 81.04 74 LYS D O 1
ATOM 6167 N N . ALA D 2 80 ? -38.165 26.445 28.721 1.00 72.60 75 ALA D N 1
ATOM 6168 C CA . ALA D 2 80 ? -39.329 26.174 27.897 1.00 70.15 75 ALA D CA 1
ATOM 6169 C C . ALA D 2 80 ? -38.880 25.534 26.595 1.00 70.36 75 ALA D C 1
ATOM 6170 O O . ALA D 2 80 ? -39.307 24.434 26.255 1.00 74.08 75 ALA D O 1
ATOM 6172 N N . ALA D 2 81 ? -38.008 26.229 25.874 1.00 69.44 76 ALA D N 1
ATOM 6173 C CA . ALA D 2 81 ? -37.466 25.705 24.627 1.00 75.11 76 ALA D CA 1
ATOM 6174 C C . ALA D 2 81 ? -36.952 24.280 24.818 1.00 74.31 76 ALA D C 1
ATOM 6175 O O . ALA D 2 81 ? -37.609 23.317 24.417 1.00 75.09 76 ALA D O 1
ATOM 6177 N N . ILE D 2 82 ? -35.776 24.163 25.430 1.00 71.99 77 ILE D N 1
ATOM 6178 C CA . ILE D 2 82 ? -35.157 22.874 25.725 1.00 72.53 77 ILE D CA 1
ATOM 6179 C C . ILE D 2 82 ? -36.166 21.744 25.907 1.00 76.71 77 ILE D C 1
ATOM 6180 O O . ILE D 2 82 ? -36.089 20.712 25.236 1.00 74.96 77 ILE D O 1
ATOM 6185 N N . ASP D 2 83 ? -37.119 21.952 26.810 1.00 81.41 78 ASP D N 1
ATOM 6186 C CA . ASP D 2 83 ? -38.044 20.893 27.210 1.00 86.70 78 ASP D CA 1
ATOM 6187 C C . ASP D 2 83 ? -38.953 20.392 26.084 1.00 81.82 78 ASP D C 1
ATOM 6188 O O . ASP D 2 83 ? -39.239 19.196 26.002 1.00 83.05 78 ASP D O 1
ATOM 6193 N N . VAL D 2 84 ? -39.408 21.295 25.222 1.00 78.19 79 VAL D N 1
ATOM 6194 C CA . VAL D 2 84 ? -40.160 20.864 24.052 1.00 77.80 79 VAL D CA 1
ATOM 6195 C C . VAL D 2 84 ? -39.249 19.966 23.231 1.00 80.71 79 VAL D C 1
ATOM 6196 O O . VAL D 2 84 ? -39.524 18.776 23.057 1.00 82.50 79 VAL D O 1
ATOM 6200 N N . ILE D 2 85 ? -38.158 20.543 22.737 1.00 78.27 80 ILE D N 1
ATOM 6201 C CA . ILE D 2 85 ? -37.100 19.770 22.107 1.00 74.76 80 ILE D CA 1
ATOM 6202 C C . ILE D 2 85 ? -36.835 18.497 22.915 1.00 74.83 80 ILE D C 1
ATOM 6203 O O . ILE D 2 85 ? -36.676 17.414 22.358 1.00 72.92 80 ILE D O 1
ATOM 6208 N N . ARG E 2 10 ? -56.416 -2.275 31.682 1.00 88.40 5 ARG E N 1
ATOM 6209 C CA . ARG E 2 10 ? -55.881 -1.576 32.846 1.00 96.34 5 ARG E CA 1
ATOM 6210 C C . ARG E 2 10 ? -54.362 -1.424 32.755 1.00 100.08 5 ARG E C 1
ATOM 6211 O O . ARG E 2 10 ? -53.682 -2.259 32.158 1.00 95.42 5 ARG E O 1
ATOM 6219 N N . VAL E 2 11 ? -53.837 -0.349 33.337 1.00 99.61 6 VAL E N 1
ATOM 6220 C CA . VAL E 2 11 ? -52.402 -0.093 33.299 1.00 95.57 6 VAL E CA 1
ATOM 6221 C C . VAL E 2 11 ? -51.768 -0.233 34.681 1.00 94.45 6 VAL E C 1
ATOM 6222 O O . VAL E 2 11 ? -52.438 -0.095 35.708 1.00 93.65 6 VAL E O 1
ATOM 6226 N N . GLN E 2 12 ? -50.468 -0.506 34.694 1.00 95.19 7 GLN E N 1
ATOM 6227 C CA . GLN E 2 12 ? -49.720 -0.674 35.932 1.00 95.99 7 GLN E CA 1
ATOM 6228 C C . GLN E 2 12 ? -48.520 0.268 35.941 1.00 96.46 7 GLN E C 1
ATOM 6229 O O . GLN E 2 12 ? -47.793 0.365 34.951 1.00 91.37 7 GLN E O 1
ATOM 6235 N N . ALA E 2 13 ? -48.317 0.962 37.058 1.00 98.41 8 ALA E N 1
ATOM 6236 C CA . ALA E 2 13 ? -47.240 1.944 37.161 1.00 91.01 8 ALA E CA 1
ATOM 6237 C C . ALA E 2 13 ? -46.449 1.821 38.462 1.00 88.86 8 ALA E C 1
ATOM 6238 O O . ALA E 2 13 ? -47.008 1.525 39.519 1.00 88.46 8 ALA E O 1
ATOM 6240 N N . LYS E 2 14 ? -45.145 2.068 38.375 1.00 85.83 9 LYS E N 1
ATOM 6241 C CA . LYS E 2 14 ? -44.258 1.977 39.531 1.00 86.00 9 LYS E CA 1
ATOM 6242 C C . LYS E 2 14 ? -43.027 2.866 39.363 1.00 83.54 9 LYS E C 1
ATOM 6243 O O . LYS E 2 14 ? -42.176 2.611 38.513 1.00 80.80 9 LYS E O 1
ATOM 6249 N N . ILE E 2 15 ? -42.937 3.912 40.179 1.00 81.94 10 ILE E N 1
ATOM 6250 C CA . ILE E 2 15 ? -41.816 4.846 40.107 1.00 83.49 10 ILE E CA 1
ATOM 6251 C C . ILE E 2 15 ? -40.990 4.833 41.393 1.00 86.03 10 ILE E C 1
ATOM 6252 O O . ILE E 2 15 ? -41.522 4.594 42.478 1.00 87.53 10 ILE E O 1
ATOM 6257 N N . GLU E 2 16 ? -39.689 5.085 41.260 1.00 86.95 11 GLU E N 1
ATOM 6258 C CA . GLU E 2 16 ? -38.785 5.150 42.406 1.00 89.07 11 GLU E CA 1
ATOM 6259 C C . GLU E 2 16 ? -37.699 6.198 42.192 1.00 91.63 11 GLU E C 1
ATOM 6260 O O . GLU E 2 16 ? -36.856 6.058 41.304 1.00 89.54 11 GLU E O 1
ATOM 6266 N N . MET E 2 17 ? -37.707 7.237 43.018 1.00 92.06 12 MET E N 1
ATOM 6267 C CA . MET E 2 17 ? -36.655 8.243 42.960 1.00 92.72 12 MET E CA 1
ATOM 6268 C C . MET E 2 17 ? -35.836 8.229 44.241 1.00 92.50 12 MET E C 1
ATOM 6269 O O . MET E 2 17 ? -36.384 8.236 45.344 1.00 92.78 12 MET E O 1
ATOM 6274 N N . GLU E 2 18 ? -34.519 8.205 44.093 1.00 95.79 13 GLU E N 1
ATOM 6275 C CA . GLU E 2 18 ? -33.639 8.239 45.252 1.00 100.87 13 GLU E CA 1
ATOM 6276 C C . GLU E 2 18 ? -33.263 9.675 45.598 1.00 98.41 13 GLU E C 1
ATOM 6277 O O . GLU E 2 18 ? -33.130 10.524 44.716 1.00 93.70 13 GLU E O 1
ATOM 6283 N N . PHE E 2 19 ? -33.101 9.938 46.891 1.00 101.13 14 PHE E N 1
ATOM 6284 C CA . PHE E 2 19 ? -32.722 11.261 47.374 1.00 102.68 14 PHE E CA 1
ATOM 6285 C C . PHE E 2 19 ? -31.312 11.217 47.965 1.00 103.67 14 PHE E C 1
ATOM 6286 O O . PHE E 2 19 ? -30.790 10.136 48.243 1.00 103.33 14 PHE E O 1
ATOM 6294 N N . PRO E 2 20 ? -30.682 12.392 48.138 1.00 101.80 15 PRO E N 1
ATOM 6295 C CA . PRO E 2 20 ? -29.343 12.464 48.733 1.00 105.36 15 PRO E CA 1
ATOM 6296 C C . PRO E 2 20 ? -29.255 11.730 50.073 1.00 107.65 15 PRO E C 1
ATOM 6297 O O . PRO E 2 20 ? -28.456 10.801 50.208 1.00 108.46 15 PRO E O 1
ATOM 6301 N N . SER E 2 21 ? -30.066 12.143 51.044 1.00 108.35 16 SER E N 1
ATOM 6302 C CA . SER E 2 21 ? -30.077 11.492 52.352 1.00 106.91 16 SER E CA 1
ATOM 6303 C C . SER E 2 21 ? -31.426 10.836 52.640 1.00 101.40 16 SER E C 1
ATOM 6304 O O . SER E 2 21 ? -32.398 11.028 51.903 1.00 95.24 16 SER E O 1
ATOM 6307 N N . GLU E 2 22 ? -31.471 10.056 53.715 1.00 103.46 17 GLU E N 1
ATOM 6308 C CA . GLU E 2 22 ? -32.695 9.384 54.125 1.00 99.48 17 GLU E CA 1
ATOM 6309 C C . GLU E 2 22 ? -33.665 10.345 54.802 1.00 96.27 17 GLU E C 1
ATOM 6310 O O . GLU E 2 22 ? -34.818 9.997 55.053 1.00 94.75 17 GLU E O 1
ATOM 6316 N N . ASP E 2 23 ? -33.199 11.554 55.096 1.00 95.69 18 ASP E N 1
ATOM 6317 C CA . ASP E 2 23 ? -34.059 12.545 55.725 1.00 94.25 18 ASP E CA 1
ATOM 6318 C C . ASP E 2 23 ? -34.750 13.418 54.683 1.00 89.98 18 ASP E C 1
ATOM 6319 O O . ASP E 2 23 ? -35.852 13.915 54.911 1.00 85.82 18 ASP E O 1
ATOM 6324 N N . VAL E 2 24 ? -34.107 13.598 53.534 1.00 90.00 19 VAL E N 1
ATOM 6325 C CA . VAL E 2 24 ? -34.732 14.341 52.449 1.00 88.88 19 VAL E CA 1
ATOM 6326 C C . VAL E 2 24 ? -35.938 13.551 51.962 1.00 86.72 19 VAL E C 1
ATOM 6327 O O . VAL E 2 24 ? -36.970 14.123 51.620 1.00 88.41 19 VAL E O 1
ATOM 6331 N N . ALA E 2 25 ? -35.799 12.229 51.938 1.00 83.43 20 ALA E N 1
ATOM 6332 C CA . ALA E 2 25 ? -36.924 11.354 51.641 1.00 82.91 20 ALA E CA 1
ATOM 6333 C C . ALA E 2 25 ? -38.025 11.601 52.664 1.00 85.92 20 ALA E C 1
ATOM 6334 O O . ALA E 2 25 ? -39.185 11.812 52.307 1.00 82.62 20 ALA E O 1
ATOM 6336 N N . LYS E 2 26 ? -37.639 11.575 53.939 1.00 90.25 21 LYS E N 1
ATOM 6337 C CA . LYS E 2 26 ? -38.546 11.844 55.051 1.00 85.67 21 LYS E CA 1
ATOM 6338 C C . LYS E 2 26 ? -39.381 13.096 54.806 1.00 83.10 21 LYS E C 1
ATOM 6339 O O . LYS E 2 26 ? -40.608 13.026 54.704 1.00 82.53 21 LYS E O 1
ATOM 6345 N N . VAL E 2 27 ? -38.707 14.238 54.713 1.00 79.82 22 VAL E N 1
ATOM 6346 C CA . VAL E 2 27 ? -39.380 15.522 54.539 1.00 82.38 22 VAL E CA 1
ATOM 6347 C C . VAL E 2 27 ? -40.336 15.514 53.354 1.00 84.87 22 VAL E C 1
ATOM 6348 O O . VAL E 2 27 ? -41.514 15.839 53.494 1.00 83.20 22 VAL E O 1
ATOM 6352 N N . VAL E 2 28 ? -39.811 15.152 52.185 1.00 86.92 23 VAL E N 1
ATOM 6353 C CA . VAL E 2 28 ? -40.590 15.099 50.949 1.00 80.75 23 VAL E CA 1
ATOM 6354 C C . VAL E 2 28 ? -41.856 14.267 51.093 1.00 82.75 23 VAL E C 1
ATOM 6355 O O . VAL E 2 28 ? -42.961 14.781 50.930 1.00 80.34 23 VAL E O 1
ATOM 6359 N N . TYR E 2 29 ? -41.684 12.977 51.374 1.00 84.58 24 TYR E N 1
ATOM 6360 C CA . TYR E 2 29 ? -42.811 12.064 51.549 1.00 80.86 24 TYR E CA 1
ATOM 6361 C C . TYR E 2 29 ? -43.903 12.744 52.355 1.00 77.96 24 TYR E C 1
ATOM 6362 O O . TYR E 2 29 ? -45.055 12.810 51.937 1.00 75.39 24 TYR E O 1
ATOM 6371 N N . GLU E 2 30 ? -43.516 13.257 53.515 1.00 80.27 25 GLU E N 1
ATOM 6372 C CA . GLU E 2 30 ? -44.421 13.982 54.390 1.00 83.66 25 GLU E CA 1
ATOM 6373 C C . GLU E 2 30 ? -45.189 15.056 53.622 1.00 84.32 25 GLU E C 1
ATOM 6374 O O . GLU E 2 30 ? -46.414 15.143 53.711 1.00 82.35 25 GLU E O 1
ATOM 6380 N N . ALA E 2 31 ? -44.457 15.872 52.867 1.00 84.91 26 ALA E N 1
ATOM 6381 C CA . ALA E 2 31 ? -45.059 16.953 52.089 1.00 85.29 26 ALA E CA 1
ATOM 6382 C C . ALA E 2 31 ? -46.104 16.437 51.106 1.00 78.98 26 ALA E C 1
ATOM 6383 O O . ALA E 2 31 ? -47.181 17.025 50.963 1.00 71.28 26 ALA E O 1
ATOM 6385 N N . VAL E 2 32 ? -45.781 15.337 50.431 1.00 77.23 27 VAL E N 1
ATOM 6386 C CA . VAL E 2 32 ? -46.671 14.773 49.423 1.00 77.98 27 VAL E CA 1
ATOM 6387 C C . VAL E 2 32 ? -47.773 13.947 50.062 1.00 78.67 27 VAL E C 1
ATOM 6388 O O . VAL E 2 32 ? -48.913 13.947 49.603 1.00 76.56 27 VAL E O 1
ATOM 6392 N N . LEU E 2 33 ? -47.412 13.233 51.120 1.00 80.04 28 LEU E N 1
ATOM 6393 C CA . LEU E 2 33 ? -48.356 12.408 51.854 1.00 79.47 28 LEU E CA 1
ATOM 6394 C C . LEU E 2 33 ? -49.550 13.250 52.286 1.00 81.83 28 LEU E C 1
ATOM 6395 O O . LEU E 2 33 ? -50.700 12.830 52.142 1.00 80.15 28 LEU E O 1
ATOM 6400 N N . TYR E 2 34 ? -49.269 14.444 52.804 1.00 83.23 29 TYR E N 1
ATOM 6401 C CA . TYR E 2 34 ? -50.317 15.385 53.193 1.00 87.47 29 TYR E CA 1
ATOM 6402 C C . TYR E 2 34 ? -51.246 15.715 52.024 1.00 84.39 29 TYR E C 1
ATOM 6403 O O . TYR E 2 34 ? -52.445 15.934 52.213 1.00 78.41 29 TYR E O 1
ATOM 6412 N N . GLU E 2 35 ? -50.686 15.750 50.818 1.00 81.52 30 GLU E N 1
ATOM 6413 C CA . GLU E 2 35 ? -51.474 15.987 49.614 1.00 77.77 30 GLU E CA 1
ATOM 6414 C C . GLU E 2 35 ? -52.219 14.737 49.165 1.00 78.00 30 GLU E C 1
ATOM 6415 O O . GLU E 2 35 ? -53.372 14.807 48.741 1.00 73.47 30 GLU E O 1
ATOM 6421 N N . HIS E 2 36 ? -51.545 13.596 49.252 1.00 80.62 31 HIS E N 1
ATOM 6422 C CA . HIS E 2 36 ? -52.170 12.314 48.972 1.00 82.05 31 HIS E CA 1
ATOM 6423 C C . HIS E 2 36 ? -53.503 12.242 49.704 1.00 84.07 31 HIS E C 1
ATOM 6424 O O . HIS E 2 36 ? -54.537 11.925 49.115 1.00 84.14 31 HIS E O 1
ATOM 6431 N N . LEU E 2 37 ? -53.460 12.549 50.998 1.00 86.68 32 LEU E N 1
ATOM 6432 C CA . LEU E 2 37 ? -54.626 12.436 51.871 1.00 87.94 32 LEU E CA 1
ATOM 6433 C C . LEU E 2 37 ? -55.666 13.496 51.550 1.00 85.11 32 LEU E C 1
ATOM 6434 O O . LEU E 2 37 ? -56.859 13.290 51.771 1.00 83.52 32 LEU E O 1
ATOM 6439 N N . SER E 2 38 ? -55.212 14.636 51.041 1.00 86.14 33 SER E N 1
ATOM 6440 C CA . SER E 2 38 ? -56.129 15.715 50.691 1.00 90.83 33 SER E CA 1
ATOM 6441 C C . SER E 2 38 ? -56.997 15.302 49.505 1.00 97.23 33 SER E C 1
ATOM 6442 O O . SER E 2 38 ? -58.188 15.614 49.451 1.00 97.57 33 SER E O 1
ATOM 6445 N N . VAL E 2 39 ? -56.390 14.577 48.570 1.00 101.16 34 VAL E N 1
ATOM 6446 C CA . VAL E 2 39 ? -57.046 14.185 47.323 1.00 103.31 34 VAL E CA 1
ATOM 6447 C C . VAL E 2 39 ? -58.451 13.613 47.522 1.00 106.86 34 VAL E C 1
ATOM 6448 O O . VAL E 2 39 ? -58.635 12.608 48.216 1.00 102.76 34 VAL E O 1
ATOM 6452 N N . PRO E 2 40 ? -59.449 14.272 46.915 1.00 116.35 35 PRO E N 1
ATOM 6453 C CA . PRO E 2 40 ? -60.856 13.851 46.868 1.00 125.50 35 PRO E CA 1
ATOM 6454 C C . PRO E 2 40 ? -61.159 12.737 45.855 1.00 128.24 35 PRO E C 1
ATOM 6455 O O . PRO E 2 40 ? -62.030 11.903 46.111 1.00 128.45 35 PRO E O 1
ATOM 6459 N N . TYR E 2 41 ? -60.457 12.734 44.725 1.00 125.65 36 TYR E N 1
ATOM 6460 C CA . TYR E 2 41 ? -60.785 11.837 43.618 1.00 124.12 36 TYR E CA 1
ATOM 6461 C C . TYR E 2 41 ? -59.736 10.759 43.358 1.00 118.60 36 TYR E C 1
ATOM 6462 O O . TYR E 2 41 ? -58.557 10.940 43.651 1.00 112.09 36 TYR E O 1
ATOM 6471 N N . ARG E 2 42 ? -60.175 9.638 42.795 1.00 119.45 37 ARG E N 1
ATOM 6472 C CA . ARG E 2 42 ? -59.265 8.569 42.407 1.00 118.26 37 ARG E CA 1
ATOM 6473 C C . ARG E 2 42 ? -59.544 8.103 40.981 1.00 115.55 37 ARG E C 1
ATOM 6474 O O . ARG E 2 42 ? -60.138 7.043 40.782 1.00 110.22 37 ARG E O 1
ATOM 6482 N N . ARG E 2 43 ? -59.124 8.884 39.988 1.00 114.20 38 ARG E N 1
ATOM 6483 C CA . ARG E 2 43 ? -59.274 8.443 38.603 1.00 114.07 38 ARG E CA 1
ATOM 6484 C C . ARG E 2 43 ? -58.407 7.203 38.406 1.00 112.03 38 ARG E C 1
ATOM 6485 O O . ARG E 2 43 ? -58.510 6.495 37.401 1.00 111.53 38 ARG E O 1
ATOM 6493 N N . SER E 2 44 ? -57.553 6.956 39.393 1.00 110.60 39 SER E N 1
ATOM 6494 C CA . SER E 2 44 ? -56.744 5.749 39.462 1.00 106.17 39 SER E CA 1
ATOM 6495 C C . SER E 2 44 ? -56.340 5.523 40.918 1.00 108.71 39 SER E C 1
ATOM 6496 O O . SER E 2 44 ? -56.405 6.445 41.734 1.00 110.44 39 SER E O 1
ATOM 6499 N N . GLU E 2 45 ? -55.946 4.295 41.247 1.00 103.38 40 GLU E N 1
ATOM 6500 C CA . GLU E 2 45 ? -55.544 3.957 42.610 1.00 103.59 40 GLU E CA 1
ATOM 6501 C C . GLU E 2 45 ? -54.043 4.125 42.817 1.00 98.45 40 GLU E C 1
ATOM 6502 O O . GLU E 2 45 ? -53.244 3.684 41.992 1.00 97.82 40 GLU E O 1
ATOM 6508 N N . ILE E 2 46 ? -53.663 4.760 43.923 1.00 99.10 41 ILE E N 1
ATOM 6509 C CA . ILE E 2 46 ? -52.252 4.992 44.209 1.00 100.54 41 ILE E CA 1
ATOM 6510 C C . ILE E 2 46 ? -51.812 4.359 45.523 1.00 97.36 41 ILE E C 1
ATOM 6511 O O . ILE E 2 46 ? -52.528 4.412 46.525 1.00 88.09 41 ILE E O 1
ATOM 6516 N N . ASP E 2 47 ? -50.623 3.762 45.502 1.00 98.29 42 ASP E N 1
ATOM 6517 C CA . ASP E 2 47 ? -49.995 3.234 46.708 1.00 98.51 42 ASP E CA 1
ATOM 6518 C C . ASP E 2 47 ? -48.711 4.011 47.006 1.00 93.98 42 ASP E C 1
ATOM 6519 O O . ASP E 2 47 ? -47.733 3.933 46.261 1.00 91.65 42 ASP E O 1
ATOM 6524 N N . PHE E 2 48 ? -48.733 4.761 48.102 1.00 89.34 43 PHE E N 1
ATOM 6525 C CA . PHE E 2 48 ? -47.648 5.658 48.477 1.00 88.10 43 PHE E CA 1
ATOM 6526 C C . PHE E 2 48 ? -46.754 4.979 49.515 1.00 96.75 43 PHE E C 1
ATOM 6527 O O . PHE E 2 48 ? -47.247 4.506 50.540 1.00 104.41 43 PHE E O 1
ATOM 6535 N N . LYS E 2 49 ? -45.447 4.931 49.271 1.00 90.13 44 LYS E N 1
ATOM 6536 C CA . LYS E 2 49 ? -44.546 4.250 50.202 1.00 90.57 44 LYS E CA 1
ATOM 6537 C C . LYS E 2 49 ? -43.191 4.929 50.346 1.00 88.89 44 LYS E C 1
ATOM 6538 O O . LYS E 2 49 ? -42.660 5.480 49.386 1.00 90.00 44 LYS E O 1
ATOM 6544 N N . LEU E 2 50 ? -42.629 4.863 51.550 1.00 92.93 45 LEU E N 1
ATOM 6545 C CA . LEU E 2 50 ? -41.288 5.382 51.816 1.00 97.50 45 LEU E CA 1
ATOM 6546 C C . LEU E 2 50 ? -40.319 4.235 52.116 1.00 98.51 45 LEU E C 1
ATOM 6547 O O . LEU E 2 50 ? -40.564 3.426 53.012 1.00 95.48 45 LEU E O 1
ATOM 6552 N N . GLU E 2 51 ? -39.222 4.169 51.365 1.00 96.21 46 GLU E N 1
ATOM 6553 C CA . GLU E 2 51 ? -38.244 3.097 51.531 1.00 95.30 46 GLU E CA 1
ATOM 6554 C C . GLU E 2 51 ? -36.982 3.610 52.218 1.00 99.73 46 GLU E C 1
ATOM 6555 O O . GLU E 2 51 ? -37.059 4.256 53.263 1.00 105.34 46 GLU E O 1
ATOM 6561 N N . GLY E 2 52 ? -35.822 3.321 51.634 1.00 95.75 47 GLY E N 1
ATOM 6562 C CA . GLY E 2 52 ? -34.562 3.770 52.202 1.00 102.35 47 GLY E CA 1
ATOM 6563 C C . GLY E 2 52 ? -34.457 5.281 52.158 1.00 101.39 47 GLY E C 1
ATOM 6564 O O . GLY E 2 52 ? -35.020 5.985 52.999 1.00 100.31 47 GLY E O 1
ATOM 6565 N N . LYS E 2 53 ? -33.713 5.780 51.180 1.00 102.81 48 LYS E N 1
ATOM 6566 C CA . LYS E 2 53 ? -33.755 7.194 50.833 1.00 100.50 48 LYS E CA 1
ATOM 6567 C C . LYS E 2 53 ? -34.443 7.302 49.480 1.00 101.00 48 LYS E C 1
ATOM 6568 O O . LYS E 2 53 ? -33.937 7.927 48.545 1.00 97.27 48 LYS E O 1
ATOM 6574 N N . LYS E 2 54 ? -35.614 6.679 49.398 1.00 101.30 49 LYS E N 1
ATOM 6575 C CA . LYS E 2 54 ? -36.266 6.430 48.124 1.00 95.68 49 LYS E CA 1
ATOM 6576 C C . LYS E 2 54 ? -37.769 6.266 48.306 1.00 91.01 49 LYS E C 1
ATOM 6577 O O . LYS E 2 54 ? -38.220 5.393 49.046 1.00 95.20 49 LYS E O 1
ATOM 6583 N N . ILE E 2 55 ? -38.538 7.113 47.630 1.00 91.11 50 ILE E N 1
ATOM 6584 C CA . ILE E 2 55 ? -39.994 7.029 47.669 1.00 94.75 50 ILE E CA 1
ATOM 6585 C C . ILE E 2 55 ? -40.523 6.144 46.539 1.00 93.03 50 ILE E C 1
ATOM 6586 O O . ILE E 2 55 ? -40.015 6.184 45.416 1.00 88.65 50 ILE E O 1
ATOM 6591 N N . ILE E 2 56 ? -41.542 5.345 46.842 1.00 91.34 51 ILE E N 1
ATOM 6592 C CA . ILE E 2 56 ? -42.087 4.402 45.871 1.00 90.69 51 ILE E CA 1
ATOM 6593 C C . ILE E 2 56 ? -43.563 4.658 45.572 1.00 89.90 51 ILE E C 1
ATOM 6594 O O . ILE E 2 56 ? -44.387 4.738 46.483 1.00 90.15 51 ILE E O 1
ATOM 6599 N N . LEU E 2 57 ? -43.884 4.789 44.289 1.00 85.27 52 LEU E N 1
ATOM 6600 C CA . LEU E 2 57 ? -45.270 4.907 43.840 1.00 85.41 52 LEU E CA 1
ATOM 6601 C C . LEU E 2 57 ? -45.737 3.603 43.201 1.00 87.67 52 LEU E C 1
ATOM 6602 O O . LEU E 2 57 ? -44.940 2.873 42.615 1.00 88.16 52 LEU E O 1
ATOM 6607 N N . ASP E 2 58 ? -47.029 3.314 43.317 1.00 89.03 53 ASP E N 1
ATOM 6608 C CA . ASP E 2 58 ? -47.616 2.149 42.660 1.00 89.30 53 ASP E CA 1
ATOM 6609 C C . ASP E 2 58 ? -49.045 2.450 42.195 1.00 90.60 53 ASP E C 1
ATOM 6610 O O . ASP E 2 58 ? -49.999 2.390 42.975 1.00 83.77 53 ASP E O 1
ATOM 6615 N N . ILE E 2 59 ? -49.179 2.774 40.912 1.00 90.38 54 ILE E N 1
ATOM 6616 C CA . ILE E 2 59 ? -50.452 3.216 40.352 1.00 87.47 54 ILE E CA 1
ATOM 6617 C C . ILE E 2 59 ? -51.115 2.144 39.493 1.00 85.52 54 ILE E C 1
ATOM 6618 O O . ILE E 2 59 ? -50.443 1.364 38.820 1.00 84.97 54 ILE E O 1
ATOM 6623 N N . LYS E 2 60 ? -52.443 2.123 39.532 1.00 85.60 55 LYS E N 1
ATOM 6624 C CA . LYS E 2 60 ? -53.252 1.227 38.717 1.00 89.69 55 LYS E CA 1
ATOM 6625 C C . LYS E 2 60 ? -54.385 2.012 38.079 1.00 89.97 55 LYS E C 1
ATOM 6626 O O . LYS E 2 60 ? -55.325 2.415 38.760 1.00 97.21 55 LYS E O 1
ATOM 6632 N N . ALA E 2 61 ? -54.308 2.231 36.773 1.00 89.56 56 ALA E N 1
ATOM 6633 C CA . ALA E 2 61 ? -55.344 2.996 36.094 1.00 93.48 56 ALA E CA 1
ATOM 6634 C C . ALA E 2 61 ? -56.167 2.118 35.167 1.00 92.38 56 ALA E C 1
ATOM 6635 O O . ALA E 2 61 ? -55.726 1.053 34.742 1.00 88.33 56 ALA E O 1
ATOM 6637 N N . THR E 2 62 ? -57.378 2.569 34.872 1.00 97.38 57 THR E N 1
ATOM 6638 C CA . THR E 2 62 ? -58.213 1.896 33.894 1.00 101.14 57 THR E CA 1
ATOM 6639 C C . THR E 2 62 ? -57.587 2.080 32.517 1.00 103.10 57 THR E C 1
ATOM 6640 O O . THR E 2 62 ? -57.415 1.120 31.766 1.00 104.02 57 THR E O 1
ATOM 6644 N N . ASP E 2 63 ? -57.240 3.325 32.197 1.00 100.07 58 ASP E N 1
ATOM 6645 C CA . ASP E 2 63 ? -56.633 3.644 30.910 1.00 94.27 58 ASP E CA 1
ATOM 6646 C C . ASP E 2 63 ? -55.280 4.342 31.065 1.00 91.06 58 ASP E C 1
ATOM 6647 O O . ASP E 2 63 ? -54.794 4.536 32.182 1.00 85.90 58 ASP E O 1
ATOM 6652 N N . SER E 2 64 ? -54.683 4.705 29.932 1.00 95.89 59 SER E N 1
ATOM 6653 C CA . SER E 2 64 ? -53.358 5.323 29.894 1.00 91.48 59 SER E CA 1
ATOM 6654 C C . SER E 2 64 ? -53.418 6.827 30.142 1.00 86.61 59 SER E C 1
ATOM 6655 O O . SER E 2 64 ? -52.516 7.408 30.744 1.00 80.50 59 SER E O 1
ATOM 6658 N N . SER E 2 65 ? -54.488 7.448 29.661 1.00 84.35 60 SER E N 1
ATOM 6659 C CA . SER E 2 65 ? -54.712 8.869 29.865 1.00 83.70 60 SER E CA 1
ATOM 6660 C C . SER E 2 65 ? -54.918 9.140 31.358 1.00 82.22 60 SER E C 1
ATOM 6661 O O . SER E 2 65 ? -54.313 10.051 31.929 1.00 77.71 60 SER E O 1
ATOM 6664 N N . ALA E 2 66 ? -55.772 8.334 31.984 1.00 83.79 61 ALA E N 1
ATOM 6665 C CA . ALA E 2 66 ? -56.033 8.430 33.418 1.00 86.88 61 ALA E CA 1
ATOM 6666 C C . ALA E 2 66 ? -54.751 8.268 34.233 1.00 85.53 61 ALA E C 1
ATOM 6667 O O . ALA E 2 66 ? -54.480 9.046 35.144 1.00 82.21 61 ALA E O 1
ATOM 6669 N N . LEU E 2 67 ? -53.969 7.248 33.900 1.00 84.82 62 LEU E N 1
ATOM 6670 C CA . LEU E 2 67 ? -52.678 7.031 34.541 1.00 80.87 62 LEU E CA 1
ATOM 6671 C C . LEU E 2 67 ? -51.802 8.271 34.418 1.00 82.56 62 LEU E C 1
ATOM 6672 O O . LEU E 2 67 ? -51.185 8.715 35.387 1.00 80.39 62 LEU E O 1
ATOM 6677 N N . ARG E 2 68 ? -51.757 8.818 33.208 1.00 83.13 63 ARG E N 1
ATOM 6678 C CA . ARG E 2 68 ? -50.921 9.971 32.895 1.00 77.94 63 ARG E CA 1
ATOM 6679 C C . ARG E 2 68 ? -51.177 11.146 33.837 1.00 80.61 63 ARG E C 1
ATOM 6680 O O . ARG E 2 68 ? -50.248 11.683 34.440 1.00 78.42 63 ARG E O 1
ATOM 6688 N N . GLY E 2 69 ? -52.439 11.541 33.960 1.00 80.74 64 GLY E N 1
ATOM 6689 C CA . GLY E 2 69 ? -52.797 12.657 34.810 1.00 78.59 64 GLY E CA 1
ATOM 6690 C C . GLY E 2 69 ? -52.418 12.440 36.263 1.00 80.98 64 GLY E C 1
ATOM 6691 O O . GLY E 2 69 ? -52.053 13.386 36.963 1.00 83.87 64 GLY E O 1
ATOM 6692 N N . THR E 2 70 ? -52.512 11.197 36.725 1.00 83.52 65 THR E N 1
ATOM 6693 C CA . THR E 2 70 ? -52.194 10.877 38.111 1.00 78.94 65 THR E CA 1
ATOM 6694 C C . THR E 2 70 ? -50.713 11.102 38.351 1.00 75.24 65 THR E C 1
ATOM 6695 O O . THR E 2 70 ? -50.312 11.739 39.325 1.00 77.99 65 THR E O 1
ATOM 6699 N N . VAL E 2 71 ? -49.905 10.575 37.441 1.00 76.30 66 VAL E N 1
ATOM 6700 C CA . VAL E 2 71 ? -48.458 10.708 37.520 1.00 77.52 66 VAL E CA 1
ATOM 6701 C C . VAL E 2 71 ? -48.040 12.171 37.604 1.00 75.13 66 VAL E C 1
ATOM 6702 O O . VAL E 2 71 ? -47.275 12.555 38.489 1.00 78.49 66 VAL E O 1
ATOM 6706 N N . ASN E 2 72 ? -48.541 12.981 36.679 1.00 75.43 67 ASN E N 1
ATOM 6707 C CA . ASN E 2 72 ? -48.291 14.415 36.713 1.00 77.46 67 ASN E CA 1
ATOM 6708 C C . ASN E 2 72 ? -48.461 14.978 38.111 1.00 71.58 67 ASN E C 1
ATOM 6709 O O . ASN E 2 72 ? -47.564 15.626 38.641 1.00 70.40 67 ASN E O 1
ATOM 6714 N N . SER E 2 73 ? -49.618 14.717 38.705 1.00 72.56 68 SER E N 1
ATOM 6715 C CA . SER E 2 73 ? -49.931 15.226 40.033 1.00 73.36 68 SER E CA 1
ATOM 6716 C C . SER E 2 73 ? -48.826 14.905 41.032 1.00 71.57 68 SER E C 1
ATOM 6717 O O . SER E 2 73 ? -48.180 15.808 41.568 1.00 72.37 68 SER E O 1
ATOM 6720 N N . TYR E 2 74 ? -48.606 13.619 41.281 1.00 66.33 69 TYR E N 1
ATOM 6721 C CA . TYR E 2 74 ? -47.632 13.214 42.286 1.00 67.97 69 TYR E CA 1
ATOM 6722 C C . TYR E 2 74 ? -46.221 13.655 41.925 1.00 69.20 69 TYR E C 1
ATOM 6723 O O . TYR E 2 74 ? -45.510 14.204 42.761 1.00 72.47 69 TYR E O 1
ATOM 6732 N N . LEU E 2 75 ? -45.826 13.424 40.678 1.00 71.32 70 LEU E N 1
ATOM 6733 C CA . LEU E 2 75 ? -44.504 13.827 40.206 1.00 72.70 70 LEU E CA 1
ATOM 6734 C C . LEU E 2 75 ? -44.350 15.346 40.178 1.00 70.17 70 LEU E C 1
ATOM 6735 O O . LEU E 2 75 ? -43.231 15.866 40.189 1.00 66.98 70 LEU E O 1
ATOM 6740 N N . ARG E 2 76 ? -45.471 16.058 40.146 1.00 68.26 71 ARG E N 1
ATOM 6741 C CA . ARG E 2 76 ? -45.414 17.513 40.191 1.00 76.29 71 ARG E CA 1
ATOM 6742 C C . ARG E 2 76 ? -45.389 17.996 41.640 1.00 73.70 71 ARG E C 1
ATOM 6743 O O . ARG E 2 76 ? -44.859 19.069 41.936 1.00 77.37 71 ARG E O 1
ATOM 6751 N N . TRP E 2 77 ? -45.951 17.196 42.543 1.00 71.51 72 TRP E N 1
ATOM 6752 C CA . TRP E 2 77 ? -45.869 17.492 43.970 1.00 68.94 72 TRP E CA 1
ATOM 6753 C C . TRP E 2 77 ? -44.442 17.314 44.468 1.00 64.18 72 TRP E C 1
ATOM 6754 O O . TRP E 2 77 ? -43.934 18.128 45.235 1.00 68.24 72 TRP E O 1
ATOM 6765 N N . ILE E 2 78 ? -43.800 16.237 44.034 1.00 61.75 73 ILE E N 1
ATOM 6766 C CA . ILE E 2 78 ? -42.490 15.879 44.556 1.00 66.99 73 ILE E CA 1
ATOM 6767 C C . ILE E 2 78 ? -41.424 16.903 44.193 1.00 67.21 73 ILE E C 1
ATOM 6768 O O . ILE E 2 78 ? -40.616 17.293 45.032 1.00 68.41 73 ILE E O 1
ATOM 6773 N N . LYS E 2 79 ? -41.424 17.340 42.940 1.00 72.04 74 LYS E N 1
ATOM 6774 C CA . LYS E 2 79 ? -40.483 18.366 42.514 1.00 74.42 74 LYS E CA 1
ATOM 6775 C C . LYS E 2 79 ? -40.730 19.618 43.352 1.00 77.20 74 LYS E C 1
ATOM 6776 O O . LYS E 2 79 ? -39.793 20.336 43.715 1.00 78.63 74 LYS E O 1
ATOM 6782 N N . ALA E 2 80 ? -42.000 19.865 43.665 1.00 72.09 75 ALA E N 1
ATOM 6783 C CA . ALA E 2 80 ? -42.377 20.998 44.492 1.00 67.67 75 ALA E CA 1
ATOM 6784 C C . ALA E 2 80 ? -41.618 20.926 45.805 1.00 68.68 75 ALA E C 1
ATOM 6785 O O . ALA E 2 80 ? -40.885 21.845 46.157 1.00 73.25 75 ALA E O 1
ATOM 6787 N N . ALA E 2 81 ? -41.791 19.820 46.519 1.00 67.77 76 ALA E N 1
ATOM 6788 C CA . ALA E 2 81 ? -41.065 19.598 47.761 1.00 73.26 76 ALA E CA 1
ATOM 6789 C C . ALA E 2 81 ? -39.570 19.853 47.569 1.00 74.21 76 ALA E C 1
ATOM 6790 O O . ALA E 2 81 ? -39.055 20.901 47.962 1.00 74.95 76 ALA E O 1
ATOM 6792 N N . ILE E 2 82 ? -38.888 18.888 46.960 1.00 71.99 77 ILE E N 1
ATOM 6793 C CA . ILE E 2 82 ? -37.454 18.980 46.702 1.00 73.74 77 ILE E CA 1
ATOM 6794 C C . ILE E 2 82 ? -36.974 20.415 46.525 1.00 75.40 77 ILE E C 1
ATOM 6795 O O . ILE E 2 82 ? -36.045 20.857 47.203 1.00 75.81 77 ILE E O 1
ATOM 6800 N N . ASP E 2 83 ? -37.620 21.141 45.621 1.00 77.66 78 ASP E N 1
ATOM 6801 C CA . ASP E 2 83 ? -37.163 22.476 45.243 1.00 82.07 78 ASP E CA 1
ATOM 6802 C C . ASP E 2 83 ? -37.143 23.463 46.407 1.00 74.89 78 ASP E C 1
ATOM 6803 O O . ASP E 2 83 ? -36.182 24.214 46.577 1.00 72.27 78 ASP E O 1
ATOM 6808 N N . VAL E 2 84 ? -38.199 23.457 47.210 1.00 73.78 79 VAL E N 1
ATOM 6809 C CA . VAL E 2 84 ? -38.234 24.290 48.400 1.00 73.41 79 VAL E CA 1
ATOM 6810 C C . VAL E 2 84 ? -37.040 23.963 49.290 1.00 74.55 79 VAL E C 1
ATOM 6811 O O . VAL E 2 84 ? -36.273 24.847 49.676 1.00 73.51 79 VAL E O 1
ATOM 6815 N N . ILE E 2 85 ? -36.889 22.679 49.600 1.00 73.33 80 ILE E N 1
ATOM 6816 C CA . ILE E 2 85 ? -35.806 22.192 50.444 1.00 70.84 80 ILE E CA 1
ATOM 6817 C C . ILE E 2 85 ? -34.444 22.657 49.939 1.00 70.83 80 ILE E C 1
ATOM 6818 O O . ILE E 2 85 ? -33.537 22.924 50.731 1.00 77.11 80 ILE E O 1
ATOM 6823 N N . GLU E 2 86 ? -34.305 22.745 48.620 1.00 67.13 81 GLU E N 1
ATOM 6824 C CA . GLU E 2 86 ? -33.042 23.130 48.014 1.00 65.48 81 GLU E CA 1
ATOM 6825 C C . GLU E 2 86 ? -33.062 24.593 47.593 1.00 56.63 81 GLU E C 1
ATOM 6826 O O . GLU E 2 86 ? -32.214 25.376 48.016 1.00 40.38 81 GLU E O 1
ATOM 6832 N N . ALA F 2 8 ? -35.156 12.970 44.606 1.00 89.93 3 ALA F N 1
ATOM 6833 C CA . ALA F 2 8 ? -34.764 13.030 43.209 1.00 83.44 3 ALA F CA 1
ATOM 6834 C C . ALA F 2 8 ? -33.250 13.096 43.087 1.00 89.63 3 ALA F C 1
ATOM 6835 O O . ALA F 2 8 ? -32.605 13.966 43.669 1.00 87.14 3 ALA F O 1
ATOM 6837 N N . LYS F 2 9 ? -32.685 12.157 42.341 1.00 94.72 4 LYS F N 1
ATOM 6838 C CA . LYS F 2 9 ? -31.262 12.168 42.050 1.00 96.38 4 LYS F CA 1
ATOM 6839 C C . LYS F 2 9 ? -31.050 11.332 40.804 1.00 97.14 4 LYS F C 1
ATOM 6840 O O . LYS F 2 9 ? -30.380 11.747 39.860 1.00 100.85 4 LYS F O 1
ATOM 6846 N N . ARG F 2 10 ? -31.634 10.143 40.819 1.00 101.13 5 ARG F N 1
ATOM 6847 C CA . ARG F 2 10 ? -31.860 9.380 39.604 1.00 105.76 5 ARG F CA 1
ATOM 6848 C C . ARG F 2 10 ? -33.099 8.518 39.832 1.00 101.39 5 ARG F C 1
ATOM 6849 O O . ARG F 2 10 ? -33.180 7.752 40.795 1.00 96.68 5 ARG F O 1
ATOM 6857 N N . VAL F 2 11 ? -34.090 8.699 38.969 1.00 98.00 6 VAL F N 1
ATOM 6858 C CA . VAL F 2 11 ? -35.382 8.054 39.146 1.00 94.13 6 VAL F CA 1
ATOM 6859 C C . VAL F 2 11 ? -35.472 6.802 38.289 1.00 90.82 6 VAL F C 1
ATOM 6860 O O . VAL F 2 11 ? -34.732 6.648 37.315 1.00 92.23 6 VAL F O 1
ATOM 6864 N N . GLN F 2 12 ? -36.381 5.909 38.663 1.00 88.05 7 GLN F N 1
ATOM 6865 C CA . GLN F 2 12 ? -36.605 4.678 37.919 1.00 89.09 7 GLN F CA 1
ATOM 6866 C C . GLN F 2 12 ? -38.094 4.532 37.621 1.00 85.76 7 GLN F C 1
ATOM 6867 O O . GLN F 2 12 ? -38.933 4.841 38.468 1.00 87.28 7 GLN F O 1
ATOM 6873 N N . ALA F 2 13 ? -38.421 4.068 36.417 1.00 86.07 8 ALA F N 1
ATOM 6874 C CA . ALA F 2 13 ? -39.819 3.909 36.020 1.00 86.17 8 ALA F CA 1
ATOM 6875 C C . ALA F 2 13 ? -40.061 2.611 35.249 1.00 83.89 8 ALA F C 1
ATOM 6876 O O . ALA F 2 13 ? -39.158 2.081 34.604 1.00 81.02 8 ALA F O 1
ATOM 6878 N N . LYS F 2 14 ? -41.289 2.108 35.320 1.00 83.64 9 LYS F N 1
ATOM 6879 C CA . LYS F 2 14 ? -41.656 0.877 34.636 1.00 83.80 9 LYS F CA 1
ATOM 6880 C C . LYS F 2 14 ? -43.167 0.765 34.484 1.00 85.68 9 LYS F C 1
ATOM 6881 O O . LYS F 2 14 ? -43.882 0.542 35.459 1.00 83.18 9 LYS F O 1
ATOM 6887 N N . ILE F 2 15 ? -43.649 0.917 33.256 1.00 89.38 10 ILE F N 1
ATOM 6888 C CA . ILE F 2 15 ? -45.084 0.899 33.002 1.00 92.61 10 ILE F CA 1
ATOM 6889 C C . ILE F 2 15 ? -45.498 -0.274 32.125 1.00 91.94 10 ILE F C 1
ATOM 6890 O O . ILE F 2 15 ? -44.778 -0.660 31.204 1.00 89.63 10 ILE F O 1
ATOM 6895 N N . GLU F 2 16 ? -46.666 -0.835 32.424 1.00 94.52 11 GLU F N 1
ATOM 6896 C CA . GLU F 2 16 ? -47.223 -1.927 31.640 1.00 96.43 11 GLU F CA 1
ATOM 6897 C C . GLU F 2 16 ? -48.721 -1.728 31.434 1.00 95.52 11 GLU F C 1
ATOM 6898 O O . GLU F 2 16 ? -49.454 -1.442 32.381 1.00 99.12 11 GLU F O 1
ATOM 6904 N N . MET F 2 17 ? -49.176 -1.874 30.195 1.00 92.86 12 MET F N 1
ATOM 6905 C CA . MET F 2 17 ? -50.607 -1.824 29.915 1.00 96.42 12 MET F CA 1
ATOM 6906 C C . MET F 2 17 ? -51.025 -2.989 29.031 1.00 94.11 12 MET F C 1
ATOM 6907 O O . MET F 2 17 ? -50.419 -3.248 27.992 1.00 90.17 12 MET F O 1
ATOM 6912 N N . GLU F 2 18 ? -52.061 -3.697 29.462 1.00 91.94 13 GLU F N 1
ATOM 6913 C CA . GLU F 2 18 ? -52.548 -4.850 28.728 1.00 91.12 13 GLU F CA 1
ATOM 6914 C C . GLU F 2 18 ? -53.623 -4.428 27.741 1.00 92.61 13 GLU F C 1
ATOM 6915 O O . GLU F 2 18 ? -54.419 -3.528 28.013 1.00 89.70 13 GLU F O 1
ATOM 6921 N N . PHE F 2 19 ? -53.633 -5.085 26.588 1.00 91.60 14 PHE F N 1
ATOM 6922 C CA . PHE F 2 19 ? -54.648 -4.846 25.580 1.00 89.51 14 PHE F CA 1
ATOM 6923 C C . PHE F 2 19 ? -55.500 -6.099 25.452 1.00 96.96 14 PHE F C 1
ATOM 6924 O O . PHE F 2 19 ? -55.035 -7.198 25.755 1.00 99.49 14 PHE F O 1
ATOM 6932 N N . PRO F 2 20 ? -56.760 -5.937 25.018 1.00 97.89 15 PRO F N 1
ATOM 6933 C CA . PRO F 2 20 ? -57.678 -7.064 24.824 1.00 98.45 15 PRO F CA 1
ATOM 6934 C C . PRO F 2 20 ? -57.031 -8.247 24.108 1.00 101.38 15 PRO F C 1
ATOM 6935 O O . PRO F 2 20 ? -57.011 -9.346 24.661 1.00 104.64 15 PRO F O 1
ATOM 6939 N N . SER F 2 21 ? -56.513 -8.029 22.902 1.00 97.47 16 SER F N 1
ATOM 6940 C CA . SER F 2 21 ? -55.859 -9.102 22.162 1.00 95.00 16 SER F CA 1
ATOM 6941 C C . SER F 2 21 ? -54.373 -8.828 21.982 1.00 95.77 16 SER F C 1
ATOM 6942 O O . SER F 2 21 ? -53.887 -7.734 22.274 1.00 94.75 16 SER F O 1
ATOM 6945 N N . GLU F 2 22 ? -53.657 -9.834 21.494 1.00 95.87 17 GLU F N 1
ATOM 6946 C CA . GLU F 2 22 ? -52.219 -9.725 21.302 1.00 94.34 17 GLU F CA 1
ATOM 6947 C C . GLU F 2 22 ? -51.868 -8.934 20.044 1.00 96.53 17 GLU F C 1
ATOM 6948 O O . GLU F 2 22 ? -50.777 -8.371 19.942 1.00 90.67 17 GLU F O 1
ATOM 6954 N N . ASP F 2 23 ? -52.795 -8.892 19.090 1.00 98.19 18 ASP F N 1
ATOM 6955 C CA . ASP F 2 23 ? -52.555 -8.182 17.838 1.00 96.55 18 ASP F CA 1
ATOM 6956 C C . ASP F 2 23 ? -52.709 -6.674 18.020 1.00 93.48 18 ASP F C 1
ATOM 6957 O O . ASP F 2 23 ? -51.971 -5.896 17.422 1.00 93.62 18 ASP F O 1
ATOM 6962 N N . VAL F 2 24 ? -53.672 -6.262 18.838 1.00 92.28 19 VAL F N 1
ATOM 6963 C CA . VAL F 2 24 ? -53.830 -4.848 19.155 1.00 91.46 19 VAL F CA 1
ATOM 6964 C C . VAL F 2 24 ? -52.519 -4.325 19.731 1.00 91.68 19 VAL F C 1
ATOM 6965 O O . VAL F 2 24 ? -52.053 -3.245 19.368 1.00 89.91 19 VAL F O 1
ATOM 6969 N N . ALA F 2 25 ? -51.933 -5.108 20.631 1.00 87.83 20 ALA F N 1
ATOM 6970 C CA . ALA F 2 25 ? -50.624 -4.807 21.188 1.00 83.93 20 ALA F CA 1
ATOM 6971 C C . ALA F 2 25 ? -49.590 -4.627 20.078 1.00 87.68 20 ALA F C 1
ATOM 6972 O O . ALA F 2 25 ? -48.794 -3.688 20.104 1.00 86.23 20 ALA F O 1
ATOM 6974 N N . LYS F 2 26 ? -49.597 -5.544 19.115 1.00 90.10 21 LYS F N 1
ATOM 6975 C CA . LYS F 2 26 ? -48.723 -5.442 17.953 1.00 93.24 21 LYS F CA 1
ATOM 6976 C C . LYS F 2 26 ? -48.868 -4.064 17.322 1.00 90.23 21 LYS F C 1
ATOM 6977 O O . LYS F 2 26 ? -47.900 -3.316 17.206 1.00 89.87 21 LYS F O 1
ATOM 6983 N N . VAL F 2 27 ? -50.093 -3.737 16.925 1.00 88.64 22 VAL F N 1
ATOM 6984 C CA . VAL F 2 27 ? -50.377 -2.480 16.243 1.00 88.23 22 VAL F CA 1
ATOM 6985 C C . VAL F 2 27 ? -49.852 -1.267 17.011 1.00 89.60 22 VAL F C 1
ATOM 6986 O O . VAL F 2 27 ? -49.073 -0.473 16.477 1.00 87.21 22 VAL F O 1
ATOM 6990 N N . VAL F 2 28 ? -50.290 -1.127 18.259 1.00 87.75 23 VAL F N 1
ATOM 6991 C CA . VAL F 2 28 ? -49.910 0.014 19.088 1.00 84.68 23 VAL F CA 1
ATOM 6992 C C . VAL F 2 28 ? -48.392 0.123 19.214 1.00 82.89 23 VAL F C 1
ATOM 6993 O O . VAL F 2 28 ? -47.829 1.217 19.164 1.00 81.28 23 VAL F O 1
ATOM 6997 N N . TYR F 2 29 ? -47.738 -1.020 19.377 1.00 85.63 24 TYR F N 1
ATOM 6998 C CA . TYR F 2 29 ? -46.289 -1.055 19.476 1.00 87.06 24 TYR F CA 1
ATOM 6999 C C . TYR F 2 29 ? -45.687 -0.407 18.243 1.00 83.25 24 TYR F C 1
ATOM 7000 O O . TYR F 2 29 ? -44.852 0.491 18.336 1.00 77.60 24 TYR F O 1
ATOM 7009 N N . GLU F 2 30 ? -46.139 -0.874 17.085 1.00 90.59 25 GLU F N 1
ATOM 7010 C CA . GLU F 2 30 ? -45.656 -0.404 15.793 1.00 91.17 25 GLU F CA 1
ATOM 7011 C C . GLU F 2 30 ? -45.827 1.100 15.670 1.00 89.37 25 GLU F C 1
ATOM 7012 O O . GLU F 2 30 ? -44.854 1.833 15.476 1.00 87.86 25 GLU F O 1
ATOM 7018 N N . ALA F 2 31 ? -47.075 1.549 15.786 1.00 86.49 26 ALA F N 1
ATOM 7019 C CA . ALA F 2 31 ? -47.406 2.966 15.680 1.00 81.41 26 ALA F CA 1
ATOM 7020 C C . ALA F 2 31 ? -46.480 3.830 16.532 1.00 83.74 26 ALA F C 1
ATOM 7021 O O . ALA F 2 31 ? -45.926 4.822 16.057 1.00 84.39 26 ALA F O 1
ATOM 7023 N N . VAL F 2 32 ? -46.308 3.438 17.789 1.00 80.43 27 VAL F N 1
ATOM 7024 C CA . VAL F 2 32 ? -45.513 4.213 18.731 1.00 77.91 27 VAL F CA 1
ATOM 7025 C C . VAL F 2 32 ? -44.019 3.965 18.553 1.00 81.54 27 VAL F C 1
ATOM 7026 O O . VAL F 2 32 ? -43.193 4.817 18.879 1.00 79.73 27 VAL F O 1
ATOM 7030 N N . LEU F 2 33 ? -43.678 2.790 18.035 1.00 82.99 28 LEU F N 1
ATOM 7031 C CA . LEU F 2 33 ? -42.282 2.434 17.830 1.00 81.12 28 LEU F CA 1
ATOM 7032 C C . LEU F 2 33 ? -41.658 3.422 16.858 1.00 77.35 28 LEU F C 1
ATOM 7033 O O . LEU F 2 33 ? -40.544 3.899 17.069 1.00 74.66 28 LEU F O 1
ATOM 7038 N N . TYR F 2 34 ? -42.395 3.739 15.801 1.00 76.00 29 TYR F N 1
ATOM 7039 C CA . TYR F 2 34 ? -41.925 4.692 14.807 1.00 82.22 29 TYR F CA 1
ATOM 7040 C C . TYR F 2 34 ? -41.655 6.045 15.440 1.00 82.08 29 TYR F C 1
ATOM 7041 O O . TYR F 2 34 ? -40.762 6.778 15.013 1.00 80.46 29 TYR F O 1
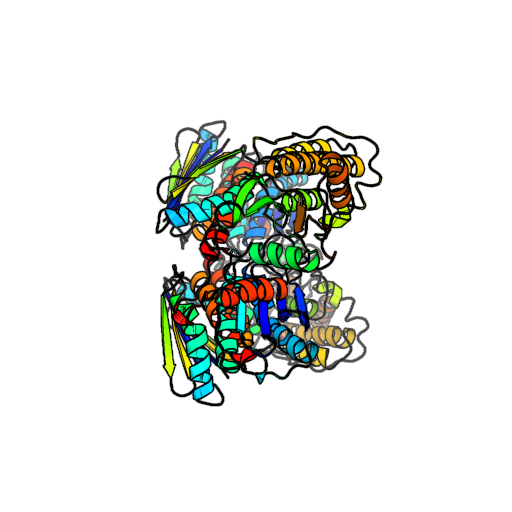ATOM 7050 N N . GLU F 2 35 ? -42.439 6.376 16.458 1.00 79.54 30 GLU F N 1
ATOM 7051 C CA . GLU F 2 35 ? -42.248 7.621 17.184 1.00 74.99 30 GLU F CA 1
ATOM 7052 C C . GLU F 2 35 ? -41.025 7.537 18.066 1.00 76.52 30 GLU F C 1
ATOM 7053 O O . GLU F 2 35 ? -40.201 8.449 18.082 1.00 79.05 30 GLU F O 1
ATOM 7059 N N . HIS F 2 36 ? -40.921 6.439 18.807 1.00 78.04 31 HIS F N 1
ATOM 7060 C CA . HIS F 2 36 ? -39.778 6.213 19.681 1.00 79.75 31 HIS F CA 1
ATOM 7061 C C . HIS F 2 36 ? -38.510 6.535 18.916 1.00 79.76 31 HIS F C 1
ATOM 7062 O O . HIS F 2 36 ? -37.683 7.336 19.356 1.00 79.87 31 HIS F O 1
ATOM 7069 N N . LEU F 2 37 ? -38.375 5.904 17.757 1.00 77.79 32 LEU F N 1
ATOM 7070 C CA . LEU F 2 37 ? -37.185 6.050 16.942 1.00 78.55 32 LEU F CA 1
ATOM 7071 C C . LEU F 2 37 ? -37.016 7.486 16.467 1.00 84.20 32 LEU F C 1
ATOM 7072 O O . LEU F 2 37 ? -35.909 8.027 16.471 1.00 85.21 32 LEU F O 1
ATOM 7077 N N . SER F 2 38 ? -38.134 8.097 16.087 1.00 84.41 33 SER F N 1
ATOM 7078 C CA . SER F 2 38 ? -38.154 9.436 15.500 1.00 85.32 33 SER F CA 1
ATOM 7079 C C . SER F 2 38 ? -37.445 10.516 16.317 1.00 84.50 33 SER F C 1
ATOM 7080 O O . SER F 2 38 ? -36.878 11.455 15.755 1.00 86.13 33 SER F O 1
ATOM 7083 N N . VAL F 2 39 ? -37.472 10.373 17.636 1.00 80.99 34 VAL F N 1
ATOM 7084 C CA . VAL F 2 39 ? -36.965 11.406 18.530 1.00 86.03 34 VAL F CA 1
ATOM 7085 C C . VAL F 2 39 ? -35.445 11.516 18.549 1.00 87.72 34 VAL F C 1
ATOM 7086 O O . VAL F 2 39 ? -34.754 10.516 18.680 1.00 86.69 34 VAL F O 1
ATOM 7090 N N . PRO F 2 40 ? -34.926 12.748 18.406 1.00 92.25 35 PRO F N 1
ATOM 7091 C CA . PRO F 2 40 ? -33.496 13.063 18.484 1.00 89.60 35 PRO F CA 1
ATOM 7092 C C . PRO F 2 40 ? -32.996 13.009 19.920 1.00 93.98 35 PRO F C 1
ATOM 7093 O O . PRO F 2 40 ? -32.215 12.127 20.272 1.00 92.34 35 PRO F O 1
ATOM 7097 N N . TYR F 2 41 ? -33.457 13.948 20.742 1.00 98.39 36 TYR F N 1
ATOM 7098 C CA . TYR F 2 41 ? -32.955 14.089 22.104 1.00 96.72 36 TYR F CA 1
ATOM 7099 C C . TYR F 2 41 ? -33.843 13.425 23.155 1.00 100.12 36 TYR F C 1
ATOM 7100 O O . TYR F 2 41 ? -35.054 13.284 22.976 1.00 104.59 36 TYR F O 1
ATOM 7109 N N . ARG F 2 42 ? -33.219 13.018 24.256 1.00 97.77 37 ARG F N 1
ATOM 7110 C CA . ARG F 2 42 ? -33.912 12.334 25.339 1.00 95.63 37 ARG F CA 1
ATOM 7111 C C . ARG F 2 42 ? -33.685 13.093 26.634 1.00 95.52 37 ARG F C 1
ATOM 7112 O O . ARG F 2 42 ? -32.550 13.196 27.104 1.00 100.63 37 ARG F O 1
ATOM 7120 N N . ARG F 2 43 ? -34.751 13.626 27.220 1.00 92.51 38 ARG F N 1
ATOM 7121 C CA . ARG F 2 43 ? -34.639 14.139 28.577 1.00 93.05 38 ARG F CA 1
ATOM 7122 C C . ARG F 2 43 ? -34.687 12.960 29.542 1.00 87.17 38 ARG F C 1
ATOM 7123 O O . ARG F 2 43 ? -35.096 13.101 30.692 1.00 88.13 38 ARG F O 1
ATOM 7131 N N . SER F 2 44 ? -34.267 11.796 29.049 1.00 90.66 39 SER F N 1
ATOM 7132 C CA . SER F 2 44 ? -34.215 10.565 29.833 1.00 91.17 39 SER F CA 1
ATOM 7133 C C . SER F 2 44 ? -34.036 9.363 28.910 1.00 93.06 39 SER F C 1
ATOM 7134 O O . SER F 2 44 ? -34.333 9.439 27.718 1.00 97.55 39 SER F O 1
ATOM 7137 N N . GLU F 2 45 ? -33.548 8.258 29.465 1.00 93.60 40 GLU F N 1
ATOM 7138 C CA . GLU F 2 45 ? -33.327 7.041 28.690 1.00 91.64 40 GLU F CA 1
ATOM 7139 C C . GLU F 2 45 ? -34.485 6.058 28.827 1.00 88.69 40 GLU F C 1
ATOM 7140 O O . GLU F 2 45 ? -34.815 5.628 29.933 1.00 85.87 40 GLU F O 1
ATOM 7146 N N . ILE F 2 46 ? -35.086 5.697 27.697 1.00 93.72 41 ILE F N 1
ATOM 7147 C CA . ILE F 2 46 ? -36.235 4.799 27.694 1.00 93.41 41 ILE F CA 1
ATOM 7148 C C . ILE F 2 46 ? -35.936 3.488 26.974 1.00 95.44 41 ILE F C 1
ATOM 7149 O O . ILE F 2 46 ? -35.175 3.455 26.005 1.00 94.88 41 ILE F O 1
ATOM 7154 N N . ASP F 2 47 ? -36.553 2.413 27.454 1.00 98.19 42 ASP F N 1
ATOM 7155 C CA . ASP F 2 47 ? -36.411 1.090 26.853 1.00 103.50 42 ASP F CA 1
ATOM 7156 C C . ASP F 2 47 ? -37.781 0.591 26.393 1.00 100.53 42 ASP F C 1
ATOM 7157 O O . ASP F 2 47 ? -38.686 0.413 27.207 1.00 100.20 42 ASP F O 1
ATOM 7162 N N . PHE F 2 48 ? -37.933 0.366 25.091 1.00 95.53 43 PHE F N 1
ATOM 7163 C CA . PHE F 2 48 ? -39.220 -0.055 24.539 1.00 91.59 43 PHE F CA 1
ATOM 7164 C C . PHE F 2 48 ? -39.261 -1.560 24.272 1.00 93.07 43 PHE F C 1
ATOM 7165 O O . PHE F 2 48 ? -38.343 -2.117 23.666 1.00 91.02 43 PHE F O 1
ATOM 7173 N N . LYS F 2 49 ? -40.334 -2.212 24.719 1.00 92.22 44 LYS F N 1
ATOM 7174 C CA . LYS F 2 49 ? -40.487 -3.656 24.534 1.00 90.67 44 LYS F CA 1
ATOM 7175 C C . LYS F 2 49 ? -41.938 -4.081 24.354 1.00 87.43 44 LYS F C 1
ATOM 7176 O O . LYS F 2 49 ? -42.852 -3.442 24.872 1.00 85.03 44 LYS F O 1
ATOM 7182 N N . LEU F 2 50 ? -42.137 -5.179 23.632 1.00 90.30 45 LEU F N 1
ATOM 7183 C CA . LEU F 2 50 ? -43.460 -5.780 23.514 1.00 93.43 45 LEU F CA 1
ATOM 7184 C C . LEU F 2 50 ? -43.492 -7.078 24.313 1.00 95.21 45 LEU F C 1
ATOM 7185 O O . LEU F 2 50 ? -42.482 -7.771 24.437 1.00 91.03 45 LEU F O 1
ATOM 7190 N N . GLU F 2 51 ? -44.661 -7.398 24.852 1.00 99.67 46 GLU F N 1
ATOM 7191 C CA . GLU F 2 51 ? -44.827 -8.565 25.703 1.00 97.82 46 GLU F CA 1
ATOM 7192 C C . GLU F 2 51 ? -46.257 -9.068 25.573 1.00 97.79 46 GLU F C 1
ATOM 7193 O O . GLU F 2 51 ? -47.202 -8.299 25.748 1.00 92.85 46 GLU F O 1
ATOM 7199 N N . GLY F 2 52 ? -46.412 -10.353 25.264 1.00 102.62 47 GLY F N 1
ATOM 7200 C CA . GLY F 2 52 ? -47.725 -10.945 25.057 1.00 102.48 47 GLY F CA 1
ATOM 7201 C C . GLY F 2 52 ? -48.701 -9.994 24.388 1.00 100.47 47 GLY F C 1
ATOM 7202 O O . GLY F 2 52 ? -48.580 -9.693 23.198 1.00 98.95 47 GLY F O 1
ATOM 7203 N N . LYS F 2 53 ? -49.676 -9.525 25.162 1.00 97.37 48 LYS F N 1
ATOM 7204 C CA . LYS F 2 53 ? -50.592 -8.479 24.717 1.00 97.68 48 LYS F CA 1
ATOM 7205 C C . LYS F 2 53 ? -50.430 -7.268 25.621 1.00 91.82 48 LYS F C 1
ATOM 7206 O O . LYS F 2 53 ? -51.396 -6.783 26.205 1.00 91.87 48 LYS F O 1
ATOM 7212 N N . LYS F 2 54 ? -49.199 -6.781 25.721 1.00 87.35 49 LYS F N 1
ATOM 7213 C CA . LYS F 2 54 ? -48.847 -5.816 26.749 1.00 91.34 49 LYS F CA 1
ATOM 7214 C C . LYS F 2 54 ? -47.500 -5.175 26.456 1.00 91.51 49 LYS F C 1
ATOM 7215 O O . LYS F 2 54 ? -46.493 -5.864 26.308 1.00 95.26 49 LYS F O 1
ATOM 7221 N N . ILE F 2 55 ? -47.486 -3.850 26.378 1.00 90.78 50 ILE F N 1
ATOM 7222 C CA . ILE F 2 55 ? -46.255 -3.112 26.121 1.00 89.55 50 ILE F CA 1
ATOM 7223 C C . ILE F 2 55 ? -45.576 -2.718 27.431 1.00 86.55 50 ILE F C 1
ATOM 7224 O O . ILE F 2 55 ? -46.243 -2.451 28.431 1.00 84.77 50 ILE F O 1
ATOM 7229 N N . ILE F 2 56 ? -44.248 -2.688 27.421 1.00 87.20 51 ILE F N 1
ATOM 7230 C CA . ILE F 2 56 ? -43.486 -2.391 28.628 1.00 86.20 51 ILE F CA 1
ATOM 7231 C C . ILE F 2 56 ? -42.598 -1.169 28.454 1.00 86.21 51 ILE F C 1
ATOM 7232 O O . ILE F 2 56 ? -41.899 -1.036 27.449 1.00 88.17 51 ILE F O 1
ATOM 7237 N N . LEU F 2 57 ? -42.632 -0.279 29.440 1.00 87.89 52 LEU F N 1
ATOM 7238 C CA . LEU F 2 57 ? -41.787 0.908 29.438 1.00 89.07 52 LEU F CA 1
ATOM 7239 C C . LEU F 2 57 ? -40.753 0.829 30.552 1.00 89.65 52 LEU F C 1
ATOM 7240 O O . LEU F 2 57 ? -41.065 0.409 31.666 1.00 89.21 52 LEU F O 1
ATOM 7245 N N . ASP F 2 58 ? -39.525 1.242 30.253 1.00 89.63 53 ASP F N 1
ATOM 7246 C CA . ASP F 2 58 ? -38.435 1.178 31.227 1.00 90.42 53 ASP F CA 1
ATOM 7247 C C . ASP F 2 58 ? -37.592 2.457 31.220 1.00 90.21 53 ASP F C 1
ATOM 7248 O O . ASP F 2 58 ? -36.594 2.548 30.506 1.00 92.61 53 ASP F O 1
ATOM 7253 N N . ILE F 2 59 ? -37.987 3.436 32.030 1.00 90.49 54 ILE F N 1
ATOM 7254 C CA . ILE F 2 59 ? -37.351 4.753 32.011 1.00 91.02 54 ILE F CA 1
ATOM 7255 C C . ILE F 2 59 ? -36.316 4.975 33.120 1.00 90.18 54 ILE F C 1
ATOM 7256 O O . ILE F 2 59 ? -36.446 4.464 34.233 1.00 87.24 54 ILE F O 1
ATOM 7261 N N . LYS F 2 60 ? -35.288 5.749 32.788 1.00 87.19 55 LYS F N 1
ATOM 7262 C CA . LYS F 2 60 ? -34.287 6.190 33.746 1.00 89.61 55 LYS F CA 1
ATOM 7263 C C . LYS F 2 60 ? -34.035 7.680 33.565 1.00 92.53 55 LYS F C 1
ATOM 7264 O O . LYS F 2 60 ? -33.445 8.095 32.569 1.00 95.98 55 LYS F O 1
ATOM 7270 N N . ALA F 2 61 ? -34.474 8.486 34.523 1.00 90.10 56 ALA F N 1
ATOM 7271 C CA . ALA F 2 61 ? -34.268 9.925 34.428 1.00 94.46 56 ALA F CA 1
ATOM 7272 C C . ALA F 2 61 ? -33.363 10.435 35.545 1.00 98.79 56 A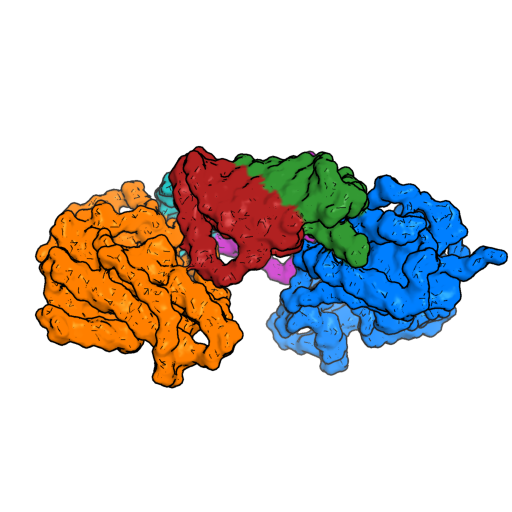LA F C 1
ATOM 7273 O O . ALA F 2 61 ? -33.091 9.724 36.514 1.00 97.09 56 ALA F O 1
ATOM 7275 N N . THR F 2 62 ? -32.896 11.671 35.394 1.00 99.50 57 THR F N 1
ATOM 7276 C CA . THR F 2 62 ? -32.042 12.297 36.394 1.00 97.28 57 THR F CA 1
ATOM 7277 C C . THR F 2 62 ? -32.899 12.821 37.541 1.00 96.76 57 THR F C 1
ATOM 7278 O O . THR F 2 62 ? -32.719 12.424 38.693 1.00 98.81 57 THR F O 1
ATOM 7282 N N . ASP F 2 63 ? -33.833 13.711 37.223 1.00 92.35 58 ASP F N 1
ATOM 7283 C CA . ASP F 2 63 ? -34.748 14.239 38.228 1.00 90.10 58 ASP F CA 1
ATOM 7284 C C . ASP F 2 63 ? -36.180 13.761 37.981 1.00 87.67 58 ASP F C 1
ATOM 7285 O O . ASP F 2 63 ? -36.416 12.844 37.188 1.00 87.04 58 ASP F O 1
ATOM 7290 N N . SER F 2 64 ? -37.130 14.388 38.670 1.00 88.25 59 SER F N 1
ATOM 7291 C CA . SER F 2 64 ? -38.536 14.000 38.574 1.00 86.47 59 SER F CA 1
ATOM 7292 C C . SER F 2 64 ? -39.307 14.824 37.538 1.00 81.94 59 SER F C 1
ATOM 7293 O O . SER F 2 64 ? -40.317 14.369 37.000 1.00 78.91 59 SER F O 1
ATOM 7296 N N . SER F 2 65 ? -38.830 16.032 37.259 1.00 82.16 60 SER F N 1
ATOM 7297 C CA . SER F 2 65 ? -39.450 16.870 36.242 1.00 82.83 60 SER F CA 1
ATOM 7298 C C . SER F 2 65 ? -39.128 16.290 34.866 1.00 84.30 60 SER F C 1
ATOM 7299 O O . SER F 2 65 ? -39.971 16.282 33.967 1.00 81.71 60 SER F O 1
ATOM 7302 N N . ALA F 2 66 ? -37.904 15.789 34.721 1.00 85.87 61 ALA F N 1
ATOM 7303 C CA . ALA F 2 66 ? -37.462 15.165 33.481 1.00 77.01 61 ALA F CA 1
ATOM 7304 C C . ALA F 2 66 ? -38.313 13.949 33.150 1.00 74.49 61 ALA F C 1
ATOM 7305 O O . ALA F 2 66 ? -38.988 13.918 32.123 1.00 78.39 61 ALA F O 1
ATOM 7307 N N . LEU F 2 67 ? -38.277 12.950 34.025 1.00 75.86 62 LEU F N 1
ATOM 7308 C CA . LEU F 2 67 ? -39.024 11.714 33.812 1.00 77.91 62 LEU F CA 1
ATOM 7309 C C . LEU F 2 67 ? -40.495 11.965 33.500 1.00 77.76 62 LEU F C 1
ATOM 7310 O O . LEU F 2 67 ? -41.082 11.278 32.663 1.00 75.29 62 LEU F O 1
ATOM 7315 N N . ARG F 2 68 ? -41.092 12.938 34.183 1.00 77.22 63 ARG F N 1
ATOM 7316 C CA . ARG F 2 68 ? -42.515 13.208 34.019 1.00 73.26 63 ARG F CA 1
ATOM 7317 C C . ARG F 2 68 ? -42.857 13.587 32.584 1.00 76.47 63 ARG F C 1
ATOM 7318 O O . ARG F 2 68 ? -43.785 13.034 32.000 1.00 76.05 63 ARG F O 1
ATOM 7326 N N . GLY F 2 69 ? -42.104 14.529 32.021 1.00 76.24 64 GLY F N 1
ATOM 7327 C CA . GLY F 2 69 ? -42.317 14.961 30.649 1.00 78.42 64 GLY F CA 1
ATOM 7328 C C . GLY F 2 69 ? -42.135 13.845 29.633 1.00 78.03 64 GLY F C 1
ATOM 7329 O O . GLY F 2 69 ? -42.805 13.821 28.598 1.00 80.47 64 GLY F O 1
ATOM 7330 N N . THR F 2 70 ? -41.221 12.922 29.924 1.00 73.41 65 THR F N 1
ATOM 7331 C CA . THR F 2 70 ? -40.987 11.769 29.064 1.00 73.22 65 THR F CA 1
ATOM 7332 C C . THR F 2 70 ? -42.198 10.845 29.092 1.00 69.67 65 THR F C 1
ATOM 7333 O O . THR F 2 70 ? -42.652 10.346 28.058 1.00 69.64 65 THR F O 1
ATOM 7337 N N . VAL F 2 71 ? -42.714 10.627 30.295 1.00 72.01 66 VAL F N 1
ATOM 7338 C CA . VAL F 2 71 ? -43.887 9.791 30.500 1.00 76.06 66 VAL F CA 1
ATOM 7339 C C . VAL F 2 71 ? -45.088 10.311 29.721 1.00 74.87 66 VAL F C 1
ATOM 7340 O O . VAL F 2 71 ? -45.735 9.570 28.978 1.00 70.78 66 VAL F O 1
ATOM 7344 N N . ASN F 2 72 ? -45.387 11.591 29.914 1.00 77.39 67 ASN F N 1
ATOM 7345 C CA . ASN F 2 72 ? -46.504 12.230 29.241 1.00 75.46 67 ASN F CA 1
ATOM 7346 C C . ASN F 2 72 ? -46.445 12.000 27.739 1.00 74.56 67 ASN F C 1
ATOM 7347 O O . ASN F 2 72 ? -47.462 11.722 27.105 1.00 76.88 67 ASN F O 1
ATOM 7352 N N . SER F 2 73 ? -45.249 12.125 27.173 1.00 73.89 68 SER F N 1
ATOM 7353 C CA . SER F 2 73 ? -45.051 11.875 25.752 1.00 72.19 68 SER F CA 1
ATOM 7354 C C . SER F 2 73 ? -45.642 10.531 25.364 1.00 68.24 68 SER F C 1
ATOM 7355 O O . SER F 2 73 ? -46.755 10.452 24.843 1.00 65.70 68 SER F O 1
ATOM 7358 N N . TYR F 2 74 ? -44.874 9.481 25.626 1.00 67.82 69 TYR F N 1
ATOM 7359 C CA . TYR F 2 74 ? -45.255 8.115 25.297 1.00 68.67 69 TYR F CA 1
ATOM 7360 C C . TYR F 2 74 ? -46.703 7.810 25.665 1.00 67.01 69 TYR F C 1
ATOM 7361 O O . TYR F 2 74 ? -47.463 7.296 24.848 1.00 66.63 69 TYR F O 1
ATOM 7370 N N . LEU F 2 75 ? -47.081 8.133 26.897 1.00 72.96 70 LEU F N 1
ATOM 7371 C CA . LEU F 2 75 ? -48.426 7.840 27.384 1.00 74.75 70 LEU F CA 1
ATOM 7372 C C . LEU F 2 75 ? -49.498 8.576 26.584 1.00 74.27 70 LEU F C 1
ATOM 7373 O O . LEU F 2 75 ? -50.679 8.224 26.630 1.00 76.27 70 LEU F O 1
ATOM 7378 N N . ARG F 2 76 ? -49.079 9.602 25.854 1.00 71.95 71 ARG F N 1
ATOM 7379 C CA . ARG F 2 76 ? -49.975 10.330 24.971 1.00 68.75 71 ARG F CA 1
ATOM 7380 C C . ARG F 2 76 ? -50.019 9.608 23.622 1.00 74.18 71 ARG F C 1
ATOM 7381 O O . ARG F 2 76 ? -51.088 9.433 23.030 1.00 76.45 71 ARG F O 1
ATOM 7389 N N . TRP F 2 77 ? -48.851 9.171 23.155 1.00 68.29 72 TRP F N 1
ATOM 7390 C CA . TRP F 2 77 ? -48.748 8.427 21.905 1.00 66.66 72 TRP F CA 1
ATOM 7391 C C . TRP F 2 77 ? -49.580 7.144 21.934 1.00 68.81 72 TRP F C 1
ATOM 7392 O O . TRP F 2 77 ? -50.248 6.804 20.960 1.00 72.78 72 TRP F O 1
ATOM 7403 N N . ILE F 2 78 ? -49.536 6.430 23.051 1.00 67.84 73 ILE F N 1
ATOM 7404 C CA . ILE F 2 78 ? -50.232 5.154 23.144 1.00 72.42 73 ILE F CA 1
ATOM 7405 C C . ILE F 2 78 ? -51.747 5.323 23.244 1.00 71.96 73 ILE F C 1
ATOM 7406 O O . ILE F 2 78 ? -52.512 4.480 22.759 1.00 67.78 73 ILE F O 1
ATOM 7411 N N . LYS F 2 79 ? -52.183 6.407 23.877 1.00 71.30 74 LYS F N 1
ATOM 7412 C CA . LYS F 2 79 ? -53.608 6.682 23.945 1.00 73.24 74 LYS F CA 1
ATOM 7413 C C . LYS F 2 79 ? -54.100 7.025 22.551 1.00 74.46 74 LYS F C 1
ATOM 7414 O O . LYS F 2 79 ? -55.217 6.681 22.167 1.00 72.94 74 LYS F O 1
ATOM 7420 N N . ALA F 2 80 ? -53.254 7.714 21.797 1.00 72.81 75 ALA F N 1
ATOM 7421 C CA . ALA F 2 80 ? -53.548 7.997 20.403 1.00 74.47 75 ALA F CA 1
ATOM 7422 C C . ALA F 2 80 ? -53.771 6.680 19.663 1.00 74.50 75 ALA F C 1
ATOM 7423 O O . ALA F 2 80 ? -54.856 6.427 19.143 1.00 76.60 75 ALA F O 1
ATOM 7425 N N . ALA F 2 81 ? -52.739 5.841 19.630 1.00 75.38 76 ALA F N 1
ATOM 7426 C CA . ALA F 2 81 ? -52.825 4.535 18.988 1.00 70.65 76 ALA F CA 1
ATOM 7427 C C . ALA F 2 81 ? -54.116 3.826 19.366 1.00 73.08 76 ALA F C 1
ATOM 7428 O O . ALA F 2 81 ? -54.976 3.590 18.521 1.00 76.64 76 ALA F O 1
ATOM 7430 N N . ILE F 2 82 ? -54.243 3.489 20.644 1.00 75.54 77 ILE F N 1
ATOM 7431 C CA . ILE F 2 82 ? -55.442 2.841 21.157 1.00 75.47 77 ILE F CA 1
ATOM 7432 C C . ILE F 2 82 ? -56.720 3.414 20.561 1.00 74.51 77 ILE F C 1
ATOM 7433 O O . ILE F 2 82 ? -57.523 2.688 19.981 1.00 77.52 77 ILE F O 1
ATOM 7438 N N . ASP F 2 83 ? -56.900 4.722 20.706 1.00 74.97 78 ASP F N 1
ATOM 7439 C CA . ASP F 2 83 ? -58.149 5.371 20.329 1.00 78.62 78 ASP F CA 1
ATOM 7440 C C . ASP F 2 83 ? -58.453 5.277 18.838 1.00 76.85 78 ASP F C 1
ATOM 7441 O O . ASP F 2 83 ? -59.605 5.098 18.448 1.00 78.76 78 ASP F O 1
ATOM 7446 N N . VAL F 2 84 ? -57.424 5.396 18.006 1.00 78.54 79 VAL F N 1
ATOM 7447 C CA . VAL F 2 84 ? -57.599 5.212 16.569 1.00 77.83 79 VAL F CA 1
ATOM 7448 C C . VAL F 2 84 ? -58.170 3.826 16.284 1.00 78.19 79 VAL F C 1
ATOM 7449 O O . VAL F 2 84 ? -59.258 3.695 15.726 1.00 80.27 79 VAL F O 1
ATOM 7453 N N . ILE F 2 85 ? -57.427 2.796 16.677 1.00 76.50 80 ILE F N 1
ATOM 7454 C CA . ILE F 2 85 ? -57.866 1.414 16.514 1.00 76.26 80 ILE F CA 1
ATOM 7455 C C . ILE F 2 85 ? -59.312 1.231 16.958 1.00 76.93 80 ILE F C 1
ATOM 7456 O O . ILE F 2 85 ? -60.139 0.710 16.210 1.00 86.88 80 ILE F O 1
ATOM 7461 N N . GLU F 2 86 ? -59.611 1.664 18.178 1.00 74.59 81 GLU F N 1
ATOM 7462 C CA . GLU F 2 86 ? -60.972 1.614 18.699 1.00 80.25 81 GLU F CA 1
ATOM 7463 C C . GLU F 2 86 ? -61.780 2.813 18.207 1.00 86.78 81 GLU F C 1
ATOM 7464 O O . GLU F 2 86 ? -61.829 3.102 17.009 1.00 88.13 81 GLU F O 1
#

Foldseek 3Di:
DPPFAKAKFFEWFAFKTKIWIATPVGGQFIDIDGDDDQPADGDQVSRLVSCLVCVVVHNVVGCVRSVDDLLRHAEYEYALAAHRPSRSVSRLVVRLVSCVVNVHFYDYFHFVLLQVLVQCVQFVPDWAWEAEQAAFWGWIWGDAPLFIDTFETEPEGRPNVLQQVLCVVVPHGSVRQVVLLVLLVPADDADDFDQDDDGLYGYCVRRNVVLVVVVVVVDDSNNSSNNSCCRVLVNNLVSRLVVCVPSPDAEYEYAYPNLLRPVSLVSNVVSNVVSVGYYRYGDSPSRYDIRVSRRSRVNQCVVVPNGDGSVVDDHDNPHDRRVDRNNDD/DPFAKAKFFEWFAFKTKIWIATPVGGQFMDIDGRDDQPADGDQVSSLVVCLPCVVVHNVVGCVSSVDDLLRHAEYEYALAAHRPSGNVSRLVVRLVSCVVNVHFYDYFHFVLLLVLVQCVQFVPPWAWEAEQAAFWGFIWTDAPLFIDTFETEPEGRPNPLQQVLCVVVPHGSVRQVVLLVLLPPADDADDFDQDDDALYGYPVRRSVVLVVVVVVPPDSNNSSNNSCVRVLVNNLVSRLRVCVPSPDAEYEYAYPNLLRPVSLVSNVVVNVVSVGYYRYGDSVSRYDIRRSRRRRVNQCVVVVHGDGSVVDHHDNPHDRRVDRNNDD/DDKDKDKDADPAQVLLVQLLVQCVVVVVVDDDAQWDWDWDGDRRMTMIIIDHDDDVRVVVVCCVSVVSSVVSVVVVD/DDKDKDKDADPALVLLVQLLVQVVVVVVVDPDPQWDWDWDRDRRMTMIIIDHPDDVSVVVVCCVSVVSRVVSVVVD/DDKDKDKDADPALVLLVQLLVQVVVVVVVDPDPQWDWDWDRDRRMTMIIIDHPDDVSVVVVCCVSVVSRVVSVVVVD/DAKDKDKDKDADPAQVLLVQLLVQCVVVVVVDDDAQWDWDWDGDGRMTMIIIMHGDDVSVVVVCCVSVVSSVVSVVVVD

Sequence (966 aa):
AMDPMIVLGLEGTAHTISCGIIDESRILAMESSMYRPKTGGIRPLDAAVHHSEVIDTVISRALEKAKISIHDIDLIGFSMGPGLAPSLRVTATAARTISVLTGKPIIGVNHPLGHIEIGRRVTGAIDPVMLYVSGGNTQVIAHVNGRYRVLGETLDIGIGNMIDKFAREAGIPFPGGPEIEKLAMKGTKLLDLPYSVKGMDTAFSGILTAALQYLKTGQAIEDISYSIQETAFAMLVEVLERALYVSGKDEILMAGGVALNRRLRDMVTNMAREAGIRSYLTDREYCMDNGIMIAQAALLMYKSGVRMSVEETAVNPRFRIDEVDAPWIMDPMIVLGLEGTAHTISCGIIDESRILAMESSMYRPKTGGIRPLDAAVHHSEVIDTVISRALEKAKISIHDIDLIGFSMGPGLAPSLRVTATAARTISVLTGKPIIGVNHPLGHIEIGRRVTGAIDPVMLYVSGGNTQVIAHVNGRYRVLGETLDIGIGNMIDKFAREAGIPFPGGPEIEKLAMKGTKLLDLPYSVKGMDTAFSGILTAALQYLKTGQAIEDISYSIQETAFAMLVEVLERALYVSGKDEILMAGGVALNRRLRDMVTNMAREAGIRSYLTDREYCMDNGIMIAQAALLMYKSGVRMSVEETAVNPRFRIDEVDAPWIRVQAKIEMEFPSEDVAKVVYEAVLYEHLSVPYRRSEIDFKLEGKKIILDIKATDSSALRGTVNSYLRWIKAAIDVIERVQAKIEMEFPSEDVAKVVYEAVLYEHLSVPYRRSEIDFKLEGKKIILDIKATDSSALRGTVNSYLRWIKAAIDVIRVQAKIEMEFPSEDVAKVVYEAVLYEHLSVPYRRSEIDFKLEGKKIILDIKATDSSALRGTVNSYLRWIKAAIDVIEAKRVQAKIEMEFPSEDVAKVVYEAVLYEHLSVPYRRSEIDFKLEGKKIILDIKATDSSALRGTVNSYLRWIKAAIDVIE

Solvent-accessible surface area: 39820 Å² total; per-residue (Å²): 153,185,122,81,29,17,0,3,0,0,0,0,6,30,40,5,0,0,0,0,0,0,15,61,82,135,46,45,3,57,42,44,26,76,35,203,23,201,92,18,29,106,107,10,94,64,0,0,51,37,1,0,105,26,0,37,58,4,14,44,144,0,26,112,102,11,175,46,72,80,159,51,5,52,0,1,0,0,0,18,0,34,28,36,13,21,0,0,25,0,1,0,0,0,0,2,0,4,3,66,81,27,51,71,41,3,1,3,0,0,10,4,0,0,5,3,4,1,2,20,63,64,39,54,7,129,31,4,0,2,5,8,0,26,41,37,58,8,18,5,1,1,21,54,122,34,95,3,126,42,39,1,79,10,117,14,10,1,1,7,52,3,25,28,43,4,1,86,65,26,71,33,83,62,85,2,23,75,54,12,31,127,33,7,153,151,16,116,140,89,23,106,20,57,100,39,18,169,51,28,36,5,24,0,24,27,0,5,50,16,0,17,127,64,28,144,92,63,78,40,71,44,16,1,0,62,0,10,12,36,14,1,2,30,0,7,30,53,11,1,94,71,0,0,142,92,24,59,36,66,14,4,2,1,6,0,30,14,0,41,12,172,90,0,18,80,25,2,32,68,19,12,163,136,20,49,16,130,24,56,65,7,61,97,149,43,0,89,24,4,0,0,0,0,0,16,0,0,10,41,7,52,124,53,54,60,138,46,62,40,107,113,2,33,18,54,49,131,25,158,13,30,101,23,78,0,77,51,74,158,128,84,32,16,0,2,0,0,0,0,6,30,37,5,0,0,0,0,0,0,15,63,86,132,47,46,3,56,37,44,27,75,33,200,23,206,97,4,39,101,103,12,97,65,0,0,57,34,0,0,102,26,0,40,59,4,14,45,143,0,23,110,100,12,174,47,71,78,156,51,2,54,0,0,0,0,0,20,0,34,27,39,15,22,0,0,27,0,0,0,0,0,0,3,0,5,1,67,80,26,52,69,45,3,2,3,0,0,8,5,0,0,4,2,3,1,4,20,64,65,39,53,7,130,33,3,0,3,5,9,0,26,39,39,58,8,17,5,0,0,19,54,121,34,93,2,124,40,36,0,78,9,121,15,10,1,0,7,51,2,27,28,42,5,1,88,59,27,71,34,83,65,87,2,23,74,52,13,31,127,33,5,149,152,15,114,140,88,23,104,19,58,108,37,19,171,48,37,34,5,22,0,22,26,0,5,51,16,0,17,128,60,26,146,96,38,101,33,76,42,16,1,1,62,0,10,14,36,16,1,1,30,0,5,31,52,10,1,94,70,0,1,146,88,25,58,32,68,14,3,2,1,4,0,31,14,0,39,12,172,86,0,16,82,24,2,32,67,18,12,167,135,20,49,15,132,25,54,68,6,59,101,145,48,0,90,22,5,0,0,0,0,0,15,0,0,9,39,10,54,122,49,60,61,138,49,63,38,108,111,3,33,20,56,48,129,24,159,11,30,101,23,82,0,77,54,74,147,3,58,9,90,10,47,9,51,5,124,51,99,98,31,0,124,24,0,51,81,3,0,36,49,0,28,114,30,24,99,65,81,50,7,116,21,77,24,80,51,105,38,68,51,0,6,5,38,8,94,2,116,64,11,17,20,0,37,17,5,9,16,22,8,4,13,8,1,35,0,0,50,18,7,43,161,143,4,62,7,92,9,43,8,49,11,104,41,95,94,3,0,121,41,0,49,74,50,1,38,92,50,25,48,5,29,51,142,93,135,3,111,26,78,22,76,56,100,37,68,50,0,5,6,40,5,95,0,114,61,10,26,15,0,12,21,5,9,21,36,8,4,123,62,1,50,56,11,60,45,60,52,144,4,64,7,91,9,42,0,23,0,58,37,98,94,1,0,122,42,0,47,74,50,2,37,93,51,28,49,6,35,50,140,96,141,4,106,24,76,22,75,56,104,39,70,50,0,7,4,37,5,94,0,111,63,10,25,14,0,11,20,7,8,21,36,8,4,120,62,0,49,55,12,11,48,53,41,50,18,85,107,0,59,9,92,9,49,8,51,5,125,51,94,99,30,0,122,25,0,52,82,3,0,36,47,0,24,114,30,24,91,90,84,88,7,116,22,76,24,76,52,89,53,67,52,0,7,6,37,7,96,3,96,53,1,15,18,0,40,12,8,10,18,24,9,5,16,6,0,36,0,0,47,20,9,43,167

Nearest PDB structures (foldseek):
  3eno-assembly2_B  TM=1.003E+00  e=7.627E-72  Thermoplasma acidophilum
  5jmv-assembly1_A  TM=9.721E-01  e=4.375E-45  Methanocaldococcus jannaschii DSM 2661
  5jmv-assembly1_B  TM=9.572E-01  e=9.702E-44  Methanocaldococcus jannaschii DSM 2661
  5jmv-assembly2_C-2  TM=9.498E-01  e=5.318E-43  Methanocaldococcus jannaschii DSM 2661
  3en9-assembly2_B  TM=9.719E-01  e=5.688E-42  Methanocaldococcus jannaschii

Organism: Thermoplasma acidophilum (strain ATCC 25905 / DSM 1728 / JCM 9062 / NBRC 15155 / AMRC-C165) (NCBI:txid273075)